Protein AF-A0A6J4JAH4-F1 (afdb_monomer_lite)

Radius of gyration: 34.02 Å; chains: 1; bounding box: 85×80×95 Å

Secondary structure (DSSP, 8-state):
----PPPPTTHHHHHHHHHHHHHHHT--SS---HHHHHHHHHHHHHHH-TT-HHHHHHGGGHHHH-SHHHHHHHHHHHHHHHHHHHSPPTTEEEETTEEEE---PPEE-TT-EEEEPPBTTSS-EEEEEEEEEEEES-TTPPTT-EEEEEEEEETTEEEEEEEEBTTTB-BTTTTSTTTTTT-SS----EEEEETTEEEEEEEEEEEEEEEEEE--EEEEEE-SSS-EEEEEEEEEEETTT--EEEE-SS---SHHHHHHHHHHHHHHHTHHHHHHHHHHHHHHHHHHHTT--HHHHHHHHHHHHHHSTHHHHHHS--SHHHHHHHHHHHHHHHHHHHHSPTT--SS---S----------TT-HHHHHHHHHHHHHHHHHHHHHHH-GGGHHHHHHHHHHHHHHS-TTSTTTHHHHHHHHHHHHHHHHHHHHHHHHHHHHHHSS--TTTTTHHHHIIIIIS-S-HHHHHHHHHH-TTT-HHHH-GGGGGHHHHHHHHHHH-TTTHHHHHHHHHHHHHHHHTSSS-S-SSSS-GGGGGGHHHHHHHHHHHHHHHHHH-HHHHHHHHHHHHHHHHHHHHHHHS-TTHHHHHHHHHTGGGSGGGGTTTS-HHHHHHTTGGGGGGSPPPTTS-SSS----PEEEEEESSEEEEEE-BSS-EEEEEEEEE--TT-----EEEEEEETTEEEEEEE-S--TT-EEEEEEEEEBTTB-EEEEEEE-SSS-EEE-EEEEES--S---SSPEEESSSTT--TTTS-SSEEEETTTTSTT--EEE--TTB---EEEESSSSS-SEEEE---HHHHTHHHHHH-GGG-HHHHHHHHHHHHHHHHH-TT-HHHHHHHHTS-GGGGGT---PPPS-GGGG-S---HHHHHHHHHTT-HHHHHHHHHHHHHHHHHHHHHHHHHHHHTT--HHHHHHHHHHHHHHHHHHHHHHHH-

Sequence (942 aa):
MSTTAPEPRGIGRLLFVCLLSLYLVTGGGKGYSVDGGFGYEMAKTVFLDPKHEYFQRFKSAFARWGALLPLLGQPFVLAGDALSRVAPERDALVVDGHTFRVEDWPALGAGGRFEAPLPEGGGVTADRLAIVSFLSNSLATDQGATVGQVRVWSAGQPVVLPVRAGVETAEWAYDRPDVRGLARHQRPRVVGQWIGQPRGNLYYAEVVLPNAMRVTSWELLGGSGDARWHVRAAAFREAGSGQWRDAQTGARFWSERQTRDFFTRLGYSTLNAFTTAGTAALVYAILGLLEYGLTTRVVAALGYGVATMAWPYAKLDFSEPASTMFALLAVWALLRVSLTPPGSGPLRPSSPPARAHSPASPGDPGLRAAFALGALASLGLLLAMVGKYTAGLWAGAVLAQWAVSSGWWQAESRPRALAFGAMTVLPAGVLGVLAVAVMAAYAGETPVLYRNLTERLREDWLSLPLWTGLRGLLFSPGKSLFLYSPWLLLALPGGVLLWRRHRRLAALFTVFPAVVVVLYGMKLVWHGGGWGPRYLVPMVPLLSIAAAPAVEWLLERGRATRGVLVGLAAVSVGVQLLGVAKDPEQFPTMVRQHVAPALPDLGSRLGGRDYWVARGGEGLARALLDPRDGGGAARLRGLGYLWGYPDALLELPVTQERSFALSLYFVDWDRQARRQTVEVEDALGLRVWQLDTDFSGGVWGTWEVMAAPGRPVRVRLTQRGPDTAVLSAAVFDAPRGERREAPVLDRETKGNWLGRYGAEGYVLFAWHSFDVDQERRPNYLAGVEASHTGDRPDPRIHVEIAEADLLDTPLLYAAPFSPLLGNAWLLAADTANLVLPARADLAQAILGRPPWTWFGVAAPRLEQPAFGLGLDFWPTLLYTNYASHSGVIGAMWVTLLALEAVLIGSVGLLLPRLGWPARLAGTWVGVLAVGLMVFDVLQVRG

Foldseek 3Di:
DDPDDPAPPCLLVLLLLQLLLVLQLLFQLFAFDPLLVLLLVLLCLPPPNPVSVSCVVCVLCCLAFFNLSSVLLNVLLVVLLVVLVVDDWLQWFDDPNDTWGFDFDDWAAAFDKDWFFAFPPAFFQFFKKKFKKEKAPQLVPAAFAFFKWKWFDFPRDTDIHGDTDQPAYHHQQQPFLQSPPSRNHHDADFRAHDFLGRSGTIGMDMDGDPDRGTGNTMMMHGDNDPMIMTTTWMWGQHPPVRDTTTTDPDDPPCRSVVSSVSSSSSSSQQSLSNLLSLLLSLLLLVVVLLVFDNVLSSLLSVLLSQLFCSSLRSNHSGLQSNLLSLLSLLVSLLSVLLSDDQPDDPDDDPDDDDPDPDPDDPPPPSLVSLLVSLLSSLVSLQSSCSRPVVSVLSLVLSLVLLVLRQPCVDPRSVSSSVSSNCSNCVSNVVVVVVVQVVSCVVVVDRRPCVVPVVVCCCLFQQLADLVLLLCLQDPWLFAHRCQLRVSLVLLVVLLVVCCVSPVSNSCSLPVSLVVQSSRLSRGLPSQVDARHRSSCSSNSSSSSSSSSNSVSVLVPPDDVSVVVVVVSSVSSSLSVCLSSFASLCLLLVLLLQAWQLQDVLSCCVLWQVSSCVSLLSLLLLQQAFDQVCPPHRTPGFFFKKQWADFKKKKWWAFPAKDKWKKKWKDAPQVPPQWWKKKWKQAPVGIAIDTRNDHRNLMKIFIFTGIHHHVTTTMIMIGTDDPDITITFKIAIGHDDDDGDSGTDMDSPCRNVPPPPTRPQKMWGFCPVHFPDIDIDDHPGTPDMDMDYDDPDPGSMHTGGSVSSVSSCSCCSTRNLSRSSQQSVLQVVLLCCCLVPVSPNVVSVVSLQCRSNVVVVDDTDRDPCSVSSHDTSRPLLVCCSSPVSPVVSNVVSVVVSVVSLVSNLVSQLVNQVSVVHDNVVSVVVSVVSVVVVVVVVSSSVSD

Organism: NCBI:txid166587

pLDDT: mean 86.65, std 12.4, range [32.91, 98.69]

Structure (mmCIF, N/CA/C/O backbone):
data_AF-A0A6J4JAH4-F1
#
_entry.id   AF-A0A6J4JAH4-F1
#
loop_
_atom_site.group_PDB
_atom_site.id
_atom_site.type_symbol
_atom_site.label_atom_id
_atom_site.label_alt_id
_atom_site.label_comp_id
_atom_site.label_asym_id
_atom_site.label_entity_id
_atom_site.label_seq_id
_atom_site.pdbx_PDB_ins_code
_atom_site.Cartn_x
_atom_site.Cartn_y
_atom_site.Cartn_z
_atom_site.occupancy
_atom_site.B_iso_or_equiv
_atom_site.auth_seq_id
_atom_site.auth_comp_id
_atom_site.auth_asym_id
_atom_site.auth_atom_id
_atom_site.pdbx_PDB_model_num
ATOM 1 N N . MET A 1 1 ? 11.550 13.415 -46.914 1.00 32.91 1 MET A N 1
ATOM 2 C CA . MET A 1 1 ? 11.817 14.846 -46.642 1.00 32.91 1 MET A CA 1
ATOM 3 C C . MET A 1 1 ? 10.562 15.429 -46.012 1.00 32.91 1 MET A C 1
ATOM 5 O O . MET A 1 1 ? 9.555 15.517 -46.694 1.00 32.91 1 MET A O 1
ATOM 9 N N . SER A 1 2 ? 10.580 15.707 -44.707 1.00 33.03 2 SER A N 1
ATOM 10 C CA . SER A 1 2 ? 9.442 16.280 -43.974 1.00 33.03 2 SER A CA 1
ATOM 11 C C . SER A 1 2 ? 9.906 17.603 -43.378 1.00 33.03 2 SER A C 1
ATOM 13 O O . SER A 1 2 ? 10.822 17.621 -42.557 1.00 33.03 2 SER A O 1
ATOM 15 N N . THR A 1 3 ? 9.306 18.699 -43.823 1.00 34.09 3 THR A N 1
ATOM 16 C CA . THR A 1 3 ? 9.404 20.016 -43.195 1.00 34.09 3 THR A CA 1
ATOM 17 C C . THR A 1 3 ? 8.804 19.916 -41.794 1.00 34.09 3 THR A C 1
ATOM 19 O O . THR A 1 3 ? 7.585 19.898 -41.635 1.00 34.09 3 THR A O 1
ATOM 22 N N . THR A 1 4 ? 9.647 19.774 -40.772 1.00 41.59 4 THR A N 1
ATOM 23 C CA . THR A 1 4 ? 9.211 19.700 -39.375 1.00 41.59 4 THR A CA 1
ATOM 24 C C . THR A 1 4 ? 8.664 21.059 -38.953 1.00 41.59 4 THR A C 1
ATOM 26 O O . THR A 1 4 ? 9.429 22.004 -38.752 1.00 41.59 4 THR A O 1
ATOM 29 N N . ALA A 1 5 ? 7.341 21.164 -38.822 1.00 49.09 5 ALA A N 1
ATOM 30 C CA . ALA A 1 5 ? 6.728 22.247 -38.067 1.00 49.09 5 ALA A CA 1
ATOM 31 C C . ALA A 1 5 ? 7.371 22.303 -36.662 1.00 49.09 5 ALA A C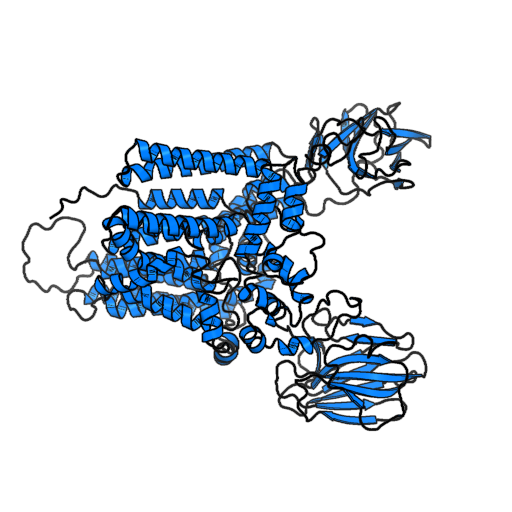 1
ATOM 33 O O . ALA A 1 5 ? 7.680 21.246 -36.100 1.00 49.09 5 ALA A O 1
ATOM 34 N N . PRO A 1 6 ? 7.617 23.497 -36.095 1.00 55.53 6 PRO A N 1
ATOM 35 C CA . PRO A 1 6 ? 8.222 23.612 -34.774 1.00 55.53 6 PRO A CA 1
ATOM 36 C C . PRO A 1 6 ? 7.374 22.872 -33.728 1.00 55.53 6 PRO A C 1
ATOM 38 O O . PRO A 1 6 ? 6.159 23.057 -33.667 1.00 55.53 6 PRO A O 1
ATOM 41 N N . GLU A 1 7 ? 8.021 22.025 -32.917 1.00 63.78 7 GLU A N 1
ATOM 42 C CA . GLU A 1 7 ? 7.364 21.241 -31.863 1.00 63.78 7 GLU A CA 1
ATOM 43 C C . GLU A 1 7 ? 6.553 22.174 -30.940 1.00 63.78 7 GLU A C 1
ATOM 45 O O . GLU A 1 7 ? 7.067 23.225 -30.527 1.00 63.78 7 GLU A O 1
ATOM 50 N N . PRO A 1 8 ? 5.301 21.827 -30.584 1.00 72.69 8 PRO A N 1
ATOM 51 C CA . PRO A 1 8 ? 4.509 22.656 -29.691 1.00 72.69 8 PRO A CA 1
ATOM 52 C C . PRO A 1 8 ? 5.223 22.790 -28.341 1.00 72.69 8 PRO A C 1
ATOM 54 O O . PRO A 1 8 ? 5.482 21.807 -27.642 1.00 72.69 8 PRO A O 1
ATOM 57 N N . ARG A 1 9 ? 5.559 24.025 -27.954 1.00 76.44 9 ARG A N 1
ATOM 58 C CA . ARG A 1 9 ? 6.265 24.288 -26.694 1.00 76.44 9 ARG A CA 1
ATOM 59 C C . ARG A 1 9 ? 5.412 23.847 -25.499 1.00 76.44 9 ARG A C 1
ATOM 61 O O . ARG A 1 9 ? 4.213 24.110 -25.445 1.00 76.44 9 ARG A O 1
ATOM 68 N N . GLY A 1 10 ? 6.057 23.226 -24.510 1.00 86.69 10 GLY A N 1
ATOM 69 C CA . GLY A 1 10 ? 5.466 22.974 -23.190 1.00 86.69 10 GLY A CA 1
ATOM 70 C C . GLY A 1 10 ? 4.755 21.631 -22.990 1.00 86.69 10 GLY A C 1
ATOM 71 O O . GLY A 1 10 ? 4.227 21.420 -21.903 1.00 86.69 10 GLY A O 1
ATOM 72 N N . ILE A 1 11 ? 4.775 20.699 -23.951 1.00 92.62 11 ILE A N 1
ATOM 73 C CA . ILE A 1 11 ? 4.086 19.396 -23.813 1.00 92.62 11 ILE A CA 1
ATOM 74 C C . ILE A 1 11 ? 4.577 18.591 -22.605 1.00 92.62 11 ILE A C 1
ATOM 76 O O . ILE A 1 11 ? 3.760 18.083 -21.847 1.00 92.62 11 ILE A O 1
ATOM 80 N N . GLY A 1 12 ? 5.890 18.537 -22.358 1.00 93.19 12 GLY A N 1
ATOM 81 C CA . GLY A 1 12 ? 6.421 17.844 -21.177 1.00 93.19 12 GLY A CA 1
ATOM 82 C C . GLY A 1 12 ? 5.916 18.429 -19.848 1.00 93.19 12 GLY A C 1
ATOM 83 O O . GLY A 1 12 ? 5.661 17.682 -18.910 1.00 93.19 12 GLY A O 1
ATOM 84 N N . ARG A 1 13 ? 5.703 19.754 -19.780 1.00 95.06 13 ARG A N 1
ATOM 85 C CA . ARG A 1 13 ? 5.120 20.414 -18.597 1.00 95.06 13 ARG A CA 1
ATOM 86 C C . ARG A 1 13 ? 3.633 20.097 -18.459 1.00 95.06 13 ARG A C 1
ATOM 88 O O . ARG A 1 13 ? 3.185 19.818 -17.358 1.00 95.06 13 ARG A O 1
ATOM 95 N N . LEU A 1 14 ? 2.890 20.106 -19.567 1.00 95.12 14 LEU A N 1
ATOM 96 C CA . LEU A 1 14 ? 1.479 19.709 -19.574 1.00 95.12 14 LEU A CA 1
ATOM 97 C C . LEU A 1 14 ? 1.305 18.255 -19.133 1.00 95.12 14 LEU A C 1
ATOM 99 O O . LEU A 1 14 ? 0.412 17.973 -18.347 1.00 95.12 14 LEU A O 1
ATOM 103 N N . LEU A 1 15 ? 2.181 17.353 -19.583 1.00 96.25 15 LEU A N 1
ATOM 104 C CA . LEU A 1 15 ? 2.172 15.953 -19.170 1.00 96.25 15 LEU A CA 1
ATOM 105 C C . LEU A 1 15 ? 2.459 15.799 -17.670 1.00 96.25 15 LEU A C 1
ATOM 107 O O . LEU A 1 15 ? 1.762 15.046 -16.997 1.00 96.25 15 LEU A O 1
ATOM 111 N N . PHE A 1 16 ? 3.449 16.533 -17.148 1.00 98.00 16 PHE A N 1
ATOM 112 C CA . PHE A 1 16 ? 3.739 16.570 -15.714 1.00 98.00 16 PHE A CA 1
ATOM 113 C C . PHE A 1 16 ? 2.519 17.029 -14.909 1.00 98.00 16 PHE A C 1
ATOM 115 O O . PHE A 1 16 ? 2.116 16.336 -13.985 1.00 98.00 16 PHE A O 1
ATOM 122 N N . VAL A 1 17 ? 1.909 18.158 -15.288 1.00 98.12 17 VAL A N 1
ATOM 123 C CA . VAL A 1 17 ? 0.727 18.705 -14.602 1.00 98.12 17 VAL A CA 1
ATOM 124 C C . VAL A 1 17 ? -0.454 17.737 -14.688 1.00 98.12 17 VAL A C 1
ATOM 126 O O . VAL A 1 17 ? -1.084 17.470 -13.675 1.00 98.12 17 VAL A O 1
ATOM 129 N N . CYS A 1 18 ? -0.706 17.154 -15.862 1.00 97.75 18 CYS A N 1
ATOM 130 C CA . CYS A 1 18 ? -1.775 16.179 -16.067 1.00 97.75 18 CYS A CA 1
ATOM 131 C C . CYS A 1 18 ? -1.631 14.967 -15.139 1.00 97.75 18 CYS A C 1
ATOM 133 O O . CYS A 1 18 ? -2.580 14.602 -14.451 1.00 97.75 18 CYS A O 1
ATOM 135 N N . LEU A 1 19 ? -0.451 14.343 -15.103 1.00 98.50 19 LEU A N 1
ATOM 136 C CA . LEU A 1 19 ? -0.227 13.161 -14.271 1.00 98.50 19 LEU A CA 1
ATOM 137 C C . LEU A 1 19 ? -0.170 13.511 -12.784 1.00 98.50 19 LEU A C 1
ATOM 139 O O . LEU A 1 19 ? -0.723 12.775 -11.978 1.00 98.50 19 LEU A O 1
ATOM 143 N N . LEU A 1 20 ? 0.428 14.648 -12.416 1.00 98.62 20 LEU A N 1
ATOM 144 C CA . LEU A 1 20 ? 0.439 15.118 -11.033 1.00 98.62 20 LEU A CA 1
ATOM 145 C C . LEU A 1 20 ? -0.986 15.329 -10.513 1.00 98.62 20 LEU A C 1
ATOM 147 O O . LEU A 1 20 ? -1.316 14.819 -9.448 1.00 98.62 20 LEU A O 1
ATOM 151 N N . SER A 1 21 ? -1.841 16.023 -11.270 1.00 98.19 21 SER A N 1
ATOM 152 C CA . SER A 1 21 ? -3.242 16.221 -10.891 1.00 98.19 21 SER A CA 1
ATOM 153 C C . SER A 1 21 ? -3.987 14.897 -10.770 1.00 98.19 21 SER A C 1
ATOM 155 O O . SER A 1 21 ? -4.672 14.696 -9.775 1.00 98.19 21 SER A O 1
ATOM 157 N N . LEU A 1 22 ? -3.802 13.965 -11.714 1.00 97.81 22 LEU A N 1
ATOM 158 C CA . LEU A 1 22 ? -4.391 12.627 -11.621 1.00 97.81 22 LEU A CA 1
ATOM 159 C C . LEU A 1 22 ? -3.971 11.913 -10.328 1.00 97.81 22 LEU A C 1
ATOM 161 O O . LEU A 1 22 ? -4.822 11.414 -9.601 1.00 97.81 22 LEU A O 1
ATOM 165 N N . TYR A 1 23 ? -2.674 11.898 -10.017 1.00 98.00 23 TYR A N 1
ATOM 166 C CA . TYR A 1 23 ? -2.154 11.217 -8.831 1.00 98.00 23 TYR A CA 1
ATOM 167 C C . TYR A 1 23 ? -2.598 11.873 -7.520 1.00 98.00 23 TYR A C 1
ATOM 169 O O . TYR A 1 23 ? -2.832 11.161 -6.548 1.00 98.00 23 TYR A O 1
ATOM 177 N N . LEU A 1 24 ? -2.734 13.203 -7.482 1.00 96.75 24 LEU A N 1
ATOM 178 C CA . LEU A 1 24 ? -3.235 13.928 -6.310 1.00 96.75 24 LEU A CA 1
ATOM 179 C C . LEU A 1 24 ? -4.745 13.723 -6.107 1.00 96.75 24 LEU A C 1
ATOM 181 O O . LEU A 1 24 ? -5.179 13.549 -4.970 1.00 96.75 24 LEU A O 1
ATOM 185 N N . VAL A 1 25 ? -5.537 13.680 -7.186 1.00 95.69 25 VAL A N 1
ATOM 186 C CA . VAL A 1 25 ? -6.970 13.322 -7.129 1.00 95.69 25 VAL A CA 1
ATOM 187 C C . VAL A 1 25 ? -7.134 11.905 -6.583 1.00 95.69 25 VAL A C 1
ATOM 189 O O . VAL A 1 25 ? -7.926 11.675 -5.675 1.00 95.69 25 VAL A O 1
ATOM 192 N N . THR A 1 26 ? -6.328 10.961 -7.072 1.00 94.38 26 THR A N 1
ATOM 193 C CA . THR A 1 26 ? -6.411 9.548 -6.680 1.00 94.38 26 THR A CA 1
ATOM 194 C C . THR A 1 26 ? -5.470 9.159 -5.532 1.00 94.38 26 THR A C 1
ATOM 196 O O . THR A 1 26 ? -5.118 7.987 -5.389 1.00 94.38 26 THR A O 1
ATOM 199 N N . GLY A 1 27 ? -5.004 10.128 -4.742 1.00 91.81 27 GLY A N 1
ATOM 200 C CA . GLY A 1 27 ? -4.101 9.894 -3.614 1.00 91.81 27 GLY A CA 1
ATOM 201 C C . GLY A 1 27 ? -4.807 9.211 -2.442 1.00 91.81 27 GLY A C 1
ATOM 202 O O . GLY A 1 27 ? -6.007 9.385 -2.251 1.00 91.81 27 GLY A O 1
ATOM 203 N N . GLY A 1 28 ? -4.066 8.451 -1.631 1.00 83.50 28 GLY A N 1
ATOM 204 C CA . GLY A 1 28 ? -4.644 7.652 -0.544 1.00 83.50 28 GLY A CA 1
ATOM 205 C C . GLY A 1 28 ? -4.643 8.298 0.849 1.00 83.50 28 GLY A C 1
ATOM 206 O O . GLY A 1 28 ? -5.280 7.779 1.755 1.00 83.50 28 GLY A O 1
ATOM 207 N N . GLY A 1 29 ? -3.901 9.389 1.066 1.00 81.25 29 GLY A N 1
ATOM 208 C CA . GLY A 1 29 ? -3.928 10.175 2.313 1.00 81.25 29 GLY A CA 1
ATOM 209 C C . GLY A 1 29 ? -3.345 9.522 3.577 1.00 81.25 29 GLY A C 1
ATOM 210 O O . GLY A 1 29 ? -3.239 10.172 4.612 1.00 81.25 29 GLY A O 1
ATOM 211 N N . LYS A 1 30 ? -2.932 8.259 3.503 1.00 80.25 30 LYS A N 1
ATOM 212 C CA . LYS A 1 30 ? -2.200 7.522 4.543 1.00 80.25 30 LYS A CA 1
ATOM 213 C C . LYS A 1 30 ? -0.883 7.017 3.955 1.00 80.25 30 LYS A C 1
ATOM 215 O O . LYS A 1 30 ? -0.589 7.276 2.791 1.00 80.25 30 LYS A O 1
ATOM 220 N N . GLY A 1 31 ? -0.074 6.312 4.734 1.00 77.56 31 GLY A N 1
ATOM 221 C CA . GLY A 1 31 ? 1.099 5.651 4.169 1.00 77.56 31 GLY A CA 1
ATOM 222 C C . GLY A 1 31 ? 1.090 4.157 4.429 1.00 77.56 31 GLY A C 1
ATOM 223 O O . GLY A 1 31 ? 0.439 3.681 5.356 1.00 77.56 31 GLY A O 1
ATOM 224 N N . TYR A 1 32 ? 1.781 3.446 3.551 1.00 78.75 32 TYR A N 1
ATOM 225 C CA . TYR A 1 32 ? 1.469 2.077 3.144 1.00 78.75 32 TYR A CA 1
ATOM 226 C C . TYR A 1 32 ? 2.655 1.134 3.294 1.00 78.75 32 TYR A C 1
ATOM 228 O O . TYR A 1 32 ? 2.556 -0.061 3.026 1.00 78.75 32 TYR A O 1
ATOM 236 N N . SER A 1 33 ? 3.803 1.678 3.674 1.00 81.69 33 SER A N 1
ATOM 237 C CA . SER A 1 33 ? 5.043 0.939 3.753 1.00 81.69 33 SER A CA 1
ATOM 238 C C . SER A 1 33 ? 5.733 1.185 5.074 1.00 81.69 33 SER A C 1
ATOM 240 O O . SER A 1 33 ? 5.645 2.265 5.656 1.00 81.69 33 SER A O 1
ATOM 242 N N . VAL A 1 34 ? 6.458 0.172 5.542 1.00 75.69 34 VAL A N 1
ATOM 243 C CA . VAL A 1 34 ? 7.267 0.330 6.747 1.00 75.69 34 VAL A CA 1
ATOM 244 C C . VAL A 1 34 ? 8.382 1.351 6.487 1.00 75.69 34 VAL A C 1
ATOM 246 O O . VAL A 1 34 ? 8.599 2.224 7.323 1.00 75.69 34 VAL A O 1
ATOM 249 N N . ASP A 1 35 ? 9.007 1.330 5.298 1.00 77.44 35 ASP A N 1
ATOM 250 C CA . ASP A 1 35 ? 10.036 2.306 4.919 1.00 77.44 35 ASP A CA 1
ATOM 251 C C . ASP A 1 35 ? 9.523 3.733 4.751 1.00 77.44 35 ASP A C 1
ATOM 253 O O . ASP A 1 35 ? 10.182 4.667 5.207 1.00 77.44 35 ASP A O 1
ATOM 257 N N . GLY A 1 36 ? 8.325 3.917 4.208 1.00 84.81 36 GLY A N 1
ATOM 258 C CA . GLY A 1 36 ? 7.658 5.214 4.187 1.00 84.81 36 GLY A CA 1
ATOM 259 C C . GLY A 1 36 ? 7.132 5.660 5.549 1.00 84.81 36 GLY A C 1
ATOM 260 O O . GLY A 1 36 ? 7.129 6.854 5.836 1.00 84.81 36 GLY A O 1
ATOM 261 N N . GLY A 1 37 ? 6.755 4.727 6.428 1.00 87.06 37 GLY A N 1
ATOM 262 C CA . GLY A 1 37 ? 6.433 5.000 7.830 1.00 87.06 37 GLY A CA 1
ATOM 263 C C . GLY A 1 37 ? 7.630 5.582 8.579 1.00 87.06 37 GLY A C 1
ATOM 264 O O . GLY A 1 37 ? 7.519 6.642 9.188 1.00 87.06 37 GLY A O 1
ATOM 265 N N . PHE A 1 38 ? 8.806 4.965 8.446 1.00 87.44 38 PHE A N 1
ATOM 266 C CA . PHE A 1 38 ? 10.057 5.556 8.931 1.00 87.44 38 PHE A CA 1
ATOM 267 C C . PHE A 1 38 ? 10.391 6.863 8.227 1.00 87.44 38 PHE A C 1
ATOM 269 O O . PHE A 1 38 ? 10.787 7.809 8.897 1.00 87.44 38 PHE A O 1
ATOM 276 N N . GLY A 1 39 ? 10.224 6.936 6.905 1.00 89.69 39 GLY A N 1
ATOM 277 C CA . GLY A 1 39 ? 10.465 8.151 6.136 1.00 89.69 39 GLY A CA 1
ATOM 278 C C . GLY A 1 39 ? 9.663 9.339 6.671 1.00 89.69 39 GLY A C 1
ATOM 279 O O . GLY A 1 39 ? 10.207 10.428 6.848 1.00 89.69 39 GLY A O 1
ATOM 280 N N . TYR A 1 40 ? 8.390 9.101 6.977 1.00 92.00 40 TYR A N 1
ATOM 281 C CA . TYR A 1 40 ? 7.460 10.055 7.563 1.00 92.00 40 TYR A CA 1
ATOM 282 C C . TYR A 1 40 ? 7.814 10.422 9.000 1.00 92.00 40 TYR A C 1
ATOM 284 O O . TYR A 1 40 ? 7.963 11.606 9.293 1.00 92.00 40 TYR A O 1
ATOM 292 N N . GLU A 1 41 ? 7.963 9.432 9.884 1.00 89.81 41 GLU A N 1
ATOM 293 C CA . GLU A 1 41 ? 8.284 9.684 11.291 1.00 89.81 41 GLU A CA 1
ATOM 294 C C . GLU A 1 41 ? 9.610 10.432 11.403 1.00 89.81 41 GLU A C 1
ATOM 296 O O . GLU A 1 41 ? 9.706 11.424 12.114 1.00 89.81 41 GLU A O 1
ATOM 301 N N . MET A 1 42 ? 10.602 10.062 10.595 1.00 89.00 42 MET A N 1
ATOM 302 C CA . MET A 1 42 ? 11.880 10.752 10.577 1.00 89.00 42 MET A CA 1
ATOM 303 C C . MET A 1 42 ? 11.785 12.161 9.991 1.00 89.00 42 MET A C 1
ATOM 305 O O . MET A 1 42 ? 12.415 13.074 10.519 1.00 89.00 42 MET A O 1
ATOM 309 N N . ALA A 1 43 ? 10.983 12.369 8.939 1.00 90.81 43 ALA A N 1
ATOM 310 C CA . ALA A 1 43 ? 10.723 13.710 8.421 1.00 90.81 43 ALA A CA 1
ATOM 311 C C . ALA A 1 43 ? 10.098 14.603 9.506 1.00 90.81 43 ALA A C 1
ATOM 313 O O . ALA A 1 43 ? 10.593 15.698 9.771 1.00 90.81 43 ALA A O 1
ATOM 314 N N . LYS A 1 44 ? 9.067 14.096 10.190 1.00 89.19 44 LYS A N 1
ATOM 315 C CA . LYS A 1 44 ? 8.408 14.755 11.324 1.00 89.19 44 LYS A CA 1
ATOM 316 C C . LYS A 1 44 ? 9.409 15.078 12.427 1.00 89.19 44 LYS A C 1
ATOM 318 O O . LYS A 1 44 ? 9.427 16.200 12.926 1.00 89.19 44 LYS A O 1
ATOM 323 N N . THR A 1 45 ? 10.289 14.140 12.756 1.00 86.38 45 THR A N 1
ATOM 324 C CA . THR A 1 45 ? 11.193 14.289 13.888 1.00 86.38 45 THR A CA 1
ATOM 325 C C . THR A 1 45 ? 12.218 15.415 13.730 1.00 86.38 45 THR A C 1
ATOM 327 O O . THR A 1 45 ? 12.614 16.004 14.725 1.00 86.38 45 THR A O 1
ATOM 330 N N . VAL A 1 46 ? 12.620 15.782 12.508 1.00 82.38 46 VAL A N 1
ATOM 331 C CA . VAL A 1 46 ? 13.642 16.830 12.299 1.00 82.38 46 VAL A CA 1
ATOM 332 C C . VAL A 1 46 ? 13.203 18.196 12.838 1.00 82.38 46 VAL A C 1
ATOM 334 O O . VAL A 1 46 ? 13.968 18.825 13.567 1.00 82.38 46 VAL A O 1
ATOM 337 N N . PHE A 1 47 ? 11.992 18.650 12.496 1.00 83.50 47 PHE A N 1
ATOM 338 C CA . PHE A 1 47 ? 11.506 19.992 12.860 1.00 83.50 47 PHE A CA 1
ATOM 339 C C . PHE A 1 47 ? 10.306 19.996 13.811 1.00 83.50 47 PHE A C 1
ATOM 341 O O . PHE A 1 47 ? 10.051 21.017 14.446 1.00 83.50 47 PHE A O 1
ATOM 348 N N . LEU A 1 48 ? 9.546 18.900 13.901 1.00 84.88 48 LEU A N 1
ATOM 349 C CA . LEU A 1 48 ? 8.283 18.859 14.647 1.00 84.88 48 LEU A CA 1
ATOM 350 C C . LEU A 1 48 ? 8.353 18.070 15.961 1.00 84.88 48 LEU A C 1
ATOM 352 O O . LEU A 1 48 ? 7.420 18.185 16.760 1.00 84.88 48 LEU A O 1
ATOM 356 N N . ASP A 1 49 ? 9.434 17.317 16.197 1.00 82.38 49 ASP A N 1
ATOM 357 C CA . ASP A 1 49 ? 9.728 16.618 17.455 1.00 82.38 49 ASP A CA 1
ATOM 358 C C . ASP A 1 49 ? 10.972 17.233 18.124 1.00 82.38 49 ASP A C 1
ATOM 360 O O . ASP A 1 49 ? 12.099 16.918 17.740 1.00 82.38 49 ASP A O 1
ATOM 364 N N . PRO A 1 50 ? 10.803 18.092 19.142 1.00 78.38 50 PRO A N 1
ATOM 365 C CA . PRO A 1 50 ? 11.926 18.726 19.832 1.00 78.38 50 PRO A CA 1
ATOM 366 C C . PRO A 1 50 ? 12.844 17.748 20.572 1.00 78.38 50 PRO A C 1
ATOM 368 O O . PRO A 1 50 ? 13.969 18.114 20.900 1.00 78.38 50 PRO A O 1
ATOM 371 N N . LYS A 1 51 ? 12.355 16.544 20.904 1.00 81.25 51 LYS A N 1
ATOM 372 C CA . LYS A 1 51 ? 13.111 15.553 21.683 1.00 81.25 51 LYS A CA 1
ATOM 373 C C . LYS A 1 51 ? 13.888 14.578 20.806 1.00 81.25 51 LYS A C 1
ATOM 375 O O . LYS A 1 51 ? 14.715 13.822 21.315 1.00 81.25 51 LYS A O 1
ATOM 380 N N . HIS A 1 52 ? 13.602 14.567 19.507 1.00 81.56 52 HIS A N 1
ATOM 381 C CA . HIS A 1 52 ? 14.208 13.670 18.531 1.00 81.56 52 HIS A CA 1
ATOM 382 C C . HIS A 1 52 ? 14.151 12.181 18.929 1.00 81.56 52 HIS A C 1
ATOM 384 O O . HIS A 1 52 ? 15.033 11.407 18.553 1.00 81.56 52 HIS A O 1
ATOM 390 N N . GLU A 1 53 ? 13.127 11.752 19.682 1.00 77.56 53 GLU A N 1
ATOM 391 C CA . GLU A 1 53 ? 13.072 10.413 20.304 1.00 77.56 53 GLU A CA 1
ATOM 392 C C . GLU A 1 53 ? 13.105 9.301 19.245 1.00 77.56 53 GLU A C 1
ATOM 394 O O . GLU A 1 53 ? 13.866 8.334 19.360 1.00 77.56 53 GLU A O 1
ATOM 399 N N . TYR A 1 54 ? 12.333 9.466 18.165 1.00 79.06 54 TYR A N 1
ATOM 400 C CA . TYR A 1 54 ? 12.309 8.503 17.061 1.00 79.06 54 TYR A CA 1
ATOM 401 C C . TYR A 1 54 ? 13.659 8.434 16.330 1.00 79.06 54 TYR A C 1
ATOM 403 O O . TYR A 1 54 ? 14.122 7.346 15.983 1.00 79.06 54 TYR A O 1
ATOM 411 N N . PHE A 1 55 ? 14.336 9.574 16.149 1.00 79.00 55 PHE A N 1
ATOM 412 C CA . PHE A 1 55 ? 15.677 9.628 15.562 1.00 79.00 55 PHE A CA 1
ATOM 413 C C . PHE A 1 55 ? 16.683 8.872 16.427 1.00 79.00 55 PHE A C 1
ATOM 415 O O . PHE A 1 55 ? 17.402 8.019 15.912 1.00 79.00 55 PHE A O 1
ATOM 422 N N . GLN A 1 56 ? 16.696 9.107 17.741 1.00 77.00 56 GLN A N 1
ATOM 423 C CA . GLN A 1 56 ? 17.628 8.416 18.636 1.00 77.00 56 GLN A CA 1
ATOM 424 C C . GLN A 1 56 ? 17.395 6.903 18.657 1.00 77.00 56 GLN A C 1
ATOM 426 O O . GLN A 1 56 ? 18.359 6.135 18.646 1.00 77.00 56 GLN A O 1
ATOM 431 N N . ARG A 1 57 ? 16.128 6.472 18.613 1.00 76.06 57 ARG A N 1
ATOM 432 C CA . ARG A 1 57 ? 15.751 5.053 18.605 1.00 76.06 57 ARG A CA 1
ATOM 433 C C . ARG A 1 57 ? 16.066 4.347 17.284 1.00 76.06 57 ARG A C 1
ATOM 435 O O . ARG A 1 57 ? 16.432 3.176 17.304 1.00 76.06 57 ARG A O 1
ATOM 442 N N . PHE A 1 58 ? 15.928 5.033 16.147 1.00 74.50 58 PHE A N 1
ATOM 443 C CA . PHE A 1 58 ? 15.994 4.413 14.816 1.00 74.50 58 PHE A CA 1
ATOM 444 C C . PHE A 1 58 ? 17.105 4.962 13.906 1.00 74.50 58 PHE A C 1
ATOM 446 O O . PHE A 1 58 ? 17.096 4.688 12.706 1.00 74.50 58 PHE A O 1
ATOM 453 N N . LYS A 1 59 ? 18.106 5.684 14.430 1.00 69.69 59 LYS A N 1
ATOM 454 C CA . LYS A 1 59 ? 19.229 6.214 13.625 1.00 69.69 59 LYS A CA 1
ATOM 455 C C . LYS A 1 59 ? 19.996 5.144 12.834 1.00 69.69 59 LYS A C 1
ATOM 457 O O . LYS A 1 59 ? 20.451 5.412 11.727 1.00 69.69 59 LYS A O 1
ATOM 462 N N . SER A 1 60 ? 20.092 3.910 13.332 1.00 67.19 60 SER A N 1
ATOM 463 C CA . SER A 1 60 ? 20.720 2.802 12.593 1.00 67.19 60 SER A CA 1
ATOM 464 C C . SER A 1 60 ? 19.904 2.362 11.367 1.00 67.19 60 SER A C 1
ATOM 466 O O . SER A 1 60 ? 20.463 1.839 10.400 1.00 67.19 60 SER A O 1
ATOM 468 N N . ALA A 1 61 ? 18.594 2.634 11.334 1.00 69.25 61 ALA A N 1
ATOM 469 C CA . ALA A 1 61 ? 17.718 2.254 10.227 1.00 69.25 61 ALA A CA 1
ATOM 470 C C . ALA A 1 61 ? 17.971 3.063 8.941 1.00 69.25 61 ALA A C 1
ATOM 472 O O . ALA A 1 61 ? 17.647 2.573 7.854 1.00 69.25 61 ALA A O 1
ATOM 473 N N . PHE A 1 62 ? 18.643 4.223 9.014 1.00 70.06 62 PHE A N 1
ATOM 474 C CA . PHE A 1 62 ? 19.111 4.949 7.823 1.00 70.06 62 PHE A CA 1
ATOM 475 C C . PHE A 1 62 ? 20.008 4.080 6.933 1.00 70.06 62 PHE A C 1
ATOM 477 O O . PHE A 1 62 ? 19.971 4.210 5.711 1.00 70.06 62 PHE A O 1
ATOM 484 N N . ALA A 1 63 ? 20.765 3.142 7.519 1.00 62.84 63 ALA A N 1
ATOM 485 C CA . ALA A 1 63 ? 21.613 2.219 6.766 1.00 62.84 63 ALA A CA 1
ATOM 486 C C . ALA A 1 63 ? 20.796 1.242 5.909 1.00 62.84 63 ALA A C 1
ATOM 488 O O . ALA A 1 63 ? 21.287 0.735 4.902 1.00 62.84 63 ALA A O 1
ATOM 489 N N . ARG A 1 64 ? 19.549 0.969 6.310 1.00 66.31 64 ARG A N 1
ATOM 490 C CA . ARG A 1 64 ? 18.641 0.058 5.614 1.00 66.31 64 ARG A CA 1
ATOM 491 C C . ARG A 1 64 ? 17.755 0.807 4.620 1.00 66.31 64 ARG A C 1
ATOM 493 O O . ARG A 1 64 ? 17.546 0.307 3.514 1.00 66.31 64 ARG A O 1
ATOM 500 N N . TRP A 1 65 ? 17.193 1.949 5.020 1.00 71.44 65 TRP A N 1
ATOM 501 C CA . TRP A 1 65 ? 16.078 2.606 4.314 1.00 71.44 65 TRP A CA 1
ATOM 502 C C . TRP A 1 65 ? 16.419 3.965 3.699 1.00 71.44 65 TRP A C 1
ATOM 504 O O . TRP A 1 65 ? 15.606 4.509 2.959 1.00 71.44 65 TRP A O 1
ATOM 514 N N . GLY A 1 66 ? 17.636 4.465 3.921 1.00 76.50 66 GLY A N 1
ATOM 515 C CA . GLY A 1 66 ? 18.112 5.701 3.311 1.00 76.50 66 GLY A CA 1
ATOM 516 C C . GLY A 1 66 ? 17.567 6.969 3.973 1.00 76.50 66 GLY A C 1
ATOM 517 O O . GLY A 1 66 ? 16.675 6.931 4.818 1.00 76.50 66 GLY A O 1
ATOM 518 N N . ALA A 1 67 ? 18.134 8.116 3.593 1.00 82.50 67 ALA A N 1
ATOM 519 C CA . ALA A 1 67 ? 17.789 9.433 4.142 1.00 82.50 67 ALA A CA 1
ATOM 520 C C . ALA A 1 67 ? 16.995 10.320 3.167 1.00 82.50 67 ALA A C 1
ATOM 522 O O . ALA A 1 67 ? 16.513 11.382 3.553 1.00 82.50 67 ALA A O 1
ATOM 523 N N . LEU A 1 68 ? 16.824 9.893 1.908 1.00 86.19 68 LEU A N 1
ATOM 524 C CA . LEU A 1 68 ? 16.196 10.719 0.869 1.00 86.19 68 LEU A CA 1
ATOM 525 C C . LEU A 1 68 ? 14.738 11.063 1.186 1.00 86.19 68 LEU A C 1
ATOM 527 O O . LEU A 1 68 ? 14.356 12.225 1.112 1.00 86.19 68 LEU A O 1
ATOM 531 N N . LEU A 1 69 ? 13.925 10.059 1.518 1.00 89.56 69 LEU A N 1
ATOM 532 C CA . LEU A 1 69 ? 12.505 10.253 1.810 1.00 89.56 69 LEU A CA 1
ATOM 533 C C . LEU A 1 69 ? 12.267 11.174 3.020 1.00 89.56 69 LEU A C 1
ATOM 535 O O . LEU A 1 69 ? 11.444 12.080 2.896 1.00 89.56 69 LEU A O 1
ATOM 539 N N . PRO A 1 70 ? 12.983 11.018 4.153 1.00 90.06 70 PRO A N 1
ATOM 540 C CA . PRO A 1 70 ? 12.937 11.987 5.245 1.00 90.06 70 PRO A CA 1
ATOM 541 C C . PRO A 1 70 ? 13.244 13.427 4.816 1.00 90.06 70 PRO A C 1
ATOM 543 O O . PRO A 1 70 ? 12.567 14.356 5.250 1.00 90.06 70 PRO A O 1
ATOM 546 N N . LEU A 1 71 ? 14.250 13.622 3.955 1.00 88.75 71 LEU A N 1
ATOM 547 C CA . LEU A 1 71 ? 14.674 14.947 3.488 1.00 88.75 71 LEU A CA 1
ATOM 548 C C . LEU A 1 71 ? 13.661 15.574 2.523 1.00 88.75 71 LEU A C 1
ATOM 550 O O . LEU A 1 71 ? 13.266 16.724 2.698 1.00 88.75 71 LEU A O 1
ATOM 554 N N . LEU A 1 72 ? 13.213 14.817 1.520 1.00 92.00 72 LEU A N 1
ATOM 555 C CA . LEU A 1 72 ? 12.218 15.283 0.551 1.00 92.00 72 LEU A CA 1
ATOM 556 C C . LEU A 1 72 ? 10.831 15.456 1.170 1.00 92.00 72 LEU A C 1
ATOM 558 O O . LEU A 1 72 ? 10.048 16.266 0.686 1.00 92.00 72 LEU A O 1
ATOM 562 N N . GLY A 1 73 ? 10.538 14.707 2.233 1.00 93.31 73 GLY A N 1
ATOM 563 C CA . GLY A 1 73 ? 9.289 14.754 2.984 1.00 93.31 73 GLY A CA 1
ATOM 564 C C . GLY A 1 73 ? 9.070 16.026 3.784 1.00 93.31 73 GLY A C 1
ATOM 565 O O . GLY A 1 73 ? 7.921 16.367 4.050 1.00 93.31 73 GLY A O 1
ATOM 566 N N . GLN A 1 74 ? 10.140 16.742 4.141 1.00 93.19 74 GLN A N 1
ATOM 567 C CA . GLN A 1 74 ? 10.073 17.927 5.002 1.00 93.19 74 GLN A CA 1
ATOM 568 C C . GLN A 1 74 ? 9.012 18.954 4.583 1.00 93.19 74 GLN A C 1
ATOM 570 O O . GLN A 1 74 ? 8.125 19.232 5.391 1.00 93.19 74 GLN A O 1
ATOM 575 N N . PRO A 1 75 ? 9.016 19.493 3.346 1.00 95.12 75 PRO A N 1
ATOM 576 C CA . PRO A 1 75 ? 8.014 20.479 2.942 1.00 95.12 75 PRO A CA 1
ATOM 577 C C . PRO A 1 75 ? 6.577 19.950 3.048 1.00 95.12 75 PRO A C 1
ATOM 579 O O . PRO A 1 75 ? 5.671 20.705 3.388 1.00 95.12 75 PRO A O 1
ATOM 582 N N . PHE A 1 76 ? 6.366 18.654 2.811 1.00 94.94 76 PHE A N 1
ATOM 583 C CA . PHE A 1 76 ? 5.046 18.027 2.853 1.00 94.94 76 PHE A CA 1
ATOM 584 C C . PHE A 1 76 ? 4.541 17.818 4.282 1.00 94.94 76 PHE A C 1
ATOM 586 O O . PHE A 1 76 ? 3.368 18.061 4.564 1.00 94.94 76 PHE A O 1
ATOM 593 N N . VAL A 1 77 ? 5.425 17.412 5.198 1.00 95.19 77 VAL A N 1
ATOM 594 C CA . VAL A 1 77 ? 5.093 17.279 6.623 1.00 95.19 77 VAL A CA 1
ATOM 595 C C . VAL A 1 77 ? 4.817 18.646 7.240 1.00 95.19 77 VAL A C 1
ATOM 597 O O . VAL A 1 77 ? 3.830 18.796 7.951 1.00 95.19 77 VAL A O 1
ATOM 600 N N . LEU A 1 78 ? 5.637 19.654 6.932 1.00 95.38 78 LEU A N 1
ATOM 601 C CA . LEU A 1 78 ? 5.438 21.022 7.419 1.00 95.38 78 LEU A CA 1
ATOM 602 C C . LEU A 1 78 ? 4.134 21.635 6.892 1.00 95.38 78 LEU A C 1
ATOM 604 O O . LEU A 1 78 ? 3.421 22.290 7.648 1.00 95.38 78 LEU A O 1
ATOM 608 N N . ALA A 1 79 ? 3.786 21.387 5.625 1.00 94.88 79 ALA A N 1
ATOM 609 C CA . ALA A 1 79 ? 2.494 21.795 5.075 1.00 94.88 79 ALA A CA 1
ATOM 610 C C . ALA A 1 79 ? 1.323 21.115 5.807 1.00 94.88 79 ALA A C 1
ATOM 612 O O . ALA A 1 79 ? 0.346 21.776 6.152 1.00 94.88 79 ALA A O 1
ATOM 613 N N . GLY A 1 80 ? 1.439 19.816 6.101 1.00 95.00 80 GLY A N 1
ATOM 614 C CA . GLY A 1 80 ? 0.447 19.090 6.896 1.00 95.00 80 GLY A CA 1
ATOM 615 C C . GLY A 1 80 ? 0.329 19.598 8.337 1.00 95.00 80 GLY A C 1
ATOM 616 O O . GLY A 1 80 ? -0.777 19.752 8.845 1.00 95.00 80 GLY A O 1
ATOM 617 N N . ASP A 1 81 ? 1.446 19.942 8.982 1.00 95.25 81 ASP A N 1
ATOM 618 C CA . ASP A 1 81 ? 1.452 20.557 10.316 1.00 95.25 81 ASP A CA 1
ATOM 619 C C . ASP A 1 81 ? 0.751 21.917 10.299 1.00 95.25 81 ASP A C 1
ATOM 621 O O . ASP A 1 81 ? -0.099 22.179 11.148 1.00 95.25 81 ASP A O 1
ATOM 625 N N . ALA A 1 82 ? 1.029 22.756 9.298 1.00 94.94 82 ALA A N 1
ATOM 626 C CA . ALA A 1 82 ? 0.349 24.037 9.139 1.00 94.94 82 ALA A CA 1
ATOM 627 C C . ALA A 1 82 ? -1.173 23.869 8.987 1.00 94.94 82 ALA A C 1
ATOM 629 O O . ALA A 1 82 ? -1.930 24.598 9.626 1.00 94.94 82 ALA A O 1
ATOM 630 N N . LEU A 1 83 ? -1.620 22.878 8.206 1.00 92.62 83 LEU A N 1
ATOM 631 C CA . LEU A 1 83 ? -3.041 22.541 8.074 1.00 92.62 83 LEU A CA 1
ATOM 632 C C . LEU A 1 83 ? -3.645 22.047 9.393 1.00 92.62 83 LEU A C 1
ATOM 634 O O . LEU A 1 83 ? -4.746 22.458 9.746 1.00 92.62 83 LEU A O 1
ATOM 638 N N . SER A 1 84 ? -2.918 21.228 10.158 1.00 93.06 84 SER A N 1
ATOM 639 C CA . SER A 1 84 ? -3.400 20.716 11.448 1.00 93.06 84 SER A CA 1
ATOM 640 C C . SER A 1 84 ? -3.677 21.800 12.488 1.00 93.06 84 SER A C 1
ATOM 642 O O . SER A 1 84 ? -4.576 21.632 13.300 1.00 93.06 84 SER A O 1
ATOM 644 N N . ARG A 1 85 ? -2.956 22.929 12.441 1.00 92.31 85 ARG A N 1
ATOM 645 C CA . ARG A 1 85 ? -3.132 24.051 13.384 1.00 92.31 85 ARG A CA 1
ATOM 646 C C . ARG A 1 85 ? -4.416 24.845 13.160 1.00 92.31 85 ARG A C 1
ATOM 648 O O . ARG A 1 85 ? -4.853 25.548 14.064 1.00 92.31 85 ARG A O 1
ATOM 655 N N . VAL A 1 86 ? -4.970 24.781 11.951 1.00 92.00 86 VAL A N 1
ATOM 656 C CA . VAL A 1 86 ? -6.230 25.446 11.579 1.00 92.00 86 VAL A CA 1
ATOM 657 C C . VAL A 1 86 ? -7.387 24.460 11.439 1.00 92.00 86 VAL A C 1
ATOM 659 O O . VAL A 1 86 ? -8.539 24.878 11.337 1.00 92.00 86 VAL A O 1
ATOM 662 N N . ALA A 1 87 ? -7.096 23.159 11.417 1.00 91.69 87 ALA A N 1
ATOM 663 C CA . ALA A 1 87 ? -8.113 22.128 11.412 1.00 91.69 87 ALA A CA 1
ATOM 664 C C . ALA A 1 87 ? -8.791 22.049 12.789 1.00 91.69 87 ALA A C 1
ATOM 666 O O . ALA A 1 87 ? -8.108 22.119 13.813 1.00 91.69 87 ALA A O 1
ATOM 667 N N . PRO A 1 88 ? -10.124 21.878 12.835 1.00 91.44 88 PRO A N 1
ATOM 668 C CA . PRO A 1 88 ? -10.796 21.557 14.078 1.00 91.44 88 PRO A CA 1
ATOM 669 C C . PRO A 1 88 ? -10.353 20.177 14.554 1.00 91.44 88 PRO A C 1
ATOM 671 O O . PRO A 1 88 ? -9.907 19.328 13.779 1.00 91.44 88 PRO A O 1
ATOM 674 N N . GLU A 1 89 ? -10.522 19.945 15.840 1.00 89.69 89 GLU A N 1
ATOM 675 C CA . GLU A 1 89 ? -10.244 18.646 16.421 1.00 89.69 89 GLU A CA 1
ATOM 676 C C . GLU A 1 89 ? -11.294 17.627 16.043 1.00 89.69 89 GLU A C 1
ATOM 678 O O . GLU A 1 89 ? -12.468 17.961 15.916 1.00 89.69 89 GLU A O 1
ATOM 683 N N . ARG A 1 90 ? -10.877 16.369 15.925 1.00 87.25 90 ARG A N 1
ATOM 684 C CA . ARG A 1 90 ? -11.767 15.283 15.502 1.00 87.25 90 ARG A CA 1
ATOM 685 C C . ARG A 1 90 ? -12.909 15.031 16.479 1.00 87.25 90 ARG A C 1
ATOM 687 O O . ARG A 1 90 ? -13.991 14.653 16.052 1.00 87.25 90 ARG A O 1
ATOM 694 N N . ASP A 1 91 ? -12.653 15.198 17.771 1.00 89.06 91 ASP A N 1
ATOM 695 C CA . ASP A 1 91 ? -13.613 15.008 18.860 1.00 89.06 91 ASP A CA 1
ATOM 696 C C . ASP A 1 91 ? -14.414 16.274 19.195 1.00 89.06 91 ASP A C 1
ATOM 698 O O . ASP A 1 91 ? -15.242 16.234 20.100 1.00 89.06 91 ASP A O 1
ATOM 702 N N . ALA A 1 92 ? -14.227 17.382 18.475 1.00 91.12 92 ALA A N 1
ATOM 703 C CA . ALA A 1 92 ? -15.018 18.590 18.680 1.00 91.12 92 ALA A CA 1
ATOM 704 C C . ALA A 1 92 ? -16.321 18.547 17.866 1.00 91.12 92 ALA A C 1
ATOM 706 O O . ALA A 1 92 ? -16.322 18.265 16.670 1.00 91.12 92 ALA A O 1
ATOM 707 N N . LEU A 1 93 ? -17.446 18.901 18.483 1.00 92.19 93 LEU A N 1
ATOM 708 C CA . LEU A 1 93 ? -18.741 19.005 17.814 1.00 92.19 93 LEU A CA 1
ATOM 709 C C . LEU A 1 93 ? -19.405 20.340 18.142 1.00 92.19 93 LEU A C 1
ATOM 711 O O . LEU A 1 93 ? -19.823 20.575 19.271 1.00 92.19 93 LEU A O 1
ATOM 715 N N . VAL A 1 94 ? -19.531 21.213 17.143 1.00 92.50 94 VAL A N 1
ATOM 716 C CA . VAL A 1 94 ? -20.163 22.527 17.319 1.00 92.50 94 VAL A CA 1
ATOM 717 C C . VAL A 1 94 ? -21.673 22.407 17.125 1.00 92.50 94 VAL A C 1
ATOM 719 O O . VAL A 1 94 ? -22.134 22.086 16.030 1.00 92.50 94 VAL A O 1
ATOM 722 N N . VAL A 1 95 ? -22.447 22.707 18.167 1.00 92.94 95 VAL A N 1
ATOM 723 C CA . VAL A 1 95 ? -23.915 22.732 18.133 1.00 92.94 95 VAL A CA 1
ATOM 724 C C . VAL A 1 95 ? -24.401 24.054 18.711 1.00 92.94 95 VAL A C 1
ATOM 726 O O . VAL A 1 95 ? -24.085 24.393 19.846 1.00 92.94 95 VAL A O 1
ATOM 729 N N . ASP A 1 96 ? -25.150 24.814 17.910 1.00 90.69 96 ASP A N 1
ATOM 730 C CA . ASP A 1 96 ? -25.782 26.083 18.303 1.00 90.69 96 ASP A CA 1
ATOM 731 C C . ASP A 1 96 ? -24.826 27.076 19.005 1.00 90.69 96 ASP A C 1
ATOM 733 O O . ASP A 1 96 ? -25.202 27.810 19.914 1.00 90.69 96 ASP A O 1
ATOM 737 N N . GLY A 1 97 ? -23.566 27.110 18.554 1.00 89.06 97 GLY A N 1
ATOM 738 C CA . GLY A 1 97 ? -22.522 28.011 19.056 1.00 89.06 97 GLY A CA 1
ATOM 739 C C . GLY A 1 97 ? -21.707 27.475 20.239 1.00 89.06 97 GLY A C 1
ATOM 740 O O . GLY A 1 97 ? -20.690 28.080 20.572 1.00 89.06 97 GLY A O 1
ATOM 741 N N . HIS A 1 98 ? -22.089 26.338 20.832 1.00 93.38 98 HIS A N 1
ATOM 742 C CA . HIS A 1 98 ? -21.290 25.633 21.842 1.00 93.38 98 HIS A CA 1
ATOM 743 C C . HIS A 1 98 ? -20.473 24.506 21.209 1.00 93.38 98 HIS A C 1
ATOM 745 O O . HIS A 1 98 ? -20.951 23.826 20.303 1.00 93.38 98 HIS A O 1
ATOM 751 N N . THR A 1 99 ? -19.244 24.293 21.681 1.00 93.00 99 THR A N 1
ATOM 752 C CA . THR A 1 99 ? -18.377 23.210 21.190 1.00 93.00 99 THR A CA 1
ATOM 753 C C . THR A 1 99 ? -18.336 22.093 22.217 1.00 93.00 99 THR A C 1
ATOM 755 O O . THR A 1 99 ? -17.688 22.225 23.246 1.00 93.00 99 THR A O 1
ATOM 758 N N . PHE A 1 100 ? -19.015 20.990 21.919 1.00 91.50 100 PHE A N 1
ATOM 759 C CA . PHE A 1 100 ? -19.009 19.782 22.731 1.00 91.50 100 PHE A CA 1
ATOM 760 C C . PHE A 1 100 ? -17.760 18.949 22.451 1.00 91.50 100 PHE A C 1
ATOM 762 O O . PHE A 1 100 ? -17.360 18.799 21.294 1.00 91.50 100 PHE A O 1
ATOM 769 N N . ARG A 1 101 ? -17.206 18.324 23.492 1.00 90.44 101 ARG A N 1
ATOM 770 C CA . ARG A 1 101 ? -16.233 17.238 23.335 1.00 90.44 101 ARG A CA 1
ATOM 771 C C . ARG A 1 101 ? -16.953 15.893 23.263 1.00 90.44 101 ARG A C 1
ATOM 773 O O . ARG A 1 101 ? -17.623 15.491 24.209 1.00 90.44 101 ARG A O 1
ATOM 780 N N . VAL A 1 102 ? -16.816 15.213 22.131 1.00 90.06 102 VAL A N 1
ATOM 781 C CA . VAL A 1 102 ? -17.392 13.896 21.858 1.00 90.06 102 VAL A CA 1
ATOM 782 C C . VAL A 1 102 ? -16.488 12.821 22.453 1.00 90.06 102 VAL A C 1
ATOM 784 O O . VAL A 1 102 ? -15.375 12.595 21.989 1.00 90.06 102 VAL A O 1
ATOM 787 N N . GLU A 1 103 ? -16.998 12.104 23.444 1.00 88.31 103 GLU A N 1
ATOM 788 C CA . GLU A 1 103 ? -16.294 11.048 24.170 1.00 88.31 103 GLU A CA 1
ATOM 789 C C . GLU A 1 103 ? -17.028 9.709 24.048 1.00 88.31 103 GLU A C 1
ATOM 791 O O . GLU A 1 103 ? -18.198 9.643 23.656 1.00 88.31 103 GLU A O 1
ATOM 796 N N . ASP A 1 104 ? -16.342 8.625 24.401 1.00 84.38 104 ASP A N 1
ATOM 797 C CA . ASP A 1 104 ? -16.957 7.307 24.546 1.00 84.38 104 ASP A CA 1
ATOM 798 C C . ASP A 1 104 ? -17.479 7.141 25.981 1.00 84.38 104 ASP A C 1
ATOM 800 O O . ASP A 1 104 ? -16.722 6.844 26.904 1.00 84.38 104 ASP A O 1
ATOM 804 N N . TRP A 1 105 ? -18.787 7.330 26.169 1.00 89.81 105 TRP A N 1
ATOM 805 C CA . TRP A 1 105 ? -19.465 7.024 27.431 1.00 89.81 105 TRP A CA 1
ATOM 806 C C . TRP A 1 105 ? -19.961 5.569 27.417 1.00 89.81 105 TRP A C 1
ATOM 808 O O . TRP A 1 105 ? -20.144 4.988 26.342 1.00 89.81 105 TRP A O 1
ATOM 818 N N . PRO A 1 106 ? -20.234 4.951 28.581 1.00 88.81 106 PRO A N 1
ATOM 819 C CA . PRO A 1 106 ? -20.783 3.601 28.622 1.00 88.81 106 PRO A CA 1
ATOM 820 C C . PRO A 1 106 ? -22.129 3.487 27.898 1.00 88.81 106 PRO A C 1
ATOM 822 O O . PRO A 1 106 ? -23.025 4.310 28.078 1.00 88.81 106 PRO A O 1
ATOM 825 N N . ALA A 1 107 ? -22.300 2.413 27.127 1.00 91.31 107 ALA A N 1
ATOM 826 C CA . ALA A 1 107 ? -23.579 2.067 26.520 1.00 91.31 107 ALA A CA 1
ATOM 827 C C . ALA A 1 107 ? -24.555 1.563 27.591 1.00 91.31 107 ALA A C 1
ATOM 829 O O . ALA A 1 107 ? -24.281 0.552 28.244 1.00 91.31 107 ALA A O 1
ATOM 830 N N . LEU A 1 108 ? -25.723 2.183 27.728 1.00 94.56 108 LEU A N 1
ATOM 831 C CA . LEU A 1 108 ? -26.711 1.859 28.759 1.00 94.56 108 LEU A CA 1
ATOM 832 C C . LEU A 1 108 ? -27.893 1.090 28.166 1.00 94.56 108 LEU A C 1
ATOM 834 O O . LEU A 1 108 ? -28.469 1.497 27.167 1.00 94.56 108 LEU A O 1
ATOM 838 N N . GLY A 1 109 ? -28.259 -0.030 28.782 1.00 90.62 109 GLY A N 1
ATOM 839 C CA . GLY A 1 109 ? -29.482 -0.784 28.478 1.00 90.62 109 GLY A CA 1
ATOM 840 C C . GLY A 1 109 ? -30.228 -1.116 29.765 1.00 90.62 109 GLY A C 1
ATOM 841 O O . GLY A 1 109 ? -29.930 -0.523 30.802 1.00 90.62 109 GLY A O 1
ATOM 842 N N . ALA A 1 110 ? -31.132 -2.095 29.728 1.00 89.88 110 ALA A N 1
ATOM 843 C CA . ALA A 1 110 ? -31.878 -2.539 30.908 1.00 89.88 110 ALA A CA 1
ATOM 844 C C . ALA A 1 110 ? -30.983 -2.765 32.140 1.00 89.88 110 ALA A C 1
ATOM 846 O O . ALA A 1 110 ? -30.014 -3.520 32.095 1.00 89.88 110 ALA A O 1
ATOM 847 N N . GLY A 1 111 ? -31.299 -2.063 33.236 1.00 85.00 111 GLY A N 1
ATOM 848 C CA . GLY A 1 111 ? -30.563 -2.125 34.507 1.00 85.00 111 GLY A CA 1
ATOM 849 C C . GLY A 1 111 ? -29.208 -1.404 34.524 1.00 85.00 111 GLY A C 1
ATOM 850 O O . GLY A 1 111 ? -28.561 -1.359 35.568 1.00 85.00 111 GLY A O 1
ATOM 851 N N . GLY A 1 112 ? -28.773 -0.824 33.401 1.00 91.75 112 GLY A N 1
ATOM 852 C CA . GLY A 1 112 ? -27.536 -0.055 33.313 1.00 91.75 112 GLY A CA 1
ATOM 853 C C . GLY A 1 112 ? -27.634 1.264 34.076 1.00 91.75 112 GLY A C 1
ATOM 854 O O . GLY A 1 112 ? -28.610 2.002 33.935 1.00 91.75 112 GLY A O 1
ATOM 855 N N . ARG A 1 113 ? -26.600 1.577 34.854 1.00 94.69 113 ARG A N 1
ATOM 856 C CA . ARG A 1 113 ? -26.468 2.822 35.614 1.00 94.69 113 ARG A CA 1
ATOM 857 C C . ARG A 1 113 ? -25.047 3.343 35.472 1.00 94.69 113 ARG A C 1
ATOM 859 O O . ARG A 1 113 ? -24.101 2.567 35.587 1.00 94.69 113 ARG A O 1
ATOM 866 N N . PHE A 1 114 ? -24.909 4.642 35.246 1.00 94.19 114 PHE A N 1
ATOM 867 C CA . PHE A 1 114 ? -23.619 5.315 35.185 1.00 94.19 114 PHE A CA 1
ATOM 868 C C . PHE A 1 114 ? -23.691 6.643 35.928 1.00 94.19 114 PHE A C 1
ATOM 870 O O . PHE A 1 114 ? -24.463 7.526 35.557 1.00 94.19 114 PHE A O 1
ATOM 877 N N . GLU A 1 115 ? -22.899 6.770 36.988 1.00 93.81 115 GLU A N 1
ATOM 878 C CA . GLU A 1 115 ? -22.742 8.030 37.707 1.00 93.81 115 GLU A CA 1
ATOM 879 C C . GLU A 1 115 ? -21.861 8.963 36.878 1.00 93.81 115 GLU A C 1
ATOM 881 O O . GLU A 1 115 ? -20.726 8.626 36.538 1.00 93.81 115 GLU A O 1
ATOM 886 N N . ALA A 1 116 ? -22.423 10.104 36.491 1.00 91.62 116 ALA A N 1
ATOM 887 C CA . ALA A 1 116 ? -21.806 10.985 35.523 1.00 91.62 116 ALA A CA 1
ATOM 888 C C . ALA A 1 116 ? -20.990 12.092 36.219 1.00 91.62 116 ALA A C 1
ATOM 890 O O . ALA A 1 116 ? -21.372 12.589 37.283 1.00 91.62 116 ALA A O 1
ATOM 891 N N . PRO A 1 117 ? -19.862 12.503 35.623 1.00 90.19 117 PRO A N 1
ATOM 892 C CA . PRO A 1 117 ? -18.973 13.518 36.183 1.00 90.19 117 PRO A CA 1
ATOM 893 C C . PRO A 1 117 ? -19.665 14.881 36.259 1.00 90.19 117 PRO A C 1
ATOM 895 O O . PRO A 1 117 ? -20.468 15.234 35.396 1.00 90.19 117 PRO A O 1
ATOM 898 N N . LEU A 1 118 ? -19.346 15.677 37.280 1.00 90.50 118 LEU A N 1
ATOM 899 C CA . LEU A 1 118 ? -19.872 17.038 37.390 1.00 90.50 118 LEU A CA 1
ATOM 900 C C . LEU A 1 118 ? -19.370 17.936 36.245 1.00 90.50 118 LEU A C 1
ATOM 902 O O . LEU A 1 118 ? -18.266 17.719 35.742 1.00 90.50 118 LEU A O 1
ATOM 906 N N . PRO A 1 119 ? -20.151 18.961 35.854 1.00 86.12 119 PRO A N 1
ATOM 907 C CA . PRO A 1 119 ? -19.716 19.929 34.856 1.00 86.12 119 PRO A CA 1
ATOM 908 C C . PRO A 1 119 ? -18.459 20.698 35.297 1.00 86.12 119 PRO A C 1
ATOM 910 O O . PRO A 1 119 ? -18.243 20.908 36.497 1.00 86.12 119 PRO A O 1
ATOM 913 N N . GLU A 1 120 ? -17.647 21.139 34.331 1.00 77.19 120 GLU A N 1
ATOM 914 C CA . GLU A 1 120 ? -16.417 21.908 34.568 1.00 77.19 120 GLU A CA 1
ATOM 915 C C . GLU A 1 120 ? -16.637 23.083 35.539 1.00 77.19 120 GLU A C 1
ATOM 917 O O . GLU A 1 120 ? -17.587 23.857 35.412 1.00 77.19 120 GLU A O 1
ATOM 922 N N . GLY A 1 121 ? -15.739 23.223 36.520 1.00 71.38 121 GLY A N 1
ATOM 923 C CA . GLY A 1 121 ? -15.849 24.225 37.590 1.00 71.38 121 GLY A CA 1
ATOM 924 C C . GLY A 1 121 ? -16.701 23.794 38.793 1.00 71.38 121 GLY A C 1
ATOM 925 O O . GLY A 1 121 ? -16.626 24.440 39.836 1.00 71.38 121 GLY A O 1
ATOM 926 N N . GLY A 1 122 ? -17.428 22.673 38.691 1.00 71.19 122 GLY A N 1
ATOM 927 C CA . GLY A 1 122 ? -18.191 22.046 39.772 1.00 71.19 122 GLY A CA 1
ATOM 928 C C . GLY A 1 122 ? -19.496 22.768 40.135 1.00 71.19 122 GLY A C 1
ATOM 929 O O . GLY A 1 122 ? -19.599 23.987 40.081 1.00 71.19 122 GLY A O 1
ATOM 930 N N . GLY A 1 123 ? -20.513 22.004 40.554 1.00 69.38 123 GLY A N 1
ATOM 931 C CA . GLY A 1 123 ? -21.671 22.528 41.289 1.00 69.38 123 GLY A CA 1
ATOM 932 C C . GLY A 1 123 ? -22.418 23.705 40.651 1.00 69.38 123 GLY A C 1
ATOM 933 O O . GLY A 1 123 ? -22.769 24.631 41.386 1.00 69.38 123 GLY A O 1
ATOM 934 N N . VAL A 1 124 ? -22.621 23.686 39.328 1.00 85.75 124 VAL A N 1
ATOM 935 C CA . VAL A 1 124 ? -23.244 24.765 38.537 1.00 85.75 124 VAL A CA 1
ATOM 936 C C . VAL A 1 124 ? -24.740 24.867 38.840 1.00 85.75 124 VAL A C 1
ATOM 938 O O . VAL A 1 124 ? -25.437 23.853 38.914 1.00 85.75 124 VAL A O 1
ATOM 941 N N . THR A 1 125 ? -25.247 26.093 38.993 1.00 92.12 125 THR A N 1
ATOM 942 C CA . THR A 1 125 ? -26.693 26.356 38.999 1.00 92.12 125 THR A CA 1
ATOM 943 C C . THR A 1 125 ? -27.178 26.371 37.560 1.00 92.12 125 THR A C 1
ATOM 945 O O . THR A 1 125 ? -26.924 27.330 36.837 1.00 92.12 125 THR A O 1
ATOM 948 N N . ALA A 1 126 ? -27.837 25.298 37.135 1.00 93.00 126 ALA A N 1
ATOM 949 C CA . ALA A 1 126 ? -28.220 25.090 35.748 1.00 93.00 126 ALA A CA 1
ATOM 950 C C . ALA A 1 126 ? -29.733 25.186 35.545 1.00 93.00 126 ALA A C 1
ATOM 952 O O . ALA A 1 126 ? -30.502 24.790 36.422 1.00 93.00 126 ALA A O 1
ATOM 953 N N . ASP A 1 127 ? -30.155 25.681 34.379 1.00 93.94 127 ASP A N 1
ATOM 954 C CA . ASP A 1 127 ? -31.562 25.703 33.953 1.00 93.94 127 ASP A CA 1
ATOM 955 C C . ASP A 1 127 ? -31.864 24.726 32.802 1.00 93.94 127 ASP A C 1
ATOM 957 O O . ASP A 1 127 ? -33.025 24.390 32.554 1.00 93.94 127 ASP A O 1
ATOM 961 N N . ARG A 1 128 ? -30.828 24.230 32.115 1.00 94.56 128 ARG A N 1
ATOM 962 C CA . ARG A 1 128 ? -30.933 23.243 31.032 1.00 94.56 128 ARG A CA 1
ATOM 963 C C . ARG A 1 128 ? -29.783 22.250 31.045 1.00 94.56 128 ARG A C 1
ATOM 965 O O . ARG A 1 128 ? -28.675 22.568 31.477 1.00 94.56 128 ARG A O 1
ATOM 972 N N . LEU A 1 129 ? -30.053 21.074 30.491 1.00 94.19 129 LEU A N 1
ATOM 973 C CA . LEU A 1 129 ? -29.082 20.033 30.183 1.00 94.19 129 LEU A CA 1
ATOM 974 C C . LEU A 1 129 ? -29.123 19.734 28.682 1.00 94.19 129 LEU A C 1
ATOM 976 O O . LEU A 1 129 ? -30.163 19.350 28.157 1.00 94.19 129 LEU A O 1
ATOM 980 N N . ALA A 1 130 ? -27.994 19.882 28.004 1.00 95.62 130 ALA A N 1
ATOM 981 C CA . ALA A 1 130 ? -27.788 19.421 26.642 1.00 95.62 130 ALA A CA 1
ATOM 982 C C . ALA A 1 130 ? -27.184 18.018 26.651 1.00 95.62 130 ALA A C 1
ATOM 984 O O . ALA A 1 130 ? -26.266 17.741 27.424 1.00 95.62 130 ALA A O 1
ATOM 985 N N . ILE A 1 131 ? -27.668 17.151 25.765 1.00 94.69 131 ILE A N 1
ATOM 986 C CA . ILE A 1 131 ? -27.169 15.786 25.595 1.00 94.69 131 ILE A CA 1
ATOM 987 C C . ILE A 1 131 ? -26.980 15.514 24.108 1.00 94.69 131 ILE A C 1
ATOM 989 O O . ILE A 1 131 ? -27.909 15.676 23.316 1.00 94.69 131 ILE A O 1
ATOM 993 N N . VAL A 1 132 ? -25.790 15.042 23.747 1.00 96.06 132 VAL A N 1
ATOM 994 C CA . VAL A 1 132 ? -25.511 14.438 22.444 1.00 96.06 132 VAL A CA 1
ATOM 995 C C . VAL A 1 132 ? -25.523 12.926 22.617 1.00 96.06 132 VAL A C 1
ATOM 997 O O . VAL A 1 132 ? -24.770 12.388 23.432 1.00 96.06 132 VAL A O 1
ATOM 1000 N N . SER A 1 133 ? -26.384 12.224 21.884 1.00 95.50 133 SER A N 1
ATOM 1001 C CA . SER A 1 133 ? -26.545 10.775 22.041 1.00 95.50 133 SER A CA 1
ATOM 1002 C C . SER A 1 133 ? -27.061 10.075 20.787 1.00 95.50 133 SER A C 1
ATOM 1004 O O . SER A 1 133 ? -27.454 10.718 19.814 1.00 95.50 133 SER A O 1
ATOM 1006 N N . PHE A 1 134 ? -27.082 8.744 20.828 1.00 96.12 134 PHE A N 1
ATOM 1007 C CA . PHE A 1 134 ? -27.756 7.889 19.853 1.00 96.12 134 PHE A CA 1
ATOM 1008 C C . PHE A 1 134 ? -28.250 6.587 20.498 1.00 96.12 134 PHE A C 1
ATOM 1010 O O . PHE A 1 134 ? -27.873 6.240 21.621 1.00 96.12 134 PHE A O 1
ATOM 1017 N N . LEU A 1 135 ? -29.077 5.845 19.764 1.00 96.44 135 LEU A N 1
ATOM 1018 C CA . LEU A 1 135 ? -29.520 4.498 20.108 1.00 96.44 135 LEU A CA 1
ATOM 1019 C C . LEU A 1 135 ? -28.921 3.463 19.167 1.00 96.44 135 LEU A C 1
ATOM 1021 O O . LEU A 1 135 ? -28.703 3.745 17.995 1.00 96.44 135 LEU A O 1
ATOM 1025 N N . SER A 1 136 ? -28.721 2.250 19.669 1.00 94.88 136 SER A N 1
ATOM 1026 C CA . SER A 1 136 ? -28.457 1.049 18.867 1.00 94.88 136 SER A CA 1
ATOM 1027 C C . SER A 1 136 ? -29.409 -0.070 19.284 1.00 94.88 136 SER A C 1
ATOM 1029 O O . SER A 1 136 ? -29.917 -0.048 20.408 1.00 94.88 136 SER A O 1
ATOM 1031 N N . ASN A 1 137 ? -29.642 -1.042 18.399 1.00 93.88 137 ASN A N 1
ATOM 1032 C CA . ASN A 1 137 ? -30.638 -2.106 18.588 1.00 93.88 137 ASN A CA 1
ATOM 1033 C C . ASN A 1 137 ? -32.051 -1.552 18.855 1.00 93.88 137 ASN A C 1
ATOM 1035 O O . ASN A 1 137 ? -32.800 -2.110 19.651 1.00 93.88 137 ASN A O 1
ATOM 1039 N N . SER A 1 138 ? -32.417 -0.435 18.214 1.00 95.06 138 SER A N 1
ATOM 1040 C CA . SER A 1 138 ? -33.635 0.316 18.550 1.00 95.06 138 SER A CA 1
ATOM 1041 C C . SER A 1 138 ? -34.704 0.326 17.457 1.00 95.06 138 SER A C 1
ATOM 1043 O O . SER A 1 138 ? -35.713 1.013 17.587 1.00 95.06 138 SER A O 1
ATOM 1045 N N . LEU A 1 139 ? -34.543 -0.461 16.386 1.00 94.88 139 LEU A N 1
ATOM 1046 C CA . LEU A 1 139 ? -35.497 -0.481 15.264 1.00 94.88 139 LEU A CA 1
ATOM 1047 C C . LEU A 1 139 ? -36.935 -0.791 15.704 1.00 94.88 139 LEU A C 1
ATOM 1049 O O . LEU A 1 139 ? -37.878 -0.175 15.214 1.00 94.88 139 LEU A O 1
ATOM 1053 N N . ALA A 1 140 ? -37.095 -1.710 16.658 1.00 95.19 140 ALA A N 1
ATOM 1054 C CA . ALA A 1 140 ? -38.393 -2.097 17.206 1.00 95.19 140 ALA A CA 1
ATOM 1055 C C . ALA A 1 140 ? -38.911 -1.152 18.307 1.00 95.19 140 ALA A C 1
ATOM 1057 O O . ALA A 1 140 ? -40.005 -1.371 18.819 1.00 95.19 140 ALA A O 1
ATOM 1058 N N . THR A 1 141 ? -38.148 -0.125 18.690 1.00 95.75 141 THR A N 1
ATOM 1059 C CA . THR A 1 141 ? -38.537 0.831 19.728 1.00 95.75 141 THR A CA 1
ATOM 1060 C C . THR A 1 141 ? -39.521 1.852 19.173 1.00 95.75 141 THR A C 1
ATOM 1062 O O . THR A 1 141 ? -39.206 2.567 18.218 1.00 95.75 141 THR A O 1
ATOM 1065 N N . ASP A 1 142 ? -40.697 1.924 19.791 1.00 96.75 142 ASP A N 1
ATOM 1066 C CA . ASP A 1 142 ? -41.778 2.812 19.371 1.00 96.75 142 ASP A CA 1
ATOM 1067 C C . ASP A 1 142 ? -41.463 4.291 19.644 1.00 96.75 142 ASP A C 1
ATOM 1069 O O . ASP A 1 142 ? -40.721 4.647 20.567 1.00 96.75 142 ASP A O 1
ATOM 1073 N N . GLN A 1 143 ? -42.067 5.172 18.845 1.00 97.06 143 GLN A N 1
ATOM 1074 C CA . GLN A 1 143 ? -41.988 6.620 19.031 1.00 97.06 143 GLN A CA 1
ATOM 1075 C C . GLN A 1 143 ? -42.366 7.033 20.462 1.00 97.06 143 GLN A C 1
ATOM 1077 O O . GLN A 1 143 ? -43.441 6.704 20.958 1.00 97.06 143 GLN A O 1
ATOM 1082 N N . GLY A 1 144 ? -41.509 7.826 21.105 1.00 95.50 144 GLY A N 1
ATOM 1083 C CA . GLY A 1 144 ? -41.750 8.367 22.442 1.00 95.50 144 GLY A CA 1
ATOM 1084 C C . GLY A 1 144 ? -41.477 7.391 23.590 1.00 95.50 144 GLY A C 1
ATOM 1085 O O . GLY A 1 144 ? -41.603 7.793 24.747 1.00 95.50 144 GLY A O 1
ATOM 1086 N N . ALA A 1 145 ? -41.073 6.146 23.312 1.00 96.00 145 ALA A N 1
ATOM 1087 C CA . ALA A 1 145 ? -40.712 5.185 24.349 1.00 96.00 145 ALA A CA 1
ATOM 1088 C C . ALA A 1 145 ? -39.458 5.635 25.115 1.00 96.00 145 ALA A C 1
ATOM 1090 O O . ALA A 1 145 ? -38.468 6.050 24.511 1.00 96.00 145 ALA A O 1
ATOM 1091 N N . THR A 1 146 ? -39.486 5.526 26.446 1.00 95.56 146 THR A N 1
ATOM 1092 C CA . THR A 1 146 ? -38.352 5.877 27.313 1.00 95.56 146 THR A CA 1
ATOM 1093 C C . THR A 1 146 ? -37.229 4.850 27.169 1.00 95.56 146 THR A C 1
ATOM 1095 O O . THR A 1 146 ? -37.354 3.702 27.592 1.00 95.56 146 THR A O 1
ATOM 1098 N N . VAL A 1 147 ? -36.114 5.287 26.595 1.00 95.25 147 VAL A N 1
ATOM 1099 C CA . VAL A 1 147 ? -34.910 4.484 26.309 1.00 95.25 147 VAL A CA 1
ATOM 1100 C C . VAL A 1 147 ? -33.772 4.756 27.287 1.00 95.25 147 VAL A C 1
ATOM 1102 O O . VAL A 1 147 ? -32.818 3.985 27.369 1.00 95.25 147 VAL A O 1
ATOM 1105 N N . GLY A 1 148 ? -33.899 5.822 28.068 1.00 94.81 148 GLY A N 1
ATOM 1106 C CA . GLY A 1 148 ? -33.011 6.152 29.168 1.00 94.81 148 GLY A CA 1
ATOM 1107 C C . GLY A 1 148 ? -33.643 7.196 30.075 1.00 94.81 148 GLY A C 1
ATOM 1108 O O . GLY A 1 148 ? -34.688 7.770 29.761 1.00 94.81 148 GLY A O 1
ATOM 1109 N N . GLN A 1 149 ? -33.020 7.437 31.218 1.00 95.06 149 GLN A N 1
ATOM 1110 C CA . GLN A 1 149 ? -33.382 8.529 32.112 1.00 95.06 149 GLN A CA 1
ATOM 1111 C C . GLN A 1 149 ? -32.118 9.228 32.587 1.00 95.06 149 GLN A C 1
ATOM 1113 O O . GLN A 1 149 ? -31.101 8.588 32.854 1.00 95.06 149 GLN A O 1
ATOM 1118 N N . VAL A 1 150 ? -32.204 10.542 32.732 1.00 94.94 150 VAL A N 1
ATOM 1119 C CA . VAL A 1 150 ? -31.202 11.339 33.431 1.00 94.94 150 VAL A CA 1
ATOM 1120 C C . VAL A 1 150 ? -31.761 11.688 34.792 1.00 94.94 150 VAL A C 1
ATOM 1122 O O . VAL A 1 150 ? -32.875 12.203 34.888 1.00 94.94 150 VAL A O 1
ATOM 1125 N N . ARG A 1 151 ? -30.997 11.436 35.849 1.00 94.75 151 ARG A N 1
ATOM 1126 C CA . ARG A 1 151 ? -31.367 11.843 37.201 1.00 94.75 151 ARG A CA 1
ATOM 1127 C C . ARG A 1 151 ? -30.352 12.851 37.714 1.00 94.75 151 ARG A C 1
ATOM 1129 O O . ARG A 1 151 ? -29.168 12.550 37.771 1.00 94.75 151 ARG A O 1
ATOM 1136 N N . VAL A 1 152 ? -30.816 14.049 38.054 1.00 93.56 152 VAL A N 1
ATOM 1137 C CA . VAL A 1 152 ? -29.990 15.186 38.488 1.00 93.56 152 VAL A CA 1
ATOM 1138 C C . VAL A 1 152 ? -30.387 15.563 39.909 1.00 93.56 152 VAL A C 1
ATOM 1140 O O . VAL A 1 152 ? -31.567 15.774 40.171 1.00 93.56 152 VAL A O 1
ATOM 1143 N N . TRP A 1 153 ? -29.433 15.667 40.831 1.00 91.56 153 TRP A N 1
ATOM 1144 C CA . TRP A 1 153 ? -29.700 16.046 42.218 1.00 91.56 153 TRP A CA 1
ATOM 1145 C C . TRP A 1 153 ? -29.385 17.509 42.489 1.00 91.56 153 TRP A C 1
ATOM 1147 O O . TRP A 1 153 ? -28.361 18.040 42.054 1.00 91.56 153 TRP A O 1
ATOM 1157 N N . SER A 1 154 ? -30.240 18.118 43.309 1.00 87.19 154 SER A N 1
ATOM 1158 C CA . SER A 1 154 ? -29.957 19.371 44.000 1.00 87.19 154 SER A CA 1
ATOM 1159 C C . SER A 1 154 ? -30.487 19.288 45.427 1.00 87.19 154 SER A C 1
ATOM 1161 O O . SER A 1 154 ? -31.636 18.902 45.638 1.00 87.19 154 SER A O 1
ATOM 1163 N N . ALA A 1 155 ? -29.646 19.603 46.416 1.00 81.75 155 ALA A N 1
ATOM 1164 C CA . ALA A 1 155 ? -30.016 19.595 47.838 1.00 81.75 155 ALA A CA 1
ATOM 1165 C C . ALA A 1 155 ? -30.729 18.300 48.309 1.00 81.75 155 ALA A C 1
ATOM 1167 O O . ALA A 1 155 ? -31.641 18.340 49.131 1.00 81.75 155 ALA A O 1
ATOM 1168 N N . GLY A 1 156 ? -30.330 17.140 47.769 1.00 78.00 156 GLY A N 1
ATOM 1169 C CA . GLY A 1 156 ? -30.884 15.828 48.128 1.00 78.00 156 GLY A CA 1
ATOM 1170 C C . GLY A 1 156 ? -32.170 15.420 47.396 1.00 78.00 156 GLY A C 1
ATOM 1171 O O . GLY A 1 156 ? -32.596 14.278 47.544 1.00 78.00 156 GLY A O 1
ATOM 1172 N N . GLN A 1 157 ? -32.760 16.290 46.569 1.00 82.06 157 GLN A N 1
ATOM 1173 C CA . GLN A 1 157 ? -33.941 15.974 45.755 1.00 82.06 157 GLN A CA 1
ATOM 1174 C C . GLN A 1 157 ? -33.536 15.686 44.296 1.00 82.06 157 GLN A C 1
ATOM 1176 O O . GLN A 1 157 ? -32.896 16.540 43.671 1.00 82.06 157 GLN A O 1
ATOM 1181 N N . PRO A 1 158 ? -33.878 14.507 43.738 1.00 89.50 158 PRO A N 1
ATOM 1182 C CA . PRO A 1 158 ? -33.614 14.195 42.340 1.00 89.50 158 PRO A CA 1
ATOM 1183 C C . PRO A 1 158 ? -34.714 14.715 41.410 1.00 89.50 158 PRO A C 1
ATOM 1185 O O . PRO A 1 158 ? -35.903 14.501 41.641 1.00 89.50 158 PRO A O 1
ATOM 1188 N N . VAL A 1 159 ? -34.308 15.292 40.285 1.00 91.00 159 VAL A N 1
ATOM 1189 C CA . VAL A 1 159 ? -35.146 15.492 39.101 1.00 91.00 159 VAL A CA 1
ATOM 1190 C C . VAL A 1 159 ? -34.836 14.373 38.118 1.00 91.00 159 VAL A C 1
ATOM 1192 O O . VAL A 1 159 ? -33.681 14.180 37.743 1.00 91.00 159 VAL A O 1
ATOM 1195 N N . VAL A 1 160 ? -35.864 13.628 37.712 1.00 93.25 160 VAL A N 1
ATOM 1196 C CA . VAL A 1 160 ? -35.751 12.546 36.726 1.00 93.25 160 VAL A CA 1
ATOM 1197 C C . VAL A 1 160 ? -36.325 13.022 35.400 1.00 93.25 160 VAL A C 1
ATOM 1199 O O . VAL A 1 160 ? -37.480 13.436 35.327 1.00 93.25 160 VAL A O 1
ATOM 1202 N N . LEU A 1 161 ? -35.516 12.942 34.353 1.00 92.38 161 LEU A N 1
ATOM 1203 C CA . LEU A 1 161 ? -35.842 13.401 33.014 1.00 92.38 161 LEU A CA 1
ATOM 1204 C C . LEU A 1 161 ? -35.805 12.201 32.060 1.00 92.38 161 LEU A C 1
ATOM 1206 O O . LEU A 1 161 ? -34.766 11.542 31.966 1.00 92.38 161 LEU A O 1
ATOM 1210 N N . PRO A 1 162 ? -36.908 11.874 31.369 1.00 94.31 162 PRO A N 1
ATOM 1211 C CA . PRO A 1 162 ? -36.915 10.777 30.415 1.00 94.31 162 PRO A CA 1
ATOM 1212 C C . PRO A 1 162 ? -36.180 11.171 29.131 1.00 94.31 162 PRO A C 1
ATOM 1214 O O . PRO A 1 162 ? -36.325 12.286 28.636 1.00 94.31 162 PRO A O 1
ATOM 1217 N N . VAL A 1 163 ? -35.447 10.221 28.563 1.00 94.94 163 VAL A N 1
ATOM 1218 C CA . VAL A 1 163 ? -34.890 10.291 27.210 1.00 94.94 163 VAL A CA 1
ATOM 1219 C C . VAL A 1 163 ? -35.669 9.301 26.359 1.00 94.94 163 VAL A C 1
ATOM 1221 O O . VAL A 1 163 ? -35.742 8.115 26.696 1.00 94.94 163 VAL A O 1
ATOM 1224 N N . ARG A 1 164 ? -36.297 9.783 25.287 1.00 95.88 164 ARG A N 1
ATOM 1225 C CA . ARG A 1 164 ? -37.259 9.023 24.489 1.00 95.88 164 ARG A CA 1
ATOM 1226 C C . ARG A 1 164 ? -36.803 8.852 23.048 1.00 95.88 164 ARG A C 1
ATOM 1228 O O . ARG A 1 164 ? -36.226 9.757 22.439 1.00 95.88 164 ARG A O 1
ATOM 1235 N N . ALA A 1 165 ? -37.120 7.687 22.492 1.00 97.06 165 ALA A N 1
ATOM 1236 C CA . ALA A 1 165 ? -36.862 7.376 21.094 1.00 97.06 165 ALA A CA 1
ATOM 1237 C C . ALA A 1 165 ? -37.678 8.286 20.162 1.00 97.06 165 ALA A C 1
ATOM 1239 O O . ALA A 1 165 ? -38.877 8.489 20.350 1.00 97.06 165 ALA A O 1
ATOM 1240 N N . GLY A 1 166 ? -37.010 8.844 19.159 1.00 95.81 166 GLY A N 1
ATOM 1241 C CA . GLY A 1 166 ? -37.567 9.770 18.179 1.00 95.81 166 GLY A CA 1
ATOM 1242 C C . GLY A 1 166 ? -37.981 11.136 18.722 1.00 95.81 166 GLY A C 1
ATOM 1243 O O . GLY A 1 166 ? -38.674 11.869 18.017 1.00 95.81 166 GLY A O 1
ATOM 1244 N N . VAL A 1 167 ? -37.564 11.488 19.944 1.00 95.38 167 VAL A N 1
ATOM 1245 C CA . VAL A 1 167 ? -37.729 12.835 20.514 1.00 95.38 167 VAL A CA 1
ATOM 1246 C C . VAL A 1 167 ? -36.363 13.407 20.886 1.00 95.38 167 VAL A C 1
ATOM 1248 O O . VAL A 1 167 ? -35.874 14.295 20.194 1.00 95.38 167 VAL A O 1
ATOM 1251 N N . GLU A 1 168 ? -35.717 12.870 21.924 1.00 96.06 168 GLU A N 1
ATOM 1252 C CA . GLU A 1 168 ? -34.392 13.327 22.367 1.00 96.06 168 GLU A CA 1
ATOM 1253 C C . GLU A 1 168 ? -33.239 12.571 21.683 1.00 96.06 168 GLU A C 1
ATOM 1255 O O . GLU A 1 168 ? -32.112 13.055 21.607 1.00 96.06 168 GLU A O 1
ATOM 1260 N N . THR A 1 169 ? -33.497 11.363 21.188 1.00 96.25 169 THR A N 1
ATOM 1261 C CA . THR A 1 169 ? -32.483 10.508 20.559 1.00 96.25 169 THR A CA 1
ATOM 1262 C C . THR A 1 169 ? -33.133 9.531 19.582 1.00 96.25 169 THR A C 1
ATOM 1264 O O . THR A 1 169 ? -34.353 9.374 19.585 1.00 96.25 169 THR A O 1
ATOM 1267 N N . ALA A 1 170 ? -32.352 8.874 18.728 1.00 97.31 170 ALA A N 1
ATOM 1268 C CA . ALA A 1 170 ? -32.852 7.874 17.783 1.00 97.31 170 ALA A CA 1
ATOM 1269 C C . ALA A 1 170 ? -31.760 6.886 17.360 1.00 97.31 170 ALA A C 1
ATOM 1271 O O . ALA A 1 170 ? -30.595 7.028 17.736 1.00 97.31 170 ALA A O 1
ATOM 1272 N N . GLU A 1 171 ? -32.144 5.884 16.570 1.00 96.50 171 GLU A N 1
ATOM 1273 C CA . GLU A 1 171 ? -31.241 4.905 15.960 1.00 96.50 171 GLU A CA 1
ATOM 1274 C C . GLU A 1 171 ? -30.057 5.586 15.244 1.00 96.50 171 GLU A C 1
ATOM 1276 O O . GLU A 1 171 ? -30.242 6.458 14.390 1.00 96.50 171 GLU A O 1
ATOM 1281 N N . TRP A 1 172 ? -28.823 5.186 15.562 1.00 94.69 172 TRP A N 1
ATOM 1282 C CA . TRP A 1 172 ? -27.604 5.746 14.957 1.00 94.69 172 TRP A CA 1
ATOM 1283 C C . TRP A 1 172 ? -27.583 5.550 13.440 1.00 94.69 172 TRP A C 1
ATOM 1285 O O . TRP A 1 172 ? -27.185 6.439 12.692 1.00 94.69 172 TRP A O 1
ATOM 1295 N N . ALA A 1 173 ? -28.063 4.391 12.991 1.00 93.06 173 ALA A N 1
ATOM 1296 C CA . ALA A 1 173 ? -28.094 3.962 11.603 1.00 93.06 173 ALA A CA 1
ATOM 1297 C C . ALA A 1 173 ? -29.327 4.453 10.826 1.00 93.06 173 ALA A C 1
ATOM 1299 O O . ALA A 1 173 ? -29.580 3.938 9.741 1.00 93.06 173 ALA A O 1
ATOM 1300 N N . TYR A 1 174 ? -30.106 5.412 11.341 1.00 93.12 174 TYR A N 1
ATOM 1301 C CA . TYR A 1 174 ? -31.422 5.773 10.787 1.00 93.12 174 TYR A CA 1
ATOM 1302 C C . TYR A 1 174 ? -31.423 6.027 9.269 1.00 93.12 174 TYR A C 1
ATOM 1304 O O . TYR A 1 174 ? -32.336 5.604 8.559 1.00 93.12 174 TYR A O 1
ATOM 1312 N N . ASP A 1 175 ? -30.394 6.716 8.765 1.00 87.81 175 ASP A N 1
ATOM 1313 C CA . ASP A 1 175 ? -30.290 7.098 7.352 1.00 87.81 175 ASP A CA 1
ATOM 1314 C C . ASP A 1 175 ? -29.651 6.022 6.468 1.00 87.81 175 ASP A C 1
ATOM 1316 O O . ASP A 1 175 ? -29.591 6.184 5.244 1.00 87.81 175 ASP A O 1
ATOM 1320 N N . ARG A 1 176 ? -29.182 4.912 7.054 1.00 83.69 176 ARG A N 1
ATOM 1321 C CA . ARG A 1 176 ? -28.625 3.816 6.270 1.00 83.69 176 ARG A CA 1
ATOM 1322 C C . ARG A 1 176 ? -29.707 3.241 5.349 1.00 83.69 176 ARG A C 1
ATOM 1324 O O . ARG A 1 176 ? -30.807 2.958 5.816 1.00 83.69 176 ARG A O 1
ATOM 1331 N N . PRO A 1 177 ? -29.420 3.030 4.055 1.00 75.88 177 PRO A N 1
ATOM 1332 C CA . PRO A 1 177 ? -30.405 2.552 3.082 1.00 75.88 177 PRO A CA 1
ATOM 1333 C C . PRO A 1 177 ? -31.119 1.250 3.470 1.00 75.88 177 PRO A C 1
ATOM 1335 O O . PRO A 1 177 ? -32.292 1.090 3.156 1.00 75.88 177 PRO A O 1
ATOM 1338 N N . ASP A 1 178 ? -30.421 0.348 4.162 1.00 74.62 178 ASP A N 1
ATOM 1339 C CA . ASP A 1 178 ? -30.936 -0.931 4.660 1.00 74.62 178 ASP A CA 1
ATOM 1340 C C . ASP A 1 178 ? -31.734 -0.818 5.972 1.00 74.62 178 ASP A C 1
ATOM 1342 O O . ASP A 1 178 ? -32.396 -1.771 6.368 1.00 74.62 178 ASP A O 1
ATOM 1346 N N . VAL A 1 179 ? -31.689 0.339 6.637 1.00 84.19 179 VAL A N 1
ATOM 1347 C CA . VAL A 1 179 ? -32.372 0.626 7.912 1.00 84.19 179 VAL A CA 1
ATOM 1348 C C . VAL A 1 179 ? -33.518 1.624 7.736 1.00 84.19 179 VAL A C 1
ATOM 1350 O O . VAL A 1 179 ? -34.495 1.613 8.489 1.00 84.19 179 VAL A O 1
ATOM 1353 N N . ARG A 1 180 ? -33.419 2.499 6.735 1.00 84.31 180 ARG A N 1
ATOM 1354 C CA . ARG A 1 180 ? -34.354 3.593 6.498 1.00 84.31 180 ARG A CA 1
ATOM 1355 C C . ARG A 1 180 ? -35.779 3.068 6.325 1.00 84.31 180 ARG A C 1
ATOM 1357 O O . ARG A 1 180 ? -36.069 2.305 5.411 1.00 84.31 180 ARG A O 1
ATOM 1364 N N . GLY A 1 181 ? -36.679 3.530 7.192 1.00 86.88 181 GLY A N 1
ATOM 1365 C CA . GLY A 1 181 ? -38.085 3.111 7.209 1.00 86.88 181 GLY A CA 1
ATOM 1366 C C . GLY A 1 181 ? -38.376 1.852 8.034 1.00 86.88 181 GLY A C 1
ATOM 1367 O O . GLY A 1 181 ? -39.542 1.496 8.163 1.00 86.88 181 GLY A O 1
ATOM 1368 N N . LEU A 1 182 ? -37.358 1.203 8.617 1.00 91.88 182 LEU A N 1
ATOM 1369 C CA . LEU A 1 182 ? -37.540 0.076 9.542 1.00 91.88 182 LEU A CA 1
ATOM 1370 C C . LEU A 1 182 ? -37.696 0.516 11.004 1.00 91.88 182 LEU A C 1
ATOM 1372 O O . LEU A 1 182 ? -38.305 -0.206 11.791 1.00 91.88 182 LEU A O 1
ATOM 1376 N N . ALA A 1 183 ? -37.144 1.673 11.380 1.00 93.44 183 ALA A N 1
ATOM 1377 C CA . ALA A 1 183 ? -37.291 2.214 12.728 1.00 93.44 183 ALA A CA 1
ATOM 1378 C C . ALA A 1 183 ? -38.746 2.640 13.000 1.00 93.44 183 ALA A C 1
ATOM 1380 O O . ALA A 1 183 ? -39.344 3.367 12.207 1.00 93.44 183 ALA A O 1
ATOM 1381 N N . ARG A 1 184 ? -39.306 2.216 14.142 1.00 95.88 184 ARG A N 1
ATOM 1382 C CA . ARG A 1 184 ? -40.674 2.566 14.592 1.00 95.88 184 ARG A CA 1
ATOM 1383 C C . ARG A 1 184 ? -40.795 3.935 15.272 1.00 95.88 184 ARG A C 1
ATOM 1385 O O . ARG A 1 184 ? -41.875 4.321 15.718 1.00 95.88 184 ARG A O 1
ATOM 1392 N N . HIS A 1 185 ? -39.695 4.667 15.346 1.00 96.44 185 HIS A N 1
ATOM 1393 C CA . HIS A 1 185 ? -39.614 6.021 15.873 1.00 96.44 185 HIS A CA 1
ATOM 1394 C C . HIS A 1 185 ? -39.100 6.973 14.788 1.00 96.44 185 HIS A C 1
ATOM 1396 O O . HIS A 1 185 ? -38.540 6.547 13.783 1.00 96.44 185 HIS A O 1
ATOM 1402 N N . GLN A 1 186 ? -39.319 8.269 14.978 1.00 95.50 186 GLN A N 1
ATOM 1403 C CA . GLN A 1 186 ? -38.912 9.339 14.075 1.00 95.50 186 GLN A CA 1
ATOM 1404 C C . GLN A 1 186 ? -37.424 9.678 14.238 1.00 95.50 186 GLN A C 1
ATOM 1406 O O . GLN A 1 186 ? -36.772 9.252 15.188 1.00 95.50 186 GLN A O 1
ATOM 1411 N N . ARG A 1 187 ? -36.890 10.479 13.312 1.00 93.75 187 ARG A N 1
ATOM 1412 C CA . ARG A 1 187 ? -35.510 10.988 13.325 1.00 93.75 187 ARG A CA 1
ATOM 1413 C C . ARG A 1 187 ? -35.472 12.430 13.847 1.00 93.75 187 ARG A C 1
ATOM 1415 O O . ARG A 1 187 ? -35.918 13.320 13.120 1.00 93.75 187 ARG A O 1
ATOM 1422 N N . PRO A 1 188 ? -34.926 12.684 15.051 1.00 93.69 188 PRO A N 1
ATOM 1423 C CA . PRO A 1 188 ? -34.672 14.028 15.562 1.00 93.69 188 PRO A CA 1
ATOM 1424 C C . PRO A 1 188 ? -33.591 14.763 14.760 1.00 93.69 188 PRO A C 1
ATOM 1426 O O . PRO A 1 188 ? -33.001 14.229 13.817 1.00 93.69 188 PRO A O 1
ATOM 1429 N N . ARG A 1 189 ? -33.296 16.005 15.161 1.00 92.69 189 ARG A N 1
ATOM 1430 C CA . ARG A 1 189 ? -32.221 16.809 14.568 1.00 92.69 189 ARG A CA 1
ATOM 1431 C C . ARG A 1 189 ? -30.877 16.084 14.700 1.00 92.69 189 ARG A C 1
ATOM 1433 O O . ARG A 1 189 ? -30.385 15.866 15.805 1.00 92.69 189 ARG A O 1
ATOM 1440 N N . VAL A 1 190 ? -30.271 15.770 13.558 1.00 94.62 190 VAL A N 1
ATOM 1441 C CA . VAL A 1 190 ? -28.882 15.306 13.483 1.00 94.62 190 VAL A CA 1
ATOM 1442 C C . VAL A 1 190 ? -27.968 16.516 13.603 1.00 94.62 190 VAL A C 1
ATOM 1444 O O . VAL A 1 190 ? -28.146 17.500 12.884 1.00 94.62 190 VAL A O 1
ATOM 1447 N N . VAL A 1 191 ? -27.010 16.444 14.518 1.00 93.94 191 VAL A N 1
ATOM 1448 C CA . VAL A 1 191 ? -26.037 17.519 14.767 1.00 93.94 191 VAL A CA 1
ATOM 1449 C C . VAL A 1 191 ? -24.621 17.153 14.356 1.00 93.94 191 VAL A C 1
ATOM 1451 O O . VAL A 1 191 ? -23.788 18.035 14.201 1.00 93.94 191 VAL A O 1
ATOM 1454 N N . GLY A 1 192 ? -24.356 15.869 14.137 1.00 92.31 192 GLY A N 1
ATOM 1455 C CA . GLY A 1 192 ? -23.061 15.378 13.701 1.00 92.31 192 GLY A CA 1
ATOM 1456 C C . GLY A 1 192 ? -23.114 13.900 13.368 1.00 92.31 192 GLY A C 1
ATOM 1457 O O . GLY A 1 192 ? -24.173 13.271 13.399 1.00 92.31 192 GLY A O 1
ATOM 1458 N N . GLN A 1 193 ? -21.950 13.356 13.058 1.00 91.12 193 GLN A N 1
ATOM 1459 C CA . GLN A 1 193 ? -21.746 11.957 12.732 1.00 91.12 193 GLN A CA 1
ATOM 1460 C C . GLN A 1 193 ? -20.590 11.380 13.550 1.00 91.12 193 GLN A C 1
ATOM 1462 O O . GLN A 1 193 ? -19.710 12.101 14.029 1.00 91.12 193 GLN A O 1
ATOM 1467 N N . TRP A 1 194 ? -20.601 10.064 13.726 1.00 84.44 194 TRP A N 1
ATOM 1468 C CA . TRP A 1 194 ? -19.559 9.349 14.443 1.00 84.44 194 TRP A CA 1
ATOM 1469 C C . TRP A 1 194 ? -18.241 9.349 13.655 1.00 84.44 194 TRP A C 1
ATOM 1471 O O . TRP A 1 194 ? -18.181 8.986 12.480 1.00 84.44 194 TRP A O 1
ATOM 1481 N N . ILE A 1 195 ? -17.159 9.727 14.333 1.00 83.31 195 ILE A N 1
ATOM 1482 C CA . ILE A 1 195 ? -15.786 9.620 13.836 1.00 83.31 195 ILE A CA 1
ATOM 1483 C C . ILE A 1 195 ? -15.484 8.164 13.455 1.00 83.31 195 ILE A C 1
ATOM 1485 O O . ILE A 1 195 ? -15.622 7.258 14.272 1.00 83.31 195 ILE A O 1
ATOM 1489 N N . GLY A 1 196 ? -15.024 7.937 12.227 1.00 81.81 196 GLY A N 1
ATOM 1490 C CA . GLY A 1 196 ? -14.721 6.598 11.714 1.00 81.81 196 GLY A CA 1
ATOM 1491 C C . GLY A 1 196 ? -15.926 5.869 11.116 1.00 81.81 196 GLY A C 1
ATOM 1492 O O . GLY A 1 196 ? -15.741 4.877 10.416 1.00 81.81 196 GLY A O 1
ATOM 1493 N N . GLN A 1 197 ? -17.147 6.362 11.344 1.00 83.94 197 GLN A N 1
ATOM 1494 C CA . GLN A 1 197 ? -18.377 5.801 10.793 1.00 83.94 197 GLN A CA 1
ATOM 1495 C C . GLN A 1 197 ? -19.350 6.937 10.435 1.00 83.94 197 GLN A C 1
ATOM 1497 O O . GLN A 1 197 ? -20.304 7.199 11.174 1.00 83.94 197 GLN A O 1
ATOM 1502 N N . PRO A 1 198 ? -19.155 7.613 9.287 1.00 81.75 198 PRO A N 1
ATOM 1503 C CA . PRO A 1 198 ? -19.918 8.810 8.933 1.00 81.75 198 PRO A CA 1
ATOM 1504 C C . PRO A 1 198 ? -21.412 8.528 8.709 1.00 81.75 198 PRO A C 1
ATOM 1506 O O . PRO A 1 198 ? -22.228 9.437 8.708 1.00 81.75 198 PRO A O 1
ATOM 1509 N N . ARG A 1 199 ? -21.825 7.262 8.574 1.00 83.94 199 ARG A N 1
ATOM 1510 C CA . ARG A 1 199 ? -23.248 6.888 8.500 1.00 83.94 199 ARG A CA 1
ATOM 1511 C C . ARG A 1 199 ? -23.936 6.792 9.864 1.00 83.94 199 ARG A C 1
ATOM 1513 O O . ARG A 1 199 ? -25.126 6.487 9.907 1.00 83.94 199 ARG A O 1
ATOM 1520 N N . GLY A 1 200 ? -23.201 6.991 10.959 1.00 90.69 200 GLY A N 1
ATOM 1521 C CA . GLY A 1 200 ? -23.742 6.990 12.309 1.00 90.69 200 GLY A CA 1
ATOM 1522 C C . GLY A 1 200 ? -24.090 8.382 12.786 1.00 90.69 200 GLY A C 1
ATOM 1523 O O . GLY A 1 200 ? -23.195 9.167 13.069 1.00 90.69 200 GLY A O 1
ATOM 1524 N N . ASN A 1 201 ? -25.380 8.672 12.896 1.00 94.69 201 ASN A N 1
ATOM 1525 C CA . ASN A 1 201 ? -25.873 9.976 13.317 1.00 94.69 201 ASN A CA 1
ATOM 1526 C C . ASN A 1 201 ? -25.704 10.203 14.821 1.00 94.69 201 ASN A C 1
ATOM 1528 O O . ASN A 1 201 ? -25.943 9.308 15.632 1.00 94.69 201 ASN A O 1
ATOM 1532 N N . LEU A 1 202 ? -25.382 11.446 15.174 1.00 95.12 202 LEU A N 1
ATOM 1533 C CA . LEU A 1 202 ? -25.428 11.981 16.528 1.00 95.12 202 LEU A CA 1
ATOM 1534 C C . LEU A 1 202 ? -26.612 12.940 16.645 1.00 95.12 202 LEU A C 1
ATOM 1536 O O . LEU A 1 202 ? -26.763 13.858 15.830 1.00 95.12 202 LEU A O 1
ATOM 1540 N N . TYR A 1 203 ? -27.437 12.730 17.665 1.00 96.56 203 TYR A N 1
ATOM 1541 C CA . TYR A 1 203 ? -28.630 13.526 17.932 1.00 96.56 203 TYR A CA 1
ATOM 1542 C C . TYR A 1 203 ? -28.407 14.429 19.132 1.00 96.56 203 TYR A C 1
ATOM 1544 O O . TYR A 1 203 ? -27.696 14.062 20.066 1.00 96.56 203 TYR A O 1
ATOM 1552 N N . TYR A 1 204 ? -29.034 15.599 19.098 1.00 95.69 204 TYR A N 1
ATOM 1553 C CA . TYR A 1 204 ? -28.956 16.597 20.154 1.00 95.69 204 TYR A CA 1
ATOM 1554 C C . TYR A 1 204 ? -30.317 16.808 20.798 1.00 95.69 204 TYR A C 1
ATOM 1556 O O . TYR A 1 204 ? -31.316 16.984 20.096 1.00 95.69 204 TYR A O 1
ATOM 1564 N N . ALA A 1 205 ? -30.326 16.857 22.125 1.00 94.81 205 ALA A N 1
ATOM 1565 C CA . ALA A 1 205 ? -31.491 17.213 22.910 1.00 94.81 205 ALA A CA 1
ATOM 1566 C C . ALA A 1 205 ? -31.129 18.238 23.978 1.00 94.81 205 ALA A C 1
ATOM 1568 O O . ALA A 1 205 ? -30.159 18.061 24.712 1.00 94.81 205 ALA A O 1
ATOM 1569 N N . GLU A 1 206 ? -31.963 19.268 24.103 1.00 93.94 206 GLU A N 1
ATOM 1570 C CA . GLU A 1 206 ? -32.001 20.116 25.289 1.00 93.94 206 GLU A CA 1
ATOM 1571 C C . GLU A 1 206 ? -33.152 19.684 26.184 1.00 93.94 206 GLU A C 1
ATOM 1573 O O . GLU A 1 206 ? -34.310 19.647 25.765 1.00 93.94 206 GLU A O 1
ATOM 1578 N N . VAL A 1 207 ? -32.838 19.427 27.444 1.00 89.19 207 VAL A N 1
ATOM 1579 C CA . VAL A 1 207 ? -33.815 19.117 28.474 1.00 89.19 207 VAL A CA 1
ATOM 1580 C C . VAL A 1 207 ? -33.881 20.284 29.447 1.00 89.19 207 VAL A C 1
ATOM 1582 O O . VAL A 1 207 ? -32.882 20.672 30.054 1.00 89.19 207 VAL A O 1
ATOM 1585 N N . VAL A 1 208 ? -35.070 20.868 29.578 1.00 90.25 208 VAL A N 1
ATOM 1586 C CA . VAL A 1 208 ? -35.322 21.978 30.501 1.00 90.25 208 VAL A CA 1
ATOM 1587 C C . VAL A 1 208 ? -35.435 21.432 31.921 1.00 90.25 208 VAL A C 1
ATOM 1589 O O . VAL A 1 208 ? -36.207 20.505 32.171 1.00 90.25 208 VAL A O 1
ATOM 1592 N N . LEU A 1 209 ? -34.672 22.009 32.850 1.00 90.06 209 LEU A N 1
ATOM 1593 C CA . LEU A 1 209 ? -34.786 21.683 34.266 1.00 90.06 209 LEU A CA 1
ATOM 1594 C C . LEU A 1 209 ? -36.005 22.413 34.858 1.00 90.06 209 LEU A C 1
ATOM 1596 O O . LEU A 1 209 ? -36.262 23.557 34.485 1.00 90.06 209 LEU A O 1
ATOM 1600 N N . PRO A 1 210 ? -36.765 21.792 35.782 1.00 86.75 210 PRO A N 1
ATOM 1601 C CA . PRO A 1 210 ? -37.999 22.376 36.316 1.00 86.75 210 PRO A CA 1
ATOM 1602 C C . PRO A 1 210 ? -37.803 23.755 36.951 1.00 86.75 210 PRO A C 1
ATOM 1604 O O . PRO A 1 210 ? -38.676 24.606 36.847 1.00 86.75 210 PRO A O 1
ATOM 1607 N N . ASN A 1 211 ? -36.656 23.962 37.599 1.00 86.62 211 ASN A N 1
ATOM 1608 C CA . ASN A 1 211 ? -36.207 25.232 38.154 1.00 86.62 211 ASN A CA 1
ATOM 1609 C C . ASN A 1 211 ? -34.684 25.321 37.988 1.00 86.62 211 ASN A C 1
ATOM 1611 O O . ASN A 1 211 ? -34.015 24.287 37.924 1.00 86.62 211 ASN A O 1
ATOM 1615 N N . ALA A 1 212 ? -34.133 26.538 37.982 1.00 89.44 212 ALA A N 1
ATOM 1616 C CA . ALA A 1 212 ? -32.688 26.730 38.062 1.00 89.44 212 ALA A CA 1
ATOM 1617 C C . ALA A 1 212 ? -32.165 26.101 39.362 1.00 89.44 212 ALA A C 1
ATOM 1619 O O . ALA A 1 212 ? -32.560 26.513 40.455 1.00 89.44 212 ALA A O 1
ATOM 1620 N N . MET A 1 213 ? -31.316 25.081 39.252 1.00 90.06 213 MET A N 1
ATOM 1621 C CA . MET A 1 213 ? -30.910 24.278 40.402 1.00 90.06 213 MET A CA 1
ATOM 1622 C C . MET A 1 213 ? -29.425 23.960 40.391 1.00 90.06 213 MET A C 1
ATOM 1624 O O . MET A 1 213 ? -28.820 23.749 39.341 1.00 90.06 213 MET A O 1
ATOM 1628 N N . ARG A 1 214 ? -28.831 23.922 41.585 1.00 90.88 214 ARG A N 1
ATOM 1629 C CA . ARG A 1 214 ? -27.414 23.613 41.757 1.00 90.88 214 ARG A CA 1
ATOM 1630 C C . ARG A 1 214 ? -27.187 22.114 41.622 1.00 90.88 214 ARG A C 1
ATOM 1632 O O . ARG A 1 214 ? -27.637 21.365 42.488 1.00 90.88 214 ARG A O 1
ATOM 1639 N N . VAL A 1 215 ? -26.494 21.694 40.571 1.00 90.75 215 VAL A N 1
ATOM 1640 C CA . VAL A 1 215 ? -26.227 20.279 40.277 1.00 90.75 215 VAL A CA 1
ATOM 1641 C C . VAL A 1 215 ? -25.171 19.740 41.244 1.00 90.75 215 VAL A C 1
ATOM 1643 O O . VAL A 1 215 ? -24.003 20.106 41.145 1.00 90.75 215 VAL A O 1
ATOM 1646 N N . THR A 1 216 ? -25.562 18.888 42.196 1.00 90.56 216 THR A N 1
ATOM 1647 C CA . THR A 1 216 ? -24.631 18.290 43.179 1.00 90.56 216 THR A CA 1
ATOM 1648 C C . THR A 1 216 ? -24.104 16.925 42.754 1.00 90.56 216 THR A C 1
ATOM 1650 O O . THR A 1 216 ? -22.980 16.570 43.091 1.00 90.56 216 THR A O 1
ATOM 1653 N N . SER A 1 217 ? -24.910 16.170 42.017 1.00 91.62 217 SER A N 1
ATOM 1654 C CA . SER A 1 217 ? -24.551 14.911 41.364 1.00 91.62 217 SER A CA 1
ATOM 1655 C C . SER A 1 217 ? -25.590 14.615 40.290 1.00 91.62 217 SER A C 1
ATOM 1657 O O . SER A 1 217 ? -26.691 15.178 40.307 1.00 91.62 217 SER A O 1
ATOM 1659 N N . TRP A 1 218 ? -25.254 13.753 39.340 1.00 93.81 218 TRP A N 1
ATOM 1660 C CA . TRP A 1 218 ? -26.207 13.284 38.348 1.00 93.81 218 TRP A CA 1
ATOM 1661 C C . TRP A 1 218 ? -25.778 11.934 37.783 1.00 93.81 218 TRP A C 1
ATOM 1663 O O . TRP A 1 218 ? -24.613 11.547 37.852 1.00 93.81 218 TRP A O 1
ATOM 1673 N N . GLU A 1 219 ? -26.734 11.192 37.248 1.00 95.00 219 GLU A N 1
ATOM 1674 C CA . GLU A 1 219 ? -26.493 9.875 36.680 1.00 95.00 219 GLU A CA 1
ATOM 1675 C C . GLU A 1 219 ? -27.356 9.629 35.452 1.00 95.00 219 GLU A C 1
ATOM 1677 O O . GLU A 1 219 ? -28.417 10.232 35.252 1.00 95.00 219 GLU A O 1
ATOM 1682 N N . LEU A 1 220 ? -26.887 8.680 34.657 1.00 95.31 220 LEU A N 1
ATOM 1683 C CA . LEU A 1 220 ? -27.562 8.147 33.497 1.00 95.31 220 LEU A CA 1
ATOM 1684 C C . LEU A 1 220 ? -28.076 6.744 33.822 1.00 95.31 220 LEU A C 1
ATOM 1686 O O . LEU A 1 220 ? -27.355 5.907 34.371 1.00 95.31 220 LEU A O 1
ATOM 1690 N N . LEU A 1 221 ? -29.322 6.478 33.454 1.00 95.44 221 LEU A N 1
ATOM 1691 C CA . LEU A 1 221 ? -29.991 5.197 33.643 1.00 95.44 221 LEU A CA 1
ATOM 1692 C C . LEU A 1 221 ? -30.451 4.677 32.284 1.00 95.44 221 LEU A C 1
ATOM 1694 O O . LEU A 1 221 ? -31.018 5.429 31.489 1.00 95.44 221 LEU A O 1
ATOM 1698 N N . GLY A 1 222 ? -30.223 3.396 32.015 1.00 93.31 222 GLY A N 1
ATOM 1699 C CA . GLY A 1 222 ? -30.745 2.745 30.818 1.00 93.31 222 GLY A CA 1
ATOM 1700 C C . GLY A 1 222 ? -32.244 2.454 30.926 1.00 93.31 222 GLY A C 1
ATOM 1701 O O . GLY A 1 222 ? -32.778 2.245 32.017 1.00 93.31 222 GLY A O 1
ATOM 1702 N N . GLY A 1 223 ? -32.934 2.462 29.785 1.00 89.81 223 GLY A N 1
ATOM 1703 C CA . GLY A 1 223 ? -34.348 2.093 29.687 1.00 89.81 223 GLY A CA 1
ATOM 1704 C C . GLY A 1 223 ? -34.580 0.592 29.875 1.00 89.81 223 GLY A C 1
ATOM 1705 O O . GLY A 1 223 ? -33.639 -0.187 29.955 1.00 89.81 223 GLY A O 1
ATOM 1706 N N . SER A 1 224 ? -35.842 0.166 29.931 1.00 81.94 224 SER A N 1
ATOM 1707 C CA . SER A 1 224 ? -36.225 -1.230 30.204 1.00 81.94 224 SER A CA 1
ATOM 1708 C C . SER A 1 224 ? -36.321 -2.137 28.967 1.00 81.94 224 SER A C 1
ATOM 1710 O O . SER A 1 224 ? -36.673 -3.302 29.115 1.00 81.94 224 SER A O 1
ATOM 1712 N N . GLY A 1 225 ? -36.067 -1.615 27.763 1.00 84.69 225 GLY A N 1
ATOM 1713 C CA . GLY A 1 225 ? -36.144 -2.366 26.502 1.00 84.69 225 GLY A CA 1
ATOM 1714 C C . GLY A 1 225 ? -34.785 -2.834 25.966 1.00 84.69 225 GLY A C 1
ATOM 1715 O O . GLY A 1 225 ? -33.745 -2.601 26.579 1.00 84.69 225 GLY A O 1
ATOM 1716 N N . ASP A 1 226 ? -34.806 -3.447 24.779 1.00 89.06 226 ASP A N 1
ATOM 1717 C CA . ASP A 1 226 ? -33.611 -3.991 24.103 1.00 89.06 226 ASP A CA 1
ATOM 1718 C C . ASP A 1 226 ? -32.676 -2.914 23.524 1.00 89.06 226 ASP A C 1
ATOM 1720 O O . ASP A 1 226 ? -31.505 -3.179 23.231 1.00 89.06 226 ASP A O 1
ATOM 1724 N N . ALA A 1 227 ? -33.180 -1.687 23.364 1.00 94.00 227 ALA A N 1
ATOM 1725 C CA . ALA A 1 227 ? -32.396 -0.564 22.874 1.00 94.00 227 ALA A CA 1
ATOM 1726 C C . ALA A 1 227 ? -31.254 -0.226 23.840 1.00 94.00 227 ALA A C 1
ATOM 1728 O O . ALA A 1 227 ? -31.425 -0.164 25.059 1.00 94.00 227 ALA A O 1
ATOM 1729 N N . ARG A 1 228 ? -30.080 0.054 23.275 1.00 96.25 228 ARG A N 1
ATOM 1730 C CA . ARG A 1 228 ? -28.924 0.568 24.016 1.00 96.25 228 ARG A CA 1
ATOM 1731 C C . ARG A 1 228 ? -28.761 2.047 23.721 1.00 96.25 228 ARG A C 1
ATOM 1733 O O . ARG A 1 228 ? -28.621 2.422 22.557 1.00 96.25 228 ARG A O 1
ATOM 1740 N N . TRP A 1 229 ? -28.754 2.860 24.767 1.00 95.88 229 TRP A N 1
ATOM 1741 C CA . TRP A 1 229 ? -28.541 4.296 24.712 1.00 95.88 229 TRP A CA 1
ATOM 1742 C C . TRP A 1 229 ? -27.071 4.641 24.930 1.00 95.88 229 TRP A C 1
ATOM 1744 O O . TRP A 1 229 ? -26.452 4.204 25.899 1.00 95.88 229 TRP A O 1
ATOM 1754 N N . HIS A 1 230 ? -26.514 5.423 24.011 1.00 94.62 230 HIS A N 1
ATOM 1755 C CA . HIS A 1 230 ? -25.119 5.844 24.011 1.00 94.62 230 HIS A CA 1
ATOM 1756 C C . HIS A 1 230 ? -25.062 7.361 24.118 1.00 94.62 230 HIS A C 1
ATOM 1758 O O . HIS A 1 230 ? -25.468 8.065 23.192 1.00 94.62 230 HIS A O 1
ATOM 1764 N N . VAL A 1 231 ? -24.553 7.869 25.237 1.00 94.00 231 VAL A N 1
ATOM 1765 C CA . VAL A 1 231 ? -24.226 9.293 25.383 1.00 94.00 231 VAL A CA 1
ATOM 1766 C C . VAL A 1 231 ? -22.837 9.541 24.804 1.00 94.00 231 VAL A C 1
ATOM 1768 O O . VAL A 1 231 ? -21.967 8.675 24.840 1.00 94.00 231 VAL A O 1
ATOM 1771 N N . ARG A 1 232 ? -22.647 10.707 24.195 1.00 92.88 232 ARG A N 1
ATOM 1772 C CA . ARG A 1 232 ? -21.382 11.106 23.570 1.00 92.88 232 ARG A CA 1
ATOM 1773 C C . ARG A 1 232 ? -20.862 12.429 24.101 1.00 92.88 232 ARG A C 1
ATOM 1775 O O . ARG A 1 232 ? -19.658 12.626 24.139 1.00 92.88 232 ARG A O 1
ATOM 1782 N N . ALA A 1 233 ? -21.753 13.316 24.522 1.00 94.19 233 ALA A N 1
ATOM 1783 C CA . ALA A 1 233 ? -21.402 14.535 25.231 1.00 94.19 233 ALA A CA 1
ATOM 1784 C C . ALA A 1 233 ? -22.599 15.003 26.060 1.00 94.19 233 ALA A C 1
ATOM 1786 O O . ALA A 1 233 ? -23.749 14.717 25.709 1.00 94.19 233 ALA A O 1
ATOM 1787 N N . ALA A 1 234 ? -22.337 15.750 27.127 1.00 94.44 234 ALA A N 1
ATOM 1788 C CA . ALA A 1 234 ? -23.368 16.414 27.908 1.00 94.44 234 ALA A CA 1
ATOM 1789 C C . ALA A 1 234 ? -22.851 17.748 28.451 1.00 94.44 234 ALA A C 1
ATOM 1791 O O . ALA A 1 234 ? -21.680 17.854 28.812 1.00 94.44 234 ALA A O 1
ATOM 1792 N N . ALA A 1 235 ? -23.724 18.750 28.535 1.00 95.31 235 ALA A N 1
ATOM 1793 C CA . ALA A 1 235 ? -23.384 20.059 29.086 1.00 95.31 235 ALA A CA 1
ATOM 1794 C C . ALA A 1 235 ? -24.558 20.669 29.847 1.00 95.31 235 ALA A C 1
ATOM 1796 O O . ALA A 1 235 ? -25.712 20.516 29.454 1.00 95.31 235 ALA A O 1
ATOM 1797 N N . PHE A 1 236 ? -24.271 21.414 30.906 1.00 94.88 236 PHE A N 1
ATOM 1798 C CA . PHE A 1 236 ? -25.267 22.146 31.681 1.00 94.88 236 PHE A CA 1
ATOM 1799 C C . PHE A 1 236 ? -25.203 23.633 31.356 1.00 94.88 236 PHE A C 1
ATOM 1801 O O . PHE A 1 236 ? -24.121 24.217 31.351 1.00 94.88 236 PHE A O 1
ATOM 1808 N N . ARG A 1 237 ? -26.352 24.258 31.101 1.00 94.56 237 ARG A N 1
ATOM 1809 C CA . ARG A 1 237 ? -26.421 25.702 30.868 1.00 94.56 237 ARG A CA 1
ATOM 1810 C C . ARG A 1 237 ? -26.558 26.434 32.190 1.00 94.56 237 ARG A C 1
ATOM 1812 O O . ARG A 1 237 ? -27.523 26.212 32.917 1.00 94.56 237 ARG A O 1
ATOM 1819 N N . GLU A 1 238 ? -25.607 27.304 32.488 1.00 93.31 238 GLU A N 1
ATOM 1820 C CA . GLU A 1 238 ? -25.589 28.115 33.697 1.00 93.31 238 GLU A CA 1
ATOM 1821 C C . GLU A 1 238 ? -26.717 29.157 33.677 1.00 93.31 238 GLU A C 1
ATOM 1823 O O . GLU A 1 238 ? -26.859 29.958 32.745 1.00 93.31 238 GLU A O 1
ATOM 1828 N N . ALA A 1 239 ? -27.529 29.143 34.733 1.00 89.81 239 ALA A N 1
ATOM 1829 C CA . ALA A 1 239 ? -28.636 30.065 34.911 1.00 89.81 239 ALA A CA 1
ATOM 1830 C C . ALA A 1 239 ? -28.103 31.496 35.097 1.00 89.81 239 ALA A C 1
ATOM 1832 O O . ALA A 1 239 ? -27.277 31.761 35.969 1.00 89.81 239 ALA A O 1
ATOM 1833 N N . GLY A 1 240 ? -28.581 32.429 34.273 1.00 87.12 240 GLY A N 1
ATOM 1834 C CA . GLY A 1 240 ? -28.173 33.837 34.290 1.00 87.12 240 GLY A CA 1
ATOM 1835 C C . GLY A 1 240 ? -27.126 34.187 33.230 1.00 87.12 240 GLY A C 1
ATOM 1836 O O . GLY A 1 240 ? -27.382 35.076 32.423 1.00 87.12 240 GLY A O 1
ATOM 1837 N N . SER A 1 241 ? -25.986 33.485 33.188 1.00 87.81 241 SER A N 1
ATOM 1838 C CA . SER A 1 241 ? -24.937 33.736 32.179 1.00 87.81 241 SER A CA 1
ATOM 1839 C C . SER A 1 241 ? -25.282 33.156 30.803 1.00 87.81 241 SER A C 1
ATOM 1841 O O . SER A 1 241 ? -24.821 33.666 29.783 1.00 87.81 241 SER A O 1
ATOM 1843 N N . GLY A 1 242 ? -26.083 32.083 30.769 1.00 89.19 242 GLY A N 1
ATOM 1844 C CA . GLY A 1 242 ? -26.418 31.350 29.549 1.00 89.19 242 GLY A CA 1
ATOM 1845 C C . GLY A 1 242 ? -25.259 30.527 28.977 1.00 89.19 242 GLY A C 1
ATOM 1846 O O . GLY A 1 242 ? -25.416 29.944 27.906 1.00 89.19 242 GLY A O 1
ATOM 1847 N N . GLN A 1 243 ? -24.112 30.468 29.663 1.00 91.12 243 GLN A N 1
ATOM 1848 C CA . GLN A 1 243 ? -22.947 29.702 29.223 1.00 91.12 243 GLN A CA 1
ATOM 1849 C C . GLN A 1 243 ? -23.139 28.204 29.465 1.00 91.12 243 GLN A C 1
ATOM 1851 O O . GLN A 1 243 ? -23.686 27.790 30.486 1.00 91.12 243 GLN A O 1
ATOM 1856 N N . TRP A 1 244 ? -22.651 27.384 28.539 1.00 93.44 244 TRP A N 1
ATOM 1857 C CA . TRP A 1 244 ? -22.637 25.932 28.680 1.00 93.44 244 TRP A CA 1
ATOM 1858 C C . TRP A 1 244 ? -21.382 25.463 29.423 1.00 93.44 244 TRP A C 1
ATOM 1860 O O . TRP A 1 244 ? -20.286 25.981 29.214 1.00 93.44 244 TRP A O 1
ATOM 1870 N N . ARG A 1 245 ? -21.555 24.473 30.300 1.00 92.56 245 ARG A N 1
ATOM 1871 C CA . ARG A 1 245 ? -20.506 23.838 31.105 1.00 92.56 245 ARG A CA 1
ATOM 1872 C C . ARG A 1 245 ? -20.516 22.340 30.834 1.00 92.56 245 ARG A C 1
ATOM 1874 O O . ARG A 1 245 ? -21.474 21.661 31.208 1.00 92.56 245 ARG A O 1
ATOM 1881 N N . ASP A 1 246 ? -19.480 21.832 30.179 1.00 92.56 246 ASP A N 1
ATOM 1882 C CA . ASP A 1 246 ? -19.407 20.423 29.785 1.00 92.56 246 ASP A CA 1
ATOM 1883 C C . ASP A 1 246 ? -19.189 19.503 30.985 1.00 92.56 246 ASP A C 1
ATOM 1885 O O . ASP A 1 246 ? -18.424 19.819 31.896 1.00 92.56 246 ASP A O 1
ATOM 1889 N N . ALA A 1 247 ? -19.828 18.338 30.954 1.00 91.62 247 ALA A N 1
ATOM 1890 C CA . ALA A 1 247 ? -19.510 17.210 31.815 1.00 91.62 247 ALA A CA 1
ATOM 1891 C C . ALA A 1 247 ? -18.653 16.207 31.033 1.00 91.62 247 ALA A C 1
ATOM 1893 O O . ALA A 1 247 ? -19.023 15.796 29.935 1.00 91.62 247 ALA A O 1
ATOM 1894 N N . GLN A 1 248 ? -17.506 15.822 31.593 1.00 88.94 248 GLN A N 1
ATOM 1895 C CA . GLN A 1 248 ? -16.453 15.099 30.874 1.00 88.94 248 GLN A CA 1
ATOM 1896 C C . GLN A 1 248 ? -16.012 13.851 31.640 1.00 88.94 248 GLN A C 1
ATOM 1898 O O . GLN A 1 248 ? -15.663 13.937 32.816 1.00 88.94 248 GLN A O 1
ATOM 1903 N N . THR A 1 249 ? -16.022 12.693 30.979 1.00 84.50 249 THR A N 1
ATOM 1904 C CA . THR A 1 249 ? -15.788 11.364 31.585 1.00 84.50 249 THR A CA 1
ATOM 1905 C C . THR A 1 249 ? -14.328 11.065 31.907 1.00 84.50 249 THR A C 1
ATOM 1907 O O . THR A 1 249 ? -14.050 10.186 32.723 1.00 84.50 249 THR A O 1
ATOM 1910 N N . GLY A 1 250 ? -13.385 11.799 31.316 1.00 74.75 250 GLY A N 1
ATOM 1911 C CA . GLY A 1 250 ? -11.957 11.602 31.534 1.00 74.75 250 GLY A CA 1
ATOM 1912 C C . GLY A 1 250 ? -11.103 12.680 30.876 1.00 74.75 250 GLY A C 1
ATOM 1913 O O . GLY A 1 250 ? -11.605 13.713 30.436 1.00 74.75 250 GLY A O 1
ATOM 1914 N N . ALA A 1 251 ? -9.788 12.455 30.818 1.00 65.94 251 ALA A N 1
ATOM 1915 C CA . ALA A 1 251 ? -8.883 13.376 30.140 1.00 65.94 251 ALA A CA 1
ATOM 1916 C C . ALA A 1 251 ? -8.978 13.230 28.612 1.00 65.94 251 ALA A C 1
ATOM 1918 O O . ALA A 1 251 ? -9.114 12.130 28.076 1.00 65.94 251 ALA A O 1
ATOM 1919 N N . ARG A 1 252 ? -8.856 14.361 27.912 1.00 73.19 252 ARG A N 1
ATOM 1920 C CA . ARG A 1 252 ? -8.768 14.447 26.450 1.00 73.19 252 ARG A CA 1
ATOM 1921 C C . ARG A 1 252 ? -7.466 13.800 25.984 1.00 73.19 252 ARG A C 1
ATOM 1923 O O . ARG A 1 252 ? -6.411 14.431 25.964 1.00 73.19 252 ARG A O 1
ATOM 1930 N N . PHE A 1 253 ? -7.526 12.515 25.653 1.00 60.28 253 PHE A N 1
ATOM 1931 C CA . PHE A 1 253 ? -6.360 11.766 25.212 1.00 60.28 253 PHE A CA 1
ATOM 1932 C C . PHE A 1 253 ? -6.282 11.750 23.681 1.00 60.28 253 PHE A C 1
ATOM 1934 O O . PHE A 1 253 ? -7.173 11.262 22.996 1.00 60.28 253 PHE A O 1
ATOM 1941 N N . TRP A 1 254 ? -5.156 12.231 23.154 1.00 69.94 254 TRP A N 1
ATOM 1942 C CA . TRP A 1 254 ? -4.715 12.068 21.764 1.00 69.94 254 TRP A CA 1
ATOM 1943 C C . TRP A 1 254 ? -5.416 12.877 20.668 1.00 69.94 254 TRP A C 1
ATOM 1945 O O . TRP A 1 254 ? -4.852 12.880 19.587 1.00 69.94 254 TRP A O 1
ATOM 1955 N N . SER A 1 255 ? -6.530 13.590 20.867 1.00 81.25 255 SER A N 1
ATOM 1956 C CA . SER A 1 255 ? -7.226 14.263 19.742 1.00 81.25 255 SER A CA 1
ATOM 1957 C C . SER A 1 255 ? -6.377 15.320 19.015 1.00 81.25 255 SER A C 1
ATOM 1959 O O . SER A 1 255 ? -6.219 15.249 17.792 1.00 81.25 255 SER A O 1
ATOM 1961 N N . GLU A 1 256 ? -5.725 16.228 19.755 1.00 84.00 256 GLU A N 1
ATOM 1962 C CA . GLU A 1 256 ? -4.773 17.209 19.196 1.00 84.00 256 GLU A CA 1
ATOM 1963 C C . GLU A 1 256 ? -3.671 16.508 18.391 1.00 84.00 256 GLU A C 1
ATOM 1965 O O . GLU A 1 256 ? -3.398 16.822 17.229 1.00 84.00 256 GLU A O 1
ATOM 1970 N N . ARG A 1 257 ? -3.067 15.484 19.004 1.00 85.19 257 ARG A N 1
ATOM 1971 C CA . ARG A 1 257 ? -2.005 14.692 18.387 1.00 85.19 257 ARG A CA 1
ATOM 1972 C C . ARG A 1 257 ? -2.500 13.919 17.164 1.00 85.19 257 ARG A C 1
ATOM 1974 O O . ARG A 1 257 ? -1.782 13.868 16.178 1.00 85.19 257 ARG A O 1
ATOM 1981 N N . GLN A 1 258 ? -3.690 13.330 17.208 1.00 87.25 258 GLN A N 1
ATOM 1982 C CA . GLN A 1 258 ? -4.287 12.554 16.121 1.00 87.25 258 GLN A CA 1
ATOM 1983 C C . GLN A 1 258 ? -4.649 13.450 14.944 1.00 87.25 258 GLN A C 1
ATOM 1985 O O . GLN A 1 258 ? -4.436 13.051 13.804 1.00 87.25 258 GLN A O 1
ATOM 1990 N N . THR A 1 259 ? -5.164 14.651 15.208 1.00 91.12 259 THR A N 1
ATOM 1991 C CA . THR A 1 259 ? -5.416 15.676 14.187 1.00 91.12 259 THR A CA 1
ATOM 1992 C C . THR A 1 259 ? -4.105 16.074 13.521 1.00 91.12 259 THR A C 1
ATOM 1994 O O . THR A 1 259 ? -3.991 16.033 12.296 1.00 91.12 259 THR A O 1
ATOM 1997 N N . ARG A 1 260 ? -3.072 16.353 14.323 1.00 91.38 260 ARG A N 1
ATOM 1998 C CA . ARG A 1 260 ? -1.726 16.640 13.824 1.00 91.38 260 ARG A CA 1
ATOM 1999 C C . ARG A 1 260 ? -1.167 15.502 12.974 1.00 91.38 260 ARG A C 1
ATOM 2001 O O . ARG A 1 260 ? -0.882 15.730 11.803 1.00 91.38 260 ARG A O 1
ATOM 2008 N N . ASP A 1 261 ? -1.087 14.294 13.533 1.00 89.44 261 ASP A N 1
ATOM 2009 C CA . ASP A 1 261 ? -0.560 13.090 12.878 1.00 89.44 261 ASP A CA 1
ATOM 2010 C C . ASP A 1 261 ? -1.336 12.763 11.584 1.00 89.44 261 ASP A C 1
ATOM 2012 O O . ASP A 1 261 ? -0.734 12.343 10.594 1.00 89.44 261 ASP A O 1
ATOM 2016 N N . PHE A 1 262 ? -2.655 12.987 11.556 1.00 91.62 262 PHE A N 1
ATOM 2017 C CA . PHE A 1 262 ? -3.488 12.795 10.367 1.00 91.62 262 PHE A CA 1
ATOM 2018 C C . PHE A 1 262 ? -3.082 13.740 9.229 1.00 91.62 262 PHE A C 1
ATOM 2020 O O . PHE A 1 262 ? -2.763 13.276 8.133 1.00 91.62 262 PHE A O 1
ATOM 2027 N N . PHE A 1 263 ? -3.055 15.055 9.470 1.00 93.94 263 PHE A N 1
ATOM 2028 C CA . PHE A 1 263 ? -2.756 16.030 8.414 1.00 93.94 263 PHE A CA 1
ATOM 2029 C C . PHE A 1 263 ? -1.286 15.999 7.981 1.00 93.94 263 PHE A C 1
ATOM 2031 O O . PHE A 1 263 ? -0.997 16.158 6.792 1.00 93.94 263 PHE A O 1
ATOM 2038 N N . THR A 1 264 ? -0.345 15.733 8.893 1.00 94.31 264 THR A N 1
ATOM 2039 C CA . THR A 1 264 ? 1.069 15.532 8.534 1.00 94.31 264 THR A CA 1
ATOM 2040 C C . THR A 1 264 ? 1.260 14.286 7.671 1.00 94.31 264 THR A C 1
ATOM 2042 O O . THR A 1 264 ? 2.037 14.326 6.712 1.00 94.31 264 THR A O 1
ATOM 2045 N N . ARG A 1 265 ? 0.533 13.192 7.949 1.00 92.44 265 ARG A N 1
ATOM 2046 C CA . ARG A 1 265 ? 0.557 11.975 7.118 1.00 92.44 265 ARG A CA 1
ATOM 2047 C C . ARG A 1 265 ? -0.108 12.199 5.760 1.00 92.44 265 ARG A C 1
ATOM 2049 O O . ARG A 1 265 ? 0.456 11.775 4.749 1.00 92.44 265 ARG A O 1
ATOM 2056 N N . LEU A 1 266 ? -1.237 12.910 5.729 1.00 92.81 266 LEU A N 1
ATOM 2057 C CA . LEU A 1 266 ? -1.922 13.319 4.500 1.00 92.81 266 LEU A CA 1
ATOM 2058 C C . LEU A 1 266 ? -0.978 14.119 3.597 1.00 92.81 266 LEU A C 1
ATOM 2060 O O . LEU A 1 266 ? -0.788 13.746 2.439 1.00 92.81 266 LEU A O 1
ATOM 2064 N N . GLY A 1 267 ? -0.313 15.142 4.144 1.00 94.00 267 GLY A N 1
ATOM 2065 C CA . GLY A 1 267 ? 0.697 15.922 3.429 1.00 94.00 267 GLY A CA 1
ATOM 2066 C C . GLY A 1 267 ? 1.819 15.038 2.879 1.00 94.00 267 GLY A C 1
ATOM 2067 O O . GLY A 1 267 ? 2.050 15.020 1.668 1.00 94.00 267 GLY A O 1
ATOM 2068 N N . TYR A 1 268 ? 2.467 14.243 3.739 1.00 94.31 268 TYR A N 1
ATOM 2069 C CA . TYR A 1 268 ? 3.580 13.362 3.356 1.00 94.31 268 TYR A CA 1
ATOM 2070 C C . TYR A 1 268 ? 3.226 12.374 2.236 1.00 94.31 268 TYR A C 1
ATOM 2072 O O . TYR A 1 268 ? 4.038 12.144 1.340 1.00 94.31 268 TYR A O 1
ATOM 2080 N N . SER A 1 269 ? 2.005 11.828 2.247 1.00 91.75 269 SER A N 1
ATOM 2081 C CA . SER A 1 269 ? 1.549 10.851 1.246 1.00 91.75 269 SER A CA 1
ATOM 2082 C C . SER A 1 269 ? 1.550 11.385 -0.196 1.00 91.75 269 SER A C 1
ATOM 2084 O O . SER A 1 269 ? 1.613 10.605 -1.143 1.00 91.75 269 SER A O 1
ATOM 2086 N N . THR A 1 270 ? 1.541 12.711 -0.385 1.00 93.44 270 THR A N 1
ATOM 2087 C CA . THR A 1 270 ? 1.544 13.342 -1.718 1.00 93.44 270 THR A CA 1
ATOM 2088 C C . THR A 1 270 ? 2.921 13.390 -2.383 1.00 93.44 270 THR A C 1
ATOM 2090 O O . THR A 1 270 ? 3.004 13.621 -3.590 1.00 93.44 270 THR A O 1
ATOM 2093 N N . LEU A 1 271 ? 4.009 13.140 -1.643 1.00 94.69 271 LEU A N 1
ATOM 2094 C CA . LEU A 1 271 ? 5.386 13.263 -2.137 1.00 94.69 271 LEU A CA 1
ATOM 2095 C C . LEU A 1 271 ? 5.615 12.478 -3.433 1.00 94.69 271 LEU A C 1
ATOM 2097 O O . LEU A 1 271 ? 6.180 13.006 -4.397 1.00 94.69 271 LEU A O 1
ATOM 2101 N N . ASN A 1 272 ? 5.161 11.223 -3.479 1.00 95.50 272 ASN A N 1
ATOM 2102 C CA . ASN A 1 272 ? 5.425 10.355 -4.623 1.00 95.50 272 ASN A CA 1
ATOM 2103 C C . ASN A 1 272 ? 4.576 10.677 -5.858 1.00 95.50 272 ASN A C 1
ATOM 2105 O O . ASN A 1 272 ? 4.948 10.276 -6.965 1.00 95.50 272 ASN A O 1
ATOM 2109 N N . ALA A 1 273 ? 3.529 11.496 -5.728 1.00 97.06 273 ALA A N 1
ATOM 2110 C CA . ALA A 1 273 ? 2.824 12.051 -6.878 1.00 97.06 273 ALA A CA 1
ATOM 2111 C C . ALA A 1 273 ? 3.765 12.938 -7.714 1.00 97.06 273 ALA A C 1
ATOM 2113 O O . ALA A 1 273 ? 3.815 12.822 -8.942 1.00 97.06 273 ALA A O 1
ATOM 2114 N N . PHE A 1 274 ? 4.596 13.753 -7.053 1.00 97.50 274 PHE A N 1
ATOM 2115 C CA . PHE A 1 274 ? 5.568 14.627 -7.716 1.00 97.50 274 PHE A CA 1
ATOM 2116 C C . PHE A 1 274 ? 6.693 13.840 -8.384 1.00 97.50 274 PHE A C 1
ATOM 2118 O O . PHE A 1 274 ? 7.027 14.099 -9.543 1.00 97.50 274 PHE A O 1
ATOM 2125 N N . THR A 1 275 ? 7.270 12.863 -7.682 1.00 96.94 275 THR A N 1
ATOM 2126 C CA . THR A 1 275 ? 8.400 12.081 -8.210 1.00 96.94 275 THR A CA 1
ATOM 2127 C C . THR A 1 275 ? 7.972 11.186 -9.375 1.00 96.94 275 THR A C 1
ATOM 2129 O O . THR A 1 275 ? 8.675 11.079 -10.386 1.00 96.94 275 THR A O 1
ATOM 2132 N N . THR A 1 276 ? 6.770 10.612 -9.305 1.00 98.31 276 THR A N 1
ATOM 2133 C CA . THR A 1 276 ? 6.224 9.763 -10.370 1.00 98.31 276 THR A CA 1
ATOM 2134 C C . THR A 1 276 ? 5.851 10.582 -11.608 1.00 98.31 276 THR A C 1
ATOM 2136 O O . THR A 1 276 ? 6.197 10.189 -12.727 1.00 98.31 276 THR A O 1
ATOM 2139 N N . ALA A 1 277 ? 5.226 11.755 -11.441 1.00 98.56 277 ALA A N 1
ATOM 2140 C CA . ALA A 1 277 ? 4.938 12.665 -12.555 1.00 98.56 277 ALA A CA 1
ATOM 2141 C C . ALA A 1 277 ? 6.231 13.204 -13.196 1.00 98.56 277 ALA A C 1
ATOM 2143 O O . ALA A 1 277 ? 6.346 13.266 -14.424 1.00 98.56 277 ALA A O 1
ATOM 2144 N N . GLY A 1 278 ? 7.242 13.520 -12.378 1.00 98.25 278 GLY A N 1
ATOM 2145 C CA . GLY A 1 278 ? 8.579 13.902 -12.839 1.00 98.25 278 GLY A CA 1
ATOM 2146 C C . GLY A 1 278 ? 9.251 12.799 -13.662 1.00 98.25 278 GLY A C 1
ATOM 2147 O O . GLY A 1 278 ? 9.825 13.070 -14.718 1.00 98.25 278 GLY A O 1
ATOM 2148 N N . THR A 1 279 ? 9.099 11.540 -13.247 1.00 98.69 279 THR A N 1
ATOM 2149 C CA . THR A 1 279 ? 9.606 10.377 -13.992 1.00 98.69 279 THR A CA 1
ATOM 2150 C C . THR A 1 279 ? 8.939 10.249 -15.363 1.00 98.69 279 THR A C 1
ATOM 2152 O O . THR A 1 279 ? 9.630 10.038 -16.359 1.00 98.69 279 THR A O 1
ATOM 2155 N N . ALA A 1 280 ? 7.624 10.467 -15.467 1.00 98.56 280 ALA A N 1
ATOM 2156 C CA . ALA A 1 280 ? 6.930 10.465 -16.758 1.00 98.56 280 ALA A CA 1
ATOM 2157 C C . ALA A 1 280 ? 7.420 11.591 -17.691 1.00 98.56 280 ALA A C 1
ATOM 2159 O O . ALA A 1 280 ? 7.621 11.376 -18.890 1.00 98.56 280 ALA A O 1
ATOM 2160 N N . ALA A 1 281 ? 7.686 12.782 -17.141 1.00 98.00 281 ALA A N 1
ATOM 2161 C CA . ALA A 1 281 ? 8.277 13.886 -17.894 1.00 98.00 281 ALA A CA 1
ATOM 2162 C C . ALA A 1 281 ? 9.702 13.559 -18.386 1.00 98.00 281 ALA A C 1
ATOM 2164 O O . ALA A 1 281 ? 10.059 13.910 -19.515 1.00 98.00 281 ALA A O 1
ATOM 2165 N N . LEU A 1 282 ? 10.498 12.841 -17.586 1.00 98.31 282 LEU A N 1
ATOM 2166 C CA . LEU A 1 282 ? 11.818 12.345 -17.987 1.00 98.31 282 LEU A CA 1
ATOM 2167 C C . LEU A 1 282 ? 11.725 11.264 -19.072 1.00 98.31 282 LEU A C 1
ATOM 2169 O O . LEU A 1 282 ? 12.485 11.335 -20.036 1.00 98.31 282 LEU A O 1
ATOM 2173 N N . VAL A 1 283 ? 10.770 10.329 -18.993 1.00 98.62 283 VAL A N 1
ATOM 2174 C CA . VAL A 1 283 ? 10.490 9.360 -20.073 1.00 98.62 283 VAL A CA 1
ATOM 2175 C C . VAL A 1 283 ? 10.177 10.097 -21.380 1.00 98.62 283 VAL A C 1
ATOM 2177 O O . VAL A 1 283 ? 10.809 9.836 -22.405 1.00 98.62 283 VAL A O 1
ATOM 2180 N N . TYR A 1 284 ? 9.280 11.088 -21.344 1.00 98.19 284 TYR A N 1
ATOM 2181 C CA . TYR A 1 284 ? 8.965 11.938 -22.500 1.00 98.19 284 TYR A CA 1
ATOM 2182 C C . TYR A 1 284 ? 10.197 12.674 -23.058 1.00 98.19 284 TYR A C 1
ATOM 2184 O O . TYR A 1 284 ? 10.365 12.798 -24.279 1.00 98.19 284 TYR A O 1
ATOM 2192 N N . ALA A 1 285 ? 11.056 13.192 -22.174 1.00 96.69 285 ALA A N 1
ATOM 2193 C CA . ALA A 1 285 ? 12.266 13.913 -22.552 1.00 96.69 285 ALA A CA 1
ATOM 2194 C C . ALA A 1 285 ? 13.312 12.982 -23.186 1.00 96.69 285 ALA A C 1
ATOM 2196 O O . ALA A 1 285 ? 13.878 13.330 -24.221 1.00 96.69 285 ALA A O 1
ATOM 2197 N N . ILE A 1 286 ? 13.530 11.796 -22.610 1.00 97.06 286 ILE A N 1
ATOM 2198 C CA . ILE A 1 286 ? 14.460 10.782 -23.124 1.00 97.06 286 ILE A CA 1
ATOM 2199 C C . ILE A 1 286 ? 14.010 10.283 -24.497 1.00 97.06 286 ILE A C 1
ATOM 2201 O O . ILE A 1 286 ? 14.820 10.228 -25.416 1.00 97.06 286 ILE A O 1
ATOM 2205 N N . LEU A 1 287 ? 12.719 9.999 -24.681 1.00 96.94 287 LEU A N 1
ATOM 2206 C CA . LEU A 1 287 ? 12.199 9.593 -25.989 1.00 96.94 287 LEU A CA 1
ATOM 2207 C C . LEU A 1 287 ? 12.353 10.691 -27.054 1.00 96.94 287 LEU A C 1
ATOM 2209 O O . LEU A 1 287 ? 12.490 10.383 -28.233 1.00 96.94 287 LEU A O 1
ATOM 2213 N N . GLY A 1 288 ? 12.387 11.964 -26.646 1.00 94.25 288 GLY A N 1
ATOM 2214 C CA . GLY A 1 288 ? 12.739 13.075 -27.533 1.00 94.25 288 GLY A CA 1
ATOM 2215 C C . GLY A 1 288 ? 14.206 13.072 -27.955 1.00 94.25 288 GLY A C 1
ATOM 2216 O O . GLY A 1 288 ? 14.500 13.355 -29.111 1.00 94.25 288 GLY A O 1
ATOM 2217 N N . LEU A 1 289 ? 15.120 12.707 -27.048 1.00 92.88 289 LEU A N 1
ATOM 2218 C CA . LEU A 1 289 ? 16.539 12.530 -27.383 1.00 92.88 289 LEU A CA 1
ATOM 2219 C C . LEU A 1 289 ? 16.759 11.354 -28.341 1.00 92.88 289 LEU A C 1
ATOM 2221 O O . LEU A 1 289 ? 17.659 11.406 -29.166 1.00 92.88 289 LEU A O 1
ATOM 2225 N N . LEU A 1 290 ? 15.924 10.318 -28.252 1.00 92.62 290 LEU A N 1
ATOM 2226 C CA . LEU A 1 290 ? 15.949 9.155 -29.145 1.00 92.62 290 LEU A CA 1
ATOM 2227 C C . LEU A 1 290 ? 15.176 9.375 -30.464 1.00 92.62 290 LEU A C 1
ATOM 2229 O O . LEU A 1 290 ? 14.927 8.418 -31.191 1.00 92.62 290 LEU A O 1
ATOM 2233 N N . GLU A 1 291 ? 14.792 10.617 -30.775 1.00 92.62 291 GLU A N 1
ATOM 2234 C CA . GLU A 1 291 ? 14.170 11.008 -32.051 1.00 92.62 291 GLU A CA 1
ATOM 2235 C C . GLU A 1 291 ? 12.828 10.307 -32.358 1.00 92.62 291 GLU A C 1
ATOM 2237 O O . GLU A 1 291 ? 12.476 10.094 -33.522 1.00 92.62 291 GLU A O 1
ATOM 2242 N N . TYR A 1 292 ? 12.049 9.945 -31.331 1.00 94.19 292 TYR A N 1
ATOM 2243 C CA . TYR A 1 292 ? 10.682 9.446 -31.528 1.00 94.19 292 TYR A CA 1
ATOM 2244 C C . TYR A 1 292 ? 9.697 10.585 -31.810 1.00 94.19 292 TYR A C 1
ATOM 2246 O O . TYR A 1 292 ? 9.809 11.686 -31.261 1.00 94.19 292 TYR A O 1
ATOM 2254 N N . GLY A 1 293 ? 8.680 10.300 -32.628 1.00 92.44 293 GLY A N 1
ATOM 2255 C CA . GLY A 1 293 ? 7.613 11.252 -32.938 1.00 92.44 293 GLY A CA 1
ATOM 2256 C C . GLY A 1 293 ? 6.822 11.700 -31.701 1.00 92.44 293 GLY A C 1
ATOM 2257 O O . GLY A 1 293 ? 6.714 10.978 -30.707 1.00 92.44 293 GLY A O 1
ATOM 2258 N N . LEU A 1 294 ? 6.226 12.896 -31.767 1.00 93.62 294 LEU A N 1
ATOM 2259 C CA . LEU A 1 294 ? 5.525 13.513 -30.635 1.00 93.62 294 LEU A CA 1
ATOM 2260 C C . LEU A 1 294 ? 4.456 12.597 -30.013 1.00 93.62 294 LEU A C 1
ATOM 2262 O O . LEU A 1 294 ? 4.423 12.420 -28.794 1.00 93.62 294 LEU A O 1
ATOM 2266 N N . THR A 1 295 ? 3.611 11.987 -30.845 1.00 93.25 295 THR A N 1
ATOM 2267 C CA . THR A 1 295 ? 2.544 11.086 -30.389 1.00 93.25 295 THR A CA 1
ATOM 2268 C C . THR A 1 295 ? 3.110 9.872 -29.662 1.00 93.25 295 THR A C 1
ATOM 2270 O O . THR A 1 295 ? 2.646 9.554 -28.572 1.00 93.25 295 THR A O 1
ATOM 2273 N N . THR A 1 296 ? 4.153 9.235 -30.202 1.00 95.94 296 THR A N 1
ATOM 2274 C CA . THR A 1 296 ? 4.827 8.091 -29.569 1.00 95.94 296 THR A CA 1
ATOM 2275 C C . THR A 1 296 ? 5.382 8.469 -28.199 1.00 95.94 296 THR A C 1
ATOM 2277 O O . THR A 1 296 ? 5.169 7.742 -27.231 1.00 95.94 296 THR A O 1
ATOM 2280 N N . ARG A 1 297 ? 6.041 9.631 -28.090 1.00 96.81 297 ARG A N 1
ATOM 2281 C CA . ARG A 1 297 ? 6.605 10.128 -26.825 1.00 96.81 297 ARG A CA 1
ATOM 2282 C C . ARG A 1 297 ? 5.534 10.302 -25.754 1.00 96.81 297 ARG A C 1
ATOM 2284 O O . ARG A 1 297 ? 5.731 9.867 -24.623 1.00 96.81 297 ARG A O 1
ATOM 2291 N N . VAL A 1 298 ? 4.408 10.928 -26.106 1.00 96.69 298 VAL A N 1
ATOM 2292 C CA . VAL A 1 298 ? 3.305 11.155 -25.162 1.00 96.69 298 VAL A CA 1
ATOM 2293 C C . VAL A 1 298 ? 2.598 9.850 -24.810 1.00 96.69 298 VAL A C 1
ATOM 2295 O O . VAL A 1 298 ? 2.387 9.592 -23.632 1.00 96.69 298 VAL A O 1
ATOM 2298 N N . VAL A 1 299 ? 2.291 8.995 -25.789 1.00 96.75 299 VAL A N 1
ATOM 2299 C CA . VAL A 1 299 ? 1.619 7.708 -25.546 1.00 96.75 299 VAL A CA 1
ATOM 2300 C C . VAL A 1 299 ? 2.482 6.776 -24.696 1.00 96.75 299 VAL A C 1
ATOM 2302 O O . VAL A 1 299 ? 1.962 6.158 -23.778 1.00 96.75 299 VAL A O 1
ATOM 2305 N N . ALA A 1 300 ? 3.793 6.693 -24.935 1.00 97.62 300 ALA A N 1
ATOM 2306 C CA . ALA A 1 300 ? 4.687 5.871 -24.119 1.00 97.62 300 ALA A CA 1
ATOM 2307 C C . ALA A 1 300 ? 4.853 6.420 -22.691 1.00 97.62 300 ALA A C 1
ATOM 2309 O O . ALA A 1 300 ? 4.885 5.643 -21.738 1.00 97.62 300 ALA A O 1
ATOM 2310 N N . ALA A 1 301 ? 4.909 7.746 -22.524 1.00 98.31 301 ALA A N 1
ATOM 2311 C CA . ALA A 1 301 ? 5.004 8.369 -21.206 1.00 98.31 301 ALA A CA 1
ATOM 2312 C C . ALA A 1 301 ? 3.686 8.288 -20.407 1.00 98.31 301 ALA A C 1
ATOM 2314 O O . ALA A 1 301 ? 3.722 8.058 -19.200 1.00 98.31 301 ALA A O 1
ATOM 2315 N N . LEU A 1 302 ? 2.527 8.401 -21.068 1.00 97.88 302 LEU A N 1
ATOM 2316 C CA . LEU A 1 302 ? 1.225 8.077 -20.472 1.00 97.88 302 LEU A CA 1
ATOM 2317 C C . LEU A 1 302 ? 1.120 6.579 -20.173 1.00 97.88 302 LEU A C 1
ATOM 2319 O O . LEU A 1 302 ? 0.638 6.206 -19.114 1.00 97.88 302 LEU A O 1
ATOM 2323 N N . GLY A 1 303 ? 1.632 5.725 -21.057 1.00 98.19 303 GLY A N 1
ATOM 2324 C CA . GLY A 1 303 ? 1.727 4.286 -20.842 1.00 98.19 303 GLY A CA 1
ATOM 2325 C C . GLY A 1 303 ? 2.475 3.945 -19.556 1.00 98.19 303 GLY A C 1
ATOM 2326 O O . GLY A 1 303 ? 1.949 3.215 -18.726 1.00 98.19 303 GLY A O 1
ATOM 2327 N N . TYR A 1 304 ? 3.639 4.562 -19.329 1.00 98.62 304 TYR A N 1
ATOM 2328 C CA . TYR A 1 304 ? 4.313 4.525 -18.029 1.00 98.62 304 TYR A CA 1
ATOM 2329 C C . TYR A 1 304 ? 3.380 5.004 -16.905 1.00 98.62 304 TYR A C 1
ATOM 2331 O O . TYR A 1 304 ? 3.140 4.265 -15.956 1.00 98.62 304 TYR A O 1
ATOM 2339 N N . GLY A 1 305 ? 2.843 6.221 -17.025 1.00 97.81 305 GLY A N 1
ATOM 2340 C CA . GLY A 1 305 ? 2.158 6.906 -15.930 1.00 97.81 305 GLY A CA 1
ATOM 2341 C C . GLY A 1 305 ? 0.825 6.296 -15.493 1.00 97.81 305 GLY A C 1
ATOM 2342 O O . GLY A 1 305 ? 0.556 6.279 -14.303 1.00 97.81 305 GLY A O 1
ATOM 2343 N N . VAL A 1 306 ? 0.003 5.779 -16.414 1.00 98.12 306 VAL A N 1
ATOM 2344 C CA . VAL A 1 306 ? -1.356 5.278 -16.104 1.00 98.12 306 VAL A CA 1
ATOM 2345 C C . VAL A 1 306 ? -1.578 3.804 -16.440 1.00 98.12 306 VAL A C 1
ATOM 2347 O O . VAL A 1 306 ? -2.536 3.208 -15.959 1.00 98.12 306 VAL A O 1
ATOM 2350 N N . ALA A 1 307 ? -0.711 3.191 -17.251 1.00 98.38 307 ALA A N 1
ATOM 2351 C CA . ALA A 1 307 ? -0.850 1.796 -17.679 1.00 98.38 307 ALA A CA 1
ATOM 2352 C C . ALA A 1 307 ? 0.184 0.862 -17.016 1.00 98.38 307 ALA A C 1
ATOM 2354 O O . ALA A 1 307 ? 0.362 -0.280 -17.442 1.00 98.38 307 ALA A O 1
ATOM 2355 N N . THR A 1 308 ? 0.862 1.317 -15.958 1.00 98.56 308 THR A N 1
ATOM 2356 C CA . THR A 1 308 ? 1.774 0.488 -15.160 1.00 98.56 308 THR A CA 1
ATOM 2357 C C . THR A 1 308 ? 1.616 0.756 -13.667 1.00 98.56 308 THR A C 1
ATOM 2359 O O . THR A 1 308 ? 0.983 1.733 -13.266 1.00 98.56 308 THR A O 1
ATOM 2362 N N . MET A 1 309 ? 2.273 -0.069 -12.850 1.00 97.12 309 MET A N 1
ATOM 2363 C CA . MET A 1 309 ? 2.330 0.072 -11.392 1.00 97.12 309 MET A CA 1
ATOM 2364 C C . MET A 1 309 ? 2.859 1.435 -10.912 1.00 97.12 309 MET A C 1
ATOM 2366 O O . MET A 1 309 ? 2.696 1.757 -9.742 1.00 97.12 309 MET A O 1
ATOM 2370 N N . ALA A 1 310 ? 3.428 2.273 -11.787 1.00 97.94 310 ALA A N 1
ATOM 2371 C CA . ALA A 1 310 ? 3.769 3.654 -11.452 1.00 97.94 310 ALA A CA 1
ATOM 2372 C C . ALA A 1 310 ? 2.584 4.421 -10.835 1.00 97.94 310 ALA A C 1
ATOM 2374 O O . ALA A 1 310 ? 2.794 5.169 -9.885 1.00 97.94 310 ALA A O 1
ATOM 2375 N N . TRP A 1 311 ? 1.349 4.201 -11.308 1.00 97.56 311 TRP A N 1
ATOM 2376 C CA . TRP A 1 311 ? 0.179 4.917 -10.791 1.00 97.56 311 TRP A CA 1
ATOM 2377 C C . TRP A 1 311 ? -0.135 4.566 -9.323 1.00 97.56 311 TRP A C 1
ATOM 2379 O O . TRP A 1 311 ? -0.106 5.482 -8.501 1.00 97.56 311 TRP A O 1
ATOM 2389 N N . PRO A 1 312 ? -0.330 3.290 -8.925 1.00 96.12 312 PRO A N 1
ATOM 2390 C CA . PRO A 1 312 ? -0.411 2.923 -7.510 1.00 96.12 312 PRO A CA 1
ATOM 2391 C C . PRO A 1 312 ? 0.760 3.459 -6.677 1.00 96.12 312 PRO A C 1
ATOM 2393 O O . PRO A 1 312 ? 0.549 4.039 -5.614 1.00 96.12 312 PRO A O 1
ATOM 2396 N N . TYR A 1 313 ? 1.998 3.353 -7.174 1.00 95.75 313 TYR A N 1
ATOM 2397 C CA . TYR A 1 313 ? 3.187 3.821 -6.451 1.00 95.75 313 TYR A CA 1
ATOM 2398 C C . TYR A 1 313 ? 3.301 5.347 -6.328 1.00 95.75 313 TYR A C 1
ATOM 2400 O O . TYR A 1 313 ? 4.058 5.815 -5.481 1.00 95.75 313 TYR A O 1
ATOM 2408 N N . ALA A 1 314 ? 2.523 6.128 -7.083 1.00 95.69 314 ALA A N 1
ATOM 2409 C CA . ALA A 1 314 ? 2.407 7.569 -6.869 1.00 95.69 314 ALA A CA 1
ATOM 2410 C C . ALA A 1 314 ? 1.737 7.910 -5.523 1.00 95.69 314 ALA A C 1
ATOM 2412 O O . ALA A 1 314 ? 1.974 8.984 -4.975 1.00 95.69 314 ALA A O 1
ATOM 2413 N N . LYS A 1 315 ? 0.928 6.984 -4.990 1.00 92.00 315 LYS A N 1
ATOM 2414 C CA . LYS A 1 315 ? 0.214 7.081 -3.706 1.00 92.00 315 LYS A CA 1
ATOM 2415 C C . LYS A 1 315 ? 0.956 6.396 -2.551 1.00 92.00 315 LYS A C 1
ATOM 2417 O O . LYS A 1 315 ? 0.766 6.766 -1.396 1.00 92.00 315 LYS A O 1
ATOM 2422 N N . LEU A 1 316 ? 1.762 5.375 -2.842 1.00 91.31 316 LEU A N 1
ATOM 2423 C CA . LEU A 1 316 ? 2.480 4.608 -1.822 1.00 91.31 316 LEU A CA 1
ATOM 2424 C C . LEU A 1 316 ? 3.744 5.360 -1.403 1.00 91.31 316 LEU A C 1
ATOM 2426 O O . LEU A 1 316 ? 4.500 5.814 -2.252 1.00 91.31 316 LEU A O 1
ATOM 2430 N N . ASP A 1 317 ? 4.030 5.432 -0.108 1.00 90.00 317 ASP A N 1
ATOM 2431 C CA . ASP A 1 317 ? 5.149 6.184 0.482 1.00 90.00 317 ASP A CA 1
ATOM 2432 C C . ASP A 1 317 ? 6.509 5.460 0.394 1.00 90.00 317 ASP A C 1
ATOM 2434 O O . ASP A 1 317 ? 7.402 5.651 1.214 1.00 90.00 317 ASP A O 1
ATOM 2438 N N . PHE A 1 318 ? 6.674 4.633 -0.636 1.00 91.56 318 PHE A N 1
ATOM 2439 C CA . PHE A 1 318 ? 7.883 3.869 -0.915 1.00 91.56 318 PHE A CA 1
ATOM 2440 C C . PHE A 1 318 ? 9.048 4.750 -1.392 1.00 91.56 318 PHE A C 1
ATOM 2442 O O . PHE A 1 318 ? 8.862 5.821 -1.970 1.00 91.56 318 PHE A O 1
ATOM 2449 N N . SER A 1 319 ? 10.278 4.277 -1.190 1.00 90.69 319 SER A N 1
ATOM 2450 C CA . SER A 1 319 ? 11.507 4.977 -1.611 1.00 90.69 319 SER A CA 1
ATOM 2451 C C . SER A 1 319 ? 11.789 4.839 -3.112 1.00 90.69 319 SER A C 1
ATOM 2453 O O . SER A 1 319 ? 12.443 5.693 -3.717 1.00 90.69 319 SER A O 1
ATOM 2455 N N . GLU A 1 320 ? 11.266 3.780 -3.732 1.00 93.12 320 GLU A N 1
ATOM 2456 C CA . GLU A 1 320 ? 11.522 3.417 -5.121 1.00 93.12 320 GLU A CA 1
ATOM 2457 C C . GLU A 1 320 ? 11.146 4.522 -6.132 1.00 93.12 320 GLU A C 1
ATOM 2459 O O . GLU A 1 320 ? 11.996 4.809 -6.978 1.00 93.12 320 GLU A O 1
ATOM 2464 N N . PRO A 1 321 ? 9.976 5.199 -6.079 1.00 95.50 321 PRO A N 1
ATOM 2465 C CA . PRO A 1 321 ? 9.633 6.253 -7.044 1.00 95.50 321 PRO A CA 1
ATOM 2466 C C . PRO A 1 321 ? 10.607 7.439 -7.028 1.00 95.50 321 PRO A C 1
ATOM 2468 O O . PRO A 1 321 ? 11.086 7.866 -8.082 1.00 95.50 321 PRO A O 1
ATOM 2471 N N . ALA A 1 322 ? 10.968 7.929 -5.837 1.00 94.75 322 ALA A N 1
ATOM 2472 C CA . ALA A 1 322 ? 11.926 9.021 -5.678 1.00 94.75 322 ALA A CA 1
ATOM 2473 C C . ALA A 1 322 ? 13.322 8.627 -6.185 1.00 94.75 322 ALA A C 1
ATOM 2475 O O . ALA A 1 322 ? 13.892 9.331 -7.023 1.00 94.75 322 ALA A O 1
ATOM 2476 N N . SER A 1 323 ? 13.846 7.472 -5.754 1.00 93.12 323 SER A N 1
ATOM 2477 C CA . SER A 1 323 ? 15.140 6.963 -6.231 1.00 93.12 323 SER A CA 1
ATOM 2478 C C . SER A 1 323 ? 15.160 6.759 -7.749 1.00 93.12 323 SER A C 1
ATOM 2480 O O . SER A 1 323 ? 16.156 7.069 -8.402 1.00 93.12 323 SER A O 1
ATOM 2482 N N . THR A 1 324 ? 14.051 6.292 -8.328 1.00 95.94 324 THR A N 1
ATOM 2483 C CA . THR A 1 324 ? 13.911 6.071 -9.774 1.00 95.94 324 THR A CA 1
ATOM 2484 C C . THR A 1 324 ? 13.974 7.375 -10.558 1.00 95.94 324 THR A C 1
ATOM 2486 O O . THR A 1 324 ? 14.689 7.442 -11.557 1.00 95.94 324 THR A O 1
ATOM 2489 N N . MET A 1 325 ? 13.285 8.426 -10.102 1.00 97.44 325 MET A N 1
ATOM 2490 C CA . MET A 1 325 ? 13.308 9.731 -10.768 1.00 97.44 325 MET A CA 1
ATOM 2491 C C . MET A 1 325 ? 14.738 10.282 -10.872 1.00 97.44 325 MET A C 1
ATOM 2493 O O . MET A 1 325 ? 15.157 10.716 -11.946 1.00 97.44 325 MET A O 1
ATOM 2497 N N . PHE A 1 326 ? 15.512 10.235 -9.781 1.00 96.19 326 PHE A N 1
ATOM 2498 C CA . PHE A 1 326 ? 16.889 10.742 -9.779 1.00 96.19 326 PHE A CA 1
ATOM 2499 C C . PHE A 1 326 ? 17.857 9.860 -10.574 1.00 96.19 326 PHE A C 1
ATOM 2501 O O . PHE A 1 326 ? 18.730 10.386 -11.269 1.00 96.19 326 PHE A O 1
ATOM 2508 N N . ALA A 1 327 ? 17.677 8.538 -10.555 1.00 95.62 327 ALA A N 1
ATOM 2509 C CA . ALA A 1 327 ? 18.450 7.646 -11.415 1.00 95.62 327 ALA A CA 1
ATOM 2510 C C . ALA A 1 327 ? 18.157 7.912 -12.903 1.00 95.62 327 ALA A C 1
ATOM 2512 O O . ALA A 1 327 ? 19.075 8.003 -13.722 1.00 95.62 327 ALA A O 1
ATOM 2513 N N . LEU A 1 328 ? 16.887 8.133 -13.258 1.00 97.38 328 LEU A N 1
ATOM 2514 C CA . LEU A 1 328 ? 16.482 8.461 -14.624 1.00 97.38 328 LEU A CA 1
ATOM 2515 C C . LEU A 1 328 ? 16.960 9.858 -15.056 1.00 97.38 328 LEU A C 1
ATOM 2517 O O . LEU A 1 328 ? 17.248 10.064 -16.234 1.00 97.38 328 LEU A O 1
ATOM 2521 N N . LEU A 1 329 ? 17.116 10.802 -14.122 1.00 96.94 329 LEU A N 1
ATOM 2522 C CA . LEU A 1 329 ? 17.754 12.097 -14.382 1.00 96.94 329 LEU A CA 1
ATOM 2523 C C . LEU A 1 329 ? 19.226 11.926 -14.789 1.00 96.94 329 LEU A C 1
ATOM 2525 O O . LEU A 1 329 ? 19.677 12.575 -15.735 1.00 96.94 329 LEU A O 1
ATOM 2529 N N . ALA A 1 330 ? 19.955 11.013 -14.139 1.00 95.06 330 ALA A N 1
ATOM 2530 C CA . ALA A 1 330 ? 21.323 10.673 -14.529 1.00 95.06 330 ALA A CA 1
ATOM 2531 C C . ALA A 1 330 ? 21.378 10.003 -15.912 1.00 95.06 330 ALA A C 1
ATOM 2533 O O . ALA A 1 330 ? 22.229 10.353 -16.733 1.00 95.06 330 ALA A O 1
ATOM 2534 N N . VAL A 1 331 ? 20.426 9.113 -16.215 1.00 95.94 331 VAL A N 1
ATOM 2535 C CA . VAL A 1 331 ? 20.269 8.530 -17.560 1.00 95.94 331 VAL A CA 1
ATOM 2536 C C . VAL A 1 331 ? 20.000 9.611 -18.606 1.00 95.94 331 VAL A C 1
ATOM 2538 O O . VAL A 1 331 ? 20.645 9.629 -19.654 1.00 95.94 331 VAL A O 1
ATOM 2541 N N . TRP A 1 332 ? 19.085 10.541 -18.332 1.00 96.50 332 TRP A N 1
ATOM 2542 C CA . TRP A 1 332 ? 18.799 11.655 -19.231 1.00 96.50 332 TRP A CA 1
ATOM 2543 C C . TRP A 1 332 ? 20.047 12.509 -19.487 1.00 96.50 332 TRP A C 1
ATOM 2545 O O . TRP A 1 332 ? 20.338 12.817 -20.643 1.00 96.50 332 TRP A O 1
ATOM 2555 N N . ALA A 1 333 ? 20.815 12.840 -18.444 1.00 94.56 333 ALA A N 1
ATOM 2556 C CA . ALA A 1 333 ? 22.045 13.622 -18.568 1.00 94.56 333 ALA A CA 1
ATOM 2557 C C . ALA A 1 333 ? 23.121 12.889 -19.390 1.00 94.56 333 ALA A C 1
ATOM 2559 O O . ALA A 1 333 ? 23.725 13.488 -20.286 1.00 94.56 333 ALA A O 1
ATOM 2560 N N . LEU A 1 334 ? 23.299 11.582 -19.154 1.00 92.25 334 LEU A N 1
ATOM 2561 C CA . LEU A 1 334 ? 24.190 10.723 -19.938 1.00 92.25 334 LEU A CA 1
ATOM 2562 C C . LEU A 1 334 ? 23.812 10.722 -21.423 1.00 92.25 334 LEU A C 1
ATOM 2564 O O . LEU A 1 334 ? 24.673 10.895 -22.290 1.00 92.25 334 LEU A O 1
ATOM 2568 N N . LEU A 1 335 ? 22.528 10.521 -21.727 1.00 91.75 335 LEU A N 1
ATOM 2569 C CA . LEU A 1 335 ? 22.042 10.496 -23.105 1.00 91.75 335 LEU A CA 1
ATOM 2570 C C . LEU A 1 335 ? 22.180 11.857 -23.775 1.00 91.75 335 LEU A C 1
ATOM 2572 O O . LEU A 1 335 ? 22.595 11.924 -24.929 1.00 91.75 335 LEU A O 1
ATOM 2576 N N . ARG A 1 336 ? 21.897 12.941 -23.045 1.00 90.56 336 ARG A N 1
ATOM 2577 C CA . ARG A 1 336 ? 22.064 14.313 -23.530 1.00 90.56 336 ARG A CA 1
ATOM 2578 C C . ARG A 1 336 ? 23.508 14.560 -23.970 1.00 90.56 336 ARG A C 1
ATOM 2580 O O . ARG A 1 336 ? 23.711 15.072 -25.065 1.00 90.56 336 ARG A O 1
ATOM 2587 N N . VAL A 1 337 ? 24.499 14.160 -23.168 1.00 86.19 337 VAL A N 1
ATOM 2588 C CA . VAL A 1 337 ? 25.923 14.268 -23.545 1.00 86.19 337 VAL A CA 1
ATOM 2589 C C . VAL A 1 337 ? 26.272 13.342 -24.707 1.00 86.19 337 VAL A C 1
ATOM 2591 O O . VAL A 1 337 ? 26.924 13.781 -25.646 1.00 86.19 337 VAL A O 1
ATOM 2594 N N . SER A 1 338 ? 25.828 12.083 -24.666 1.00 83.88 338 SER A N 1
ATOM 2595 C CA . SER A 1 338 ? 26.207 11.065 -25.662 1.00 83.88 338 SER A CA 1
ATOM 2596 C C . SER A 1 338 ? 25.643 11.340 -27.061 1.00 83.88 338 SER A C 1
ATOM 2598 O O . SER A 1 338 ? 26.211 10.885 -28.048 1.00 83.88 338 SER A O 1
ATOM 2600 N N . LEU A 1 339 ? 24.517 12.053 -27.149 1.00 83.62 339 LEU A N 1
ATOM 2601 C CA . LEU A 1 339 ? 23.811 12.337 -28.402 1.00 83.62 339 LEU A CA 1
ATOM 2602 C C . LEU A 1 339 ? 24.052 13.758 -28.939 1.00 83.62 339 LEU A C 1
ATOM 2604 O O . LEU A 1 339 ? 23.594 14.072 -30.033 1.00 83.62 339 LEU A O 1
ATOM 2608 N N . THR A 1 340 ? 24.762 14.626 -28.207 1.00 71.31 340 THR A N 1
ATOM 2609 C CA . THR A 1 340 ? 25.081 15.980 -28.692 1.00 71.31 340 THR A CA 1
ATOM 2610 C C . THR A 1 340 ? 26.313 15.939 -29.612 1.00 71.31 340 THR A C 1
ATOM 2612 O O . THR A 1 340 ? 27.383 15.538 -29.149 1.00 71.31 340 THR A O 1
ATOM 2615 N N . PRO A 1 341 ? 26.226 16.380 -30.884 1.00 59.78 341 PRO A N 1
ATOM 2616 C CA . PRO A 1 341 ? 27.365 16.368 -31.802 1.00 59.78 341 PRO A CA 1
ATOM 2617 C C . PRO A 1 341 ? 28.511 17.299 -31.356 1.00 59.78 341 PRO A C 1
ATOM 2619 O O . PRO A 1 341 ? 28.268 18.355 -30.754 1.00 59.78 341 PRO A O 1
ATOM 2622 N N . PRO A 1 342 ? 29.778 16.982 -31.686 1.00 50.25 342 PRO A N 1
ATOM 2623 C CA . PRO A 1 342 ? 30.864 17.947 -31.571 1.00 50.25 342 PRO A CA 1
ATOM 2624 C C . PRO A 1 342 ? 30.593 19.180 -32.457 1.00 50.25 342 PRO A C 1
ATOM 2626 O O . PRO A 1 342 ? 30.400 19.054 -33.658 1.00 50.25 342 PRO A O 1
ATOM 2629 N N . GLY A 1 343 ? 30.533 20.379 -31.853 1.00 49.56 343 GLY A N 1
ATOM 2630 C CA . GLY A 1 343 ? 30.390 21.670 -32.556 1.00 49.56 343 GLY A CA 1
ATOM 2631 C C . GLY A 1 343 ? 29.025 22.381 -32.493 1.00 49.56 343 GLY A C 1
ATOM 2632 O O . GLY A 1 343 ? 28.949 23.548 -32.867 1.00 49.56 343 GLY A O 1
ATOM 2633 N N . SER A 1 344 ? 27.952 21.764 -31.984 1.00 42.06 344 SER A N 1
ATOM 2634 C CA . SER A 1 344 ? 26.638 22.428 -31.889 1.00 42.06 344 SER A CA 1
ATOM 2635 C C . SER A 1 344 ? 26.500 23.271 -30.611 1.00 42.06 344 SER A C 1
ATOM 2637 O O . SER A 1 344 ? 25.910 22.835 -29.621 1.00 42.06 344 SER A O 1
ATOM 2639 N N . GLY A 1 345 ? 27.062 24.480 -30.614 1.00 38.47 345 GLY A N 1
ATOM 2640 C CA . GLY A 1 345 ? 26.671 25.526 -29.664 1.00 38.47 345 GLY A CA 1
ATOM 2641 C C . GLY A 1 345 ? 25.274 26.084 -29.992 1.00 38.47 345 GLY A C 1
ATOM 2642 O O . GLY A 1 345 ? 24.810 25.954 -31.129 1.00 38.47 345 GLY A O 1
ATOM 2643 N N . PRO A 1 346 ? 24.571 26.716 -29.034 1.00 37.97 346 PRO A N 1
ATOM 2644 C CA . PRO A 1 346 ? 23.341 27.430 -29.333 1.00 37.97 346 PRO A CA 1
ATOM 2645 C C . PRO A 1 346 ? 23.714 28.736 -30.041 1.00 37.97 346 PRO A C 1
ATOM 2647 O O . PRO A 1 346 ? 24.053 29.699 -29.367 1.00 37.97 346 PRO A O 1
ATOM 2650 N N . LEU A 1 347 ? 23.712 28.722 -31.380 1.00 38.56 347 LEU A N 1
ATOM 2651 C CA . LEU A 1 347 ? 23.538 29.829 -32.346 1.00 38.56 347 LEU A CA 1
ATOM 2652 C C . LEU A 1 347 ? 24.352 29.532 -33.627 1.00 38.56 347 LEU A C 1
ATOM 2654 O O . LEU A 1 347 ? 25.562 29.361 -33.579 1.00 38.56 347 LEU A O 1
ATOM 2658 N N . ARG A 1 348 ? 23.616 29.425 -34.747 1.00 38.50 348 ARG A N 1
ATOM 2659 C CA . ARG A 1 348 ? 23.992 29.297 -36.179 1.00 38.50 348 ARG A CA 1
ATOM 2660 C C . ARG A 1 348 ? 25.486 29.162 -36.558 1.00 38.50 348 ARG A C 1
ATOM 2662 O O . ARG A 1 348 ? 26.246 30.098 -36.333 1.00 38.50 348 ARG A O 1
ATOM 2669 N N . PRO A 1 349 ? 25.840 28.157 -37.384 1.00 39.34 349 PRO A N 1
ATOM 2670 C CA . PRO A 1 349 ? 27.003 28.223 -38.261 1.00 39.34 349 PRO A CA 1
ATOM 2671 C C . PRO A 1 349 ? 26.569 28.384 -39.728 1.00 39.34 349 PRO A C 1
ATOM 2673 O O . PRO A 1 349 ? 25.879 27.532 -40.285 1.00 39.34 349 PRO A O 1
ATOM 2676 N N . SER A 1 350 ? 26.991 29.466 -40.375 1.00 36.06 350 SER A N 1
ATOM 2677 C CA . SER A 1 350 ? 26.958 29.608 -41.835 1.00 36.06 350 SER A CA 1
ATOM 2678 C C . SER A 1 350 ? 28.373 29.844 -42.357 1.00 36.06 350 SER A C 1
ATOM 2680 O O . SER A 1 350 ? 28.643 30.893 -42.928 1.00 36.06 350 SER A O 1
ATOM 2682 N N . SER A 1 351 ? 29.271 28.881 -42.129 1.00 36.59 351 SER A N 1
ATOM 2683 C CA . SER A 1 351 ? 30.586 28.813 -42.782 1.00 36.59 351 SER A CA 1
ATOM 2684 C C . SER A 1 351 ? 31.058 27.351 -42.853 1.00 36.59 351 SER A C 1
ATOM 2686 O O . SER A 1 351 ? 30.827 26.610 -41.894 1.00 36.59 351 SER A O 1
ATOM 2688 N N . PRO A 1 352 ? 31.709 26.912 -43.948 1.00 45.03 352 PRO A N 1
ATOM 2689 C CA . PRO A 1 352 ? 32.213 25.544 -44.092 1.00 45.03 352 PRO A CA 1
ATOM 2690 C C . PRO A 1 352 ? 33.399 25.265 -43.143 1.00 45.03 352 PRO A C 1
ATOM 2692 O O . PRO A 1 352 ? 34.044 26.205 -42.672 1.00 45.03 352 PRO A O 1
ATOM 2695 N N . PRO A 1 353 ? 33.701 23.986 -42.840 1.00 44.66 353 PRO A N 1
ATOM 2696 C CA . PRO A 1 353 ? 34.622 23.626 -41.770 1.00 44.66 353 PRO A CA 1
ATOM 2697 C C . PRO A 1 353 ? 36.076 23.848 -42.198 1.00 44.66 353 PRO A C 1
ATOM 2699 O O . PRO A 1 353 ? 36.605 23.136 -43.052 1.00 44.66 353 PRO A O 1
ATOM 2702 N N . ALA A 1 354 ? 36.752 24.805 -41.564 1.00 37.81 354 ALA A N 1
ATOM 2703 C CA . ALA A 1 354 ? 38.206 24.855 -41.584 1.00 37.81 354 ALA A CA 1
ATOM 2704 C C . ALA A 1 354 ? 38.749 23.743 -40.673 1.00 37.81 354 ALA A C 1
ATOM 2706 O O . ALA A 1 354 ? 38.433 23.680 -39.484 1.00 37.81 354 ALA A O 1
ATOM 2707 N N . ARG A 1 355 ? 39.570 22.853 -41.241 1.00 44.00 355 ARG A N 1
ATOM 2708 C CA . ARG A 1 355 ? 40.371 21.872 -40.500 1.00 44.00 355 ARG A CA 1
ATOM 2709 C C . ARG A 1 355 ? 41.362 22.617 -39.600 1.00 44.00 355 ARG A C 1
ATOM 2711 O O . ARG A 1 355 ? 42.458 22.945 -40.035 1.00 44.00 355 ARG A O 1
ATOM 2718 N N . ALA A 1 356 ? 40.995 22.852 -38.347 1.00 41.22 356 ALA A N 1
ATOM 2719 C CA . ALA A 1 356 ? 41.925 23.256 -37.302 1.00 41.22 356 ALA A CA 1
ATOM 2720 C C . ALA A 1 356 ? 41.673 22.388 -36.067 1.00 41.22 356 ALA A C 1
ATOM 2722 O O . ALA A 1 356 ? 40.653 22.506 -35.393 1.00 41.22 356 ALA A O 1
ATOM 2723 N N . HIS A 1 357 ? 42.608 21.474 -35.805 1.00 47.44 357 HIS A N 1
ATOM 2724 C CA . HIS A 1 357 ? 42.683 20.708 -34.566 1.00 47.44 357 HIS A CA 1
ATOM 2725 C C . HIS A 1 357 ? 43.162 21.644 -33.451 1.00 47.44 357 HIS A C 1
ATOM 2727 O O . HIS A 1 357 ? 44.334 21.636 -33.082 1.00 47.44 357 HIS A O 1
ATOM 2733 N N . SER A 1 358 ? 42.277 22.494 -32.937 1.00 48.56 358 SER A N 1
ATOM 2734 C CA . SER A 1 358 ? 42.549 23.211 -31.694 1.00 48.56 358 SER A CA 1
ATOM 2735 C C . SER A 1 358 ? 42.106 22.327 -30.523 1.00 48.56 358 SER A C 1
ATOM 2737 O O . SER A 1 358 ? 40.945 21.909 -30.501 1.00 48.56 358 SER A O 1
ATOM 2739 N N . PRO A 1 359 ? 42.987 22.005 -29.555 1.00 52.56 359 PRO A N 1
ATOM 2740 C CA . PRO A 1 359 ? 42.568 21.323 -28.337 1.00 52.56 359 PRO A CA 1
ATOM 2741 C C . PRO A 1 359 ? 41.474 22.148 -27.651 1.00 52.56 359 PRO A C 1
ATOM 2743 O O . PRO A 1 359 ? 41.543 23.378 -27.627 1.00 52.56 359 PRO A O 1
ATOM 2746 N N . ALA A 1 360 ? 40.445 21.471 -27.134 1.00 55.22 360 ALA A N 1
ATOM 2747 C CA . ALA A 1 360 ? 39.316 22.116 -26.471 1.00 55.22 360 ALA A CA 1
ATOM 2748 C C . ALA A 1 360 ? 39.829 23.069 -25.380 1.00 55.22 360 ALA A C 1
ATOM 2750 O O . ALA A 1 360 ? 40.451 22.635 -24.409 1.00 55.22 360 ALA A O 1
ATOM 2751 N N . SER A 1 361 ? 39.604 24.372 -25.554 1.00 58.12 361 SER A N 1
ATOM 2752 C CA . SER A 1 361 ? 39.991 25.358 -24.552 1.00 58.12 361 SER A CA 1
ATOM 2753 C C . SER A 1 361 ? 39.051 25.254 -23.340 1.00 58.12 361 SER A C 1
ATOM 2755 O O . SER A 1 361 ? 37.893 24.852 -23.496 1.00 58.12 361 SER A O 1
ATOM 2757 N N . PRO A 1 362 ? 39.475 25.668 -22.130 1.00 58.16 362 PRO A N 1
ATOM 2758 C CA . PRO A 1 362 ? 38.613 25.732 -20.937 1.00 58.16 362 PRO A CA 1
ATOM 2759 C C . PRO A 1 362 ? 37.326 26.575 -21.116 1.00 58.16 362 PRO A C 1
ATOM 2761 O O . PRO A 1 362 ? 36.434 26.568 -20.263 1.00 58.16 362 PRO A O 1
ATOM 2764 N N . GLY A 1 363 ? 37.221 27.322 -22.221 1.00 62.06 363 GLY A N 1
ATOM 2765 C CA . GLY A 1 363 ? 36.050 28.091 -22.628 1.00 62.06 363 GLY A CA 1
ATOM 2766 C C . GLY A 1 363 ? 35.044 27.356 -23.524 1.00 62.06 363 GLY A C 1
ATOM 2767 O O . GLY A 1 363 ? 34.003 27.952 -23.784 1.00 62.06 363 GLY A O 1
ATOM 2768 N N . ASP A 1 364 ? 35.297 26.120 -23.987 1.00 73.69 364 ASP A N 1
ATOM 2769 C CA . ASP A 1 364 ? 34.372 25.392 -24.884 1.00 73.69 364 ASP A CA 1
ATOM 2770 C C . ASP A 1 364 ? 32.986 25.218 -24.218 1.00 73.69 364 ASP A C 1
ATOM 2772 O O . ASP A 1 364 ? 32.874 24.530 -23.193 1.00 73.69 364 ASP A O 1
ATOM 2776 N N . PRO A 1 365 ? 31.907 25.794 -24.790 1.00 77.50 365 PRO A N 1
ATOM 2777 C CA . PRO A 1 365 ? 30.548 25.638 -24.280 1.00 77.50 365 PRO A CA 1
ATOM 2778 C C . PRO A 1 365 ? 30.123 24.171 -24.167 1.00 77.50 365 PRO A C 1
ATOM 2780 O O . PRO A 1 365 ? 29.406 23.809 -23.234 1.00 77.50 365 PRO A O 1
ATOM 2783 N N . GLY A 1 366 ? 30.594 23.312 -25.078 1.00 77.69 366 GLY A N 1
ATOM 2784 C CA . GLY A 1 366 ? 30.310 21.879 -25.054 1.00 77.69 366 GLY A CA 1
ATOM 2785 C C . GLY A 1 366 ? 31.009 21.150 -23.905 1.00 77.69 366 GLY A C 1
ATOM 2786 O O . GLY A 1 366 ? 30.434 20.239 -23.312 1.00 77.69 366 GLY A O 1
ATOM 2787 N N . LEU A 1 367 ? 32.215 21.589 -23.534 1.00 82.38 367 LEU A N 1
ATOM 2788 C CA . LEU A 1 367 ? 32.935 21.074 -22.373 1.00 82.38 367 LEU A CA 1
ATOM 2789 C C . LEU A 1 367 ? 32.236 21.499 -21.074 1.00 82.38 367 LEU A C 1
ATOM 2791 O O . LEU A 1 367 ? 31.957 20.650 -20.231 1.00 82.38 367 LEU A O 1
ATOM 2795 N N . ARG A 1 368 ? 31.851 22.777 -20.945 1.00 84.06 368 ARG A N 1
ATOM 2796 C CA . ARG A 1 368 ? 31.073 23.280 -19.792 1.00 84.06 368 ARG A CA 1
ATOM 2797 C C . ARG A 1 368 ? 29.734 22.560 -19.633 1.00 84.06 368 ARG A C 1
ATOM 2799 O O . ARG A 1 368 ? 29.359 22.201 -18.520 1.00 84.06 368 ARG A O 1
ATOM 2806 N N . ALA A 1 369 ? 29.036 22.306 -20.740 1.00 85.00 369 ALA A N 1
ATOM 2807 C CA . ALA A 1 369 ? 27.802 21.527 -20.733 1.00 85.00 369 ALA A CA 1
ATOM 2808 C C . ALA A 1 369 ? 28.040 20.077 -20.277 1.00 85.00 369 ALA A C 1
ATOM 2810 O O . ALA A 1 369 ? 27.264 19.562 -19.477 1.00 85.00 369 ALA A O 1
ATOM 2811 N N . ALA A 1 370 ? 29.126 19.434 -20.724 1.00 86.62 370 ALA A N 1
ATOM 2812 C CA . ALA A 1 370 ? 29.496 18.091 -20.275 1.00 86.62 370 ALA A CA 1
ATOM 2813 C C . ALA A 1 370 ? 29.827 18.048 -18.772 1.00 86.62 370 ALA A C 1
ATOM 2815 O O . ALA A 1 370 ? 29.380 17.129 -18.087 1.00 86.62 370 ALA A O 1
ATOM 2816 N N . PHE A 1 3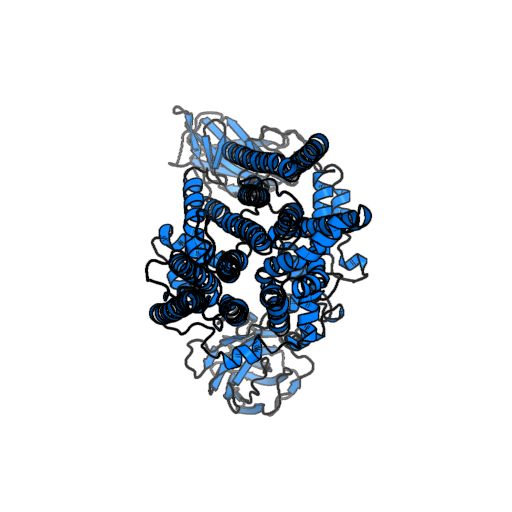71 ? 30.528 19.060 -18.243 1.00 88.31 371 PHE A N 1
ATOM 2817 C CA . PHE A 1 371 ? 30.760 19.224 -16.801 1.00 88.31 371 PHE A CA 1
ATOM 2818 C C . PHE A 1 371 ? 29.444 19.355 -16.025 1.00 88.31 371 PHE A C 1
ATOM 2820 O O . PHE A 1 371 ? 29.218 18.610 -15.075 1.00 88.31 371 PHE A O 1
ATOM 2827 N N . ALA A 1 372 ? 28.555 20.259 -16.447 1.00 88.88 372 ALA A N 1
ATOM 2828 C CA . ALA A 1 372 ? 27.272 20.483 -15.780 1.00 88.88 372 ALA A CA 1
ATOM 2829 C C . ALA A 1 372 ? 26.377 19.233 -15.804 1.00 88.88 372 ALA A C 1
ATOM 2831 O O . ALA A 1 372 ? 25.765 18.887 -14.795 1.00 88.88 372 ALA A O 1
ATOM 2832 N N . LEU A 1 373 ? 26.330 18.520 -16.933 1.00 91.38 373 LEU A N 1
ATOM 2833 C CA . LEU A 1 373 ? 25.575 17.272 -17.064 1.00 91.38 373 LEU A CA 1
ATOM 2834 C C . LEU A 1 373 ? 26.208 16.129 -16.260 1.00 91.38 373 LEU A C 1
ATOM 2836 O O . LEU A 1 373 ? 25.472 15.330 -15.690 1.00 91.38 373 LEU A O 1
ATOM 2840 N N . GLY A 1 374 ? 27.539 16.070 -16.160 1.00 90.06 374 GLY A N 1
ATOM 2841 C CA . GLY A 1 374 ? 28.243 15.119 -15.294 1.00 90.06 374 GLY A CA 1
ATOM 2842 C C . GLY A 1 374 ? 27.971 15.376 -13.811 1.00 90.06 374 GLY A C 1
ATOM 2843 O O . GLY A 1 374 ? 27.656 14.447 -13.074 1.00 90.06 374 GLY A O 1
ATOM 2844 N N . ALA A 1 375 ? 27.987 16.641 -13.381 1.00 89.88 375 ALA A N 1
ATOM 2845 C CA . ALA A 1 375 ? 27.613 17.029 -12.020 1.00 89.88 375 ALA A CA 1
ATOM 2846 C C . ALA A 1 375 ? 26.142 16.694 -11.712 1.00 89.88 375 ALA A C 1
ATOM 2848 O O . ALA A 1 375 ? 25.837 16.166 -10.644 1.00 89.88 375 ALA A O 1
ATOM 2849 N N . LEU A 1 376 ? 25.237 16.934 -12.667 1.00 92.69 376 LEU A N 1
ATOM 2850 C CA . LEU A 1 376 ? 23.826 16.565 -12.546 1.00 92.69 376 LEU A CA 1
ATOM 2851 C C . LEU A 1 376 ? 23.632 15.044 -12.466 1.00 92.69 376 LEU A C 1
ATOM 2853 O O . LEU A 1 376 ? 22.835 14.577 -11.655 1.00 92.69 376 LEU A O 1
ATOM 2857 N N . ALA A 1 377 ? 24.365 14.271 -13.274 1.00 92.06 377 ALA A N 1
ATOM 2858 C CA . ALA A 1 377 ? 24.337 12.811 -13.232 1.00 92.06 377 ALA A CA 1
ATOM 2859 C C . ALA A 1 377 ? 24.868 12.275 -11.896 1.00 92.06 377 ALA A C 1
ATOM 2861 O O . ALA A 1 377 ? 24.226 11.418 -11.293 1.00 92.06 377 ALA A O 1
ATOM 2862 N N . SER A 1 378 ? 25.977 12.829 -11.399 1.00 90.19 378 SER A N 1
ATOM 2863 C CA . SER A 1 378 ? 26.507 12.548 -10.060 1.00 90.19 378 SER A CA 1
ATOM 2864 C C . SER A 1 378 ? 25.483 12.819 -8.968 1.00 90.19 378 SER A C 1
ATOM 2866 O O . SER A 1 378 ? 25.230 11.949 -8.139 1.00 90.19 378 SER A O 1
ATOM 2868 N N . LEU A 1 379 ? 24.861 14.003 -8.979 1.00 90.19 379 LEU A N 1
ATOM 2869 C CA . LEU A 1 379 ? 23.847 14.369 -7.994 1.00 90.19 379 LEU A CA 1
ATOM 2870 C C . LEU A 1 379 ? 22.635 13.432 -8.070 1.00 90.19 379 LEU A C 1
ATOM 2872 O O . LEU A 1 379 ? 22.157 12.972 -7.038 1.00 90.19 379 LEU A O 1
ATOM 2876 N N . GLY A 1 380 ? 22.167 13.103 -9.277 1.00 92.06 380 GLY A N 1
ATOM 2877 C CA . GLY A 1 380 ? 21.064 12.164 -9.485 1.00 92.06 380 GLY A CA 1
ATOM 2878 C C . GLY A 1 380 ? 21.374 10.760 -8.956 1.00 92.06 380 GLY A C 1
ATOM 2879 O O . GLY A 1 380 ? 20.586 10.196 -8.198 1.00 92.06 380 GLY A O 1
ATOM 2880 N N . LEU A 1 381 ? 22.545 10.208 -9.284 1.00 90.31 381 LEU A N 1
ATOM 2881 C CA . LEU A 1 381 ? 22.980 8.903 -8.774 1.00 90.31 381 LEU A CA 1
ATOM 2882 C C . LEU A 1 381 ? 23.150 8.915 -7.254 1.00 90.31 381 LEU A C 1
ATOM 2884 O O . LEU A 1 381 ? 22.716 7.979 -6.585 1.00 90.31 381 LEU A O 1
ATOM 2888 N N . LEU A 1 382 ? 23.733 9.979 -6.698 1.00 86.19 382 LEU A N 1
ATOM 2889 C CA . LEU A 1 382 ? 23.890 10.132 -5.258 1.00 86.19 382 LEU A CA 1
ATOM 2890 C C . LEU A 1 382 ? 22.537 10.171 -4.548 1.00 86.19 382 LEU A C 1
ATOM 2892 O O . LEU A 1 382 ? 22.328 9.401 -3.617 1.00 86.19 382 LEU A O 1
ATOM 2896 N N . LEU A 1 383 ? 21.603 11.010 -5.000 1.00 88.25 383 LEU A N 1
ATOM 2897 C CA . LEU A 1 383 ? 20.264 11.082 -4.412 1.00 88.25 383 LEU A CA 1
ATOM 2898 C C . LEU A 1 383 ? 19.535 9.740 -4.533 1.00 88.25 383 LEU A C 1
ATOM 2900 O O . LEU A 1 383 ? 18.915 9.299 -3.567 1.00 88.25 383 LEU A O 1
ATOM 2904 N N . ALA A 1 384 ? 19.674 9.040 -5.663 1.00 89.38 384 ALA A N 1
ATOM 2905 C CA . ALA A 1 384 ? 19.110 7.705 -5.831 1.00 89.38 384 ALA A CA 1
ATOM 2906 C C . ALA A 1 384 ? 19.675 6.700 -4.809 1.00 89.38 384 ALA A C 1
ATOM 2908 O O . ALA A 1 384 ? 18.887 5.985 -4.184 1.00 89.38 384 ALA A O 1
ATOM 2909 N N . MET A 1 385 ? 21.000 6.683 -4.598 1.00 82.81 385 MET A N 1
ATOM 2910 C CA . MET A 1 385 ? 21.693 5.815 -3.627 1.00 82.81 385 MET A CA 1
ATOM 2911 C C . MET A 1 385 ? 21.373 6.167 -2.172 1.00 82.81 385 MET A C 1
ATOM 2913 O O . MET A 1 385 ? 21.162 5.269 -1.359 1.00 82.81 385 MET A O 1
ATOM 2917 N N . VAL A 1 386 ? 21.272 7.460 -1.855 1.00 81.31 386 VAL A N 1
ATOM 2918 C CA . VAL A 1 386 ? 20.837 7.955 -0.539 1.00 81.31 386 VAL A CA 1
ATOM 2919 C C . VAL A 1 386 ? 19.386 7.564 -0.254 1.00 81.31 386 VAL A C 1
ATOM 2921 O O . VAL A 1 386 ? 19.024 7.383 0.907 1.00 81.31 386 VAL A O 1
ATOM 2924 N N . GLY A 1 387 ? 18.549 7.420 -1.286 1.00 79.50 387 GLY A N 1
ATOM 2925 C CA . GLY A 1 387 ? 17.186 6.906 -1.139 1.00 79.50 387 GLY A CA 1
ATOM 2926 C C . GLY A 1 387 ? 17.103 5.390 -1.051 1.00 79.50 387 GLY A C 1
ATOM 2927 O O . GLY A 1 387 ? 16.292 4.866 -0.293 1.00 79.50 387 GLY A O 1
ATOM 2928 N N . LYS A 1 388 ? 17.956 4.673 -1.786 1.00 80.44 388 LYS A N 1
ATOM 2929 C CA . LYS A 1 388 ? 18.007 3.213 -1.748 1.00 80.44 388 LYS A CA 1
ATOM 2930 C C . LYS A 1 388 ? 19.396 2.710 -2.101 1.00 80.44 388 LYS A C 1
ATOM 2932 O O . LYS A 1 388 ? 19.883 2.952 -3.200 1.00 80.44 388 LYS A O 1
ATOM 2937 N N . TYR A 1 389 ? 19.986 1.892 -1.235 1.00 73.56 389 TYR A N 1
ATOM 2938 C CA . TYR A 1 389 ? 21.303 1.297 -1.488 1.00 73.56 389 TYR A CA 1
ATOM 2939 C C . TYR A 1 389 ? 21.346 0.458 -2.781 1.00 73.56 389 TYR A C 1
ATOM 2941 O O . TYR A 1 389 ? 22.363 0.424 -3.472 1.00 73.56 389 TYR A O 1
ATOM 2949 N N . THR A 1 390 ? 20.231 -0.175 -3.166 1.00 77.50 390 THR A N 1
ATOM 2950 C CA . THR A 1 390 ? 20.133 -0.955 -4.413 1.00 77.50 390 THR A CA 1
ATOM 2951 C C . THR A 1 390 ? 20.242 -0.083 -5.663 1.00 77.50 390 THR A C 1
ATOM 2953 O O . THR A 1 390 ? 20.539 -0.598 -6.743 1.00 77.50 390 THR A O 1
ATOM 2956 N N . ALA A 1 391 ? 20.095 1.241 -5.534 1.00 82.75 391 ALA A N 1
ATOM 2957 C CA . ALA A 1 391 ? 20.373 2.171 -6.617 1.00 82.75 391 ALA A CA 1
ATOM 2958 C C . ALA A 1 391 ? 21.861 2.202 -7.016 1.00 82.75 391 ALA A C 1
ATOM 2960 O O . ALA A 1 391 ? 22.179 2.695 -8.094 1.00 82.75 391 ALA A O 1
ATOM 2961 N N . GLY A 1 392 ? 22.769 1.595 -6.240 1.00 80.56 392 GLY A N 1
ATOM 2962 C CA . GLY A 1 392 ? 24.155 1.366 -6.667 1.00 80.56 392 GLY A CA 1
ATOM 2963 C C . GLY A 1 392 ? 24.264 0.594 -7.993 1.00 80.56 392 GLY A C 1
ATOM 2964 O O . GLY A 1 392 ? 25.157 0.867 -8.796 1.00 80.56 392 GLY A O 1
ATOM 2965 N N . LEU A 1 393 ? 23.298 -0.285 -8.297 1.00 86.81 393 LEU A N 1
ATOM 2966 C CA . LEU A 1 393 ? 23.218 -0.976 -9.592 1.00 86.81 393 LEU A CA 1
ATOM 2967 C C . LEU A 1 393 ? 23.055 0.003 -10.768 1.00 86.81 393 LEU A C 1
ATOM 2969 O O . LEU A 1 393 ? 23.580 -0.242 -11.854 1.00 86.81 393 LEU A O 1
ATOM 2973 N N . TRP A 1 394 ? 22.381 1.138 -10.554 1.00 89.69 394 TRP A N 1
ATOM 2974 C CA . TRP A 1 394 ? 22.229 2.178 -11.571 1.00 89.69 394 TRP A CA 1
ATOM 2975 C C . TRP A 1 394 ? 23.526 2.919 -11.846 1.00 89.69 394 TRP A C 1
ATOM 2977 O O . TRP A 1 394 ? 23.783 3.246 -12.999 1.00 89.69 394 TRP A O 1
ATOM 2987 N N . ALA A 1 395 ? 24.357 3.159 -10.829 1.00 85.44 395 ALA A N 1
ATOM 2988 C CA . ALA A 1 395 ? 25.671 3.757 -11.042 1.00 85.44 395 ALA A CA 1
ATOM 2989 C C . ALA A 1 395 ? 26.515 2.858 -11.959 1.00 85.44 395 ALA A C 1
ATOM 2991 O O . ALA A 1 395 ? 27.041 3.328 -12.966 1.00 85.44 395 ALA A O 1
ATOM 2992 N N . GLY A 1 396 ? 26.540 1.548 -11.687 1.00 86.00 396 GLY A N 1
ATOM 2993 C CA . GLY A 1 396 ? 27.180 0.564 -12.565 1.00 86.00 396 GLY A CA 1
ATOM 2994 C C . GLY A 1 396 ? 26.615 0.580 -13.990 1.00 86.00 396 GLY A C 1
ATOM 2995 O O . GLY A 1 396 ? 27.377 0.641 -14.953 1.00 86.00 396 GLY A O 1
ATOM 2996 N N . ALA A 1 397 ? 25.287 0.602 -14.139 1.00 91.38 397 ALA A N 1
ATOM 2997 C CA . ALA A 1 397 ? 24.628 0.632 -15.446 1.00 91.38 397 ALA A CA 1
ATOM 2998 C C . ALA A 1 397 ? 24.902 1.924 -16.235 1.00 91.38 397 ALA A C 1
ATOM 3000 O O . ALA A 1 397 ? 25.184 1.861 -17.430 1.00 91.38 397 ALA A O 1
ATOM 3001 N N . VAL A 1 398 ? 24.864 3.091 -15.584 1.00 90.31 398 VAL A N 1
ATOM 3002 C CA . VAL A 1 398 ? 25.164 4.397 -16.195 1.00 90.31 398 VAL A CA 1
ATOM 3003 C C . VAL A 1 398 ? 26.625 4.464 -16.631 1.00 90.31 398 VAL A C 1
ATOM 3005 O O . VAL A 1 398 ? 26.900 4.922 -17.738 1.00 90.31 398 VAL A O 1
ATOM 3008 N N . LEU A 1 399 ? 27.560 3.964 -15.819 1.00 86.88 399 LEU A N 1
ATOM 3009 C CA . LEU A 1 399 ? 28.985 3.933 -16.163 1.00 86.88 399 LEU A CA 1
ATOM 3010 C C . LEU A 1 399 ? 29.291 2.944 -17.290 1.00 86.88 399 LEU A C 1
ATOM 3012 O O . LEU A 1 399 ? 30.016 3.289 -18.223 1.00 86.88 399 LEU A O 1
ATOM 3016 N N . ALA A 1 400 ? 28.701 1.747 -17.256 1.00 89.44 400 ALA A N 1
ATOM 3017 C CA . ALA A 1 400 ? 28.820 0.779 -18.344 1.00 89.44 400 ALA A CA 1
ATOM 3018 C C . ALA A 1 400 ? 28.238 1.345 -19.648 1.00 89.44 400 ALA A C 1
ATOM 3020 O O . ALA A 1 400 ? 28.863 1.264 -20.706 1.00 89.44 400 ALA A O 1
ATOM 3021 N N . GLN A 1 401 ? 27.073 1.991 -19.568 1.00 91.69 401 GLN A N 1
ATOM 3022 C CA . GLN A 1 401 ? 26.446 2.629 -20.717 1.00 91.69 401 GLN A CA 1
ATOM 3023 C C . GLN A 1 401 ? 27.291 3.797 -21.244 1.00 91.69 401 GLN A C 1
ATOM 3025 O O . GLN A 1 401 ? 27.483 3.892 -22.453 1.00 91.69 401 GLN A O 1
ATOM 3030 N N . TRP A 1 402 ? 27.854 4.634 -20.367 1.00 89.38 402 TRP A N 1
ATOM 3031 C CA . TRP A 1 402 ? 28.799 5.693 -20.732 1.00 89.38 402 TRP A CA 1
ATOM 3032 C C . TRP A 1 402 ? 30.029 5.141 -21.450 1.00 89.38 402 TRP A C 1
ATOM 3034 O O . TRP A 1 402 ? 30.408 5.668 -22.499 1.00 89.38 402 TRP A O 1
ATOM 3044 N N . ALA A 1 403 ? 30.622 4.061 -20.943 1.00 86.50 403 ALA A N 1
ATOM 3045 C CA . ALA A 1 403 ? 31.788 3.439 -21.561 1.00 86.50 403 ALA A CA 1
ATOM 3046 C C . ALA A 1 403 ? 31.494 2.980 -22.999 1.00 86.50 403 ALA A C 1
ATOM 3048 O O . ALA A 1 403 ? 32.368 3.082 -23.856 1.00 86.50 403 ALA A O 1
ATOM 3049 N N . VAL A 1 404 ? 30.259 2.539 -23.275 1.00 87.19 404 VAL A N 1
ATOM 3050 C CA . VAL A 1 404 ? 29.811 2.058 -24.593 1.00 87.19 404 VAL A CA 1
ATOM 3051 C C . VAL A 1 404 ? 29.305 3.182 -25.513 1.00 87.19 404 VAL A C 1
ATOM 3053 O O . VAL A 1 404 ? 29.424 3.067 -26.734 1.00 87.19 404 VAL A O 1
ATOM 3056 N N . SER A 1 405 ? 28.734 4.270 -24.982 1.00 84.62 405 SER A N 1
ATOM 3057 C CA . SER A 1 405 ? 28.077 5.309 -25.798 1.00 84.62 405 SER A CA 1
ATOM 3058 C C . SER A 1 405 ? 28.845 6.615 -25.957 1.00 84.62 405 SER A C 1
ATOM 3060 O O . SER A 1 405 ? 28.553 7.355 -26.891 1.00 84.62 405 SER A O 1
ATOM 3062 N N . SER A 1 406 ? 29.808 6.914 -25.084 1.00 78.19 406 SER A N 1
ATOM 3063 C CA . SER A 1 406 ? 30.446 8.239 -25.023 1.00 78.19 406 SER A CA 1
ATOM 3064 C C . SER A 1 406 ? 31.455 8.525 -26.137 1.00 78.19 406 SER A C 1
ATOM 3066 O O . SER A 1 406 ? 31.874 9.670 -26.300 1.00 78.19 406 SER A O 1
ATOM 3068 N N . GLY A 1 407 ? 31.878 7.504 -26.892 1.00 75.06 407 GLY A N 1
ATOM 3069 C CA . GLY A 1 407 ? 32.861 7.673 -27.963 1.00 75.06 407 GLY A CA 1
ATOM 3070 C C . GLY A 1 407 ? 34.201 8.219 -27.462 1.00 75.06 407 GLY A C 1
ATOM 3071 O O . GLY A 1 407 ? 34.888 8.911 -28.202 1.00 75.06 407 GLY A O 1
ATOM 3072 N N . TRP A 1 408 ? 34.580 7.948 -26.209 1.00 73.62 408 TRP A N 1
ATOM 3073 C CA . TRP A 1 408 ? 35.827 8.421 -25.586 1.00 73.62 408 TRP A CA 1
ATOM 3074 C C . TRP A 1 408 ? 37.103 7.992 -26.334 1.00 73.62 408 TRP A C 1
ATOM 3076 O O . TRP A 1 408 ? 38.157 8.606 -26.172 1.00 73.62 408 TRP A O 1
ATOM 3086 N N . TRP A 1 409 ? 37.001 6.968 -27.183 1.00 76.19 409 TRP A N 1
ATOM 3087 C CA . TRP A 1 409 ? 38.049 6.534 -28.109 1.00 76.19 409 TRP A CA 1
ATOM 3088 C C . TRP A 1 409 ? 38.216 7.446 -29.338 1.00 76.19 409 TRP A C 1
ATOM 3090 O O . TRP A 1 409 ? 39.236 7.362 -30.016 1.00 76.19 409 TRP A O 1
ATOM 3100 N N . GLN A 1 410 ? 37.249 8.312 -29.653 1.00 77.25 410 GLN A N 1
ATOM 3101 C CA . GLN A 1 410 ? 37.322 9.251 -30.777 1.00 77.25 410 GLN A CA 1
ATOM 3102 C C . GLN A 1 410 ? 37.912 10.581 -30.300 1.00 77.25 410 GLN A C 1
ATOM 3104 O O . GLN A 1 410 ? 37.443 11.150 -29.315 1.00 77.25 410 GLN A O 1
ATOM 3109 N N . ALA A 1 411 ? 38.922 11.100 -31.006 1.00 71.56 411 ALA A N 1
ATOM 3110 C CA . ALA A 1 411 ? 39.649 12.308 -30.602 1.00 71.56 411 ALA A CA 1
ATOM 3111 C C . ALA A 1 411 ? 38.736 13.535 -30.396 1.00 71.56 411 ALA A C 1
ATOM 3113 O O . ALA A 1 411 ? 38.963 14.319 -29.478 1.00 71.56 411 ALA A O 1
ATOM 3114 N N . GLU A 1 412 ? 37.675 13.659 -31.197 1.00 71.88 412 GLU A N 1
ATOM 3115 C CA . GLU A 1 412 ? 36.747 14.799 -31.186 1.00 71.88 412 GLU A CA 1
ATOM 3116 C C . GLU A 1 412 ? 35.799 14.817 -29.971 1.00 71.88 412 GLU A C 1
ATOM 3118 O O . GLU A 1 412 ? 35.483 15.883 -29.442 1.00 71.88 412 GLU A O 1
ATOM 3123 N N . SER A 1 413 ? 35.358 13.651 -29.485 1.00 74.69 413 SER A N 1
ATOM 3124 C CA . SER A 1 413 ? 34.455 13.522 -28.326 1.00 74.69 413 SER A CA 1
ATOM 3125 C C . SER A 1 413 ? 35.182 13.232 -27.012 1.00 74.69 413 SER A C 1
ATOM 3127 O O . SER A 1 413 ? 34.614 13.457 -25.940 1.00 74.69 413 SER A O 1
ATOM 3129 N N . ARG A 1 414 ? 36.447 12.793 -27.065 1.00 80.31 414 ARG A N 1
ATOM 3130 C CA . ARG A 1 414 ? 37.280 12.433 -25.905 1.00 80.31 414 ARG A CA 1
ATOM 3131 C C . ARG A 1 414 ? 37.295 13.463 -24.766 1.00 80.31 414 ARG A C 1
ATOM 3133 O O . ARG A 1 414 ? 37.032 13.043 -23.640 1.00 80.31 414 ARG A O 1
ATOM 3140 N N . PRO A 1 415 ? 37.543 14.773 -24.977 1.00 81.00 415 PRO A N 1
ATOM 3141 C CA . PRO A 1 415 ? 37.608 15.722 -23.860 1.00 81.00 415 PRO A CA 1
ATOM 3142 C C . PRO A 1 415 ? 36.264 15.863 -23.132 1.00 81.00 415 PRO A C 1
ATOM 3144 O O . PRO A 1 415 ? 36.227 15.919 -21.906 1.00 81.00 415 PRO A O 1
ATOM 3147 N N . ARG A 1 416 ? 35.145 15.846 -23.866 1.00 80.31 416 ARG A N 1
ATOM 3148 C CA . ARG A 1 416 ? 33.792 15.955 -23.295 1.00 80.31 416 ARG A CA 1
ATOM 3149 C C . ARG A 1 416 ? 33.363 14.663 -22.604 1.00 80.31 416 ARG A C 1
ATOM 3151 O O . ARG A 1 416 ? 32.810 14.711 -21.509 1.00 80.31 416 ARG A O 1
ATOM 3158 N N . ALA A 1 417 ? 33.662 13.518 -23.216 1.00 82.69 417 ALA A N 1
ATOM 3159 C CA . ALA A 1 417 ? 33.390 12.200 -22.656 1.00 82.69 417 ALA A CA 1
ATOM 3160 C C . ALA A 1 417 ? 34.146 11.975 -21.340 1.00 82.69 417 ALA A C 1
ATOM 3162 O O . ALA A 1 417 ? 33.544 11.523 -20.365 1.00 82.69 417 ALA A O 1
ATOM 3163 N N . LEU A 1 418 ? 35.435 12.336 -21.295 1.00 85.75 418 LEU A N 1
ATOM 3164 C CA . LEU A 1 418 ? 36.258 12.248 -20.089 1.00 85.75 418 LEU A CA 1
ATOM 3165 C C . LEU A 1 418 ? 35.835 13.264 -19.028 1.00 85.75 418 LEU A C 1
ATOM 3167 O O . LEU A 1 418 ? 35.783 12.897 -17.862 1.00 85.75 418 LEU A O 1
ATOM 3171 N N . ALA A 1 419 ? 35.477 14.498 -19.401 1.00 84.12 419 ALA A N 1
ATOM 3172 C CA . ALA A 1 419 ? 34.964 15.485 -18.447 1.00 84.12 419 ALA A CA 1
ATOM 3173 C C . ALA A 1 419 ? 33.662 15.017 -17.778 1.00 84.12 419 ALA A C 1
ATOM 3175 O O . ALA A 1 419 ? 33.543 15.075 -16.554 1.00 84.12 419 ALA A O 1
ATOM 3176 N N . PHE A 1 420 ? 32.715 14.486 -18.563 1.00 85.88 420 PHE A N 1
ATOM 3177 C CA . PHE A 1 420 ? 31.497 13.881 -18.025 1.00 85.88 420 PHE A CA 1
ATOM 3178 C C . PHE A 1 420 ? 31.820 12.685 -17.120 1.00 85.88 420 PHE A C 1
ATOM 3180 O O . PHE A 1 420 ? 31.330 12.626 -15.995 1.00 85.88 420 PHE A O 1
ATOM 3187 N N . GLY A 1 421 ? 32.662 11.753 -17.583 1.00 84.88 421 GLY A N 1
ATOM 3188 C CA . GLY A 1 421 ? 33.047 10.565 -16.818 1.00 84.88 421 GLY A CA 1
ATOM 3189 C C . GLY A 1 421 ? 33.729 10.921 -15.497 1.00 84.88 421 GLY A C 1
ATOM 3190 O O . GLY A 1 421 ? 33.318 10.438 -14.447 1.00 84.88 421 GLY A O 1
ATOM 3191 N N . ALA A 1 422 ? 34.698 11.839 -15.522 1.00 84.62 422 ALA A N 1
ATOM 3192 C CA . ALA A 1 422 ? 35.395 12.326 -14.335 1.00 84.62 422 ALA A CA 1
ATOM 3193 C C . ALA A 1 422 ? 34.427 12.974 -13.336 1.00 84.62 422 ALA A C 1
ATOM 3195 O O . ALA A 1 422 ? 34.464 12.644 -12.154 1.00 84.62 422 ALA A O 1
ATOM 3196 N N . MET A 1 423 ? 33.516 13.833 -13.805 1.00 84.69 423 MET A N 1
ATOM 3197 C CA . MET A 1 423 ? 32.506 14.467 -12.949 1.00 84.69 423 MET A CA 1
ATOM 3198 C C . MET A 1 423 ? 31.381 13.541 -12.506 1.00 84.69 423 MET A C 1
ATOM 3200 O O . MET A 1 423 ? 30.668 13.895 -11.573 1.00 84.69 423 MET A O 1
ATOM 3204 N N . THR A 1 424 ? 31.205 12.387 -13.145 1.00 81.25 424 THR A N 1
ATOM 3205 C CA . THR A 1 424 ? 30.224 11.374 -12.731 1.00 81.25 424 THR A CA 1
ATOM 3206 C C . THR A 1 424 ? 30.836 10.397 -11.722 1.00 81.25 424 THR A C 1
ATOM 3208 O O . THR A 1 424 ? 30.184 10.014 -10.761 1.00 81.25 424 THR A O 1
ATOM 3211 N N . VAL A 1 425 ? 32.102 10.004 -11.906 1.00 79.00 425 VAL A N 1
ATOM 3212 C CA . VAL A 1 425 ? 32.786 8.997 -11.073 1.00 79.00 425 VAL A CA 1
ATOM 3213 C C . VAL A 1 425 ? 33.409 9.607 -9.817 1.00 79.00 425 VAL A C 1
ATOM 3215 O O . VAL A 1 425 ? 33.223 9.060 -8.733 1.00 79.00 425 VAL A O 1
ATOM 3218 N N . LEU A 1 426 ? 34.135 10.729 -9.930 1.00 69.75 426 LEU A N 1
ATOM 3219 C CA . LEU A 1 426 ? 34.883 11.293 -8.796 1.00 69.75 426 LEU A CA 1
ATOM 3220 C C . LEU A 1 426 ? 33.953 11.834 -7.699 1.00 69.75 426 LEU A C 1
ATOM 3222 O O . LEU A 1 426 ? 34.113 11.419 -6.554 1.00 69.75 426 LEU A O 1
ATOM 3226 N N . PRO A 1 427 ? 32.947 12.684 -7.989 1.00 69.06 427 PRO A N 1
ATOM 3227 C CA . PRO A 1 427 ? 32.057 13.198 -6.953 1.00 69.06 427 PRO A CA 1
ATOM 3228 C C . PRO A 1 427 ? 31.128 12.119 -6.398 1.00 69.06 427 PRO A C 1
ATOM 3230 O O . PRO A 1 427 ? 30.959 12.058 -5.189 1.00 69.06 427 PRO A O 1
ATOM 3233 N N . ALA A 1 428 ? 30.567 11.233 -7.231 1.00 65.00 428 ALA A N 1
ATOM 3234 C CA . ALA A 1 428 ? 29.707 10.153 -6.741 1.00 65.00 428 ALA A CA 1
ATOM 3235 C C . ALA A 1 428 ? 30.480 9.136 -5.885 1.00 65.00 428 ALA A C 1
ATOM 3237 O O . ALA A 1 428 ? 29.964 8.679 -4.867 1.00 65.00 428 ALA A O 1
ATOM 3238 N N . GLY A 1 429 ? 31.725 8.820 -6.258 1.00 66.44 429 GLY A N 1
ATOM 3239 C CA . GLY A 1 429 ? 32.612 7.962 -5.474 1.00 66.44 429 GLY A CA 1
ATOM 3240 C C . GLY A 1 429 ? 33.023 8.608 -4.150 1.00 66.44 429 GLY A C 1
ATOM 3241 O O . GLY A 1 429 ? 32.836 8.006 -3.098 1.00 66.44 429 GLY A O 1
ATOM 3242 N N . VAL A 1 430 ? 33.512 9.854 -4.178 1.00 67.44 430 VAL A N 1
ATOM 3243 C CA . VAL A 1 430 ? 33.938 10.587 -2.970 1.00 67.44 430 VAL A CA 1
ATOM 3244 C C . VAL A 1 430 ? 32.764 10.849 -2.033 1.00 67.44 430 VAL A C 1
ATOM 3246 O O . VAL A 1 430 ? 32.873 10.593 -0.838 1.00 67.44 430 VAL A O 1
ATOM 3249 N N . LEU A 1 431 ? 31.626 11.314 -2.551 1.00 63.91 431 LEU A N 1
ATOM 3250 C CA . LEU A 1 431 ? 30.441 11.577 -1.737 1.00 63.91 431 LEU A CA 1
ATOM 3251 C C . LEU A 1 431 ? 29.766 10.284 -1.269 1.00 63.91 431 LEU A C 1
ATOM 3253 O O . LEU A 1 431 ? 29.193 10.270 -0.187 1.00 63.91 431 LEU A O 1
ATOM 3257 N N . GLY A 1 432 ? 29.856 9.195 -2.038 1.00 64.19 432 GLY A N 1
ATOM 3258 C CA . GLY A 1 432 ? 29.412 7.869 -1.610 1.00 64.19 432 GLY A CA 1
ATOM 3259 C C . GLY A 1 432 ? 30.254 7.336 -0.451 1.00 64.19 432 GLY A C 1
ATOM 3260 O O . GLY A 1 432 ? 29.704 6.914 0.563 1.00 64.19 432 GLY A O 1
ATOM 3261 N N . VAL A 1 433 ? 31.583 7.433 -0.553 1.00 67.38 433 VAL A N 1
ATOM 3262 C CA . VAL A 1 433 ? 32.512 7.093 0.539 1.00 67.38 433 VAL A CA 1
ATOM 3263 C C . VAL A 1 433 ? 32.279 7.993 1.751 1.00 67.38 433 VAL A C 1
ATOM 3265 O O . VAL A 1 433 ? 32.220 7.492 2.868 1.00 67.38 433 VAL A O 1
ATOM 3268 N N . LEU A 1 434 ? 32.078 9.297 1.548 1.00 64.31 434 LEU A N 1
ATOM 3269 C CA . LEU A 1 434 ? 31.776 10.243 2.621 1.00 64.31 434 LEU A CA 1
ATOM 3270 C C . LEU A 1 434 ? 30.432 9.932 3.289 1.00 64.31 434 LEU A C 1
ATOM 3272 O O . LEU A 1 434 ? 30.353 9.946 4.510 1.00 64.31 434 LEU A O 1
ATOM 3276 N N . ALA A 1 435 ? 29.393 9.601 2.520 1.00 63.31 435 ALA A N 1
ATOM 3277 C CA . ALA A 1 435 ? 28.097 9.200 3.059 1.00 63.31 435 ALA A CA 1
ATOM 3278 C C . ALA A 1 435 ? 28.218 7.926 3.906 1.00 63.31 435 ALA A C 1
ATOM 3280 O O . ALA A 1 435 ? 27.667 7.868 5.002 1.00 63.31 435 ALA A O 1
ATOM 3281 N N . VAL A 1 436 ? 28.989 6.934 3.447 1.00 64.44 436 VAL A N 1
ATOM 3282 C CA . VAL A 1 436 ? 29.281 5.715 4.219 1.00 64.44 436 VAL A CA 1
ATOM 3283 C C . VAL A 1 436 ? 30.100 6.029 5.475 1.00 64.44 436 VAL A C 1
ATOM 3285 O O . VAL A 1 436 ? 29.781 5.512 6.542 1.00 64.44 436 VAL A O 1
ATOM 3288 N N . ALA A 1 437 ? 31.109 6.897 5.379 1.00 63.88 437 ALA A N 1
ATOM 3289 C CA . ALA A 1 437 ? 31.957 7.290 6.503 1.00 63.88 437 ALA A CA 1
ATOM 3290 C C . ALA A 1 437 ? 31.182 8.076 7.571 1.00 63.88 437 ALA A C 1
ATOM 3292 O O . ALA A 1 437 ? 31.311 7.785 8.756 1.00 63.88 437 ALA A O 1
ATOM 3293 N N . VAL A 1 438 ? 30.330 9.023 7.165 1.00 63.44 438 VAL A N 1
ATOM 3294 C CA . VAL A 1 438 ? 29.440 9.778 8.064 1.00 63.44 438 VAL A CA 1
ATOM 3295 C C . VAL A 1 438 ? 28.433 8.842 8.728 1.00 63.44 438 VAL A C 1
ATOM 3297 O O . VAL A 1 438 ? 28.230 8.922 9.937 1.00 63.44 438 VAL A O 1
ATOM 3300 N N . MET A 1 439 ? 27.847 7.914 7.968 1.00 59.62 439 MET A N 1
ATOM 3301 C CA . MET A 1 439 ? 26.938 6.904 8.512 1.00 59.62 439 MET A CA 1
ATOM 3302 C C . MET A 1 439 ? 27.631 6.014 9.547 1.00 59.62 439 MET A C 1
ATOM 3304 O O . MET A 1 439 ? 27.090 5.824 10.631 1.00 59.62 439 MET A O 1
ATOM 3308 N N . ALA A 1 440 ? 28.839 5.525 9.259 1.00 60.62 440 ALA A N 1
ATOM 3309 C CA . ALA A 1 440 ? 29.618 4.718 10.195 1.00 60.62 440 ALA A CA 1
ATOM 3310 C C . ALA A 1 440 ? 30.020 5.510 11.455 1.00 60.62 440 ALA A C 1
ATOM 3312 O O . ALA A 1 440 ? 29.912 4.994 12.565 1.00 60.62 440 ALA A O 1
ATOM 3313 N N . ALA A 1 441 ? 30.419 6.777 11.298 1.00 62.34 441 ALA A N 1
ATOM 3314 C CA . ALA A 1 441 ? 30.822 7.644 12.405 1.00 62.34 441 ALA A CA 1
ATOM 3315 C C . ALA A 1 441 ? 29.654 8.034 13.330 1.00 62.34 441 ALA A C 1
ATOM 3317 O O . ALA A 1 441 ? 29.851 8.168 14.534 1.00 62.34 441 ALA A O 1
ATOM 3318 N N . TYR A 1 442 ? 28.443 8.212 12.789 1.00 55.38 442 TYR A N 1
ATOM 3319 C CA . TYR A 1 442 ? 27.280 8.680 13.557 1.00 55.38 442 TYR A CA 1
ATOM 3320 C C . TYR A 1 442 ? 26.388 7.541 14.081 1.00 55.38 442 TYR A C 1
ATOM 3322 O O . TYR A 1 442 ? 25.749 7.679 15.128 1.00 55.38 442 TYR A O 1
ATOM 3330 N N . ALA A 1 443 ? 26.332 6.406 13.372 1.00 55.59 443 ALA A N 1
ATOM 3331 C CA . ALA A 1 443 ? 25.540 5.243 13.774 1.00 55.59 443 ALA A CA 1
ATOM 3332 C C . ALA A 1 443 ? 26.286 4.299 14.735 1.00 55.59 443 ALA A C 1
ATOM 3334 O O . ALA A 1 443 ? 25.632 3.489 15.386 1.00 55.59 443 ALA A O 1
ATOM 3335 N N . GLY A 1 444 ? 27.619 4.392 14.834 1.00 53.97 444 GLY A N 1
ATOM 3336 C CA . GLY A 1 444 ? 28.441 3.501 15.667 1.00 53.97 444 GLY A CA 1
ATOM 3337 C C . GLY A 1 444 ? 28.564 2.068 15.129 1.00 53.97 444 GLY A C 1
ATOM 3338 O O . GLY A 1 444 ? 29.216 1.236 15.750 1.00 53.97 444 GLY A O 1
ATOM 3339 N N . GLU A 1 445 ? 27.969 1.779 13.968 1.00 47.84 445 GLU A N 1
ATOM 3340 C CA . GLU A 1 445 ? 28.009 0.483 13.292 1.00 47.84 445 GLU A CA 1
ATOM 3341 C C . GLU A 1 445 ? 28.231 0.668 11.784 1.00 47.84 445 GLU A C 1
ATOM 3343 O O . GLU A 1 445 ? 27.784 1.651 11.184 1.00 47.84 445 GLU A O 1
ATOM 3348 N N . THR A 1 446 ? 28.898 -0.294 11.138 1.00 52.00 446 THR A N 1
ATOM 3349 C CA . THR A 1 446 ? 28.966 -0.339 9.672 1.00 52.00 446 THR A CA 1
ATOM 3350 C C . THR A 1 446 ? 27.575 -0.621 9.096 1.00 52.00 446 THR A C 1
ATOM 3352 O O . THR A 1 446 ? 26.820 -1.406 9.678 1.00 52.00 446 THR A O 1
ATOM 3355 N N . PRO A 1 447 ? 27.197 -0.015 7.949 1.00 53.16 447 PRO A N 1
ATOM 3356 C CA . PRO A 1 447 ? 25.900 -0.274 7.347 1.00 53.16 447 PRO A CA 1
ATOM 3357 C C . PRO A 1 447 ? 25.672 -1.772 7.160 1.00 53.16 447 PRO A C 1
ATOM 3359 O O . PRO A 1 447 ? 26.567 -2.505 6.743 1.00 53.16 447 PRO A O 1
ATOM 3362 N N . VAL A 1 448 ? 24.439 -2.194 7.422 1.00 49.25 448 VAL A N 1
ATOM 3363 C CA . VAL A 1 448 ? 23.950 -3.579 7.404 1.00 49.25 448 VAL A CA 1
ATOM 3364 C C . VAL A 1 448 ? 24.356 -4.376 6.150 1.00 49.25 448 VAL A C 1
ATOM 3366 O O . VAL A 1 448 ? 24.458 -5.594 6.218 1.00 49.25 448 VAL A O 1
ATOM 3369 N N . LEU A 1 449 ? 24.621 -3.715 5.016 1.00 46.59 449 LEU A N 1
ATOM 3370 C CA . LEU A 1 449 ? 25.137 -4.368 3.808 1.00 46.59 449 LEU A CA 1
ATOM 3371 C C . LEU A 1 449 ? 26.585 -4.859 3.916 1.00 46.59 449 LEU A C 1
ATOM 3373 O O . LEU A 1 449 ? 26.925 -5.832 3.258 1.00 46.59 449 LEU A O 1
ATOM 3377 N N . TYR A 1 450 ? 27.439 -4.185 4.684 1.00 51.00 450 TYR A N 1
ATOM 3378 C CA . TYR A 1 450 ? 28.873 -4.486 4.756 1.00 51.00 450 TYR A CA 1
ATOM 3379 C C . TYR A 1 450 ? 29.207 -5.474 5.874 1.00 51.00 450 TYR A C 1
ATOM 3381 O O . TYR A 1 450 ? 30.188 -6.208 5.769 1.00 51.00 450 TYR A O 1
ATOM 3389 N N . ARG A 1 451 ? 28.369 -5.545 6.915 1.00 53.00 451 ARG A N 1
ATOM 3390 C CA . ARG A 1 451 ? 28.446 -6.584 7.947 1.00 53.00 451 ARG A CA 1
ATOM 3391 C C . ARG A 1 451 ? 27.884 -7.882 7.356 1.00 53.00 451 ARG A C 1
ATOM 3393 O O . ARG A 1 451 ? 26.686 -7.976 7.090 1.00 53.00 451 ARG A O 1
ATOM 3400 N N . ASN A 1 452 ? 28.761 -8.853 7.111 1.00 56.59 452 ASN A N 1
ATOM 3401 C CA . ASN A 1 452 ? 28.424 -10.175 6.573 1.00 56.59 452 ASN A CA 1
ATOM 3402 C C . ASN A 1 452 ? 27.857 -10.144 5.137 1.00 56.59 452 ASN A C 1
ATOM 3404 O O . ASN A 1 452 ? 26.953 -10.909 4.801 1.00 56.59 452 ASN A O 1
ATOM 3408 N N . LEU A 1 453 ? 28.385 -9.267 4.268 1.00 63.50 453 LEU A N 1
ATOM 3409 C CA . LEU A 1 453 ? 27.968 -9.157 2.858 1.00 63.50 453 LEU A CA 1
ATOM 3410 C C . LEU A 1 453 ? 27.946 -10.524 2.153 1.00 63.50 453 LEU A C 1
ATOM 3412 O O . LEU A 1 453 ? 26.992 -10.834 1.449 1.00 63.50 453 LEU A O 1
ATOM 3416 N N . THR A 1 454 ? 28.978 -11.345 2.362 1.00 68.12 454 THR A N 1
ATOM 3417 C CA . THR A 1 454 ? 29.111 -12.667 1.736 1.00 68.12 454 THR A CA 1
ATOM 3418 C C . THR A 1 454 ? 28.010 -13.634 2.176 1.00 68.12 454 THR A C 1
ATOM 3420 O O . THR A 1 454 ? 27.411 -14.294 1.330 1.00 68.12 454 THR A O 1
ATOM 3423 N N . GLU A 1 455 ? 27.703 -13.689 3.475 1.00 66.56 455 GLU A N 1
ATOM 3424 C CA . GLU A 1 455 ? 26.620 -14.524 4.017 1.00 66.56 455 GLU A CA 1
ATOM 3425 C C . GLU A 1 455 ? 25.264 -14.029 3.516 1.00 66.56 455 GLU A C 1
ATOM 3427 O O . GLU A 1 455 ? 24.510 -14.804 2.944 1.00 66.56 455 GLU A O 1
ATOM 3432 N N . ARG A 1 456 ? 24.990 -12.720 3.579 1.00 66.75 456 ARG A N 1
ATOM 3433 C CA . ARG A 1 456 ? 23.740 -12.128 3.062 1.00 66.75 456 ARG A CA 1
ATOM 3434 C C . ARG A 1 456 ? 23.541 -12.359 1.570 1.00 66.75 456 ARG A C 1
ATOM 3436 O O . ARG A 1 456 ? 22.421 -12.602 1.123 1.00 66.75 456 ARG A O 1
ATOM 3443 N N . LEU A 1 457 ? 24.609 -12.263 0.781 1.00 74.81 457 LEU A N 1
ATOM 3444 C CA . LEU A 1 457 ? 24.543 -12.573 -0.642 1.00 74.81 457 LEU A CA 1
ATOM 3445 C C . LEU A 1 457 ? 24.166 -14.040 -0.858 1.00 74.81 457 LEU A C 1
ATOM 3447 O O . LEU A 1 457 ? 23.322 -14.324 -1.702 1.00 74.81 457 LEU A O 1
ATOM 3451 N N . ARG A 1 458 ? 24.746 -14.957 -0.079 1.00 75.25 458 ARG A N 1
ATOM 3452 C CA . ARG A 1 458 ? 24.491 -16.397 -0.187 1.00 75.25 458 ARG A CA 1
ATOM 3453 C C . ARG A 1 458 ? 23.115 -16.813 0.344 1.00 75.25 458 ARG A C 1
ATOM 3455 O O . ARG A 1 458 ? 22.469 -17.643 -0.282 1.00 75.25 458 ARG A O 1
ATOM 3462 N N . GLU A 1 459 ? 22.685 -16.261 1.472 1.00 71.75 459 GLU A N 1
ATOM 3463 C CA . GLU A 1 459 ? 21.503 -16.701 2.226 1.00 71.75 459 GLU A CA 1
ATOM 3464 C C . GLU A 1 459 ? 20.220 -15.946 1.852 1.00 71.75 459 GLU A C 1
ATOM 3466 O O . GLU A 1 459 ? 19.136 -16.522 1.927 1.00 71.75 459 GLU A O 1
ATOM 3471 N N . ASP A 1 460 ? 20.315 -14.695 1.384 1.00 74.94 460 ASP A N 1
ATOM 3472 C CA . ASP A 1 460 ? 19.154 -13.893 0.957 1.00 74.94 460 ASP A CA 1
ATOM 3473 C C . ASP A 1 460 ? 19.131 -13.663 -0.562 1.00 74.94 460 ASP A C 1
ATOM 3475 O O . ASP A 1 460 ? 18.146 -13.977 -1.223 1.00 74.94 460 ASP A O 1
ATOM 3479 N N . TRP A 1 461 ? 20.204 -13.133 -1.158 1.00 81.12 461 TRP A N 1
ATOM 3480 C CA . TRP A 1 461 ? 20.154 -12.675 -2.559 1.00 81.12 461 TRP A CA 1
ATOM 3481 C C . TRP A 1 461 ? 20.302 -13.774 -3.611 1.00 81.12 461 TRP A C 1
ATOM 3483 O O . TRP A 1 461 ? 19.811 -13.596 -4.723 1.00 81.12 461 TRP A O 1
ATOM 3493 N N . LEU A 1 462 ? 21.003 -14.863 -3.293 1.00 86.81 462 LEU A N 1
ATOM 3494 C CA . LEU A 1 462 ? 21.331 -15.944 -4.230 1.00 86.81 462 LEU A CA 1
ATOM 3495 C C . LEU A 1 462 ? 20.812 -17.313 -3.762 1.00 86.81 462 LEU A C 1
ATOM 3497 O O . LEU A 1 462 ? 21.237 -18.342 -4.286 1.00 86.81 462 LEU A O 1
ATOM 3501 N N . SER A 1 463 ? 19.915 -17.335 -2.775 1.00 84.94 463 SER A N 1
ATOM 3502 C CA . SER A 1 463 ? 19.418 -18.564 -2.148 1.00 84.94 463 SER A CA 1
ATOM 3503 C C . SER A 1 463 ? 18.165 -19.136 -2.807 1.00 84.94 463 SER A C 1
ATOM 3505 O O . SER A 1 463 ? 17.920 -20.339 -2.704 1.00 84.94 463 SER A O 1
ATOM 3507 N N . LEU A 1 464 ? 17.367 -18.315 -3.498 1.00 90.38 464 LEU A N 1
ATOM 3508 C CA . LEU A 1 464 ? 16.166 -18.796 -4.171 1.00 90.38 464 LEU A CA 1
ATOM 3509 C C . LEU A 1 464 ? 16.532 -19.415 -5.527 1.00 90.38 464 LEU A C 1
ATOM 3511 O O . LEU A 1 464 ? 17.237 -18.780 -6.319 1.00 90.38 464 LEU A O 1
ATOM 3515 N N . PRO A 1 465 ? 16.011 -20.610 -5.864 1.00 93.06 465 PRO A N 1
ATOM 3516 C CA . PRO A 1 465 ? 16.155 -21.152 -7.207 1.00 93.06 465 PRO A CA 1
ATOM 3517 C C . PRO A 1 465 ? 15.647 -20.154 -8.252 1.00 93.06 465 PRO A C 1
ATOM 3519 O O . PRO A 1 465 ? 14.492 -19.724 -8.197 1.00 93.06 465 PRO A O 1
ATOM 3522 N N . LEU A 1 466 ? 16.498 -19.820 -9.230 1.00 93.75 466 LEU A N 1
ATOM 3523 C CA . LEU A 1 466 ? 16.227 -18.774 -10.224 1.00 93.75 466 LEU A CA 1
ATOM 3524 C C . LEU A 1 466 ? 14.849 -18.928 -10.878 1.00 93.75 466 LEU A C 1
ATOM 3526 O O . LEU A 1 466 ? 14.127 -17.950 -11.037 1.00 93.75 466 LEU A O 1
ATOM 3530 N N . TRP A 1 467 ? 14.464 -20.151 -11.253 1.00 93.81 467 TRP A N 1
ATOM 3531 C CA . TRP A 1 467 ? 13.184 -20.389 -11.918 1.00 93.81 467 TRP A CA 1
ATOM 3532 C C . TRP A 1 467 ? 11.978 -20.059 -11.031 1.00 93.81 467 TRP A C 1
ATOM 3534 O O . TRP A 1 467 ? 10.992 -19.513 -11.529 1.00 93.81 467 TRP A O 1
ATOM 3544 N N . THR A 1 468 ? 12.065 -20.335 -9.727 1.00 93.31 468 THR A N 1
ATOM 3545 C CA . THR A 1 468 ? 11.005 -20.036 -8.759 1.00 93.31 468 THR A CA 1
ATOM 3546 C C . THR A 1 468 ? 10.760 -18.534 -8.681 1.00 93.31 468 THR A C 1
ATOM 3548 O O . THR A 1 468 ? 9.629 -18.096 -8.884 1.00 93.31 468 THR A O 1
ATOM 3551 N N . GLY A 1 469 ? 11.803 -17.725 -8.478 1.00 94.19 469 GLY A N 1
ATOM 3552 C CA . GLY A 1 469 ? 11.634 -16.272 -8.426 1.00 94.19 469 GLY A CA 1
ATOM 3553 C C . GLY A 1 469 ? 11.379 -15.634 -9.793 1.00 94.19 469 GLY A C 1
ATOM 3554 O O . GLY A 1 469 ? 10.596 -14.694 -9.872 1.00 94.19 469 GLY A O 1
ATOM 3555 N N . LEU A 1 470 ? 11.943 -16.155 -10.890 1.00 95.69 470 LEU A N 1
ATOM 3556 C CA . LEU A 1 470 ? 11.738 -15.608 -12.239 1.00 95.69 470 LEU A CA 1
ATOM 3557 C C . LEU A 1 470 ? 10.284 -15.754 -12.706 1.00 95.69 470 LEU A C 1
ATOM 3559 O O . LEU A 1 470 ? 9.683 -14.780 -13.164 1.00 95.69 470 LEU A O 1
ATOM 3563 N N . ARG A 1 471 ? 9.682 -16.944 -12.557 1.00 95.19 471 ARG A N 1
ATOM 3564 C CA . ARG A 1 471 ? 8.255 -17.136 -12.877 1.00 95.19 471 ARG A CA 1
ATOM 3565 C C . ARG A 1 471 ? 7.364 -16.315 -11.941 1.00 95.19 471 ARG A C 1
ATOM 3567 O O . ARG A 1 471 ? 6.321 -15.825 -12.371 1.00 95.19 471 ARG A O 1
ATOM 3574 N N . GLY A 1 472 ? 7.810 -16.118 -10.697 1.00 94.31 472 GLY A N 1
ATOM 3575 C CA . GLY A 1 472 ? 7.212 -15.190 -9.744 1.00 94.31 472 GLY A CA 1
ATOM 3576 C C . GLY A 1 472 ? 7.187 -13.760 -10.291 1.00 94.31 472 GLY A C 1
ATOM 3577 O O . GLY A 1 472 ? 6.126 -13.206 -10.565 1.00 94.31 472 GLY A O 1
ATOM 3578 N N . LEU A 1 473 ? 8.357 -13.186 -10.557 1.00 96.06 473 LEU A N 1
ATOM 3579 C CA . LEU A 1 473 ? 8.510 -11.813 -11.035 1.00 96.06 473 LEU A CA 1
ATOM 3580 C C . LEU A 1 473 ? 7.801 -11.536 -12.358 1.00 96.06 473 LEU A C 1
ATOM 3582 O O . LEU A 1 473 ? 7.345 -10.416 -12.559 1.00 96.06 473 LEU A O 1
ATOM 3586 N N . LEU A 1 474 ? 7.706 -12.509 -13.266 1.00 96.19 474 LEU A N 1
ATOM 3587 C CA . LEU A 1 474 ? 7.148 -12.275 -14.600 1.00 96.19 474 LEU A CA 1
ATOM 3588 C C . LEU A 1 474 ? 5.654 -12.592 -14.711 1.00 96.19 474 LEU A C 1
ATOM 3590 O O . LEU A 1 474 ? 4.946 -11.843 -15.386 1.00 96.19 474 LEU A O 1
ATOM 3594 N N . PHE A 1 475 ? 5.164 -13.641 -14.032 1.00 94.88 475 PHE A N 1
ATOM 3595 C CA . PHE A 1 475 ? 3.808 -14.173 -14.256 1.00 94.88 475 PHE A CA 1
ATOM 3596 C C . PHE A 1 475 ? 3.055 -14.645 -12.998 1.00 94.88 475 PHE A C 1
ATOM 3598 O O . PHE A 1 475 ? 1.944 -15.157 -13.119 1.00 94.88 475 PHE A O 1
ATOM 3605 N N . SER A 1 476 ? 3.605 -14.468 -11.791 1.00 95.25 476 SER A N 1
ATOM 3606 C CA . SER A 1 476 ? 2.871 -14.633 -10.526 1.00 95.25 476 SER A CA 1
ATOM 3607 C C . SER A 1 476 ? 1.480 -13.979 -10.567 1.00 95.25 476 SER A C 1
ATOM 3609 O O . SER A 1 476 ? 1.392 -12.779 -10.860 1.00 95.25 476 SER A O 1
ATOM 3611 N N . PRO A 1 477 ? 0.411 -14.697 -10.170 1.00 93.62 477 PRO A N 1
ATOM 3612 C CA . PRO A 1 477 ? -0.908 -14.098 -9.957 1.00 93.62 477 PRO A CA 1
ATOM 3613 C C . PRO A 1 477 ? -0.925 -13.079 -8.803 1.00 93.62 477 PRO A C 1
ATOM 3615 O O . PRO A 1 477 ? -1.878 -12.314 -8.682 1.00 93.62 477 PRO A O 1
ATOM 3618 N N . GLY A 1 478 ? 0.108 -13.083 -7.958 1.00 92.31 478 GLY A N 1
ATOM 3619 C CA . GLY A 1 478 ? 0.227 -12.286 -6.746 1.00 92.31 478 GLY A CA 1
ATOM 3620 C C . GLY A 1 478 ? 0.944 -10.948 -6.880 1.00 92.31 478 GLY A C 1
ATOM 3621 O O . GLY A 1 478 ? 0.538 -9.983 -6.239 1.00 92.31 478 GLY A O 1
ATOM 3622 N N . LYS A 1 479 ? 2.060 -10.897 -7.623 1.00 91.81 479 LYS A N 1
ATOM 3623 C CA . LYS A 1 479 ? 2.968 -9.728 -7.656 1.00 91.81 479 LYS A CA 1
ATOM 3624 C C . LYS A 1 479 ? 3.825 -9.648 -8.938 1.00 91.81 479 LYS A C 1
ATOM 3626 O O . LYS A 1 479 ? 4.977 -9.243 -8.865 1.00 91.81 479 LYS A O 1
ATOM 3631 N N . SER A 1 480 ? 3.347 -10.067 -10.108 1.00 95.81 480 SER A N 1
ATOM 3632 C CA . SER A 1 480 ? 4.189 -10.090 -11.324 1.00 95.81 480 SER A CA 1
ATOM 3633 C C . SER A 1 480 ? 4.247 -8.793 -12.125 1.00 95.81 480 SER A C 1
ATOM 3635 O O . SER A 1 480 ? 3.318 -7.999 -12.114 1.00 95.81 480 SER A O 1
ATOM 3637 N N . LEU A 1 481 ? 5.311 -8.612 -12.906 1.00 97.12 481 LEU A N 1
ATOM 3638 C CA . LEU A 1 481 ? 5.522 -7.475 -13.794 1.00 97.12 481 LEU A CA 1
ATOM 3639 C C . LEU A 1 481 ? 4.452 -7.394 -14.889 1.00 97.12 481 LEU A C 1
ATOM 3641 O O . LEU A 1 481 ? 3.866 -6.334 -15.080 1.00 97.12 481 LEU A O 1
ATOM 3645 N N . PHE A 1 482 ? 4.179 -8.490 -15.605 1.00 97.00 482 PHE A N 1
ATOM 3646 C CA . PHE A 1 482 ? 3.310 -8.434 -16.785 1.00 97.00 482 PHE A CA 1
ATOM 3647 C C . PHE A 1 482 ? 1.816 -8.527 -16.467 1.00 97.00 482 PHE A C 1
ATOM 3649 O O . PHE A 1 482 ? 1.034 -7.936 -17.204 1.00 97.00 482 PHE A O 1
ATOM 3656 N N . LEU A 1 483 ? 1.393 -9.190 -15.382 1.00 96.38 483 LEU A N 1
ATOM 3657 C CA . LEU A 1 483 ? -0.024 -9.148 -14.986 1.00 96.38 483 LEU A CA 1
ATOM 3658 C C . LEU A 1 483 ? -0.377 -7.825 -14.297 1.00 96.38 483 LEU A C 1
ATOM 3660 O O . LEU A 1 483 ? -1.475 -7.316 -14.498 1.00 96.38 483 LEU A O 1
ATOM 3664 N N . TYR A 1 484 ? 0.559 -7.235 -13.541 1.00 97.44 484 TYR A N 1
ATOM 3665 C CA . TYR A 1 484 ? 0.343 -5.942 -12.883 1.00 97.44 484 TYR A CA 1
ATOM 3666 C C . TYR A 1 484 ? 0.658 -4.749 -13.787 1.00 97.44 484 TYR A C 1
ATOM 3668 O O . TYR A 1 484 ? 0.301 -3.620 -13.465 1.00 97.44 484 TYR A O 1
ATOM 3676 N N . SER A 1 485 ? 1.352 -4.941 -14.909 1.00 97.81 485 SER A N 1
ATOM 3677 C CA . SER A 1 485 ? 1.627 -3.896 -15.905 1.00 97.81 485 SER A CA 1
ATOM 3678 C C . SER A 1 485 ? 1.663 -4.476 -17.329 1.00 97.81 485 SER A C 1
ATOM 3680 O O . SER A 1 485 ? 2.729 -4.499 -17.953 1.00 97.81 485 SER A O 1
ATOM 3682 N N . PRO A 1 486 ? 0.513 -4.925 -17.879 1.00 97.94 486 PRO A N 1
ATOM 3683 C CA . PRO A 1 486 ? 0.451 -5.563 -19.201 1.00 97.94 486 PRO A CA 1
ATOM 3684 C C . PRO A 1 486 ? 1.004 -4.697 -20.338 1.00 97.94 486 PRO A C 1
ATOM 3686 O O . PRO A 1 486 ? 1.558 -5.225 -21.300 1.00 97.94 486 PRO A O 1
ATOM 3689 N N . TRP A 1 487 ? 0.944 -3.369 -20.206 1.00 98.12 487 TRP A N 1
ATOM 3690 C CA . TRP A 1 487 ? 1.582 -2.407 -21.108 1.00 98.12 487 TRP A CA 1
ATOM 3691 C C . TRP A 1 487 ? 3.055 -2.730 -21.399 1.00 98.12 487 TRP A C 1
ATOM 3693 O O . TRP A 1 487 ? 3.524 -2.574 -22.528 1.00 98.12 487 TRP A O 1
ATOM 3703 N N . LEU A 1 488 ? 3.784 -3.244 -20.404 1.00 98.25 488 LEU A N 1
ATOM 3704 C CA . LEU A 1 488 ? 5.202 -3.573 -20.529 1.00 98.25 488 LEU A CA 1
ATOM 3705 C C . LEU A 1 488 ? 5.471 -4.785 -21.430 1.00 98.25 488 LEU A C 1
ATOM 3707 O O . LEU A 1 488 ? 6.617 -4.983 -21.827 1.00 98.25 488 LEU A O 1
ATOM 3711 N N . LEU A 1 489 ? 4.452 -5.550 -21.841 1.00 97.88 489 LEU A N 1
ATOM 3712 C CA . LEU A 1 489 ? 4.607 -6.580 -22.879 1.00 97.88 489 LEU A CA 1
ATOM 3713 C C . LEU A 1 489 ? 5.109 -5.985 -24.203 1.00 97.88 489 LEU A C 1
ATOM 3715 O O . LEU A 1 489 ? 5.835 -6.651 -24.938 1.00 97.88 489 LEU A O 1
ATOM 3719 N N . LEU A 1 490 ? 4.800 -4.712 -24.483 1.00 98.25 490 LEU A N 1
ATOM 3720 C CA . LEU A 1 490 ? 5.312 -3.991 -25.654 1.00 98.25 490 LEU A CA 1
ATOM 3721 C C . LEU A 1 490 ? 6.835 -3.793 -25.615 1.00 98.25 490 LEU A C 1
ATOM 3723 O O . LEU A 1 490 ? 7.450 -3.626 -26.669 1.00 98.25 490 LEU A O 1
ATOM 3727 N N . ALA A 1 491 ? 7.460 -3.856 -24.435 1.00 98.00 491 ALA A N 1
ATOM 3728 C CA . ALA A 1 491 ? 8.910 -3.758 -24.289 1.00 98.00 491 ALA A CA 1
ATOM 3729 C C . ALA A 1 491 ? 9.646 -4.963 -24.896 1.00 98.00 491 ALA A C 1
ATOM 3731 O O . ALA A 1 491 ? 10.813 -4.830 -25.254 1.00 98.00 491 ALA A O 1
ATOM 3732 N N . LEU A 1 492 ? 8.981 -6.115 -25.065 1.00 97.19 492 LEU A N 1
ATOM 3733 C CA . LEU A 1 492 ? 9.578 -7.304 -25.681 1.00 97.19 492 LEU A CA 1
ATOM 3734 C C . LEU A 1 492 ? 9.875 -7.082 -27.182 1.00 97.19 492 LEU A C 1
ATOM 3736 O O . LEU A 1 492 ? 11.051 -7.065 -27.555 1.00 97.19 492 LEU A O 1
ATOM 3740 N N . PRO A 1 493 ? 8.879 -6.836 -28.063 1.00 97.50 493 PRO A N 1
ATOM 3741 C CA . PRO A 1 493 ? 9.156 -6.485 -29.457 1.00 97.50 493 PRO A CA 1
ATOM 3742 C C . PRO A 1 493 ? 9.809 -5.103 -29.584 1.00 97.50 493 PRO A C 1
ATOM 3744 O O . PRO A 1 493 ? 10.663 -4.901 -30.448 1.00 97.50 493 PRO A O 1
ATOM 3747 N N . GLY A 1 494 ? 9.450 -4.156 -28.713 1.00 97.56 494 GLY A N 1
ATOM 3748 C CA . GLY A 1 494 ? 10.005 -2.808 -28.715 1.00 97.56 494 GLY A CA 1
ATOM 3749 C C . GLY A 1 494 ? 11.506 -2.792 -28.425 1.00 97.56 494 GLY A C 1
ATOM 3750 O O . GLY A 1 494 ? 12.251 -2.139 -29.146 1.00 97.56 494 GLY A O 1
ATOM 3751 N N . GLY A 1 495 ? 11.985 -3.591 -27.470 1.00 96.88 495 GLY A N 1
ATOM 3752 C CA . GLY A 1 495 ? 13.408 -3.718 -27.154 1.00 96.88 495 GLY A CA 1
ATOM 3753 C C . GLY A 1 495 ? 14.229 -4.248 -28.332 1.00 96.88 495 GLY A C 1
ATOM 3754 O O . GLY A 1 495 ? 15.310 -3.730 -28.611 1.00 96.88 495 GLY A O 1
ATOM 3755 N N . VAL A 1 496 ? 13.690 -5.212 -29.090 1.00 97.31 496 VAL A N 1
ATOM 3756 C CA . VAL A 1 496 ? 14.328 -5.722 -30.319 1.00 97.31 496 VAL A CA 1
ATOM 3757 C C . VAL A 1 496 ? 14.435 -4.624 -31.381 1.00 97.31 496 VAL A C 1
ATOM 3759 O O . VAL A 1 496 ? 15.486 -4.452 -32.002 1.00 97.31 496 VAL A O 1
ATOM 3762 N N . LEU A 1 497 ? 13.364 -3.856 -31.586 1.00 96.75 497 LEU A N 1
ATOM 3763 C CA . LEU A 1 497 ? 13.346 -2.733 -32.526 1.00 96.75 497 LEU A CA 1
ATOM 3764 C C . LEU A 1 497 ? 14.282 -1.598 -32.078 1.00 96.75 497 LEU A C 1
ATOM 3766 O O . LEU A 1 497 ? 15.015 -1.047 -32.902 1.00 96.75 497 LEU A O 1
ATOM 3770 N N . LEU A 1 498 ? 14.332 -1.306 -30.775 1.00 95.56 498 LEU A N 1
ATOM 3771 C CA . LEU A 1 498 ? 15.249 -0.333 -30.188 1.00 95.56 498 LEU A CA 1
ATOM 3772 C C . LEU A 1 498 ? 16.701 -0.748 -30.414 1.00 95.56 498 LEU A C 1
ATOM 3774 O O . LEU A 1 498 ? 17.520 0.088 -30.788 1.00 95.56 498 LEU A O 1
ATOM 3778 N N . TRP A 1 499 ? 17.017 -2.035 -30.250 1.00 94.50 499 TRP A N 1
ATOM 3779 C CA . TRP A 1 499 ? 18.353 -2.558 -30.521 1.00 94.50 499 TRP A CA 1
ATOM 3780 C C . TRP A 1 499 ? 18.746 -2.353 -31.980 1.00 94.50 499 TRP A C 1
ATOM 3782 O O . TRP A 1 499 ? 19.872 -1.959 -32.259 1.00 94.50 499 TRP A O 1
ATOM 3792 N N . ARG A 1 500 ? 17.816 -2.552 -32.920 1.00 93.12 500 ARG A N 1
ATOM 3793 C CA . ARG A 1 500 ? 18.066 -2.321 -34.352 1.00 93.12 500 ARG A CA 1
ATOM 3794 C C . ARG A 1 500 ? 18.296 -0.842 -34.676 1.00 93.12 500 ARG A C 1
ATOM 3796 O O . ARG A 1 500 ? 19.170 -0.550 -35.486 1.00 93.12 500 ARG A O 1
ATOM 3803 N N . ARG A 1 501 ? 17.556 0.072 -34.037 1.00 90.94 501 ARG A N 1
ATOM 3804 C CA . ARG A 1 501 ? 17.628 1.526 -34.287 1.00 90.94 501 ARG A CA 1
ATOM 3805 C C . ARG A 1 501 ? 18.798 2.208 -33.562 1.00 90.94 501 ARG A C 1
ATOM 3807 O O . ARG A 1 501 ? 19.490 3.028 -34.152 1.00 90.94 501 ARG A O 1
ATOM 3814 N N . HIS A 1 502 ? 19.057 1.843 -32.305 1.00 87.12 502 HIS A N 1
ATOM 3815 C CA . HIS A 1 502 ? 20.027 2.497 -31.417 1.00 87.12 502 HIS A CA 1
ATOM 3816 C C . HIS A 1 502 ? 20.900 1.486 -30.646 1.00 87.12 502 HIS A C 1
ATOM 3818 O O . HIS A 1 502 ? 20.952 1.505 -29.415 1.00 87.12 502 HIS A O 1
ATOM 3824 N N . ARG A 1 503 ? 21.644 0.625 -31.361 1.00 85.56 503 ARG A N 1
ATOM 3825 C CA . ARG A 1 503 ? 22.484 -0.459 -30.787 1.00 85.56 503 ARG A CA 1
ATOM 3826 C C . ARG A 1 503 ? 23.331 -0.043 -29.581 1.00 85.56 503 ARG A C 1
ATOM 3828 O O . ARG A 1 503 ? 23.419 -0.787 -28.614 1.00 85.56 503 ARG A O 1
ATOM 3835 N N . ARG A 1 504 ? 23.958 1.139 -29.638 1.00 84.88 504 ARG A N 1
ATOM 3836 C CA . ARG A 1 504 ? 24.862 1.621 -28.579 1.00 84.88 504 ARG A CA 1
ATOM 3837 C C . ARG A 1 504 ? 24.140 2.019 -27.295 1.00 84.88 504 ARG A C 1
ATOM 3839 O O . ARG A 1 504 ? 24.774 1.990 -26.255 1.00 84.88 504 ARG A O 1
ATOM 3846 N N . LEU A 1 505 ? 22.861 2.393 -27.364 1.00 88.56 505 LEU A N 1
ATOM 3847 C CA . LEU A 1 505 ? 22.078 2.914 -26.232 1.00 88.56 505 LEU A CA 1
ATOM 3848 C C . LEU A 1 505 ? 21.036 1.919 -25.714 1.00 88.56 505 LEU A C 1
ATOM 3850 O O . LEU A 1 505 ? 20.535 2.064 -24.603 1.00 88.56 505 LEU A O 1
ATOM 3854 N N . ALA A 1 506 ? 20.698 0.907 -26.513 1.00 90.06 506 ALA A N 1
ATOM 3855 C CA . ALA A 1 506 ? 19.639 -0.042 -26.198 1.00 90.06 506 ALA A CA 1
ATOM 3856 C C . ALA A 1 506 ? 19.955 -0.938 -24.982 1.00 90.06 506 ALA A C 1
ATOM 3858 O O . ALA A 1 506 ? 19.022 -1.396 -24.322 1.00 90.06 506 ALA A O 1
ATOM 3859 N N . ALA A 1 507 ? 21.237 -1.156 -24.652 1.00 91.62 507 ALA A N 1
ATOM 3860 C CA . ALA A 1 507 ? 21.677 -1.974 -23.514 1.00 91.62 507 ALA A CA 1
ATOM 3861 C C . ALA A 1 507 ? 21.096 -1.494 -22.181 1.00 91.62 507 ALA A C 1
ATOM 3863 O O . ALA A 1 507 ? 20.535 -2.298 -21.435 1.00 91.62 507 ALA A O 1
ATOM 3864 N N . LEU A 1 508 ? 21.125 -0.187 -21.925 1.00 94.19 508 LEU A N 1
ATOM 3865 C CA . LEU A 1 508 ? 20.549 0.389 -20.713 1.00 94.19 508 LEU A CA 1
ATOM 3866 C C . LEU A 1 508 ? 19.042 0.122 -20.567 1.00 94.19 508 LEU A C 1
ATOM 3868 O O . LEU A 1 508 ? 18.556 -0.039 -19.455 1.00 94.19 508 LEU A O 1
ATOM 3872 N N . PHE A 1 509 ? 18.299 0.054 -21.671 1.00 96.31 509 PHE A N 1
ATOM 3873 C CA . PHE A 1 509 ? 16.840 -0.105 -21.649 1.00 96.31 509 PHE A CA 1
ATOM 3874 C C . PHE A 1 509 ? 16.366 -1.558 -21.729 1.00 96.31 509 PHE A C 1
ATOM 3876 O O . PHE A 1 509 ? 15.190 -1.826 -21.508 1.00 96.31 509 PHE A O 1
ATOM 3883 N N . THR A 1 510 ? 17.259 -2.495 -22.054 1.00 95.06 510 THR A N 1
ATOM 3884 C CA . THR A 1 510 ? 16.906 -3.906 -22.284 1.00 95.06 510 THR A CA 1
ATOM 3885 C C . THR A 1 510 ? 17.727 -4.850 -21.411 1.00 95.06 510 THR A C 1
ATOM 3887 O O . THR A 1 510 ? 17.163 -5.598 -20.617 1.00 95.06 510 THR A O 1
ATOM 3890 N N . VAL A 1 511 ? 19.057 -4.774 -21.489 1.00 95.50 511 VAL A N 1
ATOM 3891 C CA . VAL A 1 511 ? 19.972 -5.640 -20.734 1.00 95.50 511 VAL A CA 1
ATOM 3892 C C . VAL A 1 511 ? 19.917 -5.321 -19.246 1.00 95.50 511 VAL A C 1
ATOM 3894 O O . VAL A 1 511 ? 19.802 -6.238 -18.441 1.00 95.50 511 VAL A O 1
ATOM 3897 N N . PHE A 1 512 ? 19.951 -4.043 -18.861 1.00 95.88 512 PHE A N 1
ATOM 3898 C CA . PHE A 1 512 ? 19.939 -3.680 -17.442 1.00 95.88 512 PHE A CA 1
ATOM 3899 C C . PHE A 1 512 ? 18.649 -4.124 -16.718 1.00 95.88 512 PHE A C 1
ATOM 3901 O O . PHE A 1 512 ? 18.774 -4.831 -15.716 1.00 95.88 512 PHE A O 1
ATOM 3908 N N . PRO A 1 513 ? 17.427 -3.864 -17.235 1.00 97.19 513 PRO A N 1
ATOM 3909 C CA . PRO A 1 513 ? 16.210 -4.460 -16.682 1.00 97.19 513 PRO A CA 1
ATOM 3910 C C . PRO A 1 513 ? 16.236 -5.989 -16.616 1.00 97.19 513 PRO A C 1
ATOM 3912 O O . PRO A 1 513 ? 15.821 -6.553 -15.607 1.00 97.19 513 PRO A O 1
ATOM 3915 N N . ALA A 1 514 ? 16.755 -6.669 -17.645 1.00 96.62 514 ALA A N 1
ATOM 3916 C CA . ALA A 1 514 ? 16.858 -8.129 -17.647 1.00 96.62 514 ALA A CA 1
ATOM 3917 C C . ALA A 1 514 ? 17.801 -8.650 -16.547 1.00 96.62 514 ALA A C 1
ATOM 3919 O O . ALA A 1 514 ? 17.455 -9.597 -15.844 1.00 96.62 514 ALA A O 1
ATOM 3920 N N . VAL A 1 515 ? 18.953 -8.001 -16.344 1.00 95.62 515 VAL A N 1
ATOM 3921 C CA . VAL A 1 515 ? 19.893 -8.323 -15.256 1.00 95.62 515 VAL A CA 1
ATOM 3922 C C . VAL A 1 515 ? 19.231 -8.131 -13.893 1.00 95.62 515 VAL A C 1
ATOM 3924 O O . VAL A 1 515 ? 19.357 -8.995 -13.030 1.00 95.62 515 VAL A O 1
ATOM 3927 N N . VAL A 1 516 ? 18.487 -7.038 -13.705 1.00 95.00 516 VAL A N 1
ATOM 3928 C CA . VAL A 1 516 ? 17.760 -6.771 -12.455 1.00 95.00 516 VAL A CA 1
ATOM 3929 C C . VAL A 1 516 ? 16.687 -7.836 -12.205 1.00 95.00 516 VAL A C 1
ATOM 3931 O O . VAL A 1 516 ? 16.587 -8.338 -11.089 1.00 95.00 516 VAL A O 1
ATOM 3934 N N . VAL A 1 517 ? 15.933 -8.243 -13.230 1.00 96.38 517 VAL A N 1
ATOM 3935 C CA . VAL A 1 517 ? 14.948 -9.335 -13.123 1.00 96.38 517 VAL A CA 1
ATOM 3936 C C . VAL A 1 517 ? 15.612 -10.657 -12.728 1.00 96.38 517 VAL A C 1
ATOM 3938 O O . VAL A 1 517 ? 15.099 -11.344 -11.850 1.00 96.38 517 VAL A O 1
ATOM 3941 N N . VAL A 1 518 ? 16.754 -11.007 -13.328 1.00 96.00 518 VAL A N 1
ATOM 3942 C CA . VAL A 1 518 ? 17.496 -12.231 -12.974 1.00 96.00 518 VAL A CA 1
ATOM 3943 C C . VAL A 1 518 ? 18.000 -12.165 -11.534 1.00 96.00 518 VAL A C 1
ATOM 3945 O O . VAL A 1 518 ? 17.774 -13.100 -10.771 1.00 96.00 518 VAL A O 1
ATOM 3948 N N . LEU A 1 519 ? 18.617 -11.047 -11.141 1.00 92.56 519 LEU A N 1
ATOM 3949 C CA . LEU A 1 519 ? 19.163 -10.860 -9.798 1.00 92.56 519 LEU A CA 1
ATOM 3950 C C . LEU A 1 519 ? 18.072 -10.972 -8.725 1.00 92.56 519 LEU A C 1
ATOM 3952 O O . LEU A 1 519 ? 18.214 -11.735 -7.775 1.00 92.56 519 LEU A O 1
ATOM 3956 N N . TYR A 1 520 ? 16.953 -10.259 -8.888 1.00 93.62 520 TYR A N 1
ATOM 3957 C CA . TYR A 1 520 ? 15.841 -10.347 -7.938 1.00 93.62 520 TYR A CA 1
ATOM 3958 C C . TYR A 1 520 ? 15.073 -11.669 -8.035 1.00 93.62 520 TYR A C 1
ATOM 3960 O O . TYR A 1 520 ? 14.420 -12.048 -7.068 1.00 93.62 520 TYR A O 1
ATOM 3968 N N . GLY A 1 521 ? 15.172 -12.395 -9.152 1.00 94.69 521 GLY A N 1
ATOM 3969 C CA . GLY A 1 521 ? 14.625 -13.746 -9.296 1.00 94.69 521 GLY A CA 1
ATOM 3970 C C . GLY A 1 521 ? 15.363 -14.794 -8.458 1.00 94.69 521 GLY A C 1
ATOM 3971 O O . GLY A 1 521 ? 14.817 -15.865 -8.217 1.00 94.69 521 GLY A O 1
ATOM 3972 N N . MET A 1 522 ? 16.572 -14.484 -7.988 1.00 93.38 522 MET A N 1
ATOM 3973 C CA . MET A 1 522 ? 17.344 -15.331 -7.070 1.00 93.38 522 MET A CA 1
ATOM 3974 C C . MET A 1 522 ? 17.211 -14.898 -5.604 1.00 93.38 522 MET A C 1
ATOM 3976 O O . MET A 1 522 ? 17.655 -15.611 -4.703 1.00 93.38 522 MET A O 1
ATOM 3980 N N . LYS A 1 523 ? 16.565 -13.753 -5.349 1.00 90.25 523 LYS A N 1
ATOM 3981 C CA . LYS A 1 523 ? 16.366 -13.221 -4.003 1.00 90.25 523 LYS A CA 1
ATOM 3982 C C . LYS A 1 523 ? 15.237 -13.958 -3.285 1.00 90.25 523 LYS A C 1
ATOM 3984 O O . LYS A 1 523 ? 14.135 -14.086 -3.819 1.00 90.25 523 LYS A O 1
ATOM 3989 N N . LEU A 1 524 ? 15.477 -14.362 -2.039 1.00 85.31 524 LEU A N 1
ATOM 3990 C CA . LEU A 1 524 ? 14.550 -15.129 -1.203 1.00 85.31 524 LEU A CA 1
ATOM 3991 C C . LEU A 1 524 ? 13.177 -14.446 -1.070 1.00 85.31 524 LEU A C 1
ATOM 3993 O O . LEU A 1 524 ? 12.125 -15.046 -1.313 1.00 85.31 524 LEU A O 1
ATOM 3997 N N . VAL A 1 525 ? 13.189 -13.143 -0.785 1.00 87.00 525 VAL A N 1
ATOM 3998 C CA . VAL A 1 525 ? 12.020 -12.258 -0.899 1.00 87.00 525 VAL A CA 1
ATOM 3999 C C . VAL A 1 525 ? 12.123 -11.511 -2.230 1.00 87.00 525 VAL A C 1
ATOM 4001 O O . VAL A 1 525 ? 12.686 -10.418 -2.269 1.00 87.00 525 VAL A O 1
ATOM 4004 N N . TRP A 1 526 ? 11.628 -12.086 -3.328 1.00 91.50 526 TRP A N 1
ATOM 4005 C CA . TRP A 1 526 ? 11.718 -11.491 -4.676 1.00 91.50 526 TRP A CA 1
ATOM 4006 C C . TRP A 1 526 ? 10.659 -10.408 -4.946 1.00 91.50 526 TRP A C 1
ATOM 4008 O O . TRP A 1 526 ? 10.887 -9.507 -5.747 1.00 91.50 526 TRP A O 1
ATOM 4018 N N . HIS A 1 527 ? 9.492 -10.476 -4.294 1.00 90.06 527 HIS A N 1
ATOM 4019 C CA . HIS A 1 527 ? 8.353 -9.589 -4.582 1.00 90.06 527 HIS A CA 1
ATOM 4020 C C . HIS A 1 527 ? 8.476 -8.217 -3.908 1.00 90.06 527 HIS A C 1
ATOM 4022 O O . HIS A 1 527 ? 8.048 -7.206 -4.457 1.00 90.06 527 HIS A O 1
ATOM 4028 N N . GLY A 1 528 ? 9.045 -8.171 -2.703 1.00 85.06 528 GLY A N 1
ATOM 4029 C CA . GLY A 1 528 ? 9.270 -6.937 -1.955 1.00 85.06 528 GLY A CA 1
ATOM 4030 C C . GLY A 1 528 ? 8.020 -6.268 -1.365 1.00 85.06 528 GLY A C 1
ATOM 4031 O O . GLY A 1 528 ? 8.192 -5.253 -0.703 1.00 85.06 528 GLY A O 1
ATOM 4032 N N . GLY A 1 529 ? 6.807 -6.795 -1.551 1.00 84.94 529 GLY A N 1
ATOM 4033 C CA . GLY A 1 529 ? 5.550 -6.215 -1.028 1.00 84.94 529 GLY A CA 1
ATOM 4034 C C . GLY A 1 529 ? 4.912 -5.170 -1.961 1.00 84.94 529 GLY A C 1
ATOM 4035 O O . GLY A 1 529 ? 5.486 -4.851 -2.996 1.00 84.94 529 GLY A O 1
ATOM 4036 N N . GLY A 1 530 ? 3.723 -4.649 -1.627 1.00 88.44 530 GLY A N 1
ATOM 4037 C CA . GLY A 1 530 ? 3.041 -3.618 -2.436 1.00 88.44 530 GLY A CA 1
ATOM 4038 C C . GLY A 1 530 ? 2.301 -4.142 -3.680 1.00 88.44 530 GLY A C 1
ATOM 4039 O O . GLY A 1 530 ? 1.929 -5.316 -3.728 1.00 88.44 530 GLY A O 1
ATOM 4040 N N . TRP A 1 531 ? 2.052 -3.275 -4.672 1.00 93.88 531 TRP A N 1
ATOM 4041 C CA . TRP A 1 531 ? 1.261 -3.587 -5.877 1.00 93.88 531 TRP A CA 1
ATOM 4042 C C . TRP A 1 531 ? 2.134 -4.056 -7.052 1.00 93.88 531 TRP A C 1
ATOM 4044 O O . TRP A 1 531 ? 2.683 -3.252 -7.802 1.00 93.88 531 TRP A O 1
ATOM 4054 N N . GLY A 1 532 ? 2.252 -5.371 -7.235 1.00 94.56 532 GLY A N 1
ATOM 4055 C CA . GLY A 1 532 ? 3.238 -5.951 -8.150 1.00 94.56 532 GLY A CA 1
ATOM 4056 C C . GLY A 1 532 ? 4.604 -6.142 -7.471 1.00 94.56 532 GLY A C 1
ATOM 4057 O O . GLY A 1 532 ? 4.690 -6.117 -6.241 1.00 94.56 532 GLY A O 1
ATOM 4058 N N . PRO A 1 533 ? 5.683 -6.372 -8.236 1.00 94.62 533 PRO A N 1
ATOM 4059 C CA . PRO A 1 533 ? 7.006 -6.614 -7.683 1.00 94.62 533 PRO A CA 1
ATOM 4060 C C . PRO A 1 533 ? 7.718 -5.283 -7.428 1.00 94.62 533 PRO A C 1
ATOM 4062 O O . PRO A 1 533 ? 8.316 -4.709 -8.344 1.00 94.62 533 PRO A O 1
ATOM 4065 N N . ARG A 1 534 ? 7.696 -4.799 -6.177 1.00 92.62 534 ARG A N 1
ATOM 4066 C CA . ARG A 1 534 ? 8.263 -3.496 -5.770 1.00 92.62 534 ARG A CA 1
ATOM 4067 C C . ARG A 1 534 ? 9.670 -3.253 -6.304 1.00 92.62 534 ARG A C 1
ATOM 4069 O O . ARG A 1 534 ? 9.977 -2.158 -6.764 1.00 92.62 534 ARG A O 1
ATOM 4076 N N . TYR A 1 535 ? 10.528 -4.269 -6.265 1.00 92.00 535 TYR A N 1
ATOM 4077 C CA . TYR A 1 535 ? 11.920 -4.130 -6.695 1.00 92.00 535 TYR A CA 1
ATOM 4078 C C . TYR A 1 535 ? 12.088 -3.867 -8.194 1.00 92.00 535 TYR A C 1
ATOM 4080 O O . TYR A 1 535 ? 13.148 -3.400 -8.609 1.00 92.00 535 TYR A O 1
ATOM 4088 N N . LEU A 1 536 ? 11.055 -4.122 -9.004 1.00 96.38 536 LEU A N 1
ATOM 4089 C CA . LEU A 1 536 ? 11.054 -3.817 -10.432 1.00 96.38 536 LEU A CA 1
ATOM 4090 C C . LEU A 1 536 ? 10.426 -2.463 -10.765 1.00 96.38 536 LEU A C 1
ATOM 4092 O O . LEU A 1 536 ? 10.562 -2.038 -11.910 1.00 96.38 536 LEU A O 1
ATOM 4096 N N . VAL A 1 537 ? 9.829 -1.746 -9.803 1.00 96.12 537 VAL A N 1
ATOM 4097 C CA . VAL A 1 537 ? 9.314 -0.376 -10.008 1.00 96.12 537 VAL A CA 1
ATOM 4098 C C . VAL A 1 537 ? 10.361 0.532 -10.669 1.00 96.12 537 VAL A C 1
ATOM 4100 O O . VAL A 1 537 ? 10.022 1.185 -11.658 1.00 96.12 537 VAL A O 1
ATOM 4103 N N . PRO A 1 538 ? 11.650 0.513 -10.266 1.00 96.44 538 PRO A N 1
ATOM 4104 C CA . PRO A 1 538 ? 12.671 1.305 -10.948 1.00 96.44 538 PRO A CA 1
ATOM 4105 C C . PRO A 1 538 ? 12.913 0.922 -12.414 1.00 96.44 538 PRO A C 1
ATOM 4107 O O . PRO A 1 538 ? 13.365 1.749 -13.203 1.00 96.44 538 PRO A O 1
ATOM 4110 N N . MET A 1 539 ? 12.615 -0.315 -12.816 1.00 97.56 539 MET A N 1
ATOM 4111 C CA . MET A 1 539 ? 12.798 -0.779 -14.198 1.00 97.56 539 MET A CA 1
ATOM 4112 C C . MET A 1 539 ? 11.631 -0.392 -15.114 1.00 97.56 539 MET A C 1
ATOM 4114 O O . MET A 1 539 ? 11.804 -0.319 -16.331 1.00 97.56 539 MET A O 1
ATOM 4118 N N . VAL A 1 540 ? 10.456 -0.098 -14.552 1.00 98.38 540 VAL A N 1
ATOM 4119 C CA . VAL A 1 540 ? 9.238 0.269 -15.292 1.00 98.38 540 VAL A CA 1
ATOM 4120 C C . VAL A 1 540 ? 9.440 1.434 -16.281 1.00 98.38 540 VAL A C 1
ATOM 4122 O O . VAL A 1 540 ? 9.018 1.283 -17.433 1.00 98.38 540 VAL A O 1
ATOM 4125 N N . PRO A 1 541 ? 10.101 2.566 -15.946 1.00 98.50 541 PRO A N 1
ATOM 4126 C CA . PRO A 1 541 ? 10.332 3.628 -16.929 1.00 98.50 541 PRO A CA 1
ATOM 4127 C C . PRO A 1 541 ? 11.302 3.215 -18.045 1.00 98.50 541 PRO A C 1
ATOM 4129 O O . PRO A 1 541 ? 11.102 3.612 -19.192 1.00 98.50 541 PRO A O 1
ATOM 4132 N N . LEU A 1 542 ? 12.311 2.382 -17.758 1.00 98.44 542 LEU A N 1
ATOM 4133 C CA . LEU A 1 542 ? 13.235 1.877 -18.783 1.00 98.44 542 LEU A CA 1
ATOM 4134 C C . LEU A 1 542 ? 12.521 0.950 -19.767 1.00 98.44 542 LEU A C 1
ATOM 4136 O O . LEU A 1 542 ? 12.676 1.095 -20.978 1.00 98.44 542 LEU A O 1
ATOM 4140 N N . LEU A 1 543 ? 11.686 0.047 -19.251 1.00 98.50 543 LEU A N 1
ATOM 4141 C CA . LEU A 1 543 ? 10.859 -0.840 -20.065 1.00 98.50 543 LEU A CA 1
ATOM 4142 C C . LEU A 1 543 ? 9.791 -0.062 -20.847 1.00 98.50 543 LEU A C 1
ATOM 4144 O O . LEU A 1 543 ? 9.496 -0.405 -21.987 1.00 98.50 543 LEU A O 1
ATOM 4148 N N . SER A 1 544 ? 9.264 1.031 -20.293 1.00 98.38 544 SER A N 1
ATOM 4149 C CA . SER A 1 544 ? 8.342 1.925 -21.010 1.00 98.38 544 SER A CA 1
ATOM 4150 C C . SER A 1 544 ? 9.034 2.665 -22.162 1.00 98.38 544 SER A C 1
ATOM 4152 O O . SER A 1 544 ? 8.444 2.836 -23.227 1.00 98.38 544 SER A O 1
ATOM 4154 N N . ILE A 1 545 ? 10.306 3.046 -21.995 1.00 98.50 545 ILE A N 1
ATOM 4155 C CA . ILE A 1 545 ? 11.139 3.570 -23.089 1.00 98.50 545 ILE A CA 1
ATOM 4156 C C . ILE A 1 545 ? 11.404 2.472 -24.128 1.00 98.50 545 ILE A C 1
ATOM 4158 O O . ILE A 1 545 ? 11.263 2.717 -25.326 1.00 98.50 545 ILE A O 1
ATOM 4162 N N . ALA A 1 546 ? 11.715 1.247 -23.692 1.00 98.25 546 ALA A N 1
ATOM 4163 C CA . ALA A 1 546 ? 11.888 0.098 -24.581 1.00 98.25 546 ALA A CA 1
ATOM 4164 C C . ALA A 1 546 ? 10.597 -0.292 -25.321 1.00 98.25 546 ALA A C 1
ATOM 4166 O O . ALA A 1 546 ? 10.679 -0.848 -26.410 1.00 98.25 546 ALA A O 1
ATOM 4167 N N . ALA A 1 547 ? 9.415 0.020 -24.786 1.00 98.31 547 ALA A N 1
ATOM 4168 C CA . ALA A 1 547 ? 8.129 -0.195 -25.448 1.00 98.31 547 ALA A CA 1
ATOM 4169 C C . ALA A 1 547 ? 7.844 0.813 -26.579 1.00 98.31 547 ALA A C 1
ATOM 4171 O O . ALA A 1 547 ? 7.060 0.513 -27.481 1.00 98.31 547 ALA A O 1
ATOM 4172 N N . ALA A 1 548 ? 8.485 1.988 -26.575 1.00 98.00 548 ALA A N 1
ATOM 4173 C CA . ALA A 1 548 ? 8.185 3.074 -27.511 1.00 98.00 548 ALA A CA 1
ATOM 4174 C C . ALA A 1 548 ? 8.281 2.701 -29.009 1.00 98.00 548 ALA A C 1
ATOM 4176 O O . ALA A 1 548 ? 7.383 3.093 -29.752 1.00 98.00 548 ALA A O 1
ATOM 4177 N N . PRO A 1 549 ? 9.260 1.904 -29.486 1.00 97.88 549 PRO A N 1
ATOM 4178 C CA . PRO A 1 549 ? 9.290 1.468 -30.885 1.00 97.88 549 PRO A CA 1
ATOM 4179 C C . PRO A 1 549 ? 8.096 0.596 -31.280 1.00 97.88 549 PRO A C 1
ATOM 4181 O O . PRO A 1 549 ? 7.610 0.681 -32.404 1.00 97.88 549 PRO A O 1
ATOM 4184 N N . ALA A 1 550 ? 7.616 -0.258 -30.370 1.00 97.75 550 ALA A N 1
ATOM 4185 C CA . ALA A 1 550 ? 6.429 -1.070 -30.622 1.00 97.75 550 ALA A CA 1
ATOM 4186 C C . ALA A 1 550 ? 5.167 -0.197 -30.639 1.00 97.75 550 ALA A C 1
ATOM 4188 O O . ALA A 1 550 ? 4.288 -0.407 -31.472 1.00 97.75 550 ALA A O 1
ATOM 4189 N N . VAL A 1 551 ? 5.101 0.818 -29.771 1.00 97.69 551 VAL A N 1
ATOM 4190 C CA . VAL A 1 551 ? 4.039 1.834 -29.793 1.00 97.69 551 VAL A CA 1
ATOM 4191 C C . VAL A 1 551 ? 4.033 2.582 -31.129 1.00 97.69 551 VAL A C 1
ATOM 4193 O O . VAL A 1 551 ? 2.987 2.653 -31.768 1.00 97.69 551 VAL A O 1
ATOM 4196 N N . GLU A 1 552 ? 5.184 3.086 -31.583 1.00 97.06 552 GLU A N 1
ATOM 4197 C CA . GLU A 1 552 ? 5.336 3.76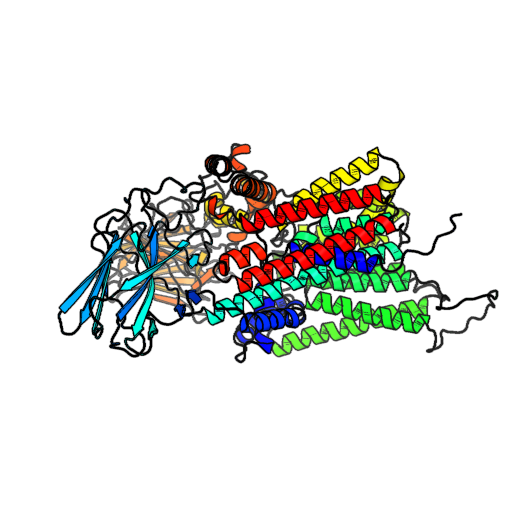9 -32.879 1.00 97.06 552 GLU A CA 1
ATOM 4198 C C . GLU A 1 552 ? 4.844 2.881 -34.028 1.00 97.06 552 GLU A C 1
ATOM 4200 O O . GLU A 1 552 ? 3.949 3.257 -34.786 1.00 97.06 552 GLU A O 1
ATOM 4205 N N . TRP A 1 553 ? 5.323 1.637 -34.064 1.00 95.88 553 TRP A N 1
ATOM 4206 C CA . TRP A 1 553 ? 4.927 0.642 -35.056 1.00 95.88 553 TRP A CA 1
ATOM 4207 C C . TRP A 1 553 ? 3.415 0.367 -35.068 1.00 95.88 553 TRP A C 1
ATOM 4209 O O . TRP A 1 553 ? 2.805 0.270 -36.136 1.00 95.88 553 TRP A O 1
ATOM 4219 N N . LEU A 1 554 ? 2.783 0.252 -33.894 1.00 96.19 554 LEU A N 1
ATOM 4220 C CA . LEU A 1 554 ? 1.339 0.011 -33.776 1.00 96.19 554 LEU A CA 1
ATOM 4221 C C . LEU A 1 554 ? 0.521 1.228 -34.227 1.00 96.19 554 LEU A C 1
ATOM 4223 O O . LEU A 1 554 ? -0.540 1.059 -34.840 1.00 96.19 554 LEU A O 1
ATOM 4227 N N . LEU A 1 555 ? 1.008 2.440 -33.946 1.00 93.56 555 LEU A N 1
ATOM 4228 C CA . LEU A 1 555 ? 0.359 3.695 -34.326 1.00 93.56 555 LEU A CA 1
ATOM 4229 C C . LEU A 1 555 ? 0.402 3.938 -35.842 1.00 93.56 555 LEU A C 1
ATOM 4231 O O . LEU A 1 555 ? -0.566 4.478 -36.391 1.00 93.56 555 LEU A O 1
ATOM 4235 N N . GLU A 1 556 ? 1.468 3.518 -36.522 1.00 93.44 556 GLU A N 1
ATOM 4236 C CA . GLU A 1 556 ? 1.690 3.778 -37.952 1.00 93.44 556 GLU A CA 1
ATOM 4237 C C . GLU A 1 556 ? 0.974 2.794 -38.893 1.00 93.44 556 GLU A C 1
ATOM 4239 O O . GLU A 1 556 ? 0.631 3.165 -40.013 1.00 93.44 556 GLU A O 1
ATOM 4244 N N . ARG A 1 557 ? 0.692 1.556 -38.459 1.00 89.56 557 ARG A N 1
ATOM 4245 C CA . ARG A 1 557 ? 0.225 0.484 -39.366 1.00 89.56 557 ARG A CA 1
ATOM 4246 C C . ARG A 1 557 ? -1.263 0.454 -39.711 1.00 89.56 557 ARG A C 1
ATOM 4248 O O . ARG A 1 557 ? -1.620 -0.137 -40.726 1.00 89.56 557 ARG A O 1
ATOM 4255 N N . GLY A 1 558 ? -2.139 1.064 -38.913 1.00 89.75 558 GLY A N 1
ATOM 4256 C CA . GLY A 1 558 ? -3.567 1.157 -39.241 1.00 89.75 558 GLY A CA 1
ATOM 4257 C C . GLY A 1 558 ? -4.515 1.082 -38.045 1.00 89.75 558 GLY A C 1
ATOM 4258 O O . GLY A 1 558 ? -4.111 1.136 -36.887 1.00 89.75 558 GLY A O 1
ATOM 4259 N N . ARG A 1 559 ? -5.823 0.978 -38.320 1.00 90.44 559 ARG A N 1
ATOM 4260 C CA . ARG A 1 559 ? -6.872 0.992 -37.278 1.00 90.44 559 ARG A CA 1
ATOM 4261 C C . ARG A 1 559 ? -6.868 -0.263 -36.399 1.00 90.44 559 ARG A C 1
ATOM 4263 O O . ARG A 1 559 ? -7.052 -0.139 -35.194 1.00 90.44 559 ARG A O 1
ATOM 4270 N N . ALA A 1 560 ? -6.616 -1.442 -36.971 1.00 92.75 560 ALA A N 1
ATOM 4271 C CA . ALA A 1 560 ? -6.609 -2.704 -36.224 1.00 92.75 560 ALA A CA 1
ATOM 4272 C C . ALA A 1 560 ? -5.490 -2.752 -35.165 1.00 92.75 560 ALA A C 1
ATOM 4274 O O . ALA A 1 560 ? -5.746 -3.071 -34.007 1.00 92.75 560 ALA A O 1
ATOM 4275 N N . THR A 1 561 ? -4.266 -2.350 -35.523 1.00 93.44 561 THR A N 1
ATOM 4276 C CA . THR A 1 561 ? -3.123 -2.299 -34.594 1.00 93.44 561 THR A CA 1
ATOM 4277 C C . THR A 1 561 ? -3.297 -1.240 -33.507 1.00 93.44 561 THR A C 1
ATOM 4279 O O . THR A 1 561 ? -2.943 -1.475 -32.354 1.00 93.44 561 THR A O 1
ATOM 4282 N N . ARG A 1 562 ? -3.918 -0.100 -33.835 1.00 92.56 562 ARG A N 1
ATOM 4283 C CA . ARG A 1 562 ? -4.337 0.892 -32.832 1.00 92.56 562 ARG A CA 1
ATOM 4284 C C . ARG A 1 562 ? -5.383 0.325 -31.873 1.00 92.56 562 ARG A C 1
ATOM 4286 O O . ARG A 1 562 ? -5.307 0.605 -30.684 1.00 92.56 562 ARG A O 1
ATOM 4293 N N . GLY A 1 563 ? -6.311 -0.499 -32.364 1.00 93.69 563 GLY A N 1
ATOM 4294 C CA . GLY A 1 563 ? -7.271 -1.227 -31.530 1.00 93.69 563 GLY A CA 1
ATOM 4295 C C . GLY A 1 563 ? -6.589 -2.143 -30.510 1.00 93.69 563 GLY A C 1
ATOM 4296 O O . GLY A 1 563 ? -6.955 -2.116 -29.341 1.00 93.69 563 GLY A O 1
ATOM 4297 N N . VAL A 1 564 ? -5.541 -2.873 -30.916 1.00 94.69 564 VAL A N 1
ATOM 4298 C CA . VAL A 1 564 ? -4.720 -3.692 -30.000 1.00 94.69 564 VAL A CA 1
ATOM 4299 C C . VAL A 1 564 ? -4.049 -2.828 -28.932 1.00 94.69 564 VAL A C 1
ATOM 4301 O O . VAL A 1 564 ? -4.105 -3.162 -27.751 1.00 94.69 564 VAL A O 1
ATOM 4304 N N . LEU A 1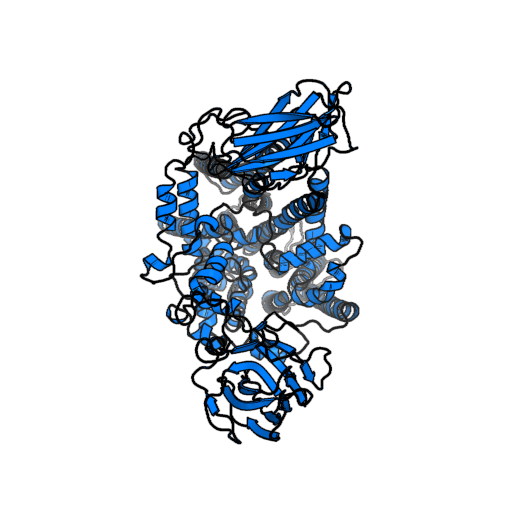 565 ? -3.454 -1.698 -29.328 1.00 95.81 565 LEU A N 1
ATOM 4305 C CA . LEU A 1 565 ? -2.819 -0.763 -28.395 1.00 95.81 565 LEU A CA 1
ATOM 4306 C C . LEU A 1 565 ? -3.822 -0.208 -27.370 1.00 95.81 565 LEU A C 1
ATOM 4308 O O . LEU A 1 565 ? -3.525 -0.177 -26.179 1.00 95.81 565 LEU A O 1
ATOM 4312 N N . VAL A 1 566 ? -5.015 0.193 -27.825 1.00 95.00 566 VAL A N 1
ATOM 4313 C CA . VAL A 1 566 ? -6.100 0.689 -26.961 1.00 95.00 566 VAL A CA 1
ATOM 4314 C C . VAL A 1 566 ? -6.621 -0.413 -26.040 1.00 95.00 566 VAL A C 1
ATOM 4316 O O . VAL A 1 566 ? -6.807 -0.159 -24.855 1.00 95.00 566 VAL A O 1
ATOM 4319 N N . GLY A 1 567 ? -6.809 -1.636 -26.542 1.00 97.06 567 GLY A N 1
ATOM 4320 C CA . GLY A 1 567 ? -7.226 -2.780 -25.730 1.00 97.06 567 GLY A CA 1
ATOM 4321 C C . GLY A 1 567 ? -6.217 -3.105 -24.628 1.00 97.06 567 GLY A C 1
ATOM 4322 O O . GLY A 1 567 ? -6.596 -3.243 -23.466 1.00 97.06 567 GLY A O 1
ATOM 4323 N N . LEU A 1 568 ? -4.922 -3.140 -24.961 1.00 97.38 568 LEU A N 1
ATOM 4324 C CA . LEU A 1 568 ? -3.858 -3.350 -23.977 1.00 97.38 568 LEU A CA 1
ATOM 4325 C C . LEU A 1 568 ? -3.802 -2.217 -22.945 1.00 97.38 568 LEU A C 1
ATOM 4327 O O . LEU A 1 568 ? -3.651 -2.487 -21.752 1.00 97.38 568 LEU A O 1
ATOM 4331 N N . ALA A 1 569 ? -3.944 -0.964 -23.387 1.00 96.88 569 ALA A N 1
ATOM 4332 C CA . ALA A 1 569 ? -4.013 0.188 -22.493 1.00 96.88 569 ALA A CA 1
ATOM 4333 C C . ALA A 1 569 ? -5.217 0.087 -21.546 1.00 96.88 569 ALA A C 1
ATOM 4335 O O . ALA A 1 569 ? -5.046 0.268 -20.347 1.00 96.88 569 ALA A O 1
ATOM 4336 N N . ALA A 1 570 ? -6.401 -0.271 -22.052 1.00 96.94 570 ALA A N 1
ATOM 4337 C CA . ALA A 1 570 ? -7.617 -0.416 -21.254 1.00 96.94 570 ALA A CA 1
ATOM 4338 C C . ALA A 1 570 ? -7.484 -1.512 -20.185 1.00 96.94 570 ALA A C 1
ATOM 4340 O O . ALA A 1 570 ? -7.794 -1.265 -19.022 1.00 96.94 570 ALA A O 1
ATOM 4341 N N . VAL A 1 571 ? -6.953 -2.687 -20.546 1.00 97.81 571 VAL A N 1
ATOM 4342 C CA . VAL A 1 571 ? -6.676 -3.768 -19.580 1.00 97.81 571 VAL A CA 1
ATOM 4343 C C . VAL A 1 571 ? -5.667 -3.306 -18.528 1.00 97.81 571 VAL A C 1
ATOM 4345 O O . VAL A 1 571 ? -5.873 -3.506 -17.334 1.00 97.81 571 VAL A O 1
ATOM 4348 N N . SER A 1 572 ? -4.594 -2.642 -18.957 1.00 98.19 572 SER A N 1
ATOM 4349 C CA . SER A 1 572 ? -3.531 -2.189 -18.054 1.00 98.19 572 SER A CA 1
ATOM 4350 C C . SER A 1 572 ? -3.996 -1.107 -17.081 1.00 98.19 572 SER A C 1
ATOM 4352 O O . SER A 1 572 ? -3.644 -1.156 -15.904 1.00 98.19 572 SER A O 1
ATOM 4354 N N . VAL A 1 573 ? -4.804 -0.157 -17.561 1.00 97.88 573 VAL A N 1
ATOM 4355 C CA . VAL A 1 573 ? -5.459 0.874 -16.745 1.00 97.88 573 VAL A CA 1
ATOM 4356 C C . VAL A 1 573 ? -6.451 0.231 -15.779 1.00 97.88 573 VAL A C 1
ATOM 4358 O O . VAL A 1 573 ? -6.439 0.572 -14.603 1.00 97.88 573 VAL A O 1
ATOM 4361 N N . GLY A 1 574 ? -7.246 -0.748 -16.226 1.00 96.88 574 GLY A N 1
ATOM 4362 C CA . GLY A 1 574 ? -8.156 -1.505 -15.361 1.00 96.88 574 GLY A CA 1
ATOM 4363 C C . GLY A 1 574 ? -7.436 -2.166 -14.183 1.00 96.88 574 GLY A C 1
ATOM 4364 O O . GLY A 1 574 ? -7.897 -2.071 -13.050 1.00 96.88 574 GLY A O 1
ATOM 4365 N N . VAL A 1 575 ? -6.258 -2.747 -14.425 1.00 97.44 575 VAL A N 1
ATOM 4366 C CA . VAL A 1 575 ? -5.397 -3.282 -13.359 1.00 97.44 575 VAL A CA 1
ATOM 4367 C C . VAL A 1 575 ? -4.930 -2.182 -12.400 1.00 97.44 575 VAL A C 1
ATOM 4369 O O . VAL A 1 575 ? -4.971 -2.384 -11.190 1.00 97.44 575 VAL A O 1
ATOM 4372 N N . GLN A 1 576 ? -4.518 -1.008 -12.895 1.00 97.38 576 GLN A N 1
ATOM 4373 C CA . GLN A 1 576 ? -4.082 0.084 -12.010 1.00 97.38 576 GLN A CA 1
ATOM 4374 C C . GLN A 1 576 ? -5.228 0.665 -11.184 1.00 97.38 576 GLN A C 1
ATOM 4376 O O . GLN A 1 576 ? -5.022 0.985 -10.017 1.00 97.38 576 GLN A O 1
ATOM 4381 N N . LEU A 1 577 ? -6.435 0.747 -11.751 1.00 95.31 577 LEU A N 1
ATOM 4382 C CA . LEU A 1 577 ? -7.622 1.210 -11.035 1.00 95.31 577 LEU A CA 1
ATOM 4383 C C . LEU A 1 577 ? -7.907 0.348 -9.801 1.00 95.31 577 LEU A C 1
ATOM 4385 O O . LEU A 1 577 ? -8.262 0.902 -8.767 1.00 95.31 577 LEU A O 1
ATOM 4389 N N . LEU A 1 578 ? -7.673 -0.969 -9.861 1.00 95.12 578 LEU A N 1
ATOM 4390 C CA . LEU A 1 578 ? -7.776 -1.837 -8.681 1.00 95.12 578 LEU A CA 1
ATOM 4391 C C . LEU A 1 578 ? -6.775 -1.434 -7.588 1.00 95.12 578 LEU A C 1
ATOM 4393 O O . LEU A 1 578 ? -7.161 -1.296 -6.431 1.00 95.12 578 LEU A O 1
ATOM 4397 N N . GLY A 1 579 ? -5.507 -1.220 -7.956 1.00 93.25 579 GLY A N 1
ATOM 4398 C CA . GLY A 1 579 ? -4.438 -0.874 -7.011 1.00 93.25 579 GLY A CA 1
ATOM 4399 C C . GLY A 1 579 ? -4.514 0.552 -6.459 1.00 93.25 579 GLY A C 1
ATOM 4400 O O . GLY A 1 579 ? -3.910 0.847 -5.431 1.00 93.25 579 GLY A O 1
ATOM 4401 N N . VAL A 1 580 ? -5.233 1.443 -7.140 1.00 94.12 580 VAL A N 1
ATOM 4402 C CA . VAL A 1 580 ? -5.449 2.826 -6.703 1.00 94.12 580 VAL A CA 1
ATOM 4403 C C . VAL A 1 580 ? -6.726 2.944 -5.868 1.00 94.12 580 VAL A C 1
ATOM 4405 O O . VAL A 1 580 ? -6.694 3.601 -4.829 1.00 94.12 580 VAL A O 1
ATOM 4408 N N . ALA A 1 581 ? -7.817 2.283 -6.272 1.00 93.31 581 ALA A N 1
ATOM 4409 C CA . ALA A 1 581 ? -9.111 2.361 -5.592 1.00 93.31 581 ALA A CA 1
ATOM 4410 C C . ALA A 1 581 ? -9.174 1.577 -4.276 1.00 93.31 581 ALA A C 1
ATOM 4412 O O . ALA A 1 581 ? -9.948 1.942 -3.393 1.00 93.31 581 ALA A O 1
ATOM 4413 N N . LYS A 1 582 ? -8.381 0.509 -4.141 1.00 92.06 582 LYS A N 1
ATOM 4414 C CA . LYS A 1 582 ? -8.322 -0.331 -2.940 1.00 92.06 582 LYS A CA 1
ATOM 4415 C C . LYS A 1 582 ? -6.951 -0.251 -2.283 1.00 92.06 582 LYS A C 1
ATOM 4417 O O . LYS A 1 582 ? -5.947 0.019 -2.940 1.00 92.06 582 LYS A O 1
ATOM 4422 N N . ASP A 1 583 ? -6.920 -0.521 -0.982 1.00 88.38 583 ASP A N 1
ATOM 4423 C CA . ASP A 1 583 ? -5.667 -0.684 -0.255 1.00 88.38 583 ASP A CA 1
ATOM 4424 C C . ASP A 1 583 ? -5.004 -2.012 -0.675 1.00 88.38 583 ASP A C 1
ATOM 4426 O O . ASP A 1 583 ? -5.599 -3.083 -0.490 1.00 88.38 583 ASP A O 1
ATOM 4430 N N . PRO A 1 584 ? -3.777 -1.983 -1.233 1.00 87.25 584 PRO A N 1
ATOM 4431 C CA . PRO A 1 584 ? -3.124 -3.176 -1.759 1.00 87.25 584 PRO A CA 1
ATOM 4432 C C . PRO A 1 584 ? -2.809 -4.240 -0.695 1.00 87.25 584 PRO A C 1
ATOM 4434 O O . PRO A 1 584 ? -2.579 -5.390 -1.075 1.00 87.25 584 PRO A O 1
ATOM 4437 N N . GLU A 1 585 ? -2.802 -3.902 0.601 1.00 84.81 585 GLU A N 1
ATOM 4438 C CA . GLU A 1 585 ? -2.498 -4.834 1.699 1.00 84.81 585 GLU A CA 1
ATOM 4439 C C . GLU A 1 585 ? -3.739 -5.344 2.447 1.00 84.81 585 GLU A C 1
ATOM 4441 O O . GLU A 1 585 ? -3.639 -6.332 3.179 1.00 84.81 585 GLU A O 1
ATOM 4446 N N . GLN A 1 586 ? -4.922 -4.760 2.228 1.00 86.81 586 GLN A N 1
ATOM 4447 C CA . GLN A 1 586 ? -6.154 -5.156 2.927 1.00 86.81 586 GLN A CA 1
ATOM 4448 C C . GLN A 1 586 ? -6.557 -6.605 2.605 1.00 86.81 586 GLN A C 1
ATOM 4450 O O . GLN A 1 586 ? -6.741 -7.419 3.512 1.00 86.81 586 GLN A O 1
ATOM 4455 N N . PHE A 1 587 ? -6.621 -6.966 1.317 1.00 90.38 587 PHE A N 1
ATOM 4456 C CA . PHE A 1 587 ? -6.933 -8.339 0.898 1.00 90.38 587 PHE A CA 1
ATOM 4457 C C . PHE A 1 587 ? -5.838 -9.354 1.292 1.00 90.38 587 PHE A C 1
ATOM 4459 O O . PHE A 1 587 ? -6.184 -10.374 1.894 1.00 90.38 587 PHE A O 1
ATOM 4466 N N . PRO A 1 588 ? -4.534 -9.108 1.027 1.00 89.44 588 PRO A N 1
ATOM 4467 C CA . PRO A 1 588 ? -3.465 -9.979 1.517 1.00 89.44 588 PRO A CA 1
ATOM 4468 C C . PRO A 1 588 ? -3.510 -10.211 3.027 1.00 89.44 588 PRO A C 1
ATOM 4470 O O . PRO A 1 588 ? -3.432 -11.355 3.462 1.00 89.44 588 PRO A O 1
ATOM 4473 N N . THR A 1 589 ? -3.700 -9.158 3.828 1.00 85.38 589 THR A N 1
ATOM 4474 C CA . THR A 1 589 ? -3.776 -9.267 5.294 1.00 85.38 589 THR A CA 1
ATOM 4475 C C . THR A 1 589 ? -4.944 -10.147 5.727 1.00 85.38 589 THR A C 1
ATOM 4477 O O . THR A 1 589 ? -4.772 -11.036 6.558 1.00 85.38 589 THR A O 1
ATOM 4480 N N . MET A 1 590 ? -6.115 -9.971 5.111 1.00 85.94 590 MET A N 1
ATOM 4481 C CA . MET A 1 590 ? -7.287 -10.804 5.374 1.00 85.94 590 MET A CA 1
ATOM 4482 C C . MET A 1 590 ? -7.020 -12.286 5.071 1.00 85.94 590 MET A C 1
ATOM 4484 O O . MET A 1 590 ? -7.353 -13.140 5.892 1.00 85.94 590 MET A O 1
ATOM 4488 N N . VAL A 1 591 ? -6.383 -12.596 3.935 1.00 87.12 591 VAL A N 1
ATOM 4489 C CA . VAL A 1 591 ? -6.016 -13.976 3.576 1.00 87.12 591 VAL A CA 1
ATOM 4490 C C . VAL A 1 591 ? -4.978 -14.540 4.545 1.00 87.12 591 VAL A C 1
ATOM 4492 O O . VAL A 1 591 ? -5.170 -15.650 5.041 1.00 87.12 591 VAL A O 1
ATOM 4495 N N . ARG A 1 592 ? -3.923 -13.778 4.862 1.00 83.69 592 ARG A N 1
ATOM 4496 C CA . ARG A 1 592 ? -2.872 -14.180 5.812 1.00 83.69 592 ARG A CA 1
ATOM 4497 C C . ARG A 1 592 ? -3.436 -14.491 7.199 1.00 83.69 592 ARG A C 1
ATOM 4499 O O . ARG A 1 592 ? -2.999 -15.448 7.820 1.00 83.69 592 ARG A O 1
ATOM 4506 N N . GLN A 1 593 ? -4.401 -13.705 7.671 1.00 79.38 593 GLN A N 1
ATOM 4507 C CA . GLN A 1 593 ? -4.944 -13.834 9.026 1.00 79.38 593 GLN A CA 1
ATOM 4508 C C . GLN A 1 593 ? -6.052 -14.887 9.155 1.00 79.38 593 GLN A C 1
ATOM 4510 O O . GLN A 1 593 ? -6.146 -15.520 10.200 1.00 79.38 593 GLN A O 1
ATOM 4515 N N . HIS A 1 594 ? -6.889 -15.076 8.128 1.00 80.62 594 HIS A N 1
ATOM 4516 C CA . HIS A 1 594 ? -8.134 -15.849 8.273 1.00 80.62 594 HIS A CA 1
ATOM 4517 C C . HIS A 1 594 ? -8.258 -17.039 7.317 1.00 80.62 594 HIS A C 1
ATOM 4519 O O . HIS A 1 594 ? -9.064 -17.933 7.560 1.00 80.62 594 HIS A O 1
ATOM 4525 N N . VAL A 1 595 ? -7.501 -17.060 6.215 1.00 85.62 595 VAL A N 1
ATOM 4526 C CA . VAL A 1 595 ? -7.691 -18.049 5.142 1.00 85.62 595 VAL A CA 1
ATOM 4527 C C . VAL A 1 595 ? -6.510 -19.007 5.056 1.00 85.62 595 VAL A C 1
ATOM 4529 O O . VAL A 1 595 ? -6.699 -20.212 5.194 1.00 85.62 595 VAL A O 1
ATOM 4532 N N . ALA A 1 596 ? -5.294 -18.490 4.865 1.00 85.12 596 ALA A N 1
ATOM 4533 C CA . ALA A 1 596 ? -4.091 -19.306 4.730 1.00 85.12 596 ALA A CA 1
ATOM 4534 C C . ALA A 1 596 ? -3.849 -20.236 5.939 1.00 85.12 596 ALA A C 1
ATOM 4536 O O . ALA A 1 596 ? -3.612 -21.417 5.691 1.00 85.12 596 ALA A O 1
ATOM 4537 N N . PRO A 1 597 ? -4.003 -19.797 7.211 1.00 78.50 597 PRO A N 1
ATOM 4538 C CA . PRO A 1 597 ? -3.811 -20.662 8.384 1.00 78.50 597 PRO A CA 1
ATOM 4539 C C . PRO A 1 597 ? -4.738 -21.880 8.440 1.00 78.50 597 PRO A C 1
ATOM 4541 O O . PRO A 1 597 ? -4.397 -22.895 9.037 1.00 78.50 597 PRO A O 1
ATOM 4544 N N . ALA A 1 598 ? -5.911 -21.796 7.813 1.00 78.06 598 ALA A N 1
ATOM 4545 C CA . ALA A 1 598 ? -6.890 -22.875 7.804 1.00 78.06 598 ALA A CA 1
ATOM 4546 C C . ALA A 1 598 ? -6.740 -23.834 6.611 1.00 78.06 598 ALA A C 1
ATOM 4548 O O . ALA A 1 598 ? -7.453 -24.836 6.528 1.00 78.06 598 ALA A O 1
ATOM 4549 N N . LEU A 1 599 ? -5.849 -23.529 5.663 1.00 81.25 599 LEU A N 1
ATOM 4550 C CA . LEU A 1 599 ? -5.584 -24.382 4.510 1.00 81.25 599 LEU A CA 1
ATOM 4551 C C . LEU A 1 599 ? -4.479 -25.400 4.834 1.00 81.25 599 LEU A C 1
ATOM 4553 O O . LEU A 1 599 ? -3.492 -25.055 5.486 1.00 81.25 599 LEU A O 1
ATOM 4557 N N . PRO A 1 600 ? -4.562 -26.634 4.305 1.00 78.06 600 PRO A N 1
ATOM 4558 C CA . PRO A 1 600 ? -3.470 -27.599 4.400 1.00 78.06 600 PRO A CA 1
ATOM 4559 C C . PRO A 1 600 ? -2.157 -27.029 3.845 1.00 78.06 600 PRO A C 1
ATOM 4561 O O . PRO A 1 600 ? -2.131 -26.474 2.741 1.00 78.06 600 PRO A O 1
ATOM 4564 N N . ASP A 1 601 ? -1.066 -27.182 4.600 1.00 76.81 601 ASP A N 1
ATOM 4565 C CA . ASP A 1 601 ? 0.260 -26.616 4.306 1.00 76.81 601 ASP A CA 1
ATOM 4566 C C . ASP A 1 601 ? 0.218 -25.119 3.924 1.00 76.81 601 ASP A C 1
ATOM 4568 O O . ASP A 1 601 ? 0.880 -24.702 2.965 1.00 76.81 601 ASP A O 1
ATOM 4572 N N . LEU A 1 602 ? -0.626 -24.336 4.607 1.00 81.12 602 LEU A N 1
ATOM 4573 C CA . LEU A 1 602 ? -0.882 -22.915 4.340 1.00 81.12 602 LEU A CA 1
ATOM 4574 C C . LEU A 1 602 ? -1.253 -22.601 2.881 1.00 81.12 602 LEU A C 1
ATOM 4576 O O . LEU A 1 602 ? -0.939 -21.537 2.356 1.00 81.12 602 LEU A O 1
ATOM 4580 N N . GLY A 1 603 ? -1.878 -23.545 2.175 1.00 87.56 603 GLY A N 1
ATOM 4581 C CA . GLY A 1 603 ? -2.246 -23.380 0.767 1.00 87.56 603 GLY A CA 1
ATOM 4582 C C . GLY A 1 603 ? -1.083 -23.542 -0.219 1.00 87.56 603 GLY A C 1
ATOM 4583 O O . GLY A 1 603 ? -1.304 -23.425 -1.424 1.00 87.56 603 GLY A O 1
ATOM 4584 N N . SER A 1 604 ? 0.128 -23.893 0.231 1.00 87.88 604 SER A N 1
ATOM 4585 C CA . SER A 1 604 ? 1.292 -24.114 -0.653 1.00 87.88 604 SER A CA 1
ATOM 4586 C C . SER A 1 604 ? 1.079 -25.224 -1.693 1.00 87.88 604 SER A C 1
ATOM 4588 O O . SER A 1 604 ? 1.707 -25.221 -2.753 1.00 87.88 604 SER A O 1
ATOM 4590 N N . ARG A 1 605 ? 0.161 -26.167 -1.428 1.00 89.19 605 ARG A N 1
ATOM 4591 C CA . ARG A 1 605 ? -0.248 -27.212 -2.385 1.00 89.19 605 ARG A CA 1
ATOM 4592 C C . ARG A 1 605 ? -1.059 -26.669 -3.562 1.00 89.19 605 ARG A C 1
ATOM 4594 O O . ARG A 1 605 ? -1.073 -27.290 -4.617 1.00 89.19 605 ARG A O 1
ATOM 4601 N N . LEU A 1 606 ? -1.717 -25.523 -3.390 1.00 91.06 606 LEU A N 1
ATOM 4602 C CA . LEU A 1 606 ? -2.501 -24.857 -4.436 1.00 91.06 606 LEU A CA 1
ATOM 4603 C C . LEU A 1 606 ? -1.610 -24.020 -5.372 1.00 91.06 606 LEU A C 1
ATOM 4605 O O . LEU A 1 606 ? -2.033 -23.657 -6.467 1.00 91.06 606 LEU A O 1
ATOM 4609 N N . GLY A 1 607 ? -0.375 -23.728 -4.955 1.00 91.31 607 GLY A N 1
ATOM 4610 C CA . GLY A 1 607 ? 0.638 -23.051 -5.755 1.00 91.31 607 GLY A CA 1
ATOM 4611 C C . GLY A 1 607 ? 1.841 -22.628 -4.912 1.00 91.31 607 GLY A C 1
ATOM 4612 O O . GLY A 1 607 ? 1.694 -22.246 -3.756 1.00 91.31 607 GLY A O 1
ATOM 4613 N N . GLY A 1 608 ? 3.041 -22.665 -5.502 1.00 91.44 608 GLY A N 1
ATOM 4614 C CA . GLY A 1 608 ? 4.257 -22.149 -4.856 1.00 91.44 608 GLY A CA 1
ATOM 4615 C C . GLY A 1 608 ? 4.936 -23.113 -3.885 1.00 91.44 608 GLY A C 1
ATOM 4616 O O . GLY A 1 608 ? 5.653 -22.664 -2.998 1.00 91.44 608 GLY A O 1
ATOM 4617 N N . ARG A 1 609 ? 4.743 -24.431 -4.033 1.00 91.25 609 ARG A N 1
ATOM 4618 C CA . ARG A 1 609 ? 5.381 -25.431 -3.160 1.00 91.25 609 ARG A CA 1
ATOM 4619 C C . ARG A 1 609 ? 6.913 -25.364 -3.167 1.00 91.25 609 ARG A C 1
ATOM 4621 O O . ARG A 1 609 ? 7.535 -25.542 -2.129 1.00 91.25 609 ARG A O 1
ATOM 4628 N N . ASP A 1 610 ? 7.516 -25.082 -4.313 1.00 90.69 610 ASP A N 1
ATOM 4629 C CA . ASP A 1 610 ? 8.952 -24.811 -4.460 1.00 90.69 610 ASP A CA 1
ATOM 4630 C C . ASP A 1 610 ? 9.394 -23.573 -3.662 1.00 90.69 610 ASP A C 1
ATOM 4632 O O . ASP A 1 610 ? 10.410 -23.615 -2.972 1.00 90.69 610 ASP A O 1
ATOM 4636 N N . TYR A 1 611 ? 8.599 -22.500 -3.695 1.00 90.00 611 TYR A N 1
ATOM 4637 C CA . TYR A 1 611 ? 8.834 -21.295 -2.898 1.00 90.00 611 TYR A CA 1
ATOM 4638 C C . TYR A 1 611 ? 8.715 -21.578 -1.398 1.00 90.00 611 TYR A C 1
ATOM 4640 O O . TYR A 1 611 ? 9.611 -21.231 -0.636 1.00 90.00 611 TYR A O 1
ATOM 4648 N N . TRP A 1 612 ? 7.659 -22.284 -0.989 1.00 87.19 612 TRP A N 1
ATOM 4649 C CA . TRP A 1 612 ? 7.455 -22.749 0.384 1.00 87.19 612 TRP A CA 1
ATOM 4650 C C . TRP A 1 612 ? 8.660 -23.530 0.916 1.00 87.19 612 TRP A C 1
ATOM 4652 O O . TRP A 1 612 ? 9.169 -23.235 1.995 1.00 87.19 612 TRP A O 1
ATOM 4662 N N . VAL A 1 613 ? 9.143 -24.510 0.145 1.00 85.56 613 VAL A N 1
ATOM 4663 C CA . VAL A 1 613 ? 10.298 -25.336 0.524 1.00 85.56 613 VAL A CA 1
ATOM 4664 C C . VAL A 1 613 ? 11.564 -24.484 0.623 1.00 85.56 613 VAL A C 1
ATOM 4666 O O . VAL A 1 613 ? 12.273 -24.572 1.625 1.00 85.56 613 VAL A O 1
ATOM 4669 N N . ALA A 1 614 ? 11.820 -23.611 -0.357 1.00 83.44 614 ALA A N 1
ATOM 4670 C CA . ALA A 1 614 ? 12.988 -22.729 -0.346 1.00 83.44 614 ALA A CA 1
ATOM 4671 C C . ALA A 1 614 ? 12.983 -21.733 0.829 1.00 83.44 614 ALA A C 1
ATOM 4673 O O . ALA A 1 614 ? 14.041 -21.375 1.338 1.00 83.44 614 ALA A O 1
ATOM 4674 N N . ARG A 1 615 ? 11.798 -21.320 1.298 1.00 80.44 615 ARG A N 1
ATOM 4675 C CA . ARG A 1 615 ? 11.606 -20.450 2.472 1.00 80.44 615 ARG A CA 1
ATOM 4676 C C . ARG A 1 615 ? 11.630 -21.198 3.811 1.00 80.44 615 ARG A C 1
ATOM 4678 O O . ARG A 1 615 ? 11.356 -20.590 4.841 1.00 80.44 615 ARG A O 1
ATOM 4685 N N . GLY A 1 616 ? 11.938 -22.497 3.816 1.00 75.88 616 GLY A N 1
ATOM 4686 C CA . GLY A 1 616 ? 11.983 -23.298 5.040 1.00 75.88 616 GLY A CA 1
ATOM 4687 C C . GLY A 1 616 ? 10.602 -23.594 5.627 1.00 75.88 616 GLY A C 1
ATOM 4688 O O . GLY A 1 616 ? 10.491 -23.846 6.823 1.00 75.88 616 GLY A O 1
ATOM 4689 N N . GLY A 1 617 ? 9.545 -23.586 4.808 1.00 73.69 617 GLY A N 1
ATOM 4690 C CA . GLY A 1 617 ? 8.168 -23.778 5.261 1.00 73.69 617 GLY A CA 1
ATOM 4691 C C . GLY A 1 617 ? 7.907 -25.120 5.950 1.00 73.69 617 GLY A C 1
ATOM 4692 O O . GLY A 1 617 ? 7.061 -25.198 6.834 1.00 73.69 617 GLY A O 1
ATOM 4693 N N . GLU A 1 618 ? 8.682 -26.170 5.645 1.00 69.31 618 GLU A N 1
ATOM 4694 C CA . GLU A 1 618 ? 8.648 -27.425 6.423 1.00 69.31 618 GLU A CA 1
ATOM 4695 C C . GLU A 1 618 ? 8.928 -27.209 7.897 1.00 69.31 618 GLU A C 1
ATOM 4697 O O . GLU A 1 618 ? 8.427 -27.941 8.752 1.00 69.31 618 GLU A O 1
ATOM 4702 N N . GLY A 1 619 ? 9.721 -26.191 8.199 1.00 67.44 619 GLY A N 1
ATOM 4703 C CA . GLY A 1 619 ? 9.999 -25.909 9.561 1.00 67.44 619 GLY A CA 1
ATOM 4704 C C . GLY A 1 619 ? 8.769 -25.429 10.314 1.00 67.44 619 GLY A C 1
ATOM 4705 O O . GLY A 1 619 ? 8.682 -25.737 11.495 1.00 67.44 619 GLY A O 1
ATOM 4706 N N . LEU A 1 620 ? 7.826 -24.715 9.688 1.00 68.38 620 LEU A N 1
ATOM 4707 C CA . LEU A 1 620 ? 6.649 -24.179 10.381 1.00 68.38 620 LEU A CA 1
ATOM 4708 C C . LEU A 1 620 ? 5.836 -25.305 11.050 1.00 68.38 620 LEU A C 1
ATOM 4710 O O . LEU A 1 620 ? 5.293 -25.115 12.129 1.00 68.38 620 LEU A O 1
ATOM 4714 N N . ALA A 1 621 ? 5.860 -26.518 10.484 1.00 64.94 621 ALA A N 1
ATOM 4715 C CA . ALA A 1 621 ? 5.285 -27.722 11.095 1.00 64.94 621 ALA A CA 1
ATOM 4716 C C . ALA A 1 621 ? 5.994 -28.185 12.395 1.00 64.94 621 ALA A C 1
ATOM 4718 O O . ALA A 1 621 ? 5.500 -29.060 13.104 1.00 64.94 621 ALA A O 1
ATOM 4719 N N . ARG A 1 622 ? 7.173 -27.633 12.694 1.00 75.12 622 ARG A N 1
ATOM 4720 C CA . ARG A 1 622 ? 7.969 -27.829 13.917 1.00 75.12 622 ARG A CA 1
ATOM 4721 C C . ARG A 1 622 ? 7.751 -26.709 14.942 1.00 75.12 622 ARG A C 1
ATOM 4723 O O . ARG A 1 622 ? 8.217 -26.859 16.070 1.00 75.12 622 ARG A O 1
ATOM 4730 N N . ALA A 1 623 ? 7.107 -25.600 14.570 1.00 77.12 623 ALA A N 1
ATOM 4731 C CA . ALA A 1 623 ? 6.743 -24.547 15.514 1.00 77.12 623 ALA A CA 1
ATOM 4732 C C . ALA A 1 623 ? 5.675 -25.078 16.477 1.00 77.12 623 ALA A C 1
ATOM 4734 O O . ALA A 1 623 ? 4.771 -25.802 16.063 1.00 77.12 623 ALA A O 1
ATOM 4735 N N . LEU A 1 624 ? 5.800 -24.749 17.761 1.00 81.25 624 LEU A N 1
ATOM 4736 C CA . LEU A 1 624 ? 4.827 -25.160 18.774 1.00 81.25 624 LEU A CA 1
ATOM 4737 C C . LEU A 1 624 ? 3.471 -24.482 18.488 1.00 81.25 624 LEU A C 1
ATOM 4739 O O . LEU A 1 624 ? 3.448 -23.368 17.974 1.00 81.25 624 LEU A O 1
ATOM 4743 N N . LEU A 1 625 ? 2.351 -25.154 18.781 1.00 77.69 625 LEU A N 1
ATOM 4744 C CA . LEU A 1 625 ? 0.985 -24.611 18.627 1.00 77.69 625 LEU A CA 1
ATOM 4745 C C . LEU A 1 625 ? 0.546 -23.766 19.843 1.00 77.69 625 LEU A C 1
ATOM 4747 O O . LEU A 1 625 ? 0.976 -24.075 20.955 1.00 77.69 625 LEU A O 1
ATOM 4751 N N . ASP A 1 626 ? -0.336 -22.760 19.656 1.00 77.25 626 ASP A N 1
ATOM 4752 C CA . ASP A 1 626 ? -0.946 -22.007 20.778 1.00 77.25 626 ASP A CA 1
ATOM 4753 C C . ASP A 1 626 ? -2.009 -22.869 21.486 1.00 77.25 626 ASP A C 1
ATOM 4755 O O . ASP A 1 626 ? -3.010 -23.239 20.870 1.00 77.25 626 ASP A O 1
ATOM 4759 N N . PRO A 1 627 ? -1.845 -23.160 22.786 1.00 75.38 627 PRO A N 1
ATOM 4760 C CA . PRO A 1 627 ? -2.792 -23.960 23.561 1.00 75.38 627 PRO A CA 1
ATOM 4761 C C . PRO A 1 627 ? -4.151 -23.294 23.808 1.00 75.38 627 PRO A C 1
ATOM 4763 O O . PRO A 1 627 ? -5.070 -23.968 24.274 1.00 75.38 627 PRO A O 1
ATOM 4766 N N . ARG A 1 628 ? -4.298 -21.990 23.543 1.00 68.06 628 ARG A N 1
ATOM 4767 C CA . ARG A 1 628 ? -5.565 -21.254 23.719 1.00 68.06 628 ARG A CA 1
ATOM 4768 C C . ARG A 1 628 ? -6.471 -21.306 22.493 1.00 68.06 628 ARG A C 1
ATOM 4770 O O . ARG A 1 628 ? -7.667 -21.049 22.624 1.00 68.06 628 ARG A O 1
ATOM 4777 N N . ASP A 1 629 ? -5.927 -21.660 21.335 1.00 61.66 629 ASP A N 1
ATOM 4778 C CA . ASP A 1 629 ? -6.697 -21.820 20.108 1.00 61.66 629 ASP A CA 1
ATOM 4779 C C . ASP A 1 629 ? -7.240 -23.258 20.091 1.00 61.66 629 ASP A C 1
ATOM 4781 O O . ASP A 1 629 ? -6.513 -24.211 19.817 1.00 61.66 629 ASP A O 1
ATOM 4785 N N . GLY A 1 630 ? -8.516 -23.444 20.451 1.00 51.12 630 GLY A N 1
ATOM 4786 C CA . GLY A 1 630 ? -9.187 -24.748 20.592 1.00 51.12 630 GLY A CA 1
ATOM 4787 C C . GLY A 1 630 ? -9.387 -25.529 19.282 1.00 51.12 630 GLY A C 1
ATOM 4788 O O . GLY A 1 630 ? -10.511 -25.891 18.946 1.00 51.12 630 GLY A O 1
ATOM 4789 N N . GLY A 1 631 ? -8.319 -25.773 18.519 1.00 48.41 631 GLY A N 1
ATOM 4790 C CA . GLY A 1 631 ? -8.330 -26.508 17.249 1.00 48.41 631 GLY A CA 1
ATOM 4791 C C . GLY A 1 631 ? -8.850 -25.721 16.038 1.00 48.41 631 GLY A C 1
ATOM 4792 O O . GLY A 1 631 ? -8.859 -26.254 14.931 1.00 48.41 631 GLY A O 1
ATOM 4793 N N . GLY A 1 632 ? -9.256 -24.460 16.214 1.00 42.16 632 GLY A N 1
ATOM 4794 C CA . GLY A 1 632 ? -9.683 -23.561 15.139 1.00 42.16 632 GLY A CA 1
ATOM 4795 C C . GLY A 1 632 ? -8.645 -22.471 14.878 1.00 42.16 632 GLY A C 1
ATOM 4796 O O . GLY A 1 632 ? -8.403 -21.653 15.754 1.00 42.16 632 GLY A O 1
ATOM 4797 N N . ALA A 1 633 ? -8.056 -22.477 13.676 1.00 49.72 633 ALA A N 1
ATOM 4798 C CA . ALA A 1 633 ? -7.112 -21.480 13.149 1.00 49.72 633 ALA A CA 1
ATOM 4799 C C . ALA A 1 633 ? -5.966 -21.099 14.111 1.00 49.72 633 ALA A C 1
ATOM 4801 O O . ALA A 1 633 ? -5.904 -19.976 14.602 1.00 49.72 633 ALA A O 1
ATOM 4802 N N . ALA A 1 634 ? -5.039 -22.038 14.339 1.00 52.22 634 ALA A N 1
ATOM 4803 C CA . ALA A 1 634 ? -3.843 -21.808 15.145 1.00 52.22 634 ALA A CA 1
ATOM 4804 C C . ALA A 1 634 ? -3.059 -20.589 14.634 1.00 52.22 634 ALA A C 1
ATOM 4806 O O . ALA A 1 634 ? -2.561 -20.590 13.502 1.00 52.22 634 ALA A O 1
ATOM 4807 N N . ARG A 1 635 ? -2.910 -19.566 15.483 1.00 55.84 635 ARG A N 1
ATOM 4808 C CA . ARG A 1 635 ? -1.904 -18.518 15.281 1.00 55.84 635 ARG A CA 1
ATOM 4809 C C . ARG A 1 635 ? -0.538 -19.112 15.602 1.00 55.84 635 ARG A C 1
ATOM 4811 O O . ARG A 1 635 ? -0.033 -19.001 16.720 1.00 55.84 635 ARG A O 1
ATOM 4818 N N . LEU A 1 636 ? 0.032 -19.791 14.612 1.00 57.31 636 LEU A N 1
ATOM 4819 C CA . LEU A 1 636 ? 1.453 -20.105 14.597 1.00 57.31 636 LEU A CA 1
ATOM 4820 C C . LEU A 1 636 ? 2.235 -18.773 14.736 1.00 57.31 636 LEU A C 1
ATOM 4822 O O . LEU A 1 636 ? 1.719 -17.687 14.468 1.00 57.31 636 LEU A O 1
ATOM 4826 N N . ARG A 1 637 ? 3.423 -18.838 15.330 1.00 63.84 637 ARG A N 1
ATOM 4827 C CA . ARG A 1 637 ? 4.344 -17.704 15.521 1.00 63.84 637 ARG A CA 1
ATOM 4828 C C . ARG A 1 637 ? 5.771 -18.224 15.427 1.00 63.84 637 ARG A C 1
ATOM 4830 O O . ARG A 1 637 ? 5.992 -19.438 15.467 1.00 63.84 637 ARG A O 1
ATOM 4837 N N . GLY A 1 638 ? 6.745 -17.316 15.374 1.00 64.56 638 GLY A N 1
ATOM 4838 C CA . GLY A 1 638 ? 8.162 -17.674 15.453 1.00 64.56 638 GLY A CA 1
ATOM 4839 C C . GLY A 1 638 ? 8.483 -18.553 16.671 1.00 64.56 638 GLY A C 1
ATOM 4840 O O . GLY A 1 638 ? 7.885 -18.414 17.741 1.00 64.56 638 GLY A O 1
ATOM 4841 N N . LEU A 1 639 ? 9.419 -19.481 16.492 1.00 74.75 639 LEU A N 1
ATOM 4842 C CA . LEU A 1 639 ? 9.847 -20.414 17.526 1.00 74.75 639 LEU A CA 1
ATOM 4843 C C . LEU A 1 639 ? 10.766 -19.686 18.516 1.00 74.75 639 LEU A C 1
ATOM 4845 O O . LEU A 1 639 ? 11.778 -19.123 18.112 1.00 74.75 639 LEU A O 1
ATOM 4849 N N . GLY A 1 640 ? 10.449 -19.726 19.806 1.00 85.81 640 GLY A N 1
ATOM 4850 C CA . GLY A 1 640 ? 11.369 -19.284 20.851 1.00 85.81 640 GLY A CA 1
ATOM 4851 C C . GLY A 1 640 ? 12.153 -20.443 21.473 1.00 85.81 640 GLY A C 1
ATOM 4852 O O . GLY A 1 640 ? 11.763 -21.613 21.367 1.00 85.81 640 GLY A O 1
ATOM 4853 N N . TYR A 1 641 ? 13.286 -20.125 22.096 1.00 89.62 641 TYR A N 1
ATOM 4854 C CA . TYR A 1 641 ? 14.049 -21.071 22.905 1.00 89.62 641 TYR A CA 1
ATOM 4855 C C . TYR A 1 641 ? 14.818 -20.394 24.043 1.00 89.62 641 TYR A C 1
ATOM 4857 O O . TYR A 1 641 ? 15.277 -19.258 23.929 1.00 89.62 641 TYR A O 1
ATOM 4865 N N . LEU A 1 642 ? 14.990 -21.138 25.131 1.00 90.94 642 LEU A N 1
ATOM 4866 C CA . LEU A 1 642 ? 16.085 -20.986 26.083 1.00 90.94 642 LEU A CA 1
ATOM 4867 C C . LEU A 1 642 ? 17.386 -21.411 25.386 1.00 90.94 642 LEU A C 1
ATOM 4869 O O . LEU A 1 642 ? 17.401 -22.457 24.736 1.00 90.94 642 LEU A O 1
ATOM 4873 N N . TRP A 1 643 ? 18.457 -20.626 25.501 1.00 88.06 643 TRP A N 1
ATOM 4874 C CA . TRP A 1 643 ? 19.760 -20.932 24.901 1.00 88.06 643 TRP A CA 1
ATOM 4875 C C . TRP A 1 643 ? 20.906 -20.838 25.905 1.00 88.06 643 TRP A C 1
ATOM 4877 O O . TRP A 1 643 ? 20.777 -20.197 26.947 1.00 88.06 643 TRP A O 1
ATOM 4887 N N . GLY A 1 644 ? 22.040 -21.458 25.574 1.00 80.75 644 GLY A N 1
ATOM 4888 C CA . GLY A 1 644 ? 23.247 -21.407 26.396 1.00 80.75 644 GLY A CA 1
ATOM 4889 C C . GLY A 1 644 ? 24.545 -21.521 25.606 1.00 80.75 644 GLY A C 1
ATOM 4890 O O . GLY A 1 644 ? 24.632 -22.314 24.663 1.00 80.75 644 GLY A O 1
ATOM 4891 N N . TYR A 1 645 ? 25.547 -20.731 26.014 1.00 77.38 645 TYR A N 1
ATOM 4892 C CA . TYR A 1 645 ? 26.909 -20.734 25.470 1.00 77.38 645 TYR A CA 1
ATOM 4893 C C . TYR A 1 645 ? 27.966 -20.582 26.589 1.00 77.38 645 TYR A C 1
ATOM 4895 O O . TYR A 1 645 ? 28.310 -19.465 26.978 1.00 77.38 645 TYR A O 1
ATOM 4903 N N . PRO A 1 646 ? 28.533 -21.677 27.120 1.00 82.06 646 PRO A N 1
ATOM 4904 C CA . PRO A 1 646 ? 28.294 -23.064 26.730 1.00 82.06 646 PRO A CA 1
ATOM 4905 C C . PRO A 1 646 ? 27.052 -23.690 27.381 1.00 82.06 646 PRO A C 1
ATOM 4907 O O . PRO A 1 646 ? 26.612 -24.731 26.903 1.00 82.06 646 PRO A O 1
ATOM 4910 N N . ASP A 1 647 ? 26.488 -23.101 28.443 1.00 88.75 647 ASP A N 1
ATOM 4911 C CA . ASP A 1 647 ? 25.441 -23.740 29.249 1.00 88.75 647 ASP A CA 1
ATOM 4912 C C . ASP A 1 647 ? 24.160 -22.906 29.378 1.00 88.75 647 ASP A C 1
ATOM 4914 O O . ASP A 1 647 ? 24.217 -21.686 29.550 1.00 88.75 647 ASP A O 1
ATOM 4918 N N . ALA A 1 648 ? 23.010 -23.583 29.369 1.00 92.38 648 ALA A N 1
ATOM 4919 C CA . ALA A 1 648 ? 21.716 -23.060 29.808 1.00 92.38 648 ALA A CA 1
ATOM 4920 C C . ALA A 1 648 ? 21.188 -23.901 30.973 1.00 92.38 648 ALA A C 1
ATOM 4922 O O . ALA A 1 648 ? 21.402 -25.114 31.012 1.00 92.38 648 ALA A O 1
ATOM 4923 N N . LEU A 1 649 ? 20.474 -23.279 31.902 1.00 93.56 649 LEU A N 1
ATOM 4924 C CA . LEU A 1 649 ? 19.898 -23.935 33.070 1.00 93.56 649 LEU A CA 1
ATOM 4925 C C . LEU A 1 649 ? 18.430 -23.539 33.219 1.00 93.56 649 LEU A C 1
ATOM 4927 O O . LEU A 1 649 ? 18.089 -22.360 33.148 1.00 93.56 649 LEU A O 1
ATOM 4931 N N . LEU A 1 650 ? 17.585 -24.537 33.456 1.00 95.19 650 LEU A N 1
ATOM 4932 C CA . LEU A 1 650 ? 16.181 -24.396 33.815 1.00 95.19 650 LEU A CA 1
ATOM 4933 C C . LEU A 1 650 ? 15.955 -25.043 35.185 1.00 95.19 650 LEU A C 1
ATOM 4935 O O . LEU A 1 650 ? 16.216 -26.234 35.354 1.00 95.19 650 LEU A O 1
ATOM 4939 N N . GLU A 1 651 ? 15.439 -24.285 36.143 1.00 95.19 651 GLU A N 1
ATOM 4940 C CA . GLU A 1 651 ? 15.068 -24.765 37.472 1.00 95.19 651 GLU A CA 1
ATOM 4941 C C . GLU A 1 651 ? 13.549 -24.703 37.668 1.00 95.19 651 GLU A C 1
ATOM 4943 O O . GLU A 1 651 ? 12.878 -23.725 37.329 1.00 95.19 651 GLU A O 1
ATOM 4948 N N . LEU A 1 652 ? 13.007 -25.787 38.220 1.00 95.31 652 LEU A N 1
ATOM 4949 C CA . LEU A 1 652 ? 11.576 -26.006 38.418 1.00 95.31 652 LEU A CA 1
ATOM 4950 C C . LEU A 1 652 ? 11.291 -26.236 39.913 1.00 95.31 652 LEU A C 1
ATOM 4952 O O . LEU A 1 652 ? 11.181 -27.388 40.355 1.00 95.31 652 LEU A O 1
ATOM 4956 N N . PRO A 1 653 ? 11.220 -25.167 40.727 1.00 93.94 653 PRO A N 1
ATOM 4957 C CA . PRO A 1 653 ? 10.873 -25.271 42.139 1.00 93.94 653 PRO A CA 1
ATOM 4958 C C . PRO A 1 653 ? 9.413 -25.693 42.337 1.00 93.94 653 PRO A C 1
ATOM 4960 O O . PRO A 1 653 ? 8.508 -25.206 41.658 1.00 93.94 653 PRO A O 1
ATOM 4963 N N . VAL A 1 654 ? 9.170 -26.568 43.317 1.00 92.62 654 VAL A N 1
ATOM 4964 C CA . VAL A 1 654 ? 7.830 -27.063 43.670 1.00 92.62 654 VAL A CA 1
ATOM 4965 C C . VAL A 1 654 ? 7.419 -26.671 45.084 1.00 92.62 654 VAL A C 1
ATOM 4967 O O . VAL A 1 654 ? 8.256 -26.524 45.975 1.00 92.62 654 VAL A O 1
ATOM 4970 N N . THR A 1 655 ? 6.112 -26.524 45.294 1.00 91.94 655 THR A N 1
ATOM 4971 C CA . THR A 1 655 ? 5.505 -26.212 46.600 1.00 91.94 655 THR A CA 1
ATOM 4972 C C . THR A 1 655 ? 5.213 -27.458 47.437 1.00 91.94 655 THR A C 1
ATOM 4974 O O . THR A 1 655 ? 5.068 -27.360 48.652 1.00 91.94 655 THR A O 1
ATOM 4977 N N . GLN A 1 656 ? 5.155 -28.631 46.805 1.00 91.06 656 GLN A N 1
ATOM 4978 C CA . GLN A 1 656 ? 4.868 -29.918 47.439 1.00 91.06 656 GLN A CA 1
ATOM 4979 C C . GLN A 1 656 ? 5.622 -31.049 46.735 1.00 91.06 656 GLN A C 1
ATOM 4981 O O . GLN A 1 656 ? 5.927 -30.944 45.546 1.00 91.06 656 GLN A O 1
ATOM 4986 N N . GLU A 1 657 ? 5.916 -32.125 47.464 1.00 92.38 657 GLU A N 1
ATOM 4987 C CA . GLU A 1 657 ? 6.569 -33.305 46.894 1.00 92.38 657 GLU A CA 1
ATOM 4988 C C . GLU A 1 657 ? 5.624 -34.027 45.929 1.00 92.38 657 GLU A C 1
ATOM 4990 O O . GLU A 1 657 ? 4.474 -34.313 46.275 1.00 92.38 657 GLU A O 1
ATOM 4995 N N . ARG A 1 658 ? 6.079 -34.277 44.695 1.00 91.06 658 ARG A N 1
ATOM 4996 C CA . ARG A 1 658 ? 5.245 -34.880 43.649 1.00 91.06 658 ARG A CA 1
ATOM 4997 C C . ARG A 1 658 ? 6.071 -35.480 42.516 1.00 91.06 658 ARG A C 1
ATOM 4999 O O . ARG A 1 658 ? 7.054 -34.892 42.066 1.00 91.06 658 ARG A O 1
ATOM 5006 N N . SER A 1 659 ? 5.590 -36.611 41.996 1.00 92.81 659 SER A N 1
ATOM 5007 C CA . SER A 1 659 ? 6.031 -37.163 40.713 1.00 92.81 659 SER A CA 1
ATOM 5008 C C . SER A 1 659 ? 5.190 -36.637 39.556 1.00 92.81 659 SER A C 1
ATOM 5010 O O . SER A 1 659 ? 3.964 -36.551 39.666 1.00 92.81 659 SER A O 1
ATOM 5012 N N . PHE A 1 660 ? 5.841 -36.318 38.442 1.00 94.88 660 PHE A N 1
ATOM 5013 C CA . PHE A 1 660 ? 5.186 -35.926 37.195 1.00 94.88 660 PHE A CA 1
ATOM 5014 C C . PHE A 1 660 ? 6.074 -36.251 35.990 1.00 94.88 660 PHE A C 1
ATOM 5016 O O . PHE A 1 660 ? 7.293 -36.390 36.117 1.00 94.88 660 PHE A O 1
ATOM 5023 N N . ALA A 1 661 ? 5.462 -36.333 34.813 1.00 96.12 661 ALA A N 1
ATOM 5024 C CA . ALA A 1 661 ? 6.179 -36.467 33.557 1.00 96.12 661 ALA A CA 1
ATOM 5025 C C . ALA A 1 661 ? 6.590 -35.074 33.049 1.00 96.12 661 ALA A C 1
ATOM 5027 O O . ALA A 1 661 ? 5.744 -34.207 32.812 1.00 96.12 661 ALA A O 1
ATOM 5028 N N . LEU A 1 662 ? 7.896 -34.863 32.876 1.00 96.50 662 LEU A N 1
ATOM 5029 C CA . LEU A 1 662 ? 8.497 -33.672 32.279 1.00 96.50 662 LEU A CA 1
ATOM 5030 C C . LEU A 1 662 ? 8.882 -33.980 30.832 1.00 96.50 662 LEU A C 1
ATOM 5032 O O . LEU A 1 662 ? 9.802 -34.764 30.590 1.00 96.50 662 LEU A O 1
ATOM 5036 N N . SER A 1 663 ? 8.201 -33.356 29.871 1.00 96.56 663 SER A N 1
ATOM 5037 C CA . SER A 1 663 ? 8.580 -33.452 28.456 1.00 96.56 663 SER A CA 1
ATOM 5038 C C . SER A 1 663 ? 9.226 -32.155 27.979 1.00 96.56 663 SER A C 1
ATOM 5040 O O . SER A 1 663 ? 8.713 -31.066 28.222 1.00 96.56 663 SER A O 1
ATOM 5042 N N . LEU A 1 664 ? 10.363 -32.272 27.300 1.00 96.81 664 LEU A N 1
ATOM 5043 C CA . LEU A 1 664 ? 11.163 -31.155 26.806 1.00 96.81 664 LEU A CA 1
ATOM 5044 C C . LEU A 1 664 ? 11.225 -31.194 25.280 1.00 96.81 664 LEU A C 1
ATOM 5046 O O . LEU A 1 664 ? 11.454 -32.264 24.712 1.00 96.81 664 LEU A O 1
ATOM 5050 N N . TYR A 1 665 ? 11.045 -30.046 24.625 1.00 95.75 665 TYR A N 1
ATOM 5051 C CA . TYR A 1 665 ? 11.093 -29.938 23.165 1.00 95.75 665 TYR A CA 1
ATOM 5052 C C . TYR A 1 665 ? 12.369 -29.264 22.671 1.00 95.75 665 TYR A C 1
ATOM 5054 O O . TYR A 1 665 ? 12.666 -28.123 23.033 1.00 95.75 665 TYR A O 1
ATOM 5062 N N . PHE A 1 666 ? 13.074 -29.948 21.775 1.00 94.56 666 PHE A N 1
ATOM 5063 C CA . PHE A 1 666 ? 14.321 -29.497 21.168 1.00 94.56 666 PHE A CA 1
ATOM 5064 C C . PHE A 1 666 ? 14.159 -29.400 19.654 1.00 94.56 666 PHE A C 1
ATOM 5066 O O . PHE A 1 666 ? 13.649 -30.331 19.029 1.00 94.56 666 PHE A O 1
ATOM 5073 N N . VAL A 1 667 ? 14.625 -28.311 19.041 1.00 91.00 667 VAL A N 1
ATOM 5074 C CA . VAL A 1 667 ? 14.629 -28.174 17.579 1.00 91.00 667 VAL A CA 1
ATOM 5075 C C . VAL A 1 667 ? 15.774 -27.277 17.102 1.00 91.00 667 VAL A C 1
ATOM 5077 O O . VAL A 1 667 ? 15.929 -26.148 17.553 1.00 91.00 667 VAL A O 1
ATOM 5080 N N . ASP A 1 668 ? 16.566 -27.778 16.152 1.00 86.62 668 ASP A N 1
ATOM 5081 C CA . ASP A 1 668 ? 17.597 -27.004 15.446 1.00 86.62 668 ASP A CA 1
ATOM 5082 C C . ASP A 1 668 ? 16.989 -26.402 14.173 1.00 86.62 668 ASP A C 1
ATOM 5084 O O . ASP A 1 668 ? 17.175 -26.896 13.055 1.00 86.62 668 ASP A O 1
ATOM 5088 N N . TRP A 1 669 ? 16.136 -25.393 14.359 1.00 79.19 669 TRP A N 1
ATOM 5089 C CA . TRP A 1 669 ? 15.281 -24.863 13.296 1.00 79.19 669 TRP A CA 1
ATOM 5090 C C . TRP A 1 669 ? 16.070 -24.390 12.064 1.00 79.19 669 TRP A C 1
ATOM 5092 O O . TRP A 1 669 ? 15.737 -24.759 10.930 1.00 79.19 669 TRP A O 1
ATOM 5102 N N . ASP A 1 670 ? 17.076 -23.558 12.315 1.00 74.31 670 ASP A N 1
ATOM 5103 C CA . ASP A 1 670 ? 17.939 -22.863 11.359 1.00 74.31 670 ASP A CA 1
ATOM 5104 C C . ASP A 1 670 ? 19.125 -23.722 10.901 1.00 74.31 670 ASP A C 1
ATOM 5106 O O . ASP A 1 670 ? 19.933 -23.261 10.102 1.00 74.31 670 ASP A O 1
ATOM 5110 N N . ARG A 1 671 ? 19.165 -25.000 11.310 1.00 77.94 671 ARG A N 1
ATOM 5111 C CA . ARG A 1 671 ? 20.106 -26.021 10.825 1.00 77.94 671 ARG A CA 1
ATOM 5112 C C . ARG A 1 671 ? 21.573 -25.650 11.065 1.00 77.94 671 ARG A C 1
ATOM 5114 O O . ARG A 1 671 ? 22.415 -25.880 10.197 1.00 77.94 671 ARG A O 1
ATOM 5121 N N . GLN A 1 672 ? 21.887 -25.142 12.256 1.00 81.81 672 GLN A N 1
ATOM 5122 C CA . GLN A 1 672 ? 23.269 -24.825 12.648 1.00 81.81 672 GLN A CA 1
ATOM 5123 C C . GLN A 1 672 ? 24.079 -26.071 13.032 1.00 81.81 672 GLN A C 1
ATOM 5125 O O . GLN A 1 672 ? 25.227 -25.967 13.451 1.00 81.81 672 GLN A O 1
ATOM 5130 N N . ALA A 1 673 ? 23.491 -27.262 12.877 1.00 83.50 673 ALA A N 1
ATOM 5131 C CA . ALA A 1 673 ? 24.074 -28.545 13.239 1.00 83.50 673 ALA A CA 1
ATOM 5132 C C . ALA A 1 673 ? 24.389 -28.637 14.740 1.00 83.50 673 ALA A C 1
ATOM 5134 O O . ALA A 1 673 ? 25.398 -29.226 15.135 1.00 83.50 673 ALA A O 1
ATOM 5135 N N . ARG A 1 674 ? 23.504 -28.080 15.579 1.00 87.06 674 ARG A N 1
ATOM 5136 C CA . ARG A 1 674 ? 23.649 -28.071 17.043 1.00 87.06 674 ARG A CA 1
ATOM 5137 C C . ARG A 1 674 ? 23.770 -29.487 17.599 1.00 87.06 674 ARG A C 1
ATOM 5139 O O . ARG A 1 674 ? 23.191 -30.442 17.077 1.00 87.06 674 ARG A O 1
ATOM 5146 N N . ARG A 1 675 ? 24.547 -29.619 18.671 1.00 93.81 675 ARG A N 1
ATOM 5147 C CA . ARG A 1 675 ? 24.730 -30.849 19.457 1.00 93.81 675 ARG A CA 1
ATOM 5148 C C . ARG A 1 675 ? 24.798 -30.438 20.916 1.00 93.81 675 ARG A C 1
ATOM 5150 O O . ARG A 1 675 ? 25.480 -29.456 21.224 1.00 93.81 675 ARG A O 1
ATOM 5157 N N . GLN A 1 676 ? 24.102 -31.150 21.795 1.00 96.25 676 GLN A N 1
ATOM 5158 C CA . GLN A 1 676 ? 24.004 -30.755 23.200 1.00 96.25 676 GLN A CA 1
ATOM 5159 C C . GLN A 1 676 ? 23.856 -31.947 24.143 1.00 96.25 676 GLN A C 1
ATOM 5161 O O . GLN A 1 676 ? 23.269 -32.969 23.793 1.00 96.25 676 GLN A O 1
ATOM 5166 N N . THR A 1 677 ? 24.356 -31.787 25.363 1.00 96.19 677 THR A N 1
ATOM 5167 C CA . THR A 1 677 ? 24.067 -32.680 26.487 1.00 96.19 677 THR A CA 1
ATOM 5168 C C . THR A 1 677 ? 22.880 -32.122 27.265 1.00 96.19 677 THR A C 1
ATOM 5170 O O . THR A 1 677 ? 22.838 -30.924 27.528 1.00 96.19 677 THR A O 1
ATOM 5173 N N . VAL A 1 678 ? 21.930 -32.982 27.631 1.00 96.69 678 VAL A N 1
ATOM 5174 C CA . VAL A 1 678 ? 20.777 -32.661 28.479 1.00 96.69 678 VAL A CA 1
ATOM 5175 C C . VAL A 1 678 ? 20.918 -33.420 29.792 1.00 96.69 678 VAL A C 1
ATOM 5177 O O . VAL A 1 678 ? 20.897 -34.650 29.816 1.00 96.69 678 VAL A O 1
ATOM 5180 N N . GLU A 1 679 ? 21.053 -32.686 30.882 1.00 96.94 679 GLU A N 1
ATOM 5181 C CA . GLU A 1 679 ? 21.170 -33.207 32.238 1.00 96.94 679 GLU A CA 1
ATOM 5182 C C . GLU A 1 679 ? 19.888 -32.889 33.003 1.00 96.94 679 GLU A C 1
ATOM 5184 O O . GLU A 1 679 ? 19.531 -31.723 33.126 1.00 96.94 679 GLU A O 1
ATOM 5189 N N . VAL A 1 680 ? 19.186 -33.908 33.502 1.00 97.00 680 VAL A N 1
ATOM 5190 C CA . VAL A 1 680 ? 17.969 -33.764 34.314 1.00 97.00 680 VAL A CA 1
ATOM 5191 C C . VAL A 1 680 ? 18.263 -34.279 35.720 1.00 97.00 680 VAL A C 1
ATOM 5193 O O . VAL A 1 680 ? 18.387 -35.486 35.935 1.00 97.00 680 VAL A O 1
ATOM 5196 N N . GLU A 1 681 ? 18.388 -33.365 36.675 1.00 96.25 681 GLU A N 1
ATOM 5197 C CA . GLU A 1 681 ? 18.579 -33.646 38.097 1.00 96.25 681 GLU A CA 1
ATOM 5198 C C . GLU A 1 681 ? 17.252 -33.470 38.838 1.00 96.25 681 GLU A C 1
ATOM 5200 O O . GLU A 1 681 ? 16.606 -32.428 38.748 1.00 96.25 681 GLU A O 1
ATOM 5205 N N . ASP A 1 682 ? 16.834 -34.495 39.575 1.00 94.56 682 ASP A N 1
ATOM 5206 C CA . ASP A 1 682 ? 15.636 -34.475 40.412 1.00 94.56 682 ASP A CA 1
ATOM 5207 C C . ASP A 1 682 ? 15.934 -35.049 41.808 1.00 94.56 682 ASP A C 1
ATOM 5209 O O . ASP A 1 682 ? 17.073 -35.409 42.116 1.00 94.56 682 ASP A O 1
ATOM 5213 N N . ALA A 1 683 ? 14.924 -35.170 42.675 1.00 91.12 683 ALA A N 1
ATOM 5214 C CA . ALA A 1 683 ? 15.112 -35.670 44.041 1.00 91.12 683 ALA A CA 1
ATOM 5215 C C . ALA A 1 683 ? 15.646 -37.118 44.115 1.00 91.12 683 ALA A C 1
ATOM 5217 O O . ALA A 1 683 ? 16.101 -37.541 45.179 1.00 91.12 683 ALA A O 1
ATOM 5218 N N . LEU A 1 684 ? 15.601 -37.867 43.007 1.00 90.19 684 LEU A N 1
ATOM 5219 C CA . LEU A 1 684 ? 16.045 -39.258 42.903 1.00 90.19 684 LEU A CA 1
ATOM 5220 C C . LEU A 1 684 ? 17.413 -39.401 42.208 1.00 90.19 684 LEU A C 1
ATOM 5222 O O . LEU A 1 684 ? 17.903 -40.526 42.066 1.00 90.19 684 LEU A O 1
ATOM 5226 N N . GLY A 1 685 ? 18.016 -38.310 41.729 1.00 92.06 685 GLY A N 1
ATOM 5227 C CA . GLY A 1 685 ? 19.361 -38.280 41.148 1.00 92.06 685 GLY A CA 1
ATOM 5228 C C . GLY A 1 685 ? 19.434 -37.824 39.687 1.00 92.06 685 GLY A C 1
ATOM 5229 O O . GLY A 1 685 ? 18.433 -37.744 38.973 1.00 92.06 685 GLY A O 1
ATOM 5230 N N . LEU A 1 686 ? 20.663 -37.546 39.251 1.00 95.44 686 LEU A N 1
ATOM 5231 C CA . LEU A 1 686 ? 21.005 -37.017 37.932 1.00 95.44 686 LEU A CA 1
ATOM 5232 C C . LEU A 1 686 ? 20.847 -38.058 36.815 1.00 95.44 686 LEU A C 1
ATOM 5234 O O . LEU A 1 686 ? 21.281 -39.202 36.947 1.00 95.44 686 LEU A O 1
ATOM 5238 N N . ARG A 1 687 ? 20.284 -37.631 35.684 1.00 95.94 687 ARG A N 1
ATOM 5239 C CA . ARG A 1 687 ? 20.238 -38.381 34.422 1.00 95.94 687 ARG A CA 1
ATOM 5240 C C . ARG A 1 687 ? 20.839 -37.543 33.303 1.00 95.94 687 ARG A C 1
ATOM 5242 O O . ARG A 1 687 ? 20.564 -36.351 33.222 1.00 95.94 687 ARG A O 1
ATOM 5249 N N . VAL A 1 688 ? 21.629 -38.168 32.435 1.00 96.12 688 VAL A N 1
ATOM 5250 C CA . VAL A 1 688 ? 22.354 -37.486 31.354 1.00 96.12 688 VAL A CA 1
ATOM 5251 C C . VAL A 1 688 ? 21.978 -38.104 30.014 1.00 96.12 688 VAL A C 1
ATOM 5253 O O . VAL A 1 688 ? 22.053 -39.318 29.837 1.00 96.12 688 VAL A O 1
ATOM 5256 N N . TRP A 1 689 ? 21.600 -37.266 29.054 1.00 96.00 689 TRP A N 1
ATOM 5257 C CA . TRP A 1 689 ? 21.288 -37.668 27.690 1.00 96.00 689 TRP A CA 1
ATOM 5258 C C . TRP A 1 689 ? 22.093 -36.845 26.684 1.00 96.00 689 TRP A C 1
ATOM 5260 O O . TRP A 1 689 ? 22.086 -35.617 26.716 1.00 96.00 689 TRP A O 1
ATOM 5270 N N . GLN A 1 690 ? 22.782 -37.524 25.769 1.00 95.50 690 GLN A N 1
ATOM 5271 C CA . GLN A 1 690 ? 23.514 -36.880 24.680 1.00 95.50 690 GLN A CA 1
ATOM 5272 C C . GLN A 1 690 ? 22.623 -36.771 23.441 1.00 95.50 690 GLN A C 1
ATOM 5274 O O . GLN A 1 690 ? 22.273 -37.774 22.811 1.00 95.50 690 GLN A O 1
ATOM 5279 N N . LEU A 1 691 ? 22.268 -35.540 23.075 1.00 94.25 691 LEU A N 1
ATOM 5280 C CA . LEU A 1 691 ? 21.551 -35.227 21.846 1.00 94.25 691 LEU A CA 1
ATOM 5281 C C . LEU A 1 691 ? 22.561 -34.913 20.733 1.00 94.25 691 LEU A C 1
ATOM 5283 O O . LEU A 1 691 ? 22.752 -33.765 20.325 1.00 94.25 691 LEU A O 1
ATOM 5287 N N . ASP A 1 692 ? 23.208 -35.976 20.246 1.00 90.50 692 ASP A N 1
ATOM 5288 C CA . ASP A 1 692 ? 24.259 -35.903 19.219 1.00 90.50 692 ASP A CA 1
ATOM 5289 C C . ASP A 1 692 ? 23.765 -36.201 17.787 1.00 90.50 692 ASP A C 1
ATOM 5291 O O . ASP A 1 692 ? 24.516 -36.127 16.811 1.00 90.50 692 ASP A O 1
ATOM 5295 N N . THR A 1 693 ? 22.484 -36.539 17.638 1.00 89.25 693 THR A N 1
ATOM 5296 C CA . THR A 1 693 ? 21.849 -36.783 16.331 1.00 89.25 693 THR A CA 1
ATOM 5297 C C . THR A 1 693 ? 21.176 -35.527 15.791 1.00 89.25 693 THR A C 1
ATOM 5299 O O . THR A 1 693 ? 20.884 -34.616 16.556 1.00 89.25 693 THR A O 1
ATOM 5302 N N . ASP A 1 694 ? 20.887 -35.482 14.487 1.00 85.88 694 ASP A N 1
ATOM 5303 C CA . ASP A 1 694 ? 20.124 -34.373 13.911 1.00 85.88 694 ASP A CA 1
ATOM 5304 C C . ASP A 1 694 ? 18.734 -34.254 14.561 1.00 85.88 694 ASP A C 1
ATOM 5306 O O . ASP A 1 694 ? 17.917 -35.175 14.493 1.00 85.88 694 ASP A O 1
ATOM 5310 N N . PHE A 1 695 ? 18.482 -33.105 15.186 1.00 91.25 695 PHE A N 1
ATOM 5311 C CA . PHE A 1 695 ? 17.185 -32.714 15.735 1.00 91.25 695 PHE A CA 1
ATOM 5312 C C . PHE A 1 695 ? 16.616 -31.485 15.021 1.00 91.25 695 PHE A C 1
ATOM 5314 O O . PHE A 1 695 ? 15.718 -30.815 15.535 1.00 91.25 695 PHE A O 1
ATOM 5321 N N . SER A 1 696 ? 17.066 -31.221 13.789 1.00 85.25 696 SER A N 1
ATOM 5322 C CA . SER A 1 696 ? 16.408 -30.252 12.918 1.00 85.25 696 SER A CA 1
ATOM 5323 C C . SER A 1 696 ? 14.935 -30.611 12.708 1.00 85.25 696 SER A C 1
ATOM 5325 O O . SER A 1 696 ? 14.110 -29.719 12.584 1.00 85.25 696 SER A O 1
ATOM 5327 N N . GLY A 1 697 ? 14.553 -31.893 12.742 1.00 82.50 697 GLY A N 1
ATOM 5328 C CA . GLY A 1 697 ? 13.156 -32.339 12.653 1.00 82.50 697 GLY A CA 1
ATOM 5329 C C . GLY A 1 697 ? 12.266 -32.001 13.860 1.00 82.50 697 GLY A C 1
ATOM 5330 O O . GLY A 1 697 ? 11.048 -32.135 13.743 1.00 82.50 697 GLY A O 1
ATOM 5331 N N . GLY A 1 698 ? 12.846 -31.539 14.974 1.00 89.94 698 GLY A N 1
ATOM 5332 C CA . GLY A 1 698 ? 12.171 -31.420 16.266 1.00 89.94 698 GLY A CA 1
ATOM 5333 C C . GLY A 1 698 ? 12.096 -32.762 17.003 1.00 89.94 698 GLY A C 1
ATOM 5334 O O . GLY A 1 698 ? 11.873 -33.808 16.390 1.00 89.94 698 GLY A O 1
ATOM 5335 N N . VAL A 1 699 ? 12.294 -32.754 18.319 1.00 94.50 699 VAL A N 1
ATOM 5336 C CA . VAL A 1 699 ? 12.196 -33.957 19.157 1.00 94.50 699 VAL A CA 1
ATOM 5337 C C . VAL A 1 699 ? 11.693 -33.612 20.553 1.00 94.50 699 VAL A C 1
ATOM 5339 O O . VAL A 1 699 ? 12.178 -32.674 21.184 1.00 94.50 699 VAL A O 1
ATOM 5342 N N . TRP A 1 700 ? 10.736 -34.400 21.037 1.00 95.19 700 TRP A N 1
ATOM 5343 C CA . TRP A 1 700 ? 10.348 -34.426 22.442 1.00 95.19 700 TRP A CA 1
ATOM 5344 C C . TRP A 1 700 ? 11.142 -35.501 23.176 1.00 95.19 700 TRP A C 1
ATOM 5346 O O . TRP A 1 700 ? 11.229 -36.634 22.700 1.00 95.19 700 TRP A O 1
ATOM 5356 N N . GLY A 1 701 ? 11.700 -35.151 24.331 1.00 95.50 701 GLY A N 1
ATOM 5357 C CA . GLY A 1 701 ? 12.216 -36.108 25.306 1.00 95.50 701 GLY A CA 1
ATOM 5358 C C . GLY A 1 701 ? 11.379 -36.053 26.577 1.00 95.50 701 GLY A C 1
ATOM 5359 O O . GLY A 1 701 ? 11.208 -34.971 27.131 1.00 95.50 701 GLY A O 1
ATOM 5360 N N . THR A 1 702 ? 10.852 -37.191 27.030 1.00 95.81 702 THR A N 1
ATOM 5361 C CA . THR A 1 702 ? 10.044 -37.283 28.258 1.00 95.81 702 THR A CA 1
ATOM 5362 C C . THR A 1 702 ? 10.788 -38.032 29.360 1.00 95.81 702 THR A C 1
ATOM 5364 O O . THR A 1 702 ? 11.267 -39.147 29.135 1.00 95.81 702 THR A O 1
ATOM 5367 N N . TRP A 1 703 ? 10.821 -37.447 30.560 1.00 96.19 703 TRP A N 1
ATOM 5368 C CA . TRP A 1 703 ? 11.344 -38.044 31.790 1.00 96.19 703 TRP A CA 1
ATOM 5369 C C . TRP A 1 703 ? 10.269 -38.082 32.875 1.00 96.19 703 TRP A C 1
ATOM 5371 O O . TRP A 1 703 ? 9.555 -37.108 33.079 1.00 96.19 703 TRP A O 1
ATOM 5381 N N . GLU A 1 704 ? 10.220 -39.173 33.631 1.00 95.44 704 GLU A N 1
ATOM 5382 C CA . GLU A 1 704 ? 9.498 -39.221 34.906 1.00 95.44 704 GLU A CA 1
ATOM 5383 C C . GLU A 1 704 ? 10.397 -38.617 35.988 1.00 95.44 704 GLU A C 1
ATOM 5385 O O . GLU A 1 704 ? 11.507 -39.115 36.216 1.00 95.44 704 GLU A O 1
ATOM 5390 N N . VAL A 1 705 ? 9.957 -37.519 36.607 1.00 94.88 705 VAL A N 1
ATOM 5391 C CA . VAL A 1 705 ? 10.736 -36.770 37.604 1.00 94.88 705 VAL A CA 1
ATOM 5392 C C . VAL A 1 705 ? 10.037 -36.745 38.958 1.00 94.88 705 VAL A C 1
ATOM 5394 O O . VAL A 1 705 ? 8.809 -36.746 39.037 1.00 94.88 705 VAL A O 1
ATOM 5397 N N . MET A 1 706 ? 10.829 -36.693 40.029 1.00 92.19 706 MET A N 1
ATOM 5398 C CA . MET A 1 706 ? 10.346 -36.449 41.391 1.00 92.19 706 MET A CA 1
ATOM 5399 C C . MET A 1 706 ? 10.902 -35.126 41.909 1.00 92.19 706 MET A C 1
ATOM 5401 O O . MET A 1 706 ? 12.114 -34.980 42.064 1.00 92.19 706 MET A O 1
ATOM 5405 N N . ALA A 1 707 ? 10.022 -34.183 42.220 1.00 90.44 707 ALA A N 1
ATOM 5406 C CA . ALA A 1 707 ? 10.398 -32.900 42.798 1.00 90.44 707 ALA A CA 1
ATOM 5407 C C . ALA A 1 707 ? 9.986 -32.842 44.272 1.00 90.44 707 ALA A C 1
ATOM 5409 O O . ALA A 1 707 ? 8.932 -33.366 44.630 1.00 90.44 707 ALA A O 1
ATOM 5410 N N . ALA A 1 708 ? 10.778 -32.171 45.110 1.00 90.25 708 ALA A N 1
ATOM 5411 C CA . ALA A 1 708 ? 10.455 -31.922 46.515 1.00 90.25 708 ALA A CA 1
ATOM 5412 C C . ALA A 1 708 ? 10.773 -30.462 46.892 1.00 90.25 708 ALA A C 1
ATOM 5414 O O . ALA A 1 708 ? 11.686 -29.871 46.306 1.00 90.25 708 ALA A O 1
ATOM 5415 N N . PRO A 1 709 ? 10.069 -29.852 47.866 1.00 90.62 709 PRO A N 1
ATOM 5416 C CA . PRO A 1 709 ? 10.387 -28.502 48.329 1.00 90.62 709 PRO A CA 1
ATOM 5417 C C . PRO A 1 709 ? 11.861 -28.380 48.749 1.00 90.62 709 PRO A C 1
ATOM 5419 O O . PRO A 1 709 ? 12.384 -29.222 49.476 1.00 90.62 709 PRO A O 1
ATOM 5422 N N . GLY A 1 710 ? 12.555 -27.351 48.254 1.00 85.62 710 GLY A N 1
ATOM 5423 C CA . GLY A 1 710 ? 13.997 -27.157 48.473 1.00 85.62 710 GLY A CA 1
ATOM 5424 C C . GLY A 1 710 ? 14.923 -28.025 47.603 1.00 85.62 710 GLY A C 1
ATOM 5425 O O . GLY A 1 710 ? 16.138 -27.849 47.655 1.00 85.62 710 GLY A O 1
ATOM 5426 N N . ARG A 1 711 ? 14.377 -28.930 46.778 1.00 89.44 711 ARG A N 1
ATOM 5427 C CA . ARG A 1 711 ? 15.096 -29.714 45.759 1.00 89.44 711 ARG A CA 1
ATOM 5428 C C . ARG A 1 711 ? 14.379 -29.575 44.403 1.00 89.44 711 ARG A C 1
ATOM 5430 O O . ARG A 1 711 ? 13.609 -30.469 44.036 1.00 89.44 711 ARG A O 1
ATOM 5437 N N . PRO A 1 712 ? 14.563 -28.444 43.692 1.00 89.19 712 PRO A N 1
ATOM 5438 C CA . PRO A 1 712 ? 13.942 -28.231 42.385 1.00 89.19 712 PRO A CA 1
ATOM 5439 C C . PRO A 1 712 ? 14.433 -29.271 41.374 1.00 89.19 712 PRO A C 1
ATOM 5441 O O . PRO A 1 712 ? 15.550 -29.776 41.494 1.00 89.19 712 PRO A O 1
ATOM 5444 N N . VAL A 1 713 ? 13.623 -29.553 40.352 1.00 95.56 713 VAL A N 1
ATOM 5445 C CA . VAL A 1 713 ? 14.126 -30.279 39.176 1.00 95.56 713 VAL A CA 1
ATOM 5446 C C . VAL A 1 713 ? 14.996 -29.312 38.381 1.00 95.56 713 VAL A C 1
ATOM 5448 O O . VAL A 1 713 ? 14.529 -28.228 38.024 1.00 95.56 713 VAL A O 1
ATOM 5451 N N . ARG A 1 714 ? 16.247 -29.689 38.111 1.00 96.38 714 ARG A N 1
ATOM 5452 C CA . ARG A 1 714 ? 17.182 -28.898 37.306 1.00 96.38 714 ARG A CA 1
ATOM 5453 C C . ARG A 1 714 ? 17.413 -29.555 35.961 1.00 96.38 714 ARG A C 1
ATOM 5455 O O . ARG A 1 714 ? 17.728 -30.739 35.893 1.00 96.38 714 ARG A O 1
ATOM 5462 N N . VAL A 1 715 ? 17.291 -28.772 34.899 1.00 97.00 715 VAL A N 1
ATOM 5463 C CA . VAL A 1 715 ? 17.621 -29.181 33.538 1.00 97.00 715 VAL A CA 1
ATOM 5464 C C . VAL A 1 715 ? 18.779 -28.325 33.046 1.00 97.00 715 VAL A C 1
ATOM 5466 O O . VAL A 1 715 ? 18.595 -27.136 32.786 1.00 97.00 715 VAL A O 1
ATOM 5469 N N . ARG A 1 716 ? 19.969 -28.914 32.912 1.00 96.00 716 ARG A N 1
ATOM 5470 C CA . ARG A 1 716 ? 21.142 -28.251 32.330 1.00 96.00 716 ARG A CA 1
ATOM 5471 C C . ARG A 1 716 ? 21.329 -28.698 30.885 1.00 96.00 716 ARG A C 1
ATOM 5473 O O . ARG A 1 716 ? 21.258 -29.884 30.568 1.00 96.00 716 ARG A O 1
ATOM 5480 N N . LEU A 1 717 ? 21.562 -27.732 30.008 1.00 96.06 717 LEU A N 1
ATOM 5481 C CA . LEU A 1 717 ? 21.850 -27.933 28.595 1.00 96.06 717 LEU A CA 1
ATOM 5482 C C . LEU A 1 717 ? 23.271 -27.460 28.336 1.00 96.06 717 LEU A C 1
ATOM 5484 O O . LEU A 1 717 ? 23.554 -26.286 28.547 1.00 96.06 717 LEU A O 1
ATOM 5488 N N . THR A 1 718 ? 24.137 -28.342 27.855 1.00 94.75 718 THR A N 1
ATOM 5489 C CA . THR A 1 718 ? 25.542 -28.015 27.582 1.00 94.75 718 THR A CA 1
ATOM 5490 C C . THR A 1 718 ? 25.839 -28.175 26.104 1.00 94.75 718 THR A C 1
ATOM 5492 O O . THR A 1 718 ? 25.596 -29.234 25.522 1.00 94.75 718 THR A O 1
ATOM 5495 N N . GLN A 1 719 ? 26.398 -27.139 25.488 1.00 92.56 719 GLN A N 1
ATOM 5496 C CA . GLN A 1 719 ? 26.832 -27.159 24.100 1.00 92.56 719 GLN A CA 1
ATOM 5497 C C . GLN A 1 719 ? 27.946 -28.192 23.883 1.00 92.56 719 GLN A C 1
ATOM 5499 O O . GLN A 1 719 ? 28.964 -28.213 24.573 1.00 92.56 719 GLN A O 1
ATOM 5504 N N . ARG A 1 720 ? 27.768 -29.022 22.854 1.00 91.62 720 ARG A N 1
ATOM 5505 C CA . ARG A 1 720 ? 28.757 -29.996 22.359 1.00 91.62 720 ARG A CA 1
ATOM 5506 C C . ARG A 1 720 ? 29.125 -29.765 20.890 1.00 91.62 720 ARG A C 1
ATOM 5508 O O . ARG A 1 720 ? 30.127 -30.295 20.422 1.00 91.62 720 ARG A O 1
ATOM 5515 N N . GLY A 1 721 ? 28.289 -29.022 20.165 1.00 83.00 721 GLY A N 1
ATOM 5516 C CA . GLY A 1 721 ? 28.381 -28.809 18.723 1.00 83.00 721 GLY A CA 1
ATOM 5517 C C . GLY A 1 721 ? 28.899 -27.424 18.322 1.00 83.00 721 GLY A C 1
ATOM 5518 O O . GLY A 1 721 ? 29.338 -26.653 19.175 1.00 83.00 721 GLY A O 1
ATOM 5519 N N . PRO A 1 722 ? 28.838 -27.096 17.019 1.00 77.38 722 PRO A N 1
ATOM 5520 C CA . PRO A 1 722 ? 29.335 -25.834 16.463 1.00 77.38 722 PRO A CA 1
ATOM 5521 C C . PRO A 1 722 ? 28.541 -24.590 16.897 1.00 77.38 722 PRO A C 1
ATOM 5523 O O . PRO A 1 722 ? 29.039 -23.482 16.733 1.00 77.38 722 PRO A O 1
ATOM 5526 N N . ASP A 1 723 ? 27.341 -24.760 17.454 1.00 83.75 723 ASP A N 1
ATOM 5527 C CA . ASP A 1 723 ? 26.471 -23.676 17.917 1.00 83.75 723 ASP A CA 1
ATOM 5528 C C . ASP A 1 723 ? 25.807 -24.048 19.260 1.00 83.75 723 ASP A C 1
ATOM 5530 O O . ASP A 1 723 ? 25.901 -25.191 19.714 1.00 83.75 723 ASP A O 1
ATOM 5534 N N . THR A 1 724 ? 25.174 -23.060 19.885 1.00 87.19 724 THR A N 1
ATOM 5535 C CA . THR A 1 724 ? 24.555 -23.037 21.219 1.00 87.19 724 THR A CA 1
ATOM 5536 C C . THR A 1 724 ? 23.625 -24.217 21.514 1.00 87.19 724 THR A C 1
ATOM 5538 O O . THR A 1 724 ? 23.004 -24.789 20.617 1.00 87.19 724 THR A O 1
ATOM 5541 N N . ALA A 1 725 ? 23.498 -24.585 22.792 1.00 90.44 725 ALA A N 1
ATOM 5542 C CA . ALA A 1 725 ? 22.463 -25.524 23.227 1.00 90.44 725 ALA A CA 1
ATOM 5543 C C . ALA A 1 725 ? 21.113 -24.801 23.337 1.00 90.44 725 ALA A C 1
ATOM 5545 O O . ALA A 1 725 ? 21.077 -23.655 23.782 1.00 90.44 725 ALA A O 1
ATOM 5546 N N . VAL A 1 726 ? 20.014 -25.457 22.951 1.00 92.62 726 VAL A N 1
ATOM 5547 C CA . VAL A 1 726 ? 18.675 -24.841 22.869 1.00 92.62 726 VAL A CA 1
ATOM 5548 C C . VAL A 1 726 ? 17.588 -25.701 23.517 1.00 92.62 726 VAL A C 1
ATOM 5550 O O . VAL A 1 726 ? 17.696 -26.924 23.530 1.00 92.62 726 VAL A O 1
ATOM 5553 N N . LEU A 1 727 ? 16.520 -25.082 24.027 1.00 95.00 727 LEU A N 1
ATOM 5554 C CA . LEU A 1 727 ? 15.295 -25.734 24.520 1.00 95.00 727 LEU A CA 1
ATOM 5555 C C . LEU A 1 727 ? 14.079 -24.843 24.250 1.00 95.00 727 LEU A C 1
ATOM 5557 O O . LEU A 1 727 ? 14.016 -23.719 24.736 1.00 95.00 727 LEU A O 1
ATOM 5561 N N . SER A 1 728 ? 13.090 -25.341 23.510 1.00 93.00 728 SER A N 1
ATOM 5562 C CA . SER A 1 728 ? 11.941 -24.539 23.061 1.00 93.00 728 SER A CA 1
ATOM 5563 C C . SER A 1 728 ? 10.709 -24.630 23.958 1.00 93.00 728 SER A C 1
ATOM 5565 O O . SER A 1 728 ? 9.934 -23.677 24.024 1.00 93.00 728 SER A O 1
ATOM 5567 N N . ALA A 1 729 ? 10.513 -25.739 24.674 1.00 94.38 729 ALA A N 1
ATOM 5568 C CA . ALA A 1 729 ? 9.414 -25.866 25.633 1.00 94.38 729 ALA A CA 1
ATOM 5569 C C . ALA A 1 729 ? 9.691 -26.896 26.724 1.00 94.38 729 ALA A C 1
ATOM 5571 O O . ALA A 1 729 ? 10.396 -27.879 26.493 1.00 94.38 729 ALA A O 1
ATOM 5572 N N . ALA A 1 730 ? 9.050 -26.692 27.873 1.00 95.69 730 ALA A N 1
ATOM 5573 C CA . ALA A 1 730 ? 8.902 -27.670 28.942 1.00 95.69 730 ALA A CA 1
ATOM 5574 C C . ALA A 1 730 ? 7.409 -27.862 29.240 1.00 95.69 730 ALA A C 1
ATOM 5576 O O . ALA A 1 730 ? 6.688 -26.893 29.465 1.00 95.69 730 ALA A O 1
ATOM 5577 N N . VAL A 1 731 ? 6.921 -29.100 29.225 1.00 95.62 731 VAL A N 1
ATOM 5578 C CA . VAL A 1 731 ? 5.502 -29.420 29.446 1.00 95.62 731 VAL A CA 1
ATOM 5579 C C . VAL A 1 731 ? 5.338 -30.492 30.512 1.00 95.62 731 VAL A C 1
ATOM 5581 O O . VAL A 1 731 ? 6.198 -31.363 30.671 1.00 95.62 731 VAL A O 1
ATOM 5584 N N . PHE A 1 732 ? 4.238 -30.392 31.255 1.00 95.38 732 PHE A N 1
ATOM 5585 C CA . PHE A 1 732 ? 3.988 -31.154 32.471 1.00 95.38 732 PHE A CA 1
ATOM 5586 C C . PHE A 1 732 ? 2.720 -31.991 32.338 1.00 95.38 732 PHE A C 1
ATOM 5588 O O . PHE A 1 732 ? 1.646 -31.489 31.981 1.00 95.38 732 PHE A O 1
ATOM 5595 N N . ASP A 1 733 ? 2.851 -33.269 32.664 1.00 95.50 733 ASP A N 1
ATOM 5596 C CA . ASP A 1 733 ? 1.788 -34.258 32.583 1.00 95.50 733 ASP A CA 1
ATOM 5597 C C . ASP A 1 733 ? 1.785 -35.154 33.828 1.00 95.50 733 ASP A C 1
ATOM 5599 O O . ASP A 1 733 ? 2.802 -35.307 34.510 1.00 95.50 733 ASP A O 1
ATOM 5603 N N . ALA A 1 734 ? 0.648 -35.800 34.091 1.00 93.12 734 ALA A N 1
ATOM 5604 C CA . ALA A 1 734 ? 0.595 -36.883 35.066 1.00 93.12 734 ALA A CA 1
ATOM 5605 C C . ALA A 1 734 ? 1.591 -37.998 34.676 1.00 93.12 734 ALA A C 1
ATOM 5607 O O . ALA A 1 734 ? 1.804 -38.204 33.476 1.00 93.12 734 ALA A O 1
ATOM 5608 N N . PRO A 1 735 ? 2.174 -38.727 35.647 1.00 91.50 735 PRO A N 1
ATOM 5609 C CA . PRO A 1 735 ? 3.103 -39.821 35.367 1.00 91.50 735 PRO A CA 1
ATOM 5610 C C . PRO A 1 735 ? 2.528 -40.830 34.363 1.00 91.50 735 PRO A C 1
ATOM 5612 O O . PRO A 1 735 ? 1.381 -41.262 34.502 1.00 91.50 735 PRO A O 1
ATOM 5615 N N . ARG A 1 736 ? 3.307 -41.198 33.340 1.00 82.62 736 ARG A N 1
ATOM 5616 C CA . ARG A 1 736 ? 2.871 -42.049 32.213 1.00 82.62 736 ARG A CA 1
ATOM 5617 C C . ARG A 1 736 ? 3.555 -43.413 32.180 1.00 82.62 736 ARG A C 1
ATOM 5619 O O . ARG A 1 736 ? 3.166 -44.265 31.382 1.00 82.62 736 ARG A O 1
ATOM 5626 N N . GLY A 1 737 ? 4.562 -43.637 33.017 1.00 81.06 737 GLY A N 1
ATOM 5627 C CA . GLY A 1 737 ? 5.266 -44.910 33.080 1.00 81.06 737 GLY A CA 1
ATOM 5628 C C . GLY A 1 737 ? 6.306 -44.978 34.189 1.00 81.06 737 GLY A C 1
ATOM 5629 O O . GLY A 1 737 ? 6.286 -44.211 35.147 1.00 81.06 737 GLY A O 1
ATOM 5630 N N . GLU A 1 738 ? 7.215 -45.938 34.055 1.00 82.81 738 GLU A N 1
ATOM 5631 C CA . GLU A 1 738 ? 8.318 -46.136 34.993 1.00 82.81 738 GLU A CA 1
ATOM 5632 C C . GLU A 1 738 ? 9.491 -45.192 34.706 1.00 82.81 738 GLU A C 1
ATOM 5634 O O . GLU A 1 738 ? 9.740 -44.794 33.564 1.00 82.81 738 GLU A O 1
ATOM 5639 N N . ARG A 1 739 ? 10.261 -44.879 35.754 1.00 86.31 739 ARG A N 1
ATOM 5640 C CA . ARG A 1 739 ? 11.480 -44.069 35.669 1.00 86.31 739 ARG A CA 1
ATOM 5641 C C . ARG A 1 739 ? 12.544 -44.779 34.824 1.00 86.31 739 ARG A C 1
ATOM 5643 O O . ARG A 1 739 ? 12.878 -45.932 35.080 1.00 86.31 739 ARG A O 1
ATOM 5650 N N . ARG A 1 740 ? 13.114 -44.068 33.848 1.00 87.69 740 ARG A N 1
ATOM 5651 C CA . ARG A 1 740 ? 14.166 -44.556 32.936 1.00 87.69 740 ARG A CA 1
ATOM 5652 C C . ARG A 1 740 ? 15.382 -43.635 32.976 1.00 87.69 740 ARG A C 1
ATOM 5654 O O . ARG A 1 740 ? 15.236 -42.444 33.245 1.00 87.69 740 ARG A O 1
ATOM 5661 N N . GLU A 1 741 ? 16.568 -44.173 32.682 1.00 85.38 741 GLU A N 1
ATOM 5662 C CA . GLU A 1 741 ? 17.786 -43.361 32.520 1.00 85.38 741 GLU A CA 1
ATOM 5663 C C . GLU A 1 741 ? 17.716 -42.482 31.262 1.00 85.38 741 GLU A C 1
ATOM 5665 O O . GLU A 1 741 ? 17.991 -41.285 31.324 1.00 85.38 741 GLU A O 1
ATOM 5670 N N . ALA A 1 742 ? 17.288 -43.059 30.136 1.00 88.12 742 ALA A N 1
ATOM 5671 C CA . ALA A 1 742 ? 17.096 -42.346 28.876 1.00 88.12 742 ALA A CA 1
ATOM 5672 C C . ALA A 1 742 ? 15.659 -41.804 28.735 1.00 88.12 742 ALA A C 1
ATOM 5674 O O . ALA A 1 742 ? 14.715 -42.467 29.182 1.00 88.12 742 ALA A O 1
ATOM 5675 N N . PRO A 1 743 ? 15.463 -40.646 28.073 1.00 94.00 743 PRO A N 1
ATOM 5676 C CA . PRO A 1 743 ? 14.128 -40.136 27.781 1.00 94.00 743 PRO A CA 1
ATOM 5677 C C . PRO A 1 743 ? 13.352 -41.048 26.830 1.00 94.00 743 PRO A C 1
ATOM 5679 O O . PRO A 1 743 ? 13.920 -41.686 25.939 1.00 94.00 743 PRO A O 1
ATOM 5682 N N . VAL A 1 744 ? 12.025 -41.022 26.944 1.00 94.38 744 VAL A N 1
ATOM 5683 C CA . VAL A 1 744 ? 11.145 -41.521 25.880 1.00 94.38 744 VAL A CA 1
ATOM 5684 C C . VAL A 1 744 ? 11.108 -40.474 24.769 1.00 94.38 744 VAL A C 1
ATOM 5686 O O . VAL A 1 744 ? 10.708 -39.337 25.011 1.00 94.38 744 VAL A O 1
ATOM 5689 N N . LEU A 1 745 ? 11.559 -40.848 23.569 1.00 94.19 745 LEU A N 1
ATOM 5690 C CA . LEU A 1 745 ? 11.658 -39.935 22.431 1.00 94.19 745 LEU A CA 1
ATOM 5691 C C . LEU A 1 745 ? 10.404 -39.970 21.558 1.00 94.19 745 LEU A C 1
ATOM 5693 O O . LEU A 1 745 ? 9.922 -41.042 21.198 1.00 94.19 745 LEU A O 1
ATOM 5697 N N . ASP A 1 746 ? 9.954 -38.794 21.132 1.00 93.62 746 ASP A N 1
ATOM 5698 C CA . ASP A 1 746 ? 8.916 -38.631 20.115 1.00 93.62 746 ASP A CA 1
ATOM 5699 C C . ASP A 1 746 ? 9.369 -37.622 19.051 1.00 93.62 746 ASP A C 1
ATOM 5701 O O . ASP A 1 746 ? 9.616 -36.446 19.326 1.00 93.62 746 ASP A O 1
ATOM 5705 N N . ARG A 1 747 ? 9.497 -38.116 17.817 1.00 90.62 747 ARG A N 1
ATOM 5706 C CA . ARG A 1 747 ? 9.882 -37.343 16.624 1.00 90.62 747 ARG A CA 1
ATOM 5707 C C . ARG A 1 747 ? 8.722 -37.155 15.642 1.00 90.62 747 ARG A C 1
ATOM 5709 O O . ARG A 1 747 ? 8.871 -36.454 14.643 1.00 90.62 747 ARG A O 1
ATOM 5716 N N . GLU A 1 748 ? 7.583 -37.793 15.893 1.00 88.12 748 GLU A N 1
ATOM 5717 C CA . GLU A 1 748 ? 6.422 -37.759 15.000 1.00 88.12 748 GLU A CA 1
ATOM 5718 C C . GLU A 1 748 ? 5.542 -36.548 15.293 1.00 88.12 748 GLU A C 1
ATOM 5720 O O . GLU A 1 748 ? 5.048 -35.899 14.370 1.00 88.12 748 GLU A O 1
ATOM 5725 N N . THR A 1 749 ? 5.403 -36.207 16.574 1.00 84.31 749 THR A N 1
ATOM 5726 C CA . THR A 1 749 ? 4.525 -35.128 17.033 1.00 84.31 749 THR A CA 1
ATOM 5727 C C . THR A 1 749 ? 5.044 -33.740 16.645 1.00 84.31 749 THR A C 1
ATOM 5729 O O . THR A 1 749 ? 4.248 -32.840 16.379 1.00 84.31 749 THR A O 1
ATOM 5732 N N . LYS A 1 750 ? 6.369 -33.560 16.524 1.00 84.25 750 LYS A N 1
ATOM 5733 C CA . LYS A 1 750 ? 7.013 -32.280 16.156 1.00 84.25 750 LYS A CA 1
ATOM 5734 C C . LYS A 1 750 ? 6.442 -31.118 16.990 1.00 84.25 750 LYS A C 1
ATOM 5736 O O . LYS A 1 750 ? 6.375 -31.227 18.209 1.00 84.25 750 LYS A O 1
ATOM 5741 N N . GLY A 1 751 ? 5.989 -30.036 16.355 1.00 78.88 751 GLY A N 1
ATOM 5742 C CA . GLY A 1 751 ? 5.346 -28.904 17.025 1.00 78.88 751 GLY A CA 1
ATOM 5743 C C . GLY A 1 751 ? 3.866 -29.110 17.390 1.00 78.88 751 GLY A C 1
ATOM 5744 O O . GLY A 1 751 ? 3.284 -28.246 18.040 1.00 78.88 751 GLY A O 1
ATOM 5745 N N . ASN A 1 752 ? 3.239 -30.232 17.012 1.00 80.62 752 ASN A N 1
ATOM 5746 C CA . ASN A 1 752 ? 1.814 -30.513 17.233 1.00 80.62 752 ASN A CA 1
ATOM 5747 C C . ASN A 1 752 ? 1.548 -31.211 18.580 1.00 80.62 752 ASN A C 1
ATOM 5749 O O . ASN A 1 752 ? 1.176 -32.377 18.631 1.00 80.62 752 ASN A O 1
ATOM 5753 N N . TRP A 1 753 ? 1.771 -30.507 19.686 1.00 86.75 753 TRP A N 1
ATOM 5754 C CA . TRP A 1 753 ? 1.807 -31.101 21.028 1.00 86.75 753 TRP A CA 1
ATOM 5755 C C . TRP A 1 753 ? 0.455 -31.143 21.764 1.00 86.75 753 TRP A C 1
ATOM 5757 O O . TRP A 1 753 ? 0.295 -31.909 22.716 1.00 86.75 753 TRP A O 1
ATOM 5767 N N . LEU A 1 754 ? -0.524 -30.344 21.330 1.00 84.81 754 LEU A N 1
ATOM 5768 C CA . LEU A 1 754 ? -1.817 -30.198 22.003 1.00 84.81 754 LEU A CA 1
ATOM 5769 C C . LEU A 1 754 ? -2.613 -31.506 22.003 1.00 84.81 754 LEU A C 1
ATOM 5771 O O . LEU A 1 754 ? -2.708 -32.200 20.995 1.00 84.81 754 LEU A O 1
ATOM 5775 N N . GLY A 1 755 ? -3.181 -31.852 23.158 1.00 82.12 755 GLY A N 1
ATOM 5776 C CA . GLY A 1 755 ? -3.900 -33.114 23.368 1.00 82.12 755 GLY A CA 1
ATOM 5777 C C . GLY A 1 755 ? -2.995 -34.330 23.601 1.00 82.12 755 GLY A C 1
ATOM 5778 O O . GLY A 1 755 ? -3.471 -35.333 24.126 1.00 82.12 755 GLY A O 1
ATOM 5779 N N . ARG A 1 756 ? -1.694 -34.240 23.283 1.00 88.50 756 ARG A N 1
ATOM 5780 C CA . ARG A 1 756 ? -0.700 -35.294 23.552 1.00 88.50 756 ARG A CA 1
ATOM 5781 C C . ARG A 1 756 ? 0.227 -34.964 24.721 1.00 88.50 756 ARG A C 1
ATOM 5783 O O . ARG A 1 756 ? 0.632 -35.877 25.438 1.00 88.50 756 ARG A O 1
ATOM 5790 N N . TYR A 1 757 ? 0.540 -33.692 24.941 1.00 91.56 757 TYR A N 1
ATOM 5791 C CA . TYR A 1 757 ? 1.425 -33.213 26.003 1.00 91.56 757 TYR A CA 1
ATOM 5792 C C . TYR A 1 757 ? 0.832 -32.006 26.742 1.00 91.56 757 TYR A C 1
ATOM 5794 O O . TYR A 1 757 ? -0.014 -31.292 26.201 1.00 91.56 757 TYR A O 1
ATOM 5802 N N . GLY A 1 758 ? 1.306 -31.759 27.963 1.00 91.75 758 GLY A N 1
ATOM 5803 C CA . GLY A 1 758 ? 1.019 -30.551 28.740 1.00 91.75 758 GLY A CA 1
ATOM 5804 C C . GLY A 1 758 ? -0.386 -30.478 29.338 1.00 91.75 758 GLY A C 1
ATOM 5805 O O . GLY A 1 758 ? -0.932 -29.380 29.506 1.00 91.75 758 GLY A O 1
ATOM 5806 N N . ALA A 1 759 ? -0.992 -31.628 29.654 1.00 91.62 759 ALA A N 1
ATOM 5807 C CA . ALA A 1 759 ? -2.329 -31.701 30.241 1.00 91.62 759 ALA A CA 1
ATOM 5808 C C . ALA A 1 759 ? -2.411 -30.978 31.598 1.00 91.62 759 ALA A C 1
ATOM 5810 O O . ALA A 1 759 ? -3.402 -30.295 31.856 1.00 91.62 759 ALA A O 1
ATOM 5811 N N . GLU A 1 760 ? -1.363 -31.064 32.425 1.00 92.94 760 GLU A N 1
ATOM 5812 C CA . GLU A 1 760 ? -1.298 -30.384 33.728 1.00 92.94 760 GLU A CA 1
ATOM 5813 C C . GLU A 1 760 ? -0.720 -28.968 33.612 1.00 92.94 760 GLU A C 1
ATOM 5815 O O . GLU A 1 760 ? -1.100 -28.077 34.372 1.00 92.94 760 GLU A O 1
ATOM 5820 N N . GLY A 1 761 ? 0.154 -28.727 32.632 1.00 93.62 761 GLY A N 1
ATOM 5821 C CA . GLY A 1 761 ? 0.730 -27.409 32.396 1.00 93.62 761 GLY A CA 1
ATOM 5822 C C . GLY A 1 761 ? 1.831 -27.378 31.343 1.00 93.62 761 GLY A C 1
ATOM 5823 O O . GLY A 1 761 ? 2.233 -28.408 30.809 1.00 93.62 761 GLY A O 1
ATOM 5824 N N . TYR A 1 762 ? 2.333 -26.183 31.047 1.00 93.94 762 TYR A N 1
ATOM 5825 C CA . TYR A 1 762 ? 3.393 -25.957 30.062 1.00 93.94 762 TYR A CA 1
ATOM 5826 C C . TYR A 1 762 ? 4.121 -24.631 30.295 1.00 93.94 762 TYR A C 1
ATOM 5828 O O . TYR A 1 762 ? 3.573 -23.724 30.922 1.00 93.94 762 TYR A O 1
ATOM 5836 N N . VAL A 1 763 ? 5.320 -24.528 29.724 1.00 93.62 763 VAL A N 1
ATOM 5837 C CA . VAL A 1 763 ? 6.133 -23.322 29.536 1.00 93.62 763 VAL A CA 1
ATOM 5838 C C . VAL A 1 763 ? 6.683 -23.357 28.111 1.00 93.62 763 VAL A C 1
ATOM 5840 O O . VAL A 1 763 ? 7.414 -24.277 27.738 1.00 93.62 763 VAL A O 1
ATOM 5843 N N . LEU A 1 764 ? 6.322 -22.361 27.309 1.00 91.44 764 LEU A N 1
ATOM 5844 C CA . LEU A 1 764 ? 6.829 -22.157 25.954 1.00 91.44 764 LEU A CA 1
ATOM 5845 C C . LEU A 1 764 ? 7.806 -20.977 25.995 1.00 91.44 764 LEU A C 1
ATOM 5847 O O . LEU A 1 764 ? 7.387 -19.850 26.283 1.00 91.44 764 LEU A O 1
ATOM 5851 N N . PHE A 1 765 ? 9.091 -21.234 25.743 1.00 91.12 765 PHE A N 1
ATOM 5852 C CA . PHE A 1 765 ? 10.148 -20.236 25.939 1.00 91.12 765 PHE A CA 1
ATOM 5853 C C . PHE A 1 765 ? 10.139 -19.164 24.849 1.00 91.12 765 PHE A C 1
ATOM 5855 O O . PHE A 1 765 ? 9.979 -19.497 23.675 1.00 91.12 765 PHE A O 1
ATOM 5862 N N . ALA A 1 766 ? 10.322 -17.892 25.226 1.00 85.44 766 ALA A N 1
ATOM 5863 C CA . ALA A 1 766 ? 10.278 -16.719 24.336 1.00 85.44 766 ALA A CA 1
ATOM 5864 C C . ALA A 1 766 ? 9.082 -16.740 23.373 1.00 85.44 766 ALA A C 1
ATOM 5866 O O . ALA A 1 766 ? 9.166 -16.329 22.206 1.00 85.44 766 ALA A O 1
ATOM 5867 N N . TRP A 1 767 ? 7.952 -17.264 23.856 1.00 79.75 767 TRP A N 1
ATOM 5868 C CA . TRP A 1 767 ? 6.751 -17.365 23.054 1.00 79.75 767 TRP A CA 1
ATOM 5869 C C . TRP A 1 767 ? 6.317 -15.954 22.656 1.00 79.75 767 TRP A C 1
ATOM 5871 O O . TRP A 1 767 ? 6.233 -15.659 21.464 1.00 79.75 767 TRP A O 1
ATOM 5881 N N . HIS A 1 768 ? 6.051 -15.047 23.610 1.00 71.94 768 HIS A N 1
ATOM 5882 C CA . HIS A 1 768 ? 5.529 -13.663 23.458 1.00 71.94 768 HIS A CA 1
ATOM 5883 C C . HIS A 1 768 ? 6.585 -12.603 23.121 1.00 71.94 768 HIS A C 1
ATOM 5885 O O . HIS A 1 768 ? 6.410 -11.435 23.453 1.00 71.94 768 HIS A O 1
ATOM 5891 N N . SER A 1 769 ? 7.569 -12.991 22.304 1.00 68.81 769 SER A N 1
ATOM 5892 C CA . SER A 1 769 ? 8.780 -12.242 21.934 1.00 68.81 769 SER A CA 1
ATOM 5893 C C . SER A 1 769 ? 9.934 -12.451 22.922 1.00 68.81 769 SER A C 1
ATOM 5895 O O . SER A 1 769 ? 9.856 -13.337 23.772 1.00 68.81 769 SER A O 1
ATOM 5897 N N . PHE A 1 770 ? 11.034 -11.710 22.740 1.00 69.75 770 PHE A N 1
ATOM 5898 C CA . PHE A 1 770 ? 12.199 -11.748 23.629 1.00 69.75 770 PHE A CA 1
ATOM 5899 C C . PHE A 1 770 ? 11.728 -11.655 25.081 1.00 69.75 770 PHE A C 1
ATOM 5901 O O . PHE A 1 770 ? 10.844 -10.855 25.335 1.00 69.75 770 PHE A O 1
ATOM 5908 N N . ASP A 1 771 ? 12.272 -12.499 25.962 1.00 72.31 771 ASP A N 1
ATOM 5909 C CA . ASP A 1 771 ? 12.014 -12.557 27.413 1.00 72.31 771 ASP A CA 1
ATOM 5910 C C . ASP A 1 771 ? 10.600 -12.910 27.928 1.00 72.31 771 ASP A C 1
ATOM 5912 O O . ASP A 1 771 ? 10.439 -13.124 29.134 1.00 72.31 771 ASP A O 1
ATOM 5916 N N . VAL A 1 772 ? 9.596 -13.070 27.057 1.00 81.94 772 VAL A N 1
ATOM 5917 C CA . VAL A 1 772 ? 8.221 -13.371 27.493 1.00 81.94 772 VAL A CA 1
ATOM 5918 C C . VAL A 1 772 ? 7.802 -14.793 27.127 1.00 81.94 772 VAL A C 1
ATOM 5920 O O . VAL A 1 772 ? 7.557 -15.120 25.964 1.00 81.94 772 VAL A O 1
ATOM 5923 N N . ASP A 1 773 ? 7.628 -15.633 28.141 1.00 86.56 773 ASP A N 1
ATOM 5924 C CA . ASP A 1 773 ? 7.158 -17.011 27.991 1.00 86.56 773 ASP A CA 1
ATOM 5925 C C . ASP A 1 773 ? 5.619 -17.084 27.956 1.00 86.56 773 ASP A C 1
ATOM 5927 O O . ASP A 1 773 ? 4.919 -16.185 28.431 1.00 86.56 773 ASP A O 1
ATOM 5931 N N . GLN A 1 774 ? 5.061 -18.159 27.389 1.00 88.25 774 GLN A N 1
ATOM 5932 C CA . GLN A 1 774 ? 3.659 -18.521 27.636 1.00 88.25 774 GLN A CA 1
ATOM 5933 C C . GLN A 1 774 ? 3.623 -19.741 28.525 1.00 88.25 774 GLN A C 1
ATOM 5935 O O . GLN A 1 774 ? 4.120 -20.805 28.165 1.00 88.25 774 GLN A O 1
ATOM 5940 N N . GLU A 1 775 ? 2.972 -19.591 29.665 1.00 91.06 775 GLU A N 1
ATOM 5941 C CA . GLU A 1 775 ? 2.909 -20.642 30.656 1.00 91.06 775 GLU A CA 1
ATOM 5942 C C . GLU A 1 775 ? 1.489 -20.859 31.167 1.00 91.06 775 GLU A C 1
ATOM 5944 O O . GLU A 1 775 ? 0.693 -19.932 31.325 1.00 91.06 775 GLU A O 1
ATOM 5949 N N . ARG A 1 776 ? 1.187 -22.123 31.449 1.00 92.62 776 ARG A N 1
ATOM 5950 C CA . ARG A 1 776 ? 0.107 -22.537 32.338 1.00 92.62 776 ARG A CA 1
ATOM 5951 C C . ARG A 1 776 ? 0.763 -23.419 33.380 1.00 92.62 776 ARG A C 1
ATOM 5953 O O . ARG A 1 776 ? 1.041 -24.583 33.104 1.00 92.62 776 ARG A O 1
ATOM 5960 N N . ARG A 1 777 ? 1.068 -22.851 34.541 1.00 89.62 777 ARG A N 1
ATOM 5961 C CA . ARG A 1 777 ? 1.771 -23.579 35.596 1.00 89.62 777 ARG A CA 1
ATOM 5962 C C . ARG A 1 777 ? 0.816 -24.526 36.326 1.00 89.62 777 ARG A C 1
ATOM 5964 O O . ARG A 1 777 ? -0.267 -24.090 36.720 1.00 89.62 777 ARG A O 1
ATOM 5971 N N . PRO A 1 778 ? 1.202 -25.795 36.534 1.00 90.44 778 PRO A N 1
ATOM 5972 C CA . PRO A 1 778 ? 0.496 -26.665 37.460 1.00 90.44 778 PRO A CA 1
ATOM 5973 C C . PRO A 1 778 ? 0.567 -26.099 38.885 1.00 90.44 778 PRO A C 1
ATOM 5975 O O . PRO A 1 778 ? 1.576 -25.513 39.271 1.00 90.44 778 PRO A O 1
ATOM 5978 N N . ASN A 1 779 ? -0.453 -26.349 39.708 1.00 90.06 779 ASN A N 1
ATOM 5979 C CA . ASN A 1 779 ? -0.547 -25.796 41.071 1.00 90.06 779 ASN A CA 1
ATOM 5980 C C . ASN A 1 779 ? 0.602 -26.216 42.011 1.00 90.06 779 ASN A C 1
ATOM 5982 O O . ASN A 1 779 ? 0.797 -25.607 43.059 1.00 90.06 779 ASN A O 1
ATOM 5986 N N . TYR A 1 780 ? 1.334 -27.279 41.668 1.00 90.44 780 TYR A N 1
ATOM 5987 C CA . TYR A 1 780 ? 2.473 -27.768 42.446 1.00 90.44 780 TYR A CA 1
ATOM 5988 C C . TYR A 1 780 ? 3.797 -27.072 42.102 1.00 90.44 780 TYR A C 1
ATOM 5990 O O . TYR A 1 780 ? 4.782 -27.286 42.803 1.00 90.44 780 TYR A O 1
ATOM 5998 N N . LEU A 1 781 ? 3.846 -26.262 41.041 1.00 92.25 781 LEU A N 1
ATOM 5999 C CA . LEU A 1 781 ? 5.048 -25.559 40.609 1.00 92.25 781 LEU A CA 1
ATOM 6000 C C . LEU A 1 781 ? 5.061 -24.139 41.195 1.00 92.25 781 LEU A C 1
ATOM 6002 O O . LEU A 1 781 ? 4.155 -23.347 40.941 1.00 92.25 781 LEU A O 1
ATOM 6006 N N . ALA A 1 782 ? 6.092 -23.808 41.974 1.00 90.31 782 ALA A N 1
ATOM 6007 C CA . ALA A 1 782 ? 6.250 -22.488 42.588 1.00 90.31 782 ALA A CA 1
ATOM 6008 C C . ALA A 1 782 ? 6.669 -21.423 41.558 1.00 90.31 782 ALA A C 1
ATOM 6010 O O . ALA A 1 782 ? 6.245 -20.270 41.632 1.00 90.31 782 ALA A O 1
ATOM 6011 N N . GLY A 1 783 ? 7.466 -21.818 40.565 1.00 89.56 783 GLY A N 1
ATOM 6012 C CA . GLY A 1 783 ? 8.024 -20.926 39.556 1.00 89.56 783 GLY A CA 1
ATOM 6013 C C . GLY A 1 783 ? 8.803 -21.683 38.488 1.00 89.56 783 GLY A C 1
ATOM 6014 O O . GLY A 1 783 ? 8.892 -22.909 38.519 1.00 89.56 783 GLY A O 1
ATOM 6015 N N . VAL A 1 784 ? 9.337 -20.930 37.533 1.00 91.50 784 VAL A N 1
ATOM 6016 C CA . VAL A 1 784 ? 10.208 -21.414 36.462 1.00 91.50 784 VAL A CA 1
ATOM 6017 C C . VAL A 1 784 ? 11.350 -20.418 36.369 1.00 91.50 784 VAL A C 1
ATOM 6019 O O . VAL A 1 784 ? 11.115 -19.239 36.109 1.00 91.50 784 VAL A O 1
ATOM 6022 N N . GLU A 1 785 ? 12.570 -20.874 36.616 1.00 92.06 785 GLU A N 1
ATOM 6023 C CA . GLU A 1 785 ? 13.753 -20.017 36.624 1.00 92.06 785 GLU A CA 1
ATOM 6024 C C . GLU A 1 785 ? 14.693 -20.465 35.509 1.00 92.06 785 GLU A C 1
ATOM 6026 O O . GLU A 1 785 ? 15.033 -21.640 35.409 1.00 92.06 785 GLU A O 1
ATOM 6031 N N . ALA A 1 786 ? 15.084 -19.539 34.635 1.00 90.81 786 ALA A N 1
ATOM 6032 C CA . ALA A 1 786 ? 15.987 -19.814 33.526 1.00 90.81 786 ALA A CA 1
ATOM 6033 C C . ALA A 1 786 ? 17.239 -18.943 33.642 1.00 90.81 786 ALA A C 1
ATOM 6035 O O . ALA A 1 786 ? 17.154 -17.753 33.944 1.00 90.81 786 ALA A O 1
ATOM 6036 N N . SER A 1 787 ? 18.405 -19.524 33.374 1.00 89.25 787 SER A N 1
ATOM 6037 C CA . SER A 1 787 ? 19.687 -18.818 33.331 1.00 89.25 787 SER A CA 1
ATOM 6038 C C . SER A 1 787 ? 20.598 -19.402 32.250 1.00 89.25 787 SER A C 1
ATOM 6040 O O . SER A 1 787 ? 20.335 -20.474 31.708 1.00 89.25 787 SER A O 1
ATOM 6042 N N . HIS A 1 788 ? 21.657 -18.676 31.892 1.00 86.31 788 HIS A N 1
ATOM 6043 C CA . HIS A 1 788 ? 22.645 -19.128 30.913 1.00 86.31 788 HIS A CA 1
ATOM 6044 C C . HIS A 1 788 ? 24.022 -18.533 31.202 1.00 86.31 788 HIS A C 1
ATOM 6046 O O . HIS A 1 788 ? 24.151 -17.549 31.931 1.00 86.31 788 HIS A O 1
ATOM 6052 N N . THR A 1 789 ? 25.046 -19.120 30.590 1.00 74.00 789 THR A N 1
ATOM 6053 C CA . THR A 1 789 ? 26.343 -18.467 30.373 1.00 74.00 789 THR A CA 1
ATOM 6054 C C . THR A 1 789 ? 26.318 -17.811 28.989 1.00 74.00 789 THR A C 1
ATOM 6056 O O . THR A 1 789 ? 25.934 -18.462 28.017 1.00 74.00 789 THR A O 1
ATOM 6059 N N . GLY A 1 790 ? 26.645 -16.515 28.903 1.00 64.06 790 GLY A N 1
ATOM 6060 C CA . GLY A 1 790 ? 26.641 -15.750 27.649 1.00 64.06 790 GLY A CA 1
ATOM 6061 C C . GLY A 1 790 ? 26.709 -14.226 27.840 1.00 64.06 790 GLY A C 1
ATOM 6062 O O . GLY A 1 790 ? 26.552 -13.720 28.947 1.00 64.06 790 GLY A O 1
ATOM 6063 N N . ASP A 1 791 ? 26.933 -13.492 26.742 1.00 59.56 791 ASP A N 1
ATOM 6064 C CA . ASP A 1 791 ? 27.098 -12.021 26.724 1.00 59.56 791 ASP A CA 1
ATOM 6065 C C . ASP A 1 791 ? 25.771 -11.234 26.760 1.00 59.56 791 ASP A C 1
ATOM 6067 O O . ASP A 1 791 ? 25.767 -10.001 26.689 1.00 59.56 791 ASP A O 1
ATOM 6071 N N . ARG A 1 792 ? 24.619 -11.917 26.808 1.00 62.56 792 ARG A N 1
ATOM 6072 C CA . ARG A 1 792 ? 23.301 -11.266 26.841 1.00 62.56 792 ARG A CA 1
ATOM 6073 C C . ARG A 1 792 ? 22.697 -11.354 28.240 1.00 62.56 792 ARG A C 1
ATOM 6075 O O . ARG A 1 792 ? 22.951 -12.317 28.944 1.00 62.56 792 ARG A O 1
ATOM 6082 N N . PRO A 1 793 ? 21.885 -10.372 28.659 1.00 70.62 793 PRO A N 1
ATOM 6083 C CA . PRO A 1 793 ? 21.239 -10.418 29.967 1.00 70.62 793 PRO A CA 1
ATOM 6084 C C . PRO A 1 793 ? 20.079 -11.423 30.042 1.00 70.62 793 PRO A C 1
ATOM 6086 O O . PRO A 1 793 ? 19.816 -11.933 31.126 1.00 70.62 793 PRO A O 1
ATOM 6089 N N . ASP A 1 794 ? 19.410 -11.742 28.924 1.00 78.94 794 ASP A N 1
ATOM 6090 C CA . ASP A 1 794 ? 18.299 -12.707 28.901 1.00 78.94 794 ASP A CA 1
ATOM 6091 C C . ASP A 1 794 ? 18.709 -14.051 28.256 1.00 78.94 794 ASP A C 1
ATOM 6093 O O . ASP A 1 794 ? 19.239 -14.059 27.135 1.00 78.94 794 ASP A O 1
ATOM 6097 N N . PRO A 1 795 ? 18.451 -15.190 28.930 1.00 83.94 795 PRO A N 1
ATOM 6098 C CA . PRO A 1 795 ? 18.750 -16.528 28.421 1.00 83.94 795 PRO A CA 1
ATOM 6099 C C . PRO A 1 795 ? 17.769 -17.022 27.341 1.00 83.94 795 PRO A C 1
ATOM 6101 O O . PRO A 1 795 ? 17.893 -18.154 26.885 1.00 83.94 795 PRO A O 1
ATOM 6104 N N . ARG A 1 796 ? 16.776 -16.233 26.918 1.00 87.69 796 ARG A N 1
ATOM 6105 C CA . ARG A 1 796 ? 15.742 -16.622 25.949 1.00 87.69 796 ARG A CA 1
ATOM 6106 C C . ARG A 1 796 ? 15.833 -15.794 24.673 1.00 87.69 796 ARG A C 1
ATOM 6108 O O . ARG A 1 796 ? 16.064 -14.585 24.687 1.00 87.69 796 ARG A O 1
ATOM 6115 N N . ILE A 1 797 ? 15.624 -16.451 23.539 1.00 80.81 797 ILE A N 1
ATOM 6116 C CA . ILE A 1 797 ? 15.677 -15.839 22.211 1.00 80.81 797 ILE A CA 1
ATOM 6117 C C . ILE A 1 797 ? 14.440 -16.240 21.417 1.00 80.81 797 ILE A C 1
ATOM 6119 O O . ILE A 1 797 ? 14.026 -17.396 21.414 1.00 80.81 797 ILE A O 1
ATOM 6123 N N . HIS A 1 798 ? 13.881 -15.269 20.700 1.00 79.62 798 HIS A N 1
ATOM 6124 C CA . HIS A 1 798 ? 12.876 -15.507 19.678 1.00 79.62 798 HIS A CA 1
ATOM 6125 C C . HIS A 1 798 ? 13.548 -15.685 18.313 1.00 79.62 798 HIS A C 1
ATOM 6127 O O . HIS A 1 798 ? 14.287 -14.800 17.870 1.00 79.62 798 HIS A O 1
ATOM 6133 N N . VAL A 1 799 ? 13.270 -16.796 17.630 1.00 70.19 799 VAL A N 1
ATOM 6134 C CA . VAL A 1 799 ? 13.636 -17.001 16.227 1.00 70.19 799 VAL A CA 1
ATOM 6135 C C . VAL A 1 799 ? 12.421 -16.766 15.353 1.00 70.19 799 VAL A C 1
ATOM 6137 O O . VAL A 1 799 ? 11.431 -17.501 15.378 1.00 70.19 799 VAL A O 1
ATOM 6140 N N . GLU A 1 800 ? 12.529 -15.726 14.535 1.00 60.78 800 GLU A N 1
ATOM 6141 C CA . GLU A 1 800 ? 11.531 -15.410 13.533 1.00 60.78 800 GLU A CA 1
ATOM 6142 C C . GLU A 1 800 ? 11.562 -16.498 12.452 1.00 60.78 800 GLU A C 1
ATOM 6144 O O . GLU A 1 800 ? 12.442 -16.556 11.592 1.00 60.78 800 GLU A O 1
ATOM 6149 N N . ILE A 1 801 ? 10.581 -17.395 12.500 1.00 61.78 801 ILE A N 1
ATOM 6150 C CA . ILE A 1 801 ? 10.208 -18.157 11.315 1.00 61.78 801 ILE A CA 1
ATOM 6151 C C . ILE A 1 801 ? 9.613 -17.128 10.356 1.00 61.78 801 ILE A C 1
ATOM 6153 O O . ILE A 1 801 ? 8.834 -16.283 10.792 1.00 61.78 801 ILE A O 1
ATOM 6157 N N . ALA A 1 802 ? 9.959 -17.173 9.066 1.00 59.12 802 ALA A N 1
ATOM 6158 C CA . ALA A 1 802 ? 9.444 -16.245 8.054 1.00 59.12 802 ALA A CA 1
ATOM 6159 C C . ALA A 1 802 ? 7.948 -16.474 7.744 1.00 59.12 802 ALA A C 1
ATOM 6161 O O . ALA A 1 802 ? 7.542 -16.570 6.591 1.00 59.12 802 ALA A O 1
ATOM 6162 N N . GLU A 1 803 ? 7.127 -16.619 8.773 1.00 59.25 803 GLU A N 1
ATOM 6163 C CA . GLU A 1 803 ? 5.734 -17.017 8.734 1.00 59.25 803 GLU A CA 1
ATOM 6164 C C . GLU A 1 803 ? 4.880 -16.026 7.956 1.00 59.25 803 GLU A C 1
ATOM 6166 O O . GLU A 1 803 ? 4.111 -16.441 7.095 1.00 59.25 803 GLU A O 1
ATOM 6171 N N . ALA A 1 804 ? 5.063 -14.723 8.188 1.00 59.84 804 ALA A N 1
ATOM 6172 C CA . ALA A 1 804 ? 4.345 -13.693 7.444 1.00 59.84 804 ALA A CA 1
ATOM 6173 C C . ALA A 1 804 ? 4.578 -13.819 5.926 1.00 59.84 804 ALA A C 1
ATOM 6175 O O . ALA A 1 804 ? 3.632 -13.709 5.149 1.00 59.84 804 ALA A O 1
ATOM 6176 N N . ASP A 1 805 ? 5.810 -14.136 5.517 1.00 65.62 805 ASP A N 1
ATOM 6177 C CA . ASP A 1 805 ? 6.177 -14.331 4.112 1.00 65.62 805 ASP A CA 1
ATOM 6178 C C . ASP A 1 805 ? 5.789 -15.728 3.581 1.00 65.62 805 ASP A C 1
ATOM 6180 O O . ASP A 1 805 ? 5.558 -15.907 2.385 1.00 65.62 805 ASP A O 1
ATOM 6184 N N . LEU A 1 806 ? 5.715 -16.745 4.446 1.00 75.75 806 LEU A N 1
ATOM 6185 C CA . LEU A 1 806 ? 5.244 -18.088 4.095 1.00 75.75 806 LEU A CA 1
ATOM 6186 C C . LEU A 1 806 ? 3.729 -18.103 3.864 1.00 75.75 806 LEU A C 1
ATOM 6188 O O . LEU A 1 806 ? 3.276 -18.760 2.923 1.00 75.75 806 LEU A O 1
ATOM 6192 N N . LEU A 1 807 ? 2.968 -17.335 4.651 1.00 78.94 807 LEU A N 1
ATOM 6193 C CA . LEU A 1 807 ? 1.533 -17.092 4.457 1.00 78.94 807 LEU A CA 1
ATOM 6194 C C . LEU A 1 807 ? 1.243 -16.380 3.124 1.00 78.94 807 LEU A C 1
ATOM 6196 O O . LEU A 1 807 ? 0.152 -16.530 2.571 1.00 78.94 807 LEU A O 1
ATOM 6200 N N . ASP A 1 808 ? 2.228 -15.671 2.565 1.00 85.25 808 ASP A N 1
ATOM 6201 C CA . ASP A 1 808 ? 2.140 -15.075 1.232 1.00 85.25 808 ASP A CA 1
ATOM 6202 C C . ASP A 1 808 ? 2.322 -16.102 0.100 1.00 85.25 808 ASP A C 1
ATOM 6204 O O . ASP A 1 808 ? 1.975 -15.811 -1.041 1.00 85.25 808 ASP A O 1
ATOM 6208 N N . THR A 1 809 ? 2.800 -17.325 0.358 1.00 90.12 809 THR A N 1
ATOM 6209 C CA . THR A 1 809 ? 3.013 -18.342 -0.693 1.00 90.12 809 THR A CA 1
ATOM 6210 C C . THR A 1 809 ? 1.788 -18.564 -1.598 1.00 90.12 809 THR A C 1
ATOM 6212 O O . THR A 1 809 ? 1.934 -18.428 -2.822 1.00 90.12 809 THR A O 1
ATOM 6215 N N . PRO A 1 810 ? 0.584 -18.873 -1.069 1.00 91.50 810 PRO A N 1
ATOM 6216 C CA . PRO A 1 810 ? -0.608 -19.011 -1.905 1.00 91.50 810 PRO A CA 1
ATOM 6217 C C . PRO A 1 810 ? -0.995 -17.691 -2.584 1.00 91.50 810 PRO A C 1
ATOM 6219 O O . PRO A 1 810 ? -1.352 -17.708 -3.758 1.00 91.50 810 PRO A O 1
ATOM 6222 N N . LEU A 1 811 ? -0.864 -16.545 -1.907 1.00 92.62 811 LEU A N 1
ATOM 6223 C CA . LEU A 1 811 ? -1.128 -15.221 -2.492 1.00 92.62 811 LEU A CA 1
ATOM 6224 C C . LEU A 1 811 ? -0.216 -14.947 -3.700 1.00 92.62 811 LEU A C 1
ATOM 6226 O O . LEU A 1 811 ? -0.644 -14.356 -4.691 1.00 92.62 811 LEU A O 1
ATOM 6230 N N . LEU A 1 812 ? 1.040 -15.393 -3.632 1.00 93.56 812 LEU A N 1
ATOM 6231 C CA . LEU A 1 812 ? 2.052 -15.205 -4.665 1.00 93.56 812 LEU A CA 1
ATOM 6232 C C . LEU A 1 812 ? 1.891 -16.173 -5.837 1.00 93.56 812 LEU A C 1
ATOM 6234 O O . LEU A 1 812 ? 2.156 -15.787 -6.973 1.00 93.56 812 LEU A O 1
ATOM 6238 N N . TYR A 1 813 ? 1.486 -17.420 -5.613 1.00 94.56 813 TYR A N 1
ATOM 6239 C CA . TYR A 1 813 ? 1.583 -18.449 -6.657 1.00 94.56 813 TYR A CA 1
ATOM 6240 C C . TYR A 1 813 ? 0.284 -19.175 -6.990 1.00 94.56 813 TYR A C 1
ATOM 6242 O O . TYR A 1 813 ? 0.247 -19.862 -8.011 1.00 94.56 813 TYR A O 1
ATOM 6250 N N . ALA A 1 814 ? -0.773 -19.020 -6.197 1.00 94.56 814 ALA A N 1
ATOM 6251 C CA . ALA A 1 814 ? -2.059 -19.654 -6.445 1.00 94.56 814 ALA A CA 1
ATOM 6252 C C . ALA A 1 814 ? -3.073 -18.619 -6.960 1.00 94.56 814 ALA A C 1
ATOM 6254 O O . ALA A 1 814 ? -3.436 -17.666 -6.271 1.00 94.56 814 ALA A O 1
ATOM 6255 N N . ALA A 1 815 ? -3.579 -18.833 -8.179 1.00 93.12 815 ALA A N 1
ATOM 6256 C CA . ALA A 1 815 ? -4.604 -17.978 -8.785 1.00 93.12 815 ALA A CA 1
ATOM 6257 C C . ALA A 1 815 ? -5.853 -17.736 -7.899 1.00 93.12 815 ALA A C 1
ATOM 6259 O O . ALA A 1 815 ? -6.302 -16.588 -7.863 1.00 93.12 815 ALA A O 1
ATOM 6260 N N . PRO A 1 816 ? -6.369 -18.725 -7.129 1.00 93.75 816 PRO A N 1
ATOM 6261 C CA . PRO A 1 816 ? -7.505 -18.535 -6.216 1.00 93.75 816 PRO A CA 1
ATOM 6262 C C . PRO A 1 816 ? -7.341 -17.393 -5.202 1.00 93.75 816 PRO A C 1
ATOM 6264 O O . PRO A 1 816 ? -8.335 -16.817 -4.762 1.00 93.75 816 PRO A O 1
ATOM 6267 N N . PHE A 1 817 ? -6.100 -17.058 -4.840 1.00 93.50 817 PHE A N 1
ATOM 6268 C CA . PHE A 1 817 ? -5.770 -16.036 -3.846 1.00 93.50 817 PHE A CA 1
ATOM 6269 C C . PHE A 1 817 ? -5.071 -14.822 -4.469 1.00 93.50 817 PHE A C 1
ATOM 6271 O O . PHE A 1 817 ? -4.437 -14.042 -3.770 1.00 93.50 817 PHE A O 1
ATOM 6278 N N . SER A 1 818 ? -5.184 -14.623 -5.784 1.00 93.62 818 SER A N 1
ATOM 6279 C CA . SER A 1 818 ? -4.616 -13.447 -6.448 1.00 93.62 818 SER A CA 1
ATOM 6280 C C . SER A 1 818 ? -5.155 -12.141 -5.836 1.00 93.62 818 SER A C 1
ATOM 6282 O O . SER A 1 818 ? -6.374 -11.946 -5.818 1.00 93.62 818 SER A O 1
ATOM 6284 N N . PRO A 1 819 ? -4.295 -11.184 -5.434 1.00 94.44 819 PRO A N 1
ATOM 6285 C CA . PRO A 1 819 ? -4.723 -9.849 -5.035 1.00 94.44 819 PRO A CA 1
ATOM 6286 C C . PRO A 1 819 ? -5.430 -9.081 -6.156 1.00 94.44 819 PRO A C 1
ATOM 6288 O O . PRO A 1 819 ? -6.234 -8.206 -5.848 1.00 94.44 819 PRO A O 1
ATOM 6291 N N . LEU A 1 820 ? -5.194 -9.394 -7.439 1.00 94.69 820 LEU A N 1
ATOM 6292 C CA . LEU A 1 820 ? -5.970 -8.804 -8.540 1.00 94.69 820 LEU A CA 1
ATOM 6293 C C . LEU A 1 820 ? -7.440 -9.220 -8.444 1.00 94.69 820 LEU A C 1
ATOM 6295 O O . LEU A 1 820 ? -8.325 -8.367 -8.439 1.00 94.69 820 LEU A O 1
ATOM 6299 N N . LEU A 1 821 ? -7.700 -10.524 -8.310 1.00 94.81 821 LEU A N 1
ATOM 6300 C CA . LEU A 1 821 ? -9.063 -11.045 -8.173 1.00 94.81 821 LEU A CA 1
ATOM 6301 C C . LEU A 1 821 ? -9.696 -10.623 -6.846 1.00 94.81 821 LEU A C 1
ATOM 6303 O O . LEU A 1 821 ? -10.869 -10.266 -6.821 1.00 94.81 821 LEU A O 1
ATOM 6307 N N . GLY A 1 822 ? -8.917 -10.619 -5.763 1.00 94.44 822 GLY A N 1
ATOM 6308 C CA . GLY A 1 822 ? -9.352 -10.167 -4.444 1.00 94.44 822 GLY A CA 1
ATOM 6309 C C . GLY A 1 822 ? -9.823 -8.716 -4.439 1.00 94.44 822 GLY A C 1
ATOM 6310 O O . GLY A 1 822 ? -10.936 -8.432 -4.005 1.00 94.44 822 GLY A O 1
ATOM 6311 N N . ASN A 1 823 ? -9.018 -7.801 -4.985 1.00 95.06 823 ASN A N 1
ATOM 6312 C CA . ASN A 1 823 ? -9.395 -6.390 -5.071 1.00 95.06 823 ASN A CA 1
ATOM 6313 C C . ASN A 1 823 ? -10.527 -6.148 -6.074 1.00 95.06 823 ASN A C 1
ATOM 6315 O O . ASN A 1 823 ? -11.388 -5.317 -5.805 1.00 95.06 823 ASN A O 1
ATOM 6319 N N . ALA A 1 824 ? -10.591 -6.893 -7.183 1.00 95.75 824 ALA A N 1
ATOM 6320 C CA . ALA A 1 824 ? -11.726 -6.822 -8.106 1.00 95.75 824 ALA A CA 1
ATOM 6321 C C . ALA A 1 824 ? -13.037 -7.281 -7.447 1.00 95.75 824 ALA A C 1
ATOM 6323 O O . ALA A 1 824 ? -14.075 -6.650 -7.630 1.00 95.75 824 ALA A O 1
ATOM 6324 N N . TRP A 1 825 ? -12.988 -8.348 -6.648 1.00 95.56 825 TRP A N 1
ATOM 6325 C CA . TRP A 1 825 ? -14.127 -8.851 -5.884 1.00 95.56 825 TRP A CA 1
ATOM 6326 C C . TRP A 1 825 ? -14.606 -7.846 -4.828 1.00 95.56 825 TRP A C 1
ATOM 6328 O O . TRP A 1 825 ? -15.799 -7.542 -4.776 1.00 95.56 825 TRP A O 1
ATOM 6338 N N . LEU A 1 826 ? -13.686 -7.275 -4.042 1.00 95.06 826 LEU A N 1
ATOM 6339 C CA . LEU A 1 826 ? -14.020 -6.245 -3.053 1.00 95.06 826 LEU A CA 1
ATOM 6340 C C . LEU A 1 826 ? -14.571 -4.979 -3.721 1.00 95.06 826 LEU A C 1
ATOM 6342 O O . LEU A 1 826 ? -15.603 -4.470 -3.297 1.00 95.06 826 LEU A O 1
ATOM 6346 N N . LEU A 1 827 ? -13.951 -4.520 -4.813 1.00 94.62 827 LEU A N 1
ATOM 6347 C CA . LEU A 1 827 ? -14.425 -3.355 -5.560 1.00 94.62 827 LEU A CA 1
ATOM 6348 C C . LEU A 1 827 ? -15.801 -3.596 -6.200 1.00 94.62 827 LEU A C 1
ATOM 6350 O O . LEU A 1 827 ? -16.609 -2.673 -6.282 1.00 94.62 827 LEU A O 1
ATOM 6354 N N . ALA A 1 828 ? -16.106 -4.823 -6.632 1.00 94.94 828 ALA A N 1
ATOM 6355 C CA . ALA A 1 828 ? -17.438 -5.176 -7.121 1.00 94.94 828 ALA A CA 1
ATOM 6356 C C . ALA A 1 828 ? -18.493 -5.095 -6.004 1.00 94.94 828 ALA A C 1
ATOM 6358 O O . ALA A 1 828 ? -19.589 -4.582 -6.237 1.00 94.94 828 ALA A O 1
ATOM 6359 N N . ALA A 1 829 ? -18.159 -5.546 -4.790 1.00 93.44 829 ALA A N 1
ATOM 6360 C CA . ALA A 1 829 ? -19.031 -5.412 -3.625 1.00 93.44 829 ALA A CA 1
ATOM 6361 C C . ALA A 1 829 ? -19.217 -3.940 -3.208 1.00 93.44 829 ALA A C 1
ATOM 6363 O O . ALA A 1 829 ? -20.349 -3.524 -2.952 1.00 93.44 829 ALA A O 1
ATOM 6364 N N . ASP A 1 830 ? -18.148 -3.135 -3.223 1.00 91.50 830 ASP A N 1
ATOM 6365 C CA . ASP A 1 830 ? -18.223 -1.680 -3.030 1.00 91.50 830 ASP A CA 1
ATOM 6366 C C . ASP A 1 830 ? -19.137 -1.040 -4.084 1.00 91.50 830 ASP A C 1
ATOM 6368 O O . ASP A 1 830 ? -20.075 -0.321 -3.753 1.00 91.50 830 ASP A O 1
ATOM 6372 N N . THR A 1 831 ? -18.943 -1.370 -5.362 1.00 91.06 831 THR A N 1
ATOM 6373 C CA . THR A 1 831 ? -19.755 -0.828 -6.462 1.00 91.06 831 THR A CA 1
ATOM 6374 C C . THR A 1 831 ? -21.237 -1.163 -6.281 1.00 91.06 831 THR A C 1
ATOM 6376 O O . THR A 1 831 ? -22.083 -0.280 -6.421 1.00 91.06 831 THR A O 1
ATOM 6379 N N . ALA A 1 832 ? -21.570 -2.407 -5.920 1.00 91.00 832 ALA A N 1
ATOM 6380 C CA . ALA A 1 832 ? -22.950 -2.801 -5.641 1.00 91.00 832 ALA A CA 1
ATOM 6381 C C . ALA A 1 832 ? -23.551 -1.986 -4.482 1.00 91.00 832 ALA A C 1
ATOM 6383 O O . ALA A 1 832 ? -24.654 -1.455 -4.622 1.00 91.00 832 ALA A O 1
ATOM 6384 N N . ASN A 1 833 ? -22.801 -1.815 -3.388 1.00 85.25 833 ASN A N 1
ATOM 6385 C CA . ASN A 1 833 ? -23.220 -1.024 -2.228 1.00 85.25 833 ASN A CA 1
ATOM 6386 C C . ASN A 1 833 ? -23.437 0.463 -2.549 1.00 85.25 833 ASN A C 1
ATOM 6388 O O . ASN A 1 833 ? -24.355 1.080 -2.010 1.00 85.25 833 ASN A O 1
ATOM 6392 N N . LEU A 1 834 ? -22.602 1.054 -3.406 1.00 84.69 834 LEU A N 1
ATOM 6393 C CA . LEU A 1 834 ? -22.626 2.494 -3.696 1.00 84.69 834 LEU A CA 1
ATOM 6394 C C . LEU A 1 834 ? -23.627 2.874 -4.788 1.00 84.69 834 LEU A C 1
ATOM 6396 O O . LEU A 1 834 ? -24.287 3.920 -4.714 1.00 84.69 834 LEU A O 1
ATOM 6400 N N . VAL A 1 835 ? -23.753 2.027 -5.809 1.00 86.94 835 VAL A N 1
ATOM 6401 C CA . VAL A 1 835 ? -24.632 2.274 -6.957 1.00 86.94 835 VAL A CA 1
ATOM 6402 C C . VAL A 1 835 ? -26.064 1.841 -6.650 1.00 86.94 835 VAL A C 1
ATOM 6404 O O . VAL A 1 835 ? -27.000 2.561 -7.000 1.00 86.94 835 VAL A O 1
ATOM 6407 N N . LEU A 1 836 ? -26.244 0.713 -5.951 1.00 86.44 836 LEU A N 1
ATOM 6408 C CA . LEU A 1 836 ? -27.548 0.128 -5.620 1.00 86.44 836 LEU A CA 1
ATOM 6409 C C . LEU A 1 836 ? -27.728 -0.019 -4.095 1.00 86.44 836 LEU A C 1
ATOM 6411 O O . LEU A 1 836 ? -27.928 -1.128 -3.602 1.00 86.44 836 LEU A O 1
ATOM 6415 N N . PRO A 1 837 ? -27.722 1.088 -3.330 1.00 76.81 837 PRO A N 1
ATOM 6416 C CA . PRO A 1 837 ? -27.733 1.049 -1.866 1.00 76.81 837 PRO A CA 1
ATOM 6417 C C . PRO A 1 837 ? -28.954 0.338 -1.257 1.00 76.81 837 PRO A C 1
ATOM 6419 O O . PRO A 1 837 ? -28.852 -0.256 -0.191 1.00 76.81 837 PRO A O 1
ATOM 6422 N N . ALA A 1 838 ? -30.104 0.352 -1.939 1.00 79.38 838 ALA A N 1
ATOM 6423 C CA . ALA A 1 838 ? -31.312 -0.360 -1.505 1.00 79.38 838 ALA A CA 1
ATOM 6424 C C . ALA A 1 838 ? -31.216 -1.895 -1.653 1.00 79.38 838 ALA A C 1
ATOM 6426 O O . ALA A 1 838 ? -32.122 -2.615 -1.244 1.00 79.38 838 ALA A O 1
ATOM 6427 N N . ARG A 1 839 ? -30.143 -2.401 -2.271 1.00 85.12 839 ARG A N 1
ATOM 6428 C CA . ARG A 1 839 ? -29.900 -3.818 -2.552 1.00 85.12 839 ARG A CA 1
ATOM 6429 C C . ARG A 1 839 ? -28.651 -4.316 -1.826 1.00 85.12 839 ARG A C 1
ATOM 6431 O O . ARG A 1 839 ? -27.737 -4.872 -2.435 1.00 85.12 839 ARG A O 1
ATOM 6438 N N . ALA A 1 840 ? -28.611 -4.122 -0.507 1.00 80.12 840 ALA A N 1
ATOM 6439 C CA . ALA A 1 840 ? -27.532 -4.631 0.345 1.00 80.12 840 ALA A CA 1
ATOM 6440 C C . ALA A 1 840 ? -27.363 -6.163 0.230 1.00 80.12 840 ALA A C 1
ATOM 6442 O O . ALA A 1 840 ? -26.259 -6.683 0.400 1.00 80.12 840 ALA A O 1
ATOM 6443 N N . ASP A 1 841 ? -28.430 -6.880 -0.146 1.00 86.25 841 ASP A N 1
ATOM 6444 C CA . ASP A 1 841 ? -28.408 -8.303 -0.492 1.00 86.25 841 ASP A CA 1
ATOM 6445 C C . ASP A 1 841 ? -27.429 -8.625 -1.630 1.00 86.25 841 ASP A C 1
ATOM 6447 O O . ASP A 1 841 ? -26.765 -9.658 -1.577 1.00 86.25 841 ASP A O 1
ATOM 6451 N N . LEU A 1 842 ? -27.283 -7.743 -2.629 1.00 90.38 842 LEU A N 1
ATOM 6452 C CA . LEU A 1 842 ? -26.361 -7.951 -3.750 1.00 90.38 842 LEU A CA 1
ATOM 6453 C C . LEU A 1 842 ? -24.905 -7.898 -3.297 1.00 90.38 842 LEU A C 1
ATOM 6455 O O . LEU A 1 842 ? -24.121 -8.771 -3.662 1.00 90.38 842 LEU A O 1
ATOM 6459 N N . ALA A 1 843 ? -24.538 -6.906 -2.484 1.00 89.38 843 ALA A N 1
ATOM 6460 C CA . ALA A 1 843 ? -23.181 -6.815 -1.963 1.00 89.38 843 ALA A CA 1
ATOM 6461 C C . ALA A 1 843 ? -22.855 -7.999 -1.044 1.00 89.38 843 ALA A C 1
ATOM 6463 O O . ALA A 1 843 ? -21.787 -8.591 -1.173 1.00 89.38 843 ALA A O 1
ATOM 6464 N N . GLN A 1 844 ? -23.796 -8.412 -0.187 1.00 89.31 844 GLN A N 1
ATOM 6465 C CA . GLN A 1 844 ? -23.640 -9.616 0.636 1.00 89.31 844 GLN A CA 1
ATOM 6466 C C . GLN A 1 844 ? -23.533 -10.890 -0.214 1.00 89.31 844 GLN A C 1
ATOM 6468 O O . GLN A 1 844 ? -22.706 -11.752 0.074 1.00 89.31 844 GLN A O 1
ATOM 6473 N N . ALA A 1 845 ? -24.300 -11.004 -1.302 1.00 92.00 845 ALA A N 1
ATOM 6474 C CA . ALA A 1 845 ? -24.206 -12.131 -2.229 1.00 92.00 845 ALA A CA 1
ATOM 6475 C C . ALA A 1 845 ? -22.847 -12.185 -2.948 1.00 92.00 845 ALA A C 1
ATOM 6477 O O . ALA A 1 845 ? -22.295 -13.274 -3.122 1.00 92.00 845 ALA A O 1
ATOM 6478 N N . ILE A 1 846 ? -22.290 -11.027 -3.329 1.00 94.44 846 ILE A N 1
ATOM 6479 C CA . ILE A 1 846 ? -20.929 -10.926 -3.877 1.00 94.44 846 ILE A CA 1
ATOM 6480 C C . ILE A 1 846 ? -19.917 -11.357 -2.812 1.00 94.44 846 ILE A C 1
ATOM 6482 O O . ILE A 1 846 ? -19.099 -12.240 -3.075 1.00 94.44 846 ILE A O 1
ATOM 6486 N N . LEU A 1 847 ? -19.993 -10.805 -1.596 1.00 92.50 847 LEU A N 1
ATOM 6487 C CA . LEU A 1 847 ? -19.086 -11.147 -0.492 1.00 92.50 847 LEU A CA 1
ATOM 6488 C C . LEU A 1 847 ? -19.195 -12.623 -0.060 1.00 92.50 847 LEU A C 1
ATOM 6490 O O . LEU A 1 847 ? -18.219 -13.219 0.386 1.00 92.50 847 LEU A O 1
ATOM 6494 N N . GLY A 1 848 ? -20.351 -13.255 -0.251 1.00 91.44 848 GLY A N 1
ATOM 6495 C CA . GLY A 1 848 ? -20.550 -14.683 0.002 1.00 91.44 848 GLY A CA 1
ATOM 6496 C C . GLY A 1 848 ? -19.856 -15.612 -1.004 1.00 91.44 848 GLY A C 1
ATOM 6497 O O . GLY A 1 848 ? -19.814 -16.822 -0.779 1.00 91.44 848 GLY A O 1
ATOM 6498 N N . ARG A 1 849 ? -19.318 -15.078 -2.111 1.00 91.94 849 ARG A N 1
ATOM 6499 C CA . ARG A 1 849 ? -18.660 -15.837 -3.192 1.00 91.94 849 ARG A CA 1
ATOM 6500 C C . ARG A 1 849 ? -17.241 -15.316 -3.470 1.00 91.94 849 ARG A C 1
ATOM 6502 O O . ARG A 1 849 ? -16.994 -14.803 -4.566 1.00 91.94 849 ARG A O 1
ATOM 6509 N N . PRO A 1 850 ? -16.305 -15.430 -2.509 1.00 92.88 850 PRO A N 1
ATOM 6510 C CA . PRO A 1 850 ? -14.939 -14.938 -2.674 1.00 92.88 850 PRO A CA 1
ATOM 6511 C C . PRO A 1 850 ? -14.180 -15.686 -3.785 1.00 92.88 850 PRO A C 1
ATOM 6513 O O . PRO A 1 850 ? -14.542 -16.826 -4.101 1.00 92.88 850 PRO A O 1
ATOM 6516 N N . PRO A 1 851 ? -13.099 -15.107 -4.348 1.00 93.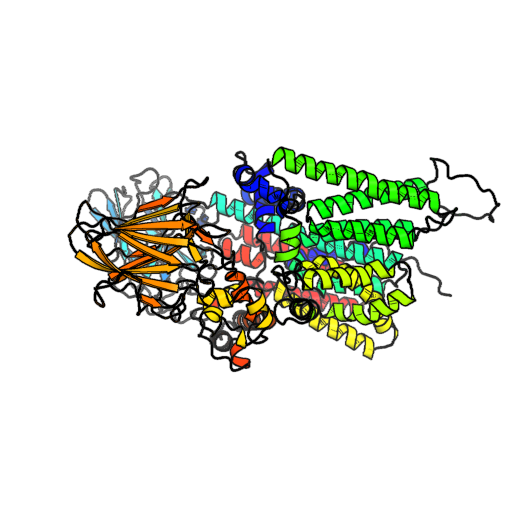38 851 PRO A N 1
ATOM 6517 C CA . PRO A 1 851 ? -12.451 -15.617 -5.557 1.00 93.38 851 PRO A CA 1
ATOM 6518 C C . PRO A 1 851 ? -12.062 -17.093 -5.509 1.00 93.38 851 PRO A C 1
ATOM 6520 O O . PRO A 1 851 ? -12.261 -17.810 -6.483 1.00 93.38 851 PRO A O 1
ATOM 6523 N N . TRP A 1 852 ? -11.574 -17.588 -4.370 1.00 92.06 852 TRP A N 1
ATOM 6524 C CA . TRP A 1 852 ? -11.149 -18.983 -4.241 1.00 92.06 852 TRP A CA 1
ATOM 6525 C C . TRP A 1 852 ? -12.285 -20.000 -4.408 1.00 92.06 852 TRP A C 1
ATOM 6527 O O . TRP A 1 852 ? -12.041 -21.125 -4.846 1.00 92.06 852 TRP A O 1
ATOM 6537 N N . THR A 1 853 ? -13.537 -19.600 -4.164 1.00 92.56 853 THR A N 1
ATOM 6538 C CA . THR A 1 853 ? -14.706 -20.456 -4.427 1.00 92.56 853 THR A CA 1
ATOM 6539 C C . THR A 1 853 ? -14.939 -20.683 -5.919 1.00 92.56 853 THR A C 1
ATOM 6541 O O . THR A 1 853 ? -15.412 -21.752 -6.298 1.00 92.56 853 THR A O 1
ATOM 6544 N N . TRP A 1 854 ? -14.538 -19.742 -6.783 1.00 91.81 854 TRP A N 1
ATOM 6545 C CA . TRP A 1 854 ? -14.646 -19.880 -8.243 1.00 91.81 854 TRP A CA 1
ATOM 6546 C C . TRP A 1 854 ? -13.723 -20.977 -8.788 1.00 91.81 854 TRP A C 1
ATOM 6548 O O . TRP A 1 854 ? -13.951 -21.495 -9.876 1.00 91.81 854 TRP A O 1
ATOM 6558 N N . PHE A 1 855 ? -12.705 -21.348 -8.008 1.00 92.88 855 PHE A N 1
ATOM 6559 C CA . PHE A 1 855 ? -11.747 -22.410 -8.309 1.00 92.88 855 PHE A CA 1
ATOM 6560 C C . PHE A 1 855 ? -12.032 -23.708 -7.535 1.00 92.88 855 PHE A C 1
ATOM 6562 O O . PHE A 1 855 ? -11.202 -24.613 -7.541 1.00 92.88 855 PHE A O 1
ATOM 6569 N N . GLY A 1 856 ? -13.171 -23.807 -6.838 1.00 91.19 856 GLY A N 1
ATOM 6570 C CA . GLY A 1 856 ? -13.533 -24.998 -6.061 1.00 91.19 856 GLY A CA 1
ATOM 6571 C C . GLY A 1 856 ? -12.676 -25.228 -4.810 1.00 91.19 856 GLY A C 1
ATOM 6572 O O . GLY A 1 856 ? -12.649 -26.339 -4.287 1.00 91.19 856 GLY A O 1
ATOM 6573 N N . VAL A 1 857 ? -11.969 -24.204 -4.316 1.00 90.00 857 VAL A N 1
ATOM 6574 C CA . VAL A 1 857 ? -11.153 -24.324 -3.102 1.00 90.00 857 VAL A CA 1
ATOM 6575 C C . VAL A 1 857 ? -12.045 -24.189 -1.870 1.00 90.00 857 VAL A C 1
ATOM 6577 O O . VAL A 1 857 ? -12.631 -23.133 -1.620 1.00 90.00 857 VAL A O 1
ATOM 6580 N N . ALA A 1 858 ? -12.117 -25.260 -1.080 1.00 83.12 858 ALA A N 1
ATOM 6581 C CA . ALA A 1 858 ? -12.764 -25.252 0.225 1.00 83.12 858 ALA A CA 1
ATOM 6582 C C . ALA A 1 858 ? -11.857 -24.543 1.245 1.00 83.12 858 ALA A C 1
ATOM 6584 O O . ALA A 1 858 ? -10.879 -25.112 1.723 1.00 83.12 858 ALA A O 1
ATOM 6585 N N . ALA A 1 859 ? -12.178 -23.288 1.551 1.00 81.19 859 ALA A N 1
ATOM 6586 C CA . ALA A 1 859 ? -11.540 -22.495 2.599 1.00 81.19 859 ALA A CA 1
ATOM 6587 C C . ALA A 1 859 ? -12.615 -21.954 3.561 1.00 81.19 859 ALA A C 1
ATOM 6589 O O . ALA A 1 859 ? -13.785 -21.876 3.159 1.00 81.19 859 ALA A O 1
ATOM 6590 N N . PRO A 1 860 ? -12.264 -21.574 4.805 1.00 75.81 860 PRO A N 1
ATOM 6591 C CA . PRO A 1 860 ? -13.237 -21.045 5.753 1.00 75.81 860 PRO A CA 1
ATOM 6592 C C . PRO A 1 860 ? -13.969 -19.833 5.188 1.00 75.81 860 PRO A C 1
ATOM 6594 O O . PRO A 1 860 ? -13.399 -19.018 4.454 1.00 75.81 860 PRO A O 1
ATOM 6597 N N . ARG A 1 861 ? -15.244 -19.694 5.558 1.00 75.75 861 ARG A N 1
ATOM 6598 C CA . ARG A 1 861 ? -15.959 -18.445 5.310 1.00 75.75 861 ARG A CA 1
ATOM 6599 C C . ARG A 1 861 ? -15.364 -17.372 6.205 1.00 75.75 861 ARG A C 1
ATOM 6601 O O . ARG A 1 861 ? -15.197 -17.581 7.400 1.00 75.75 861 ARG A O 1
ATOM 6608 N N . LEU A 1 862 ? -15.074 -16.224 5.608 1.00 82.12 862 LEU A N 1
ATOM 6609 C CA . LEU A 1 862 ? -14.723 -15.034 6.364 1.00 82.12 862 LEU A CA 1
ATOM 6610 C C . LEU A 1 862 ? -15.935 -14.621 7.199 1.00 82.12 862 LEU A C 1
ATOM 6612 O O . LEU A 1 862 ? -17.035 -14.508 6.659 1.00 82.12 862 LEU A O 1
ATOM 6616 N N . GLU A 1 863 ? -15.731 -14.387 8.491 1.00 76.00 863 GLU A N 1
ATOM 6617 C CA . GLU A 1 863 ? -16.807 -13.943 9.383 1.00 76.00 863 GLU A CA 1
ATOM 6618 C C . GLU A 1 863 ? -17.270 -12.523 9.032 1.00 76.00 863 GLU A C 1
ATOM 6620 O O . GLU A 1 863 ? -18.466 -12.239 9.031 1.00 76.00 863 GLU A O 1
ATOM 6625 N N . GLN A 1 864 ? -16.331 -11.631 8.688 1.00 80.94 864 GLN A N 1
ATOM 6626 C CA . GLN A 1 864 ? -16.600 -10.209 8.430 1.00 80.94 864 GLN A CA 1
ATOM 6627 C C . GLN A 1 864 ? -15.889 -9.701 7.156 1.00 80.94 864 GLN A C 1
ATOM 6629 O O . GLN A 1 864 ? -15.084 -8.770 7.213 1.00 80.94 864 GLN A O 1
ATOM 6634 N N . PRO A 1 865 ? -16.193 -10.259 5.963 1.00 82.81 865 PRO A N 1
ATOM 6635 C CA . PRO A 1 865 ? -15.571 -9.843 4.699 1.00 82.81 865 PRO A CA 1
ATOM 6636 C C . PRO A 1 865 ? -15.886 -8.383 4.336 1.00 82.81 865 PRO A C 1
ATOM 6638 O O . PRO A 1 865 ? -15.157 -7.762 3.566 1.00 82.81 865 PRO A O 1
ATOM 6641 N N . ALA A 1 866 ? -16.939 -7.811 4.930 1.00 81.81 866 ALA A N 1
ATOM 6642 C CA . ALA A 1 866 ? -17.302 -6.407 4.783 1.00 81.81 866 ALA A CA 1
ATOM 6643 C C . ALA A 1 866 ? -16.219 -5.438 5.301 1.00 81.81 866 ALA A C 1
ATOM 6645 O O . ALA A 1 866 ? -16.183 -4.294 4.864 1.00 81.81 866 ALA A O 1
ATOM 6646 N N . PHE A 1 867 ? -15.296 -5.877 6.163 1.00 82.12 867 PHE A N 1
ATOM 6647 C CA . PHE A 1 867 ? -14.136 -5.065 6.558 1.00 82.12 867 PHE A CA 1
ATOM 6648 C C . PHE A 1 867 ? -13.121 -4.857 5.436 1.00 82.12 867 PHE A C 1
ATOM 6650 O O . PHE A 1 867 ? -12.242 -4.011 5.562 1.00 82.12 867 PHE A O 1
ATOM 6657 N N . GLY A 1 868 ? -13.238 -5.615 4.343 1.00 84.06 868 GLY A N 1
ATOM 6658 C CA . GLY A 1 868 ? -12.504 -5.393 3.103 1.00 84.06 868 GLY A CA 1
ATOM 6659 C C . GLY A 1 868 ? -13.074 -4.262 2.236 1.00 84.06 868 GLY A C 1
ATOM 6660 O O . GLY A 1 868 ? -12.477 -3.934 1.213 1.00 84.06 868 GLY A O 1
ATOM 6661 N N . LEU A 1 869 ? -14.235 -3.696 2.584 1.00 87.44 869 LEU A N 1
ATOM 6662 C CA . LEU A 1 869 ? -14.904 -2.638 1.819 1.00 87.44 869 LEU A CA 1
ATOM 6663 C C . LEU A 1 869 ? -14.299 -1.255 2.095 1.00 87.44 869 LEU A C 1
ATOM 6665 O O . LEU A 1 869 ? -13.503 -1.079 3.017 1.00 87.44 869 LEU A O 1
ATOM 6669 N N . GLY A 1 870 ? -14.681 -0.283 1.271 1.00 87.25 870 GLY A N 1
ATOM 6670 C CA . GLY A 1 870 ? -14.237 1.107 1.355 1.00 87.25 870 GLY A CA 1
ATOM 6671 C C . GLY A 1 870 ? -13.224 1.466 0.273 1.00 87.25 870 GLY A C 1
ATOM 6672 O O . GLY A 1 870 ? -12.364 0.662 -0.103 1.00 87.25 870 GLY A O 1
ATOM 6673 N N . LEU A 1 871 ? -13.344 2.687 -0.242 1.00 90.12 871 LEU A N 1
ATOM 6674 C CA . LEU A 1 871 ? -12.424 3.230 -1.231 1.00 90.12 871 LEU A CA 1
ATOM 6675 C C . LEU A 1 871 ? -11.230 3.892 -0.537 1.00 90.12 871 LEU A C 1
ATOM 6677 O O . LEU A 1 871 ? -11.370 4.532 0.502 1.00 90.12 871 LEU A O 1
ATOM 6681 N N . ASP A 1 872 ? -10.046 3.740 -1.120 1.00 90.94 872 ASP A N 1
ATOM 6682 C CA . ASP A 1 872 ? -8.788 4.144 -0.494 1.00 90.94 872 ASP A CA 1
ATOM 6683 C C . ASP A 1 872 ? -8.270 5.473 -1.061 1.00 90.94 872 ASP A C 1
ATOM 6685 O O . ASP A 1 872 ? -7.189 5.543 -1.662 1.00 90.94 872 ASP A O 1
ATOM 6689 N N . PHE A 1 873 ? -9.083 6.520 -0.883 1.00 93.00 873 PHE A N 1
ATOM 6690 C CA . PHE A 1 873 ? -8.799 7.884 -1.326 1.00 93.00 873 PHE A CA 1
ATOM 6691 C C . PHE A 1 873 ? -8.798 8.878 -0.160 1.00 93.00 873 PHE A C 1
ATOM 6693 O O . PHE A 1 873 ? -9.558 8.747 0.800 1.00 93.00 873 PHE A O 1
ATOM 6700 N N . TRP A 1 874 ? -7.978 9.926 -0.263 1.00 92.50 874 TRP A N 1
ATOM 6701 C CA . TRP A 1 874 ? -7.902 10.971 0.758 1.00 92.50 874 TRP A CA 1
ATOM 6702 C C . TRP A 1 874 ? -9.225 11.727 1.006 1.00 92.50 874 TRP A C 1
ATOM 6704 O O . TRP A 1 874 ? -9.447 12.081 2.167 1.00 92.50 874 TRP A O 1
ATOM 6714 N N . PRO A 1 875 ? -10.137 11.944 0.024 1.00 92.50 875 PRO A N 1
ATOM 6715 C CA . PRO A 1 875 ? -11.440 12.537 0.308 1.00 92.50 875 PRO A CA 1
ATOM 6716 C C . PRO A 1 875 ? -12.316 11.593 1.140 1.00 92.50 875 PRO A C 1
ATOM 6718 O O . PRO A 1 875 ? -12.900 12.028 2.129 1.00 92.50 875 PRO A O 1
ATOM 6721 N N . THR A 1 876 ? -12.330 10.287 0.825 1.00 89.44 876 THR A N 1
ATOM 6722 C CA . THR A 1 876 ? -13.011 9.268 1.649 1.00 89.44 876 THR A CA 1
ATOM 6723 C C . THR A 1 876 ? -12.464 9.275 3.077 1.00 89.44 876 THR A C 1
ATOM 6725 O O . THR A 1 876 ? -13.219 9.241 4.049 1.00 89.44 876 THR A O 1
ATOM 6728 N N . LEU A 1 877 ? -11.136 9.357 3.216 1.00 88.94 877 LEU A N 1
ATOM 6729 C CA . LEU A 1 877 ? -10.450 9.396 4.505 1.00 88.94 877 LEU A CA 1
ATOM 6730 C C . LEU A 1 877 ? -10.837 10.649 5.310 1.00 88.94 877 LEU A C 1
ATOM 6732 O O . LEU A 1 877 ? -11.152 10.540 6.494 1.00 88.94 877 LEU A O 1
ATOM 6736 N N . LEU A 1 878 ? -10.846 11.830 4.686 1.00 91.38 878 LEU A N 1
ATOM 6737 C CA . LEU A 1 878 ? -11.275 13.071 5.336 1.00 91.38 878 LEU A CA 1
ATOM 6738 C C . LEU A 1 878 ? -12.737 13.011 5.752 1.00 91.38 878 LEU A C 1
ATOM 6740 O O . LEU A 1 878 ? -13.041 13.354 6.890 1.00 91.38 878 LEU A O 1
ATOM 6744 N N . TYR A 1 879 ? -13.618 12.527 4.879 1.00 89.12 879 TYR A N 1
ATOM 6745 C CA . TYR A 1 879 ? -15.027 12.360 5.212 1.00 89.12 879 TYR A CA 1
ATOM 6746 C C . TYR A 1 879 ? -15.193 11.426 6.415 1.00 89.12 879 TYR A C 1
ATOM 6748 O O . TYR A 1 879 ? -15.769 11.811 7.424 1.00 89.12 879 TYR A O 1
ATOM 6756 N N . THR A 1 880 ? -14.552 10.258 6.389 1.00 87.19 880 THR A N 1
ATOM 6757 C CA . THR A 1 880 ? -14.594 9.276 7.485 1.00 87.19 880 THR A CA 1
ATOM 6758 C C . THR A 1 880 ? -14.151 9.858 8.833 1.00 87.19 880 THR A C 1
ATOM 6760 O O . THR A 1 880 ? -14.679 9.474 9.876 1.00 87.19 880 THR A O 1
ATOM 6763 N N . ASN A 1 881 ? -13.187 10.783 8.841 1.00 88.12 881 ASN A N 1
ATOM 6764 C CA . ASN A 1 881 ? -12.612 11.327 10.075 1.00 88.12 881 ASN A CA 1
ATOM 6765 C C . ASN A 1 881 ? -13.200 12.682 10.505 1.00 88.12 881 ASN A C 1
ATOM 6767 O O . ASN A 1 881 ? -13.099 13.005 11.686 1.00 88.12 881 ASN A O 1
ATOM 6771 N N . TYR A 1 882 ? -13.799 13.447 9.586 1.00 91.44 882 TYR A N 1
ATOM 6772 C CA . TYR A 1 882 ? -14.217 14.839 9.800 1.00 91.44 882 TYR A CA 1
ATOM 6773 C C . TYR A 1 882 ? -15.625 15.158 9.273 1.00 91.44 882 TYR A C 1
ATOM 6775 O O . TYR A 1 882 ? -15.935 16.326 9.040 1.00 91.44 882 TYR A O 1
ATOM 6783 N N . ALA A 1 883 ? -16.504 14.169 9.086 1.00 89.31 883 ALA A N 1
ATOM 6784 C CA . ALA A 1 883 ? -17.826 14.409 8.496 1.00 89.31 883 ALA A CA 1
ATOM 6785 C C . ALA A 1 883 ? -18.684 15.446 9.253 1.00 89.31 883 ALA A C 1
ATOM 6787 O O . ALA A 1 883 ? -19.453 16.180 8.635 1.00 89.31 883 ALA A O 1
ATOM 6788 N N . SER A 1 884 ? -18.495 15.575 10.571 1.00 89.94 884 SER A N 1
ATOM 6789 C CA . SER A 1 884 ? -19.153 16.591 11.411 1.00 89.94 884 SER A CA 1
ATOM 6790 C C . SER A 1 884 ? -18.628 18.021 11.201 1.00 89.94 884 SER A C 1
ATOM 6792 O O . SER A 1 884 ? -19.215 18.971 11.713 1.00 89.94 884 SER A O 1
ATOM 6794 N N . HIS A 1 885 ? -17.540 18.210 10.448 1.00 91.38 885 HIS A N 1
ATOM 6795 C CA . HIS A 1 885 ? -16.872 19.500 10.263 1.00 91.38 885 HIS A CA 1
ATOM 6796 C C . HIS A 1 885 ? -17.064 20.021 8.838 1.00 91.38 885 HIS A C 1
ATOM 6798 O O . HIS A 1 885 ? -16.205 19.862 7.967 1.00 91.38 885 HIS A O 1
ATOM 6804 N N . SER A 1 886 ? -18.180 20.712 8.606 1.00 88.75 886 SER A N 1
ATOM 6805 C CA . SER A 1 886 ? -18.552 21.246 7.287 1.00 88.75 886 SER A CA 1
ATOM 6806 C C . SER A 1 886 ? -17.468 22.117 6.637 1.00 88.75 886 SER A C 1
ATOM 6808 O O . SER A 1 886 ? -17.296 22.060 5.423 1.00 88.75 886 SER A O 1
ATOM 6810 N N . GLY A 1 887 ? -16.689 22.869 7.425 1.00 91.06 887 GLY A N 1
ATOM 6811 C CA . GLY A 1 887 ? -15.559 23.660 6.925 1.00 91.06 887 GLY A CA 1
ATOM 6812 C C . GLY A 1 887 ? -14.433 22.808 6.325 1.00 91.06 887 GLY A C 1
ATOM 6813 O O . GLY A 1 887 ? -13.933 23.125 5.246 1.00 91.06 887 GLY A O 1
ATOM 6814 N N . VAL A 1 888 ? -14.080 21.691 6.973 1.00 92.31 888 VAL A N 1
ATOM 6815 C CA . VAL A 1 888 ? -13.065 20.745 6.470 1.00 92.31 888 VAL A CA 1
ATOM 6816 C C . VAL A 1 888 ? -13.569 20.059 5.204 1.00 92.31 888 VAL A C 1
ATOM 6818 O O . VAL A 1 888 ? -12.852 20.001 4.206 1.00 92.31 888 VAL A O 1
ATOM 6821 N N . ILE A 1 889 ? -14.825 19.605 5.211 1.00 92.00 889 ILE A N 1
ATOM 6822 C CA . ILE A 1 889 ? -15.457 18.974 4.046 1.00 92.00 889 ILE A CA 1
ATOM 6823 C C . ILE A 1 889 ? -15.570 19.960 2.872 1.00 92.00 889 ILE A C 1
ATOM 6825 O O . ILE A 1 889 ? -15.304 19.594 1.729 1.00 92.00 889 ILE A O 1
ATOM 6829 N N . GLY A 1 890 ? -15.888 21.230 3.129 1.00 93.81 890 GLY A N 1
ATOM 6830 C CA . GLY A 1 890 ? -15.897 22.280 2.110 1.00 93.81 890 GLY A CA 1
ATOM 6831 C C . GLY A 1 890 ? -14.514 22.518 1.497 1.00 93.81 890 GLY A C 1
ATOM 6832 O O . GLY A 1 890 ? -14.379 22.543 0.274 1.00 93.81 890 GLY A O 1
ATOM 6833 N N . ALA A 1 891 ? -13.470 22.627 2.326 1.00 94.25 891 ALA A N 1
ATOM 6834 C CA . ALA A 1 891 ? -12.091 22.790 1.859 1.00 94.25 891 ALA A CA 1
ATOM 6835 C C . ALA A 1 891 ? -11.598 21.580 1.045 1.00 94.25 891 ALA A C 1
ATOM 6837 O O . ALA A 1 891 ? -10.917 21.747 0.028 1.00 94.25 891 ALA A O 1
ATOM 6838 N N . MET A 1 892 ? -11.986 20.369 1.456 1.00 94.38 892 MET A N 1
ATOM 6839 C CA . MET A 1 892 ? -11.751 19.134 0.708 1.00 94.38 892 MET A CA 1
ATOM 6840 C C . MET A 1 892 ? -12.361 19.219 -0.696 1.00 94.38 892 MET A C 1
ATOM 6842 O O . MET A 1 892 ? -11.633 19.031 -1.669 1.00 94.38 892 MET A O 1
ATOM 6846 N N . TRP A 1 893 ? -13.650 19.560 -0.819 1.00 95.12 893 TRP A N 1
ATOM 6847 C CA . TRP A 1 893 ? -14.328 19.684 -2.119 1.00 95.12 893 TRP A CA 1
ATOM 6848 C C . TRP A 1 893 ? -13.697 20.741 -3.019 1.00 95.12 893 TRP A C 1
ATOM 6850 O O . TRP A 1 893 ? -13.446 20.474 -4.191 1.00 95.12 893 TRP A O 1
ATOM 6860 N N . VAL A 1 894 ? -13.387 21.922 -2.478 1.00 96.56 894 VAL A N 1
ATOM 6861 C CA . VAL A 1 894 ? -12.717 22.987 -3.242 1.00 96.56 894 VAL A CA 1
ATOM 6862 C C . VAL A 1 894 ? -11.371 22.503 -3.783 1.00 96.56 894 VAL A C 1
ATOM 6864 O O . VAL A 1 894 ? -11.057 22.729 -4.950 1.00 96.56 894 VAL A O 1
ATOM 6867 N N . THR A 1 895 ? -10.592 21.805 -2.956 1.00 95.00 895 THR A N 1
ATOM 6868 C CA . THR A 1 895 ? -9.282 21.274 -3.352 1.00 95.00 895 THR A CA 1
ATOM 6869 C C . THR A 1 895 ? -9.417 20.185 -4.413 1.00 95.00 895 THR A C 1
ATOM 6871 O O . THR A 1 895 ? -8.709 20.226 -5.419 1.00 95.00 895 THR A O 1
ATOM 6874 N N . LEU A 1 896 ? -10.340 19.240 -4.219 1.00 95.81 896 LEU A N 1
ATOM 6875 C CA . LEU A 1 896 ? -10.593 18.146 -5.155 1.00 95.81 896 LEU A CA 1
ATOM 6876 C C . LEU A 1 896 ? -11.019 18.681 -6.529 1.00 95.81 896 LEU A C 1
ATOM 6878 O O . LEU A 1 896 ? -10.341 18.422 -7.522 1.00 95.81 896 LEU A O 1
ATOM 6882 N N . LEU A 1 897 ? -12.047 19.533 -6.572 1.00 96.56 897 LEU A N 1
ATOM 6883 C CA . LEU A 1 897 ? -12.555 20.127 -7.812 1.00 96.56 897 LEU A CA 1
ATOM 6884 C C . LEU A 1 897 ? -11.510 21.011 -8.510 1.00 96.56 897 LEU A C 1
ATOM 6886 O O . LEU A 1 897 ? -11.449 21.050 -9.740 1.00 96.56 897 LEU A O 1
ATOM 6890 N N . ALA A 1 898 ? -10.651 21.706 -7.755 1.00 98.00 898 ALA A N 1
ATOM 6891 C CA . ALA A 1 898 ? -9.548 22.470 -8.335 1.00 98.00 898 ALA A CA 1
ATOM 6892 C C . ALA A 1 898 ? -8.518 21.559 -9.024 1.00 98.00 898 ALA A C 1
ATOM 6894 O O . ALA A 1 898 ? -8.084 21.855 -10.141 1.00 98.00 898 ALA A O 1
ATOM 6895 N N . LEU A 1 899 ? -8.143 20.438 -8.397 1.00 97.38 899 LEU A N 1
ATOM 6896 C CA . LEU A 1 899 ? -7.232 19.457 -8.995 1.00 97.38 899 LEU A CA 1
ATOM 6897 C C . LEU A 1 899 ? -7.831 18.827 -10.259 1.00 97.38 899 LEU A C 1
ATOM 6899 O O . LEU A 1 899 ? -7.132 18.683 -11.266 1.00 97.38 899 LEU A O 1
ATOM 6903 N N . GLU A 1 900 ? -9.122 18.512 -10.233 1.00 97.50 900 GLU A N 1
ATOM 6904 C CA . GLU A 1 900 ? -9.860 17.983 -11.379 1.00 97.50 900 GLU A CA 1
ATOM 6905 C C . GLU A 1 900 ? -9.972 18.984 -12.526 1.00 97.50 900 GLU A C 1
ATOM 6907 O O . GLU A 1 900 ? -9.738 18.628 -13.682 1.00 97.50 900 GLU A O 1
ATOM 6912 N N . ALA A 1 901 ? -10.239 20.258 -12.232 1.00 97.62 901 ALA A N 1
ATOM 6913 C CA . ALA A 1 901 ? -10.252 21.315 -13.238 1.00 97.62 901 ALA A CA 1
ATOM 6914 C C . ALA A 1 901 ? -8.883 21.460 -13.923 1.00 97.62 901 ALA A C 1
ATOM 6916 O O . ALA A 1 901 ? -8.811 21.610 -15.147 1.00 97.62 901 ALA A O 1
ATOM 6917 N N . VAL A 1 902 ? -7.785 21.355 -13.162 1.00 98.06 902 VAL A N 1
ATOM 6918 C CA . VAL A 1 902 ? -6.422 21.344 -13.719 1.00 98.06 902 VAL A CA 1
ATOM 6919 C C . VAL A 1 902 ? -6.193 20.104 -14.588 1.00 98.06 902 VAL A C 1
ATOM 6921 O O . VAL A 1 902 ? -5.646 20.228 -15.687 1.00 98.06 902 VAL A O 1
ATOM 6924 N N . LEU A 1 903 ? -6.649 18.926 -14.153 1.00 97.69 903 LEU A N 1
ATOM 6925 C CA . LEU A 1 903 ? -6.561 17.688 -14.929 1.00 97.69 903 LEU A CA 1
ATOM 6926 C C . LEU A 1 903 ? -7.314 17.813 -16.264 1.00 97.69 903 LEU A C 1
ATOM 6928 O O . LEU A 1 903 ? -6.708 17.657 -17.327 1.00 97.69 903 LEU A O 1
ATOM 6932 N N . ILE A 1 904 ? -8.594 18.184 -16.222 1.00 97.00 904 ILE A N 1
ATOM 6933 C CA . ILE A 1 904 ? -9.453 18.405 -17.395 1.00 97.00 904 ILE A CA 1
ATOM 6934 C C . ILE A 1 904 ? -8.826 19.442 -18.333 1.00 97.00 904 ILE A C 1
ATOM 6936 O O . ILE A 1 904 ? -8.682 19.194 -19.534 1.00 97.00 904 ILE A O 1
ATOM 6940 N N . GLY A 1 905 ? -8.396 20.585 -17.791 1.00 96.25 905 GLY A N 1
ATOM 6941 C CA . GLY A 1 905 ? -7.759 21.656 -18.555 1.00 96.25 905 GLY A CA 1
ATOM 6942 C C . GLY A 1 905 ? -6.463 21.201 -19.227 1.00 96.25 905 GLY A C 1
ATOM 6943 O O . GLY A 1 905 ? -6.237 21.486 -20.405 1.00 96.25 905 GLY A O 1
ATOM 6944 N N . SER A 1 906 ? -5.627 20.435 -18.523 1.00 95.56 906 SER A N 1
ATOM 6945 C CA . SER A 1 906 ? -4.374 19.907 -19.073 1.00 95.56 906 SER A CA 1
ATOM 6946 C C . SER A 1 906 ? -4.610 18.913 -20.217 1.00 95.56 906 SER A C 1
ATOM 6948 O O . SER A 1 906 ? -3.931 19.006 -21.242 1.00 95.56 906 SER A O 1
ATOM 6950 N N . VAL A 1 907 ? -5.621 18.040 -20.115 1.00 94.25 907 VAL A N 1
ATOM 6951 C CA . VAL A 1 907 ? -6.021 17.109 -21.187 1.00 94.25 907 VAL A CA 1
ATOM 6952 C C . VAL A 1 907 ? -6.609 17.864 -22.380 1.00 94.25 907 VAL A C 1
ATOM 6954 O O . VAL A 1 907 ? -6.215 17.609 -23.523 1.00 94.25 907 VAL A O 1
ATOM 6957 N N . GLY A 1 908 ? -7.474 18.851 -22.130 1.00 93.38 908 GLY A N 1
ATOM 6958 C CA . GLY A 1 908 ? -8.041 19.721 -23.166 1.00 93.38 908 GLY A CA 1
ATOM 6959 C C . GLY A 1 908 ? -6.984 20.536 -23.917 1.00 93.38 908 GLY A C 1
ATOM 6960 O O . GLY A 1 908 ? -7.140 20.819 -25.102 1.00 93.38 908 GLY A O 1
ATOM 6961 N N . LEU A 1 909 ? -5.864 20.849 -23.263 1.00 93.06 909 LEU A N 1
ATOM 6962 C CA . LEU A 1 909 ? -4.692 21.472 -23.875 1.00 93.06 909 LEU A CA 1
ATOM 6963 C C . LEU A 1 909 ? -3.788 20.457 -24.598 1.00 93.06 909 LEU A C 1
ATOM 6965 O O . LEU A 1 909 ? -3.163 20.801 -25.608 1.00 93.06 909 LEU A O 1
ATOM 6969 N N . LEU A 1 910 ? -3.686 19.225 -24.106 1.00 91.94 910 LEU A N 1
ATOM 6970 C CA . LEU A 1 910 ? -2.800 18.201 -24.657 1.00 91.94 910 LEU A CA 1
ATOM 6971 C C . LEU A 1 910 ? -3.327 17.633 -25.984 1.00 91.94 910 LEU A C 1
ATOM 6973 O O . LEU A 1 910 ? -2.576 17.582 -26.958 1.00 91.94 910 LEU A O 1
ATOM 6977 N N . LEU A 1 911 ? -4.608 17.255 -26.054 1.00 91.00 911 LEU A N 1
ATOM 6978 C CA . LEU A 1 911 ? -5.183 16.569 -27.222 1.00 91.00 911 LEU A CA 1
ATOM 6979 C C . LEU A 1 911 ? -5.066 17.377 -28.534 1.00 91.00 911 LEU A C 1
ATOM 6981 O O . LEU A 1 911 ? -4.582 16.816 -29.522 1.00 91.00 911 LEU A O 1
ATOM 6985 N N . PRO A 1 912 ? -5.395 18.686 -28.589 1.00 89.25 912 PRO A N 1
ATOM 6986 C CA . PRO A 1 912 ? -5.233 19.473 -29.814 1.00 89.25 912 PRO A CA 1
ATOM 6987 C C . PRO A 1 912 ? -3.770 19.581 -30.265 1.00 89.25 912 PRO A C 1
ATOM 6989 O O . PRO A 1 912 ? -3.485 19.541 -31.459 1.00 89.25 912 PRO A O 1
ATOM 6992 N N . ARG A 1 913 ? -2.819 19.652 -29.318 1.00 89.56 913 ARG A N 1
ATOM 6993 C CA . ARG A 1 913 ? -1.372 19.682 -29.614 1.00 89.56 913 ARG A CA 1
ATOM 6994 C C . ARG A 1 913 ? -0.849 18.355 -30.173 1.00 89.56 913 ARG A C 1
ATOM 6996 O O . ARG A 1 913 ? 0.193 18.347 -30.818 1.00 89.56 913 ARG A O 1
ATOM 7003 N N . LEU A 1 914 ? -1.578 17.260 -29.954 1.00 86.56 914 LEU A N 1
ATOM 7004 C CA . LEU A 1 914 ? -1.329 15.949 -30.560 1.00 86.56 914 LEU A CA 1
ATOM 7005 C C . LEU A 1 914 ? -2.007 15.781 -31.932 1.00 86.56 914 LEU A C 1
ATOM 7007 O O . LEU A 1 914 ? -1.961 14.693 -32.502 1.00 86.56 914 LEU A O 1
ATOM 7011 N N . GLY A 1 915 ? -2.655 16.826 -32.457 1.00 85.75 915 GLY A N 1
ATOM 7012 C CA . GLY A 1 915 ? -3.345 16.790 -33.748 1.00 85.75 915 GLY A CA 1
ATOM 7013 C C . GLY A 1 915 ? -4.727 16.134 -33.707 1.00 85.75 915 GLY A C 1
ATOM 7014 O O . GLY A 1 915 ? -5.249 15.749 -34.753 1.00 85.75 915 GLY A O 1
ATOM 7015 N N . TRP A 1 916 ? -5.334 15.984 -32.523 1.00 85.00 916 TRP A N 1
ATOM 7016 C CA . TRP A 1 916 ? -6.699 15.467 -32.420 1.00 85.00 916 TRP A CA 1
ATOM 7017 C C . TRP A 1 916 ? -7.718 16.496 -32.932 1.00 85.00 916 TRP A C 1
ATOM 7019 O O . TRP A 1 916 ? -7.634 17.670 -32.562 1.00 85.00 916 TRP A O 1
ATOM 7029 N N . PRO A 1 917 ? -8.725 16.079 -33.726 1.00 89.06 917 PRO A N 1
ATOM 7030 C CA . PRO A 1 917 ? -9.807 16.964 -34.145 1.00 89.06 917 PRO A CA 1
ATOM 7031 C C . PRO A 1 917 ? -10.540 17.559 -32.941 1.00 89.06 917 PRO A C 1
ATOM 7033 O O . PRO A 1 917 ? -10.871 16.827 -32.009 1.00 89.06 917 PRO A O 1
ATOM 7036 N N . ALA A 1 918 ? -10.869 18.854 -32.992 1.00 86.31 918 ALA A N 1
ATOM 7037 C CA . ALA A 1 918 ? -11.495 19.576 -31.877 1.00 86.31 918 ALA A CA 1
ATOM 7038 C C . ALA A 1 918 ? -12.754 18.877 -31.330 1.00 86.31 918 ALA A C 1
ATOM 7040 O O . ALA A 1 918 ? -12.934 18.794 -30.119 1.00 86.31 918 ALA A O 1
ATOM 7041 N N . ARG A 1 919 ? -13.583 18.301 -32.215 1.00 89.00 919 ARG A N 1
ATOM 7042 C CA . ARG A 1 919 ? -14.766 17.518 -31.819 1.00 89.00 919 ARG A CA 1
ATOM 7043 C C . ARG A 1 919 ? -14.397 16.297 -30.973 1.00 89.00 919 ARG A C 1
ATOM 7045 O O . ARG A 1 919 ? -14.954 16.122 -29.900 1.00 89.00 919 ARG A O 1
ATOM 7052 N N . LEU A 1 920 ? -13.436 15.488 -31.428 1.00 87.56 920 LEU A N 1
ATOM 7053 C CA . LEU A 1 920 ? -12.988 14.291 -30.706 1.00 87.56 920 LEU A CA 1
ATOM 7054 C C . LEU A 1 920 ? -12.280 14.653 -29.398 1.00 87.56 920 LEU A C 1
ATOM 7056 O O . LEU A 1 920 ? -12.519 14.006 -28.384 1.00 87.56 920 LEU A O 1
ATOM 7060 N N . ALA A 1 921 ? -11.443 15.694 -29.407 1.00 87.31 921 ALA A N 1
ATOM 7061 C CA . ALA A 1 921 ? -10.808 16.200 -28.195 1.00 87.31 921 ALA A CA 1
ATOM 7062 C C . ALA A 1 921 ? -11.858 16.633 -27.157 1.00 87.31 921 ALA A C 1
ATOM 7064 O O . ALA A 1 921 ? -11.776 16.223 -26.003 1.00 87.31 921 ALA A O 1
ATOM 7065 N N . GLY A 1 922 ? -12.886 17.376 -27.585 1.00 89.44 922 GLY A N 1
ATOM 7066 C CA . GLY A 1 922 ? -14.013 17.764 -26.737 1.00 89.44 922 GLY A CA 1
ATOM 7067 C C . GLY A 1 922 ? -14.788 16.567 -26.181 1.00 89.44 922 GLY A C 1
ATOM 7068 O O . GLY A 1 922 ? -15.115 16.555 -24.998 1.00 89.44 922 GLY A O 1
ATOM 7069 N N . THR A 1 923 ? -15.018 15.523 -26.986 1.00 91.88 923 THR A N 1
ATOM 7070 C CA . THR A 1 923 ? -15.664 14.287 -26.516 1.00 91.88 923 THR A CA 1
ATOM 7071 C C . THR A 1 923 ? -14.866 13.614 -25.401 1.00 91.88 923 THR A C 1
ATOM 7073 O O . THR A 1 923 ? -15.441 13.285 -24.371 1.00 91.88 923 THR A O 1
ATOM 7076 N N . TRP A 1 924 ? -13.552 13.436 -25.562 1.00 88.88 924 TRP A N 1
ATOM 7077 C CA . TRP A 1 924 ? -12.722 12.787 -24.536 1.00 88.88 924 TRP A CA 1
ATOM 7078 C C . TRP A 1 924 ? -12.582 13.617 -23.261 1.00 88.88 924 TRP A C 1
ATOM 7080 O O . TRP A 1 924 ? -12.586 13.055 -22.169 1.00 88.88 924 TRP A O 1
ATOM 7090 N N . VAL A 1 925 ? -12.523 14.944 -23.389 1.00 92.88 925 VAL A N 1
ATOM 7091 C CA . VAL A 1 925 ? -12.602 15.861 -22.244 1.00 92.88 925 VAL A CA 1
ATOM 7092 C C . VAL A 1 925 ? -13.939 15.698 -21.512 1.00 92.88 925 VAL A C 1
ATOM 7094 O O . VAL A 1 925 ? -13.952 15.609 -20.288 1.00 92.88 925 VAL A O 1
ATOM 7097 N N . GLY A 1 926 ? -15.049 15.582 -22.246 1.00 92.19 926 GLY A N 1
ATOM 7098 C CA . GLY A 1 926 ? -16.366 15.305 -21.668 1.00 92.19 926 GLY A CA 1
ATOM 7099 C C . GLY A 1 926 ? -16.440 13.947 -20.966 1.00 92.19 926 GLY A C 1
ATOM 7100 O O . GLY A 1 926 ? -16.945 13.866 -19.852 1.00 92.19 926 GLY A O 1
ATOM 7101 N N . VAL A 1 927 ? -15.886 12.889 -21.569 1.00 92.81 927 VAL A N 1
ATOM 7102 C CA . VAL A 1 927 ? -15.812 11.549 -20.954 1.00 92.81 927 VAL A CA 1
ATOM 7103 C C . VAL A 1 927 ? -15.018 11.586 -19.649 1.00 92.81 927 VAL A C 1
ATOM 7105 O O . VAL A 1 927 ? -15.458 11.010 -18.658 1.00 92.81 927 VAL A O 1
ATOM 7108 N N . LEU A 1 928 ? -13.880 12.285 -19.627 1.00 93.38 928 LEU A N 1
ATOM 7109 C CA . LEU A 1 928 ? -13.085 12.471 -18.415 1.00 93.38 928 LEU A CA 1
ATOM 7110 C C . LEU A 1 928 ? -13.876 13.215 -17.332 1.00 93.38 928 LEU A C 1
ATOM 7112 O O . LEU A 1 928 ? -13.908 12.755 -16.197 1.00 93.38 928 LEU A O 1
ATOM 7116 N N . ALA A 1 929 ? -14.548 14.313 -17.6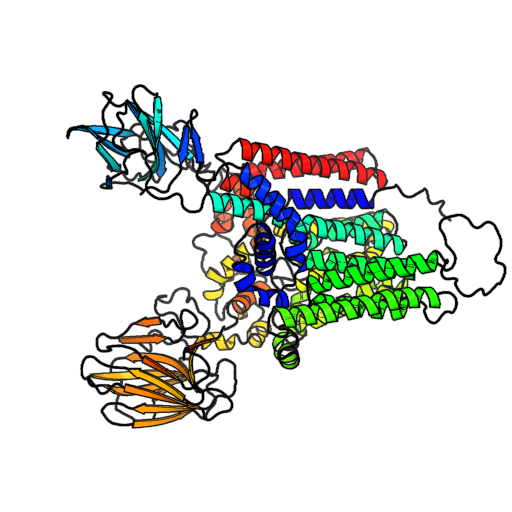84 1.00 93.62 929 ALA A N 1
ATOM 7117 C CA . ALA A 1 929 ? -15.363 15.080 -16.742 1.00 93.62 929 ALA A CA 1
ATOM 7118 C C . ALA A 1 929 ? -16.514 14.245 -16.153 1.00 93.62 929 ALA A C 1
ATOM 7120 O O . ALA A 1 929 ? -16.752 14.287 -14.951 1.00 93.62 929 ALA A O 1
ATOM 7121 N N . VAL A 1 930 ? -17.191 13.434 -16.973 1.00 94.56 930 VAL A N 1
ATOM 7122 C CA . VAL A 1 930 ? -18.224 12.501 -16.492 1.00 94.56 930 VAL A CA 1
ATOM 7123 C C . VAL A 1 930 ? -17.618 11.431 -15.582 1.00 94.56 930 VAL A C 1
ATOM 7125 O O . VAL A 1 930 ? -18.203 11.108 -14.554 1.00 94.56 930 VAL A O 1
ATOM 7128 N N . GLY A 1 931 ? -16.443 10.898 -15.925 1.00 92.06 931 GLY A N 1
ATOM 7129 C CA . GLY A 1 931 ? -15.732 9.933 -15.084 1.00 92.06 931 GLY A CA 1
ATOM 7130 C C . GLY A 1 931 ? -15.377 10.495 -13.704 1.00 92.06 931 GLY A C 1
ATOM 7131 O O . GLY A 1 931 ? -15.581 9.809 -12.707 1.00 92.06 931 GLY A O 1
ATOM 7132 N N . LEU A 1 932 ? -14.912 11.746 -13.646 1.00 93.44 932 LEU A N 1
ATOM 7133 C CA . LEU A 1 932 ? -14.614 12.457 -12.397 1.00 93.44 932 LEU A CA 1
ATOM 7134 C C . LEU A 1 932 ? -15.888 12.768 -11.598 1.00 93.44 932 LEU A C 1
ATOM 7136 O O . LEU A 1 932 ? -15.947 12.494 -10.409 1.00 93.44 932 LEU A O 1
ATOM 7140 N N . MET A 1 933 ? -16.974 13.168 -12.261 1.00 91.19 933 MET A N 1
ATOM 7141 C CA . MET A 1 933 ? -18.273 13.327 -11.596 1.00 91.19 933 MET A CA 1
ATOM 7142 C C . MET A 1 933 ? -18.775 12.010 -10.978 1.00 91.19 933 MET A C 1
ATOM 7144 O O . MET A 1 933 ? -19.320 12.001 -9.875 1.00 91.19 933 MET A O 1
ATOM 7148 N N . VAL A 1 934 ? -18.607 10.880 -11.674 1.00 88.88 934 VAL A N 1
ATOM 7149 C CA . VAL A 1 934 ? -18.933 9.559 -11.114 1.00 88.88 934 VAL A CA 1
ATOM 7150 C C . VAL A 1 934 ? -18.026 9.246 -9.926 1.00 88.88 934 VAL A C 1
ATOM 7152 O O . VAL A 1 934 ? -18.523 8.779 -8.904 1.00 88.88 934 VAL A O 1
ATOM 7155 N N . PHE A 1 935 ? -16.726 9.526 -10.038 1.00 89.81 935 PHE A N 1
ATOM 7156 C CA . PHE A 1 935 ? -15.770 9.387 -8.942 1.00 89.81 935 PHE A CA 1
ATOM 7157 C C . PHE A 1 935 ? -16.217 10.183 -7.705 1.00 89.81 935 PHE A C 1
ATOM 7159 O O . PHE A 1 935 ? -16.362 9.584 -6.643 1.00 89.81 935 PHE A O 1
ATOM 7166 N N . ASP A 1 936 ? -16.565 11.460 -7.851 1.00 89.50 936 ASP A N 1
ATOM 7167 C CA . ASP A 1 936 ? -17.061 12.323 -6.772 1.00 89.50 936 ASP A CA 1
ATOM 7168 C C . ASP A 1 936 ? -18.327 11.785 -6.102 1.00 89.50 936 ASP A C 1
ATOM 7170 O O . ASP A 1 936 ? -18.436 11.741 -4.874 1.00 89.50 936 ASP A O 1
ATOM 7174 N N . VAL A 1 937 ? -19.297 11.322 -6.896 1.00 83.81 937 VAL A N 1
ATOM 7175 C CA . VAL A 1 937 ? -20.532 10.730 -6.361 1.00 83.81 937 VAL A CA 1
ATOM 7176 C C . VAL A 1 937 ? -20.223 9.480 -5.535 1.00 83.81 937 VAL A C 1
ATOM 7178 O O . VAL A 1 937 ? -20.853 9.260 -4.496 1.00 83.81 937 VAL A O 1
ATOM 7181 N N . LEU A 1 938 ? -19.257 8.667 -5.972 1.00 81.44 938 LEU A N 1
ATOM 7182 C CA . LEU A 1 938 ? -18.818 7.492 -5.223 1.00 81.44 938 LEU A CA 1
ATOM 7183 C C . LEU A 1 938 ? -18.099 7.876 -3.923 1.00 81.44 938 LEU A C 1
ATOM 7185 O O . LEU A 1 938 ? -18.276 7.164 -2.943 1.00 81.44 938 LEU A O 1
ATOM 7189 N N . GLN A 1 939 ? -17.374 9.001 -3.873 1.00 75.31 939 GLN A N 1
ATOM 7190 C CA . GLN A 1 939 ? -16.749 9.516 -2.641 1.00 75.31 939 GLN A CA 1
ATOM 7191 C C . GLN A 1 939 ? -17.780 9.953 -1.595 1.00 75.31 939 GLN A C 1
ATOM 7193 O O . GLN A 1 939 ? -17.598 9.693 -0.415 1.00 75.31 939 GLN A O 1
ATOM 7198 N N . VAL A 1 940 ? -18.865 10.615 -2.016 1.00 68.56 940 VAL A N 1
ATOM 7199 C CA . VAL A 1 940 ? -19.940 11.062 -1.103 1.00 68.56 940 VAL A CA 1
ATOM 7200 C C . VAL A 1 940 ? -20.723 9.879 -0.542 1.00 68.56 940 VAL A C 1
ATOM 7202 O O . VAL A 1 940 ? -21.199 9.913 0.591 1.00 68.56 940 VAL A O 1
ATOM 7205 N N . ARG A 1 941 ? -20.942 8.859 -1.377 1.00 66.31 941 ARG A N 1
ATOM 7206 C CA . ARG A 1 941 ? -21.718 7.678 -0.991 1.00 66.31 941 ARG A CA 1
ATOM 7207 C C . ARG A 1 941 ? -20.885 6.651 -0.228 1.00 66.31 941 ARG A C 1
ATOM 7209 O O . ARG A 1 941 ? -21.491 5.886 0.523 1.00 66.31 941 ARG A O 1
ATOM 7216 N N . GLY A 1 942 ? -19.577 6.597 -0.489 1.00 55.69 942 GLY A N 1
ATOM 7217 C CA . GLY A 1 942 ? -18.577 5.718 0.129 1.00 55.69 942 GLY A CA 1
ATOM 7218 C C . GLY A 1 942 ? -18.475 5.961 1.607 1.00 55.69 942 GLY A C 1
ATOM 7219 O O . GLY A 1 942 ? -18.791 5.011 2.360 1.00 55.69 942 GLY A O 1
#